Protein AF-A0A938LEU8-F1 (afdb_monomer)

Secondary structure (DSSP, 8-state):
---------------------PPPPPPPPB-BTTBSTT---EESPPPPSS-EEEEEEE------S--SHHHHHH-GGGTS---EEETTEEEEEETTTTEEEEEETTT--EEEEEE-SS---SPPEEETTEEEEE-TTSEEEEEETTT--EEEEEE-SSS--EEEETTEEEESS---EEEEEETTEEEEEE-S-GGG--EEEEEETTT--EEEEE-GGGSEEEEETTTEEEEE----BEE-EE-SSEEEEEETTEEEEEEETTT--EEE--TTTT-TTEEEEEEEE-SSEEEEEETTSSEEEEETTT--EEEEEESSPEEETTEEEEEEEETTEEEEEEEETTTTEEEEEES---SSEEEEETTEEEEEEEEEE-TTSSEEEEEEEEEPPPTTPPPEEEEEEEEES-EEEEEEETTEEEEEETTSEEEEEESS--SS-EEEEPPP-PPP--HHHHHHHHHHHTTS--SSEEEEES-SSHHHHHHHHHH--SSEEEEEES-HHHHHHHHHHHHHTT-BTTEEEEE--GGG--PPTT-EEEEEE-GGG---TTT-HHHHHHHHHTBPTTT-EEEEE--TTTHHHHHHHHHHT--TTEEEEEETTEEEEEE-SSPTT---B-BTTBSTT---B----S--SSEEEEEE--S-STTS--GGG-PPPPEEETTEEEEE-SSEEEEEETTT--EEEEEE-S--S-BTTTB-TT----TT--S--S----THHHH--SEEE-SS-EEEEETTEEEEE-TTT--EEEEEEPPPS-TTSPPPEEEEEEETTEEEEEEEE--HHHHHT--TTHHHHS---TT---HHHHHTSEEEEEEEEETTT--EEEEEEEEEEEEEEEEEEETTEEEEEE---HHHHHHHHHTTPPPPTT-EEEEEETTT--EEEEE-TT--SSEEEEETTTTEEEEE----TTS-TT---EEEEEEETTT--EEEEEEEEE-EEEEEEETTEEEEE--TTEE---EEETTT-PBPEEE-TTT--EEE---EESS--SPPEE-SSEEEEEESEEEEEETTT---EEEETT----SSS--EEETTEEEE----TT--S--S--S-EEEEE-TTS---EE-SSS--SSS-EEPSEEEEEET-SSBEE-TTS-EEEEES--STT-----EEEESS-EEEE--GGG-TTSSSHHHHTEEEET--EEEEE-EEPPTT-------SSPPPPEEEEEEEEEE--GGGTTS-EEEEEEETTEEEEEEEEESTTS-SEEEEEEEEEEESSEEEEEEEEEES--EE-EEEEEEPP-

Foldseek 3Di:
DDDDDDDDDDDDDDDDDDPDPDDDDDWDWQQWQCRALQVQLEAQADFDLDKAFAAKEFDFFFDDLADFPQLCLFQVQQLFWGWTTDPQWTWTFAQLQQKIWIAGNRHRHTPDMDHDQHGQRHYWGHDDQWIWTFGQQQKIWIAGPRRRHTPDMDHQDLARAWFAGSLDTGRLWGFQATWHDDPQWIWTKTHQFLQFWIKIFIARNNRRHTLAIDGVQSFFQAQFAVRFTFTFGARAHAYWHDEPFWIWGFRFLFHTWIAGPNHRHTPDDHRPQQDFFWGHRDWGDYQAWMWHGGLVSKIWIAGRNPRHTDPDIFHDWNDDDQKTWGWHQDPNFIKIWIAGDRRPRTPAIDRDAQNQHWHHRNQKIKGWHAWDQDPVRFTKIKIWIWGHDDVPDHIDTSDIDIGGARFRDWDRTSSWIWTIHSRHMIIIMHDDYDPDYYYDYQAADAQDADPVLLVVLVQQCVLFPQEFEEEEEACQDVRNVSNCLNVRRYSAYEYEYQDPVSQVVVSVNCVSNVSRSSYHYDYDDLVRDQYFFQGHLEYEYHQVRQDDLVPPVVSVQRSVRNAHAAWRKYFYFDDPVCQVVVLVSSVVSVHFQWDWDGGPGHIITTRYDFGPQFWWQFFLQRALQNQLETSRPFDAPPKGFNYWHNDDPPQAFAQLLQEREWTGDRQWIWGHGQFKIWIAGNRYRHTQDMDGHDGLPCEPASFYPQADPPLSDQDDGGFHELHCLQQNHQWGDDNAWIWGFDFQWTFIAGNRHRHTDDIAGDDAPDPVDAWGWRAWHDDDQKIKTFTHFLQLCVVVVPDPVLQVVVPCPSRRYGPSSLRSQWGQKMWMARNNPSHTQDIGGAPRTWGRQQWHDEPQKIKTWGDHFPSSQVVVVVVVDDHDLATWTWIAGRRRRHTQDIGSPPRDFRHWGADRVQQKIKDAWADDPSHHPSTDQFKIWMARNRRRHTQDIDRGQGFHDDWRNAPQKTATWAAAQGKTSAIAGRRHRHADWDAQQWQRDIDGHIAYAHHFQETWGYYNFKIWTWHSATKIAGNQQRFYIHHRYQHHAGNYPQQDRGSSKGWHAQSCSSDRTSRNDRITTIMGHDPLTDIAHADPPNADQAWFRFTAKEKEFELASHWDQDSVNHTYGYPPPSDDPTFDWDKAFDFPWDKFADGLSVVPVDPDSRLQRIWIWQTFKMKTFRIGGHPPDDHDCSDPDKAFWFFKKKKWKHAAHPSCLQFKWWKWKDKPNHTDGDTDIGHNPHHRIDMDIDTGDTDIRMIIMGIGTPGHGGITGMMIIHTDDD

Sequence (1278 aa):
MMRRNPVGARLFWIWSCFVAVGAPGEAADWPMWRFDAARSAASPEPLAEELHPLWQRVLGPRKPAWDDALNQDLMTYDRVFEPVVKDGRVFLGCNDRDRLVAYDLETGTELWSYFADGPVRLAPVAWRDRVFFACDDGRLYCLGAADGRLHWTFRGGPNARRILGNQRLISAWPMRGGPVVRDDIVYCAAGIWPFMGTFIYALDADSGRVIWVNDETGAQYIKQPHSAPSFAGVAPQGALVATADMLLVPGGRSVPAALDRHTGTLRYFELNAGGKGTGGSFLAANDRSWFVHTRLRGVREFVTQTGVKTDFTADEPVLSGEYIYAAQLRNDRALVCAYRGHGKELVWEIAVDGRGDLILAGDTLFAAGSPIPGPDGAPRTTLTAIRLPRDGEQPRATWTMEAEGTVERLVAAGGKLLAVTREGNLLAYGAAPPREPRVLRDTLTPLELEPEAVAAADRLLAAGSAEGYALWLGAAREPLVTALAARSPFVELSIFDEDRERIDRLRRALDAARCYGRVTARHMVRAEFSPPPYVANMLFVAPEMVPNAVGERPLLERLFESVRPYGGVLYLLADADRIAALRGQVAACGLERAEVTAGEMGVVVRRVGPLPGAGSWTHQYGNVANTIKSDDRRVKLPLGVLWFGGVSHDDVLPRHGHGPPEQVIGGRLFIQGINSLTARDVYTGRVLWRRTFQDLGSHDVYFDDTLRDTPLDTAYNQVHIPGANARGTNYVVTSDRVYVVEGAVCHVLDPATGDPLLDIALPQSDPAEPHAWGYVGVSDDVLLGGVGFAKYRARHNLDASLDAELKPSRAGFGTKSLDRAASLAMVAFDRYTGKLLWRAEARHSFWHNGIVAGGGRVYALDRNPKPVEDALRRRGQSHPDTYRILAVDLHTGEPAWDLTGQVFGTWLGYSPDHDLLLQAGAAAGDRLTSEVTQGMAVYRGRTGSLVWKNDDLKYSGPCVLHGDLIITNANSNAESAGAFHLADGSPKLVENAITGELRPWRISRAYGCNSIIAGENLLTFRSGAAGFYDLLTEGGTGNFGGFRSGCTANLVAADGVLNAPDYTRTCSCAYQNQTSLALVHMPELDAWTVSNADVPDSGGARIRRLGINLGAPGDRRDPNGLMWLEYPAVAGDSLNLELEIFGAARPYQDHPTFLNDAAIPWVASSGLDGLTGLRLGLNVPPRDAAPAETGKTPEPPTPFRVRLHFGVPRNSAGDERTFRVAIAGQPAAQDVTLGGAASASTVMTIDRVLLGNELELTLTPIRGRPVLSGIELQRLDD

Radius of gyration: 34.19 Å; Cα contacts (8 Å, |Δi|>4): 3644; chains: 1; bounding box: 119×97×110 Å

Solvent-accessible surface area (backbone atoms only — not comparable to full-atom values): 64150 Å² total; per-residue (Å²): 132,87,89,79,91,82,89,86,90,83,89,85,90,78,94,76,91,74,84,78,77,76,72,82,76,80,68,39,59,17,28,19,52,44,36,43,32,26,26,25,21,50,36,79,47,62,58,59,98,54,71,28,64,41,34,34,36,56,73,50,55,55,80,45,73,53,79,40,75,56,45,45,56,23,53,45,57,32,46,43,67,48,64,21,26,48,94,62,27,37,36,40,42,28,50,60,65,18,23,42,36,33,25,36,62,91,72,64,45,80,75,41,71,41,78,51,66,23,34,16,45,36,38,36,32,46,56,93,68,29,30,34,39,29,17,29,46,11,30,40,41,34,24,33,60,89,70,50,48,80,74,50,72,42,72,52,40,91,69,67,48,31,18,38,48,47,75,34,76,24,28,69,23,27,20,41,16,12,49,28,58,58,94,68,30,34,34,38,22,12,9,59,39,7,44,76,40,19,31,39,38,36,20,38,60,90,77,63,48,76,75,36,66,31,35,47,51,8,53,36,53,40,47,29,59,90,73,13,55,29,42,24,46,54,22,31,22,22,46,34,32,45,51,96,60,38,31,38,37,20,13,21,35,11,48,49,36,35,23,34,57,89,70,44,46,80,71,52,73,58,56,42,78,59,41,69,40,26,15,6,14,52,54,32,42,52,87,62,38,31,34,28,23,20,58,79,69,24,26,39,36,25,34,53,89,76,71,47,75,55,93,41,70,35,35,72,55,22,47,55,94,74,38,40,37,28,19,44,77,56,95,90,38,45,23,35,35,34,23,30,77,84,66,70,39,78,76,51,74,44,90,39,46,21,76,29,26,49,36,33,28,43,64,31,36,43,21,25,12,59,69,40,79,35,100,87,65,48,47,20,14,45,36,35,38,30,40,63,53,55,97,93,54,72,71,41,75,78,51,74,48,80,41,86,34,36,38,54,38,73,47,62,36,65,55,28,44,37,40,26,14,50,61,24,33,43,38,37,25,23,66,66,68,51,99,66,62,44,79,45,68,83,71,78,41,78,77,82,71,48,71,69,24,40,56,50,32,53,54,58,44,69,73,43,56,65,41,55,30,29,39,34,34,49,66,75,46,66,55,36,59,48,24,36,58,76,64,55,64,33,64,30,36,43,34,33,31,75,51,57,66,62,33,56,52,50,42,53,49,32,48,34,39,70,44,38,56,42,33,42,57,29,71,50,52,82,92,60,68,38,73,40,63,34,44,18,22,32,32,40,27,16,52,92,54,50,59,50,57,85,87,30,39,72,57,49,49,52,58,55,43,15,28,10,63,66,51,9,23,38,36,40,34,37,58,80,90,46,26,68,60,50,41,54,46,54,55,71,66,64,58,82,56,54,48,74,43,82,50,98,58,14,27,36,38,31,27,52,52,76,60,87,52,38,17,43,20,35,26,73,33,19,36,44,18,38,23,29,30,15,70,8,60,49,35,39,85,25,62,38,76,44,24,34,41,62,64,68,55,83,62,48,43,58,42,41,9,23,45,57,38,58,32,27,47,86,56,31,34,36,47,55,19,66,38,31,44,33,35,22,32,60,58,64,52,42,75,69,38,76,46,76,55,93,56,52,67,33,70,77,40,29,44,51,93,62,55,50,98,48,59,61,52,72,65,90,41,48,66,39,35,32,16,24,68,32,31,42,37,58,54,41,48,52,81,74,38,29,40,39,43,41,55,44,34,32,42,30,21,35,63,84,66,65,46,83,74,49,76,35,66,60,89,67,94,42,88,92,66,67,48,32,61,32,34,62,45,64,54,96,67,35,33,38,36,17,43,21,51,42,36,53,45,77,74,66,71,57,60,77,68,58,57,66,73,51,54,71,44,102,49,57,58,53,72,70,51,61,26,40,21,20,10,40,27,41,36,33,22,37,60,88,79,52,47,76,56,36,74,49,80,39,90,61,13,32,26,43,57,10,47,26,42,54,89,67,26,33,39,34,32,24,46,78,55,60,70,56,51,53,52,41,39,76,71,73,42,76,84,75,85,71,31,26,39,40,31,22,34,60,74,66,53,50,78,72,46,75,41,50,79,89,69,69,58,55,31,34,30,45,39,67,94,74,43,34,31,39,40,26,25,40,22,45,98,57,35,55,89,74,43,31,50,50,30,41,36,28,22,33,57,88,71,65,47,77,64,42,72,40,72,80,51,59,46,34,25,56,52,28,48,55,92,62,30,40,36,43,21,52,50,56,72,30,66,21,73,21,32,25,33,64,83,68,63,50,66,41,68,40,65,22,46,32,62,64,51,76,40,75,40,64,49,59,36,32,45,44,67,34,59,67,34,33,30,62,33,29,38,29,37,36,20,38,25,23,20,36,31,44,64,80,48,62,34,31,36,28,41,46,20,37,33,66,56,33,46,36,60,34,63,48,35,26,62,44,26,35,38,30,61,48,38,50,67,79,60,38,64,33,50,34,47,88,56,32,37,26,29,31,60,31,81,77,46,63,77,53,17,37,36,76,72,58,60,43,85,64,49,69,50,53,62,38,29,41,30,40,24,25,27,30,54,32,22,40,37,38,97,86,51,47,38,26,39,35,29,68,78,66,26,82,77,51,79,70,64,50,69,50,79,37,65,80,49,41,70,42,46,48,59,28,67,81,36,67,89,39,98,51,22,72,40,35,24,10,14,27,46,34,32,38,27,38,39,37,50,40,41,41,62,29,67,93,57,72,81,61,87,78,61,89,66,88,51,78,64,43,38,22,36,40,33,43,32,29,24,50,61,75,89,48,35,72,49,57,24,31,23,26,36,27,49,73,89,38,84,72,44,80,75,50,67,32,12,42,95,44,52,49,51,53,75,49,79,46,76,63,47,70,34,50,56,44,50,42,40,41,36,48,64,76,35,63,61,34,54,39,2,29,39,39,42,34,54,53,80,133

Mean predicted aligned error: 8.45 Å

Nearest PDB structures (foldseek):
  9cnz-assembly1_B  TM=6.947E-01  e=9.504E-17  Escherichia coli
  5ayw-assembly1_B  TM=6.669E-01  e=1.763E-15  Escherichia coli K-12
  4imm-assembly2_B  TM=6.867E-01  e=3.246E-13  Moraxella catarrhalis RH4
  3dlc-assembly1_A  TM=7.746E-01  e=1.631E-05  Methanococcus maripaludis
  3bus-assembly1_A  TM=7.609E-01  e=3.049E-05  Lentzea aerocolonigenes

Structure (mmCIF, N/CA/C/O backbone):
data_AF-A0A938LEU8-F1
#
_entry.id   AF-A0A938LEU8-F1
#
loop_
_atom_site.group_PDB
_atom_site.id
_atom_site.type_symbol
_atom_site.label_atom_id
_atom_site.label_alt_id
_atom_site.label_comp_id
_atom_site.label_asym_id
_atom_site.label_entity_id
_atom_site.label_seq_id
_atom_site.pdbx_PDB_ins_code
_atom_site.Cartn_x
_atom_site.Cartn_y
_atom_site.Cartn_z
_atom_site.occupancy
_atom_site.B_iso_or_equiv
_atom_site.auth_seq_id
_atom_site.auth_comp_id
_atom_site.auth_asym_id
_atom_site.auth_atom_id
_atom_site.pdbx_PDB_model_num
ATOM 1 N N . MET A 1 1 ? -61.806 4.042 74.340 1.00 30.75 1 MET A N 1
ATOM 2 C CA . MET A 1 1 ? -62.014 2.596 74.096 1.00 30.75 1 MET A CA 1
ATOM 3 C C . MET A 1 1 ? -60.693 1.986 73.618 1.00 30.75 1 MET A C 1
ATOM 5 O O . MET A 1 1 ? -59.957 2.670 72.924 1.00 30.75 1 MET A O 1
ATOM 9 N N . MET A 1 2 ? -60.370 0.789 74.121 1.00 29.89 2 MET A N 1
ATOM 10 C CA . MET A 1 2 ? -59.104 0.009 74.101 1.00 29.89 2 MET A CA 1
ATOM 11 C C . MET A 1 2 ? -58.337 -0.036 72.751 1.00 29.89 2 MET A C 1
ATOM 13 O O . MET A 1 2 ? -58.978 -0.147 71.717 1.00 29.89 2 MET A O 1
ATOM 17 N N . ARG A 1 3 ? -57.012 0.259 72.705 1.00 31.42 3 ARG A N 1
ATOM 18 C CA . ARG A 1 3 ? -55.783 -0.594 72.903 1.00 31.42 3 ARG A CA 1
ATOM 19 C C . ARG A 1 3 ? -55.579 -1.664 71.808 1.00 31.42 3 ARG A C 1
ATOM 21 O O . ARG A 1 3 ? -56.544 -2.325 71.480 1.00 31.42 3 ARG A O 1
ATOM 28 N N . ARG A 1 4 ? -54.382 -2.052 71.331 1.00 32.81 4 ARG A N 1
ATOM 29 C CA . ARG A 1 4 ? -52.968 -1.582 71.243 1.00 32.81 4 ARG A CA 1
ATOM 30 C C . ARG A 1 4 ? -52.191 -2.805 70.671 1.00 32.81 4 ARG A C 1
ATOM 32 O O . ARG A 1 4 ? -52.320 -3.846 71.294 1.00 32.81 4 ARG A O 1
ATOM 39 N N . ASN A 1 5 ? -51.345 -2.624 69.639 1.00 31.66 5 ASN A N 1
ATOM 40 C CA . ASN A 1 5 ? -49.972 -3.186 69.467 1.00 31.66 5 ASN A CA 1
ATOM 41 C C . ASN A 1 5 ? -49.717 -4.744 69.522 1.00 31.66 5 ASN A C 1
ATOM 43 O O . ASN A 1 5 ? -50.617 -5.489 69.873 1.00 31.66 5 ASN A O 1
ATOM 47 N N . PRO A 1 6 ? -48.488 -5.278 69.272 1.00 54.12 6 PRO A N 1
ATOM 48 C CA . PRO A 1 6 ? -47.748 -5.365 67.990 1.00 54.12 6 PRO A CA 1
ATOM 49 C C . PRO A 1 6 ? -46.906 -6.692 67.817 1.00 54.12 6 PRO A C 1
ATOM 51 O O . PRO A 1 6 ? -46.941 -7.571 68.665 1.00 54.12 6 PRO A O 1
ATOM 54 N N . VAL A 1 7 ? -46.133 -6.802 66.717 1.00 30.28 7 VAL A N 1
ATOM 55 C CA . VAL A 1 7 ? -44.778 -7.419 66.505 1.00 30.28 7 VAL A CA 1
ATOM 56 C C . VAL A 1 7 ? -44.305 -8.672 67.305 1.00 30.28 7 VAL A C 1
ATOM 58 O O . VAL A 1 7 ? -44.156 -8.606 68.518 1.00 30.28 7 VAL A O 1
ATOM 61 N N . GLY A 1 8 ? -43.783 -9.697 66.587 1.00 26.16 8 GLY A N 1
ATOM 62 C CA . GLY A 1 8 ? -42.426 -10.246 66.856 1.00 26.16 8 GLY A CA 1
ATOM 63 C C . GLY A 1 8 ? -42.184 -11.758 67.114 1.00 26.16 8 GLY A C 1
ATOM 64 O O . GLY A 1 8 ? -42.373 -12.226 68.225 1.00 26.16 8 GLY A O 1
ATOM 65 N N . ALA A 1 9 ? -41.569 -12.427 66.118 1.00 27.73 9 ALA A N 1
ATOM 66 C CA . ALA A 1 9 ? -40.392 -13.336 66.169 1.00 27.73 9 ALA A CA 1
ATOM 67 C C . ALA A 1 9 ? -40.402 -14.725 66.885 1.00 27.73 9 ALA A C 1
ATOM 69 O O . ALA A 1 9 ? -40.427 -14.795 68.106 1.00 27.73 9 ALA A O 1
ATOM 70 N N . ARG A 1 10 ? -40.130 -15.822 66.137 1.00 27.42 10 ARG A N 1
ATOM 71 C CA . ARG A 1 10 ? -38.834 -16.573 66.064 1.00 27.42 10 ARG A CA 1
ATOM 72 C C . ARG A 1 10 ? -38.964 -18.018 65.512 1.00 27.42 10 ARG A C 1
ATOM 74 O O . ARG A 1 10 ? -39.853 -18.766 65.888 1.00 27.42 10 ARG A O 1
ATOM 81 N N . LEU A 1 11 ? -37.991 -18.332 64.644 1.00 29.66 11 LEU A N 1
ATOM 82 C CA . LEU A 1 11 ? -37.428 -19.595 64.120 1.00 29.66 11 LEU A CA 1
ATOM 83 C C . LEU A 1 11 ? -37.887 -20.957 64.685 1.00 29.66 11 LEU A C 1
ATOM 85 O O . LEU A 1 11 ? -37.807 -21.166 65.888 1.00 29.66 11 LEU A O 1
ATOM 89 N N . PHE A 1 12 ? -38.051 -21.934 63.777 1.00 25.48 12 PHE A N 1
ATOM 90 C CA . PHE A 1 12 ? -37.447 -23.277 63.881 1.00 25.48 12 PHE A CA 1
ATOM 91 C C . PHE A 1 12 ? -37.147 -23.854 62.481 1.00 25.48 12 PHE A C 1
ATOM 93 O O . PHE A 1 12 ? -37.967 -23.760 61.571 1.00 25.48 12 PHE A O 1
ATOM 100 N N . TRP A 1 13 ? -35.942 -24.408 62.319 1.00 25.52 13 TRP A N 1
ATOM 101 C CA . TRP A 1 13 ? -35.438 -25.090 61.122 1.00 25.52 13 TRP A CA 1
ATOM 102 C C . TRP A 1 13 ? -35.945 -26.538 61.064 1.00 25.52 13 TRP A C 1
ATOM 104 O O . TRP A 1 13 ? -35.865 -27.244 62.067 1.00 25.52 13 TRP A O 1
ATOM 114 N N . ILE A 1 14 ? -36.367 -27.007 59.885 1.00 29.25 14 ILE A N 1
ATOM 115 C CA . ILE A 1 14 ? -36.511 -28.437 59.567 1.00 29.25 14 ILE A CA 1
ATOM 116 C C . ILE A 1 14 ? -35.809 -28.688 58.230 1.00 29.25 14 ILE A C 1
ATOM 118 O O . ILE A 1 14 ? -36.174 -28.120 57.203 1.00 29.25 14 ILE A O 1
ATOM 122 N N . TRP A 1 15 ? -34.779 -29.532 58.272 1.00 27.69 15 TRP A N 1
ATOM 123 C CA . TRP A 1 15 ? -34.110 -30.108 57.108 1.00 27.69 15 TRP A CA 1
ATOM 124 C C . TRP A 1 15 ? -35.088 -30.982 56.313 1.00 27.69 15 TRP A C 1
ATOM 126 O O . TRP A 1 15 ? -35.741 -31.853 56.882 1.00 27.69 15 TRP A O 1
ATOM 136 N N . SER A 1 16 ? -35.158 -30.789 54.997 1.00 29.17 16 SER A N 1
ATOM 137 C CA . SER A 1 16 ? -35.790 -31.731 54.069 1.00 29.17 16 SER A CA 1
ATOM 138 C C . SER A 1 16 ? -34.802 -32.063 52.955 1.00 29.17 16 SER A C 1
ATOM 140 O O . SER A 1 16 ? -34.385 -31.186 52.202 1.00 29.17 16 SER A O 1
ATOM 142 N N . CYS A 1 17 ? -34.407 -33.334 52.887 1.00 29.36 17 CYS A N 1
ATOM 143 C CA . CYS A 1 17 ? -33.628 -33.907 51.798 1.00 29.36 17 CYS A CA 1
ATOM 144 C C . CYS A 1 17 ? -34.452 -33.880 50.504 1.00 29.36 17 CYS A C 1
ATOM 146 O O . CYS A 1 17 ? -35.413 -34.636 50.373 1.00 29.36 17 CYS A O 1
ATOM 148 N N . PHE A 1 18 ? -34.053 -33.050 49.541 1.00 30.56 18 PHE A N 1
ATOM 149 C CA . PHE A 1 18 ? -34.465 -33.203 48.149 1.00 30.56 18 PHE A CA 1
ATOM 150 C C . PHE A 1 18 ? -33.395 -33.998 47.403 1.00 30.56 18 PHE A C 1
ATOM 152 O O . PHE A 1 18 ? -32.252 -33.564 47.272 1.00 30.56 18 PHE A O 1
ATOM 159 N N . VAL A 1 19 ? -33.785 -35.174 46.913 1.00 31.45 19 VAL A N 1
ATOM 160 C CA . VAL A 1 19 ? -33.086 -35.862 45.827 1.00 31.45 19 VAL A CA 1
ATOM 161 C C . VAL A 1 19 ? -33.239 -34.975 44.594 1.00 31.45 19 VAL A C 1
ATOM 163 O O . VAL A 1 19 ? -34.331 -34.860 44.039 1.00 31.45 19 VAL A O 1
ATOM 166 N N . ALA A 1 20 ? -32.161 -34.298 44.208 1.00 28.52 20 ALA A N 1
ATOM 167 C CA . ALA A 1 20 ? -32.096 -33.565 42.956 1.00 28.52 20 ALA A CA 1
ATOM 168 C C . ALA A 1 20 ? -32.030 -34.581 41.808 1.00 28.52 20 ALA A C 1
ATOM 170 O O . ALA A 1 20 ? -30.990 -35.183 41.549 1.00 28.52 20 ALA A O 1
ATOM 171 N N . VAL A 1 21 ? -33.157 -34.789 41.129 1.00 32.44 21 VAL A N 1
ATOM 172 C CA . VAL A 1 21 ? -33.141 -35.292 39.756 1.00 32.44 21 VAL A CA 1
ATOM 173 C C . VAL A 1 21 ? -32.506 -34.178 38.929 1.00 32.44 21 VAL A C 1
ATOM 175 O O . VAL A 1 21 ? -33.095 -33.109 38.783 1.00 32.44 21 VAL A O 1
ATOM 178 N N . GLY A 1 22 ? -31.266 -34.391 38.485 1.00 27.39 22 GLY A N 1
ATOM 179 C CA . GLY A 1 22 ? -30.570 -33.454 37.612 1.00 27.39 22 GLY A CA 1
ATOM 180 C C . GLY A 1 22 ? -31.389 -33.241 36.346 1.00 27.39 22 GLY A C 1
ATOM 181 O O . GLY A 1 22 ? -31.691 -34.197 35.632 1.00 27.39 22 GLY A O 1
ATOM 182 N N . ALA A 1 23 ? -31.774 -31.993 36.085 1.00 29.91 23 ALA A N 1
ATOM 183 C CA . ALA A 1 23 ? -32.200 -31.604 34.753 1.00 29.91 23 ALA A CA 1
ATOM 184 C C . ALA A 1 23 ? -31.049 -31.933 33.779 1.00 29.91 23 ALA A C 1
ATOM 186 O O . ALA A 1 23 ? -29.891 -31.693 34.138 1.00 29.91 23 ALA A O 1
ATOM 187 N N . PRO A 1 24 ? -31.320 -32.502 32.590 1.00 34.69 24 PRO A N 1
ATOM 188 C CA . PRO A 1 24 ? -30.298 -32.597 31.557 1.00 34.69 24 PRO A CA 1
ATOM 189 C C . PRO A 1 24 ? -29.777 -31.180 31.306 1.00 34.69 24 PRO A C 1
ATOM 191 O O . PRO A 1 24 ? -30.572 -30.271 31.067 1.00 34.69 24 PRO A O 1
ATOM 194 N N . GLY A 1 25 ? -28.467 -30.987 31.470 1.00 40.12 25 GLY A N 1
ATOM 195 C CA . GLY A 1 25 ? -27.829 -29.696 31.244 1.00 40.12 25 GLY A CA 1
ATOM 196 C C . GLY A 1 25 ? -28.180 -29.198 29.848 1.00 40.12 25 GLY A C 1
ATOM 197 O O . GLY A 1 25 ? -28.104 -29.955 28.881 1.00 40.12 25 GLY A O 1
ATOM 198 N N . GLU A 1 26 ? -28.627 -27.951 29.763 1.00 48.38 26 GLU A N 1
ATOM 199 C CA . GLU A 1 26 ? -28.829 -27.266 28.494 1.00 48.38 26 GLU A CA 1
ATOM 200 C C . GLU A 1 26 ? -27.484 -27.274 27.747 1.00 48.38 26 GLU A C 1
ATOM 202 O O . GLU A 1 26 ? -26.461 -26.878 28.309 1.00 48.38 26 GLU A O 1
ATOM 207 N N . ALA A 1 27 ? -27.468 -27.822 26.530 1.00 65.25 27 ALA A N 1
ATOM 208 C CA . ALA A 1 27 ? -26.285 -27.860 25.673 1.00 65.25 27 ALA A CA 1
ATOM 209 C C . ALA A 1 27 ? -25.737 -26.437 25.486 1.00 65.25 27 ALA A C 1
ATOM 211 O O . ALA A 1 27 ? -26.504 -25.539 25.132 1.00 65.25 27 ALA A O 1
ATOM 212 N N . ALA A 1 28 ? -24.439 -26.221 25.718 1.00 82.50 28 ALA A N 1
ATOM 213 C CA . ALA A 1 28 ? -23.866 -24.887 25.571 1.00 82.50 28 ALA A CA 1
ATOM 214 C C . ALA A 1 28 ? -23.444 -24.611 24.126 1.00 82.50 28 ALA A C 1
ATOM 216 O O . ALA A 1 28 ? -23.071 -25.496 23.354 1.00 82.50 28 ALA A O 1
ATOM 217 N N . ASP A 1 29 ? -23.498 -23.333 23.777 1.00 93.62 29 ASP A N 1
ATOM 218 C CA . ASP A 1 29 ? -23.052 -22.816 22.494 1.00 93.62 29 ASP A CA 1
ATOM 219 C C . ASP A 1 29 ? -21.549 -22.495 22.504 1.00 93.62 29 ASP A C 1
ATOM 221 O O . ASP A 1 29 ? -20.919 -22.374 23.553 1.00 93.62 29 ASP A O 1
ATOM 225 N N . TRP A 1 30 ? -20.992 -22.251 21.319 1.00 97.25 30 TRP A N 1
ATOM 226 C CA . TRP A 1 30 ? -19.678 -21.637 21.118 1.00 97.25 30 TRP A CA 1
ATOM 227 C C . TRP A 1 30 ? -19.849 -20.385 20.252 1.00 97.25 30 TRP A C 1
ATOM 229 O O . TRP A 1 30 ? -19.539 -20.404 19.059 1.00 97.25 30 TRP A O 1
ATOM 239 N N . PRO A 1 31 ? -20.430 -19.307 20.806 1.00 97.06 31 PRO A N 1
ATOM 240 C CA . PRO A 1 31 ? -20.996 -18.218 20.014 1.00 97.06 31 PRO A CA 1
ATOM 241 C C . PRO A 1 31 ? -19.947 -17.366 19.292 1.00 97.06 31 PRO A C 1
ATOM 243 O O . PRO A 1 31 ? -20.268 -16.687 18.319 1.00 97.06 31 PRO A O 1
ATOM 246 N N . MET A 1 32 ? -18.694 -17.369 19.742 1.00 97.50 32 MET A N 1
ATOM 247 C CA . MET A 1 32 ? -17.636 -16.535 19.176 1.00 97.50 32 MET A CA 1
ATOM 248 C C . MET A 1 32 ? -16.360 -17.342 18.955 1.00 97.50 32 MET A C 1
ATOM 250 O O . MET A 1 32 ? -16.159 -18.394 19.557 1.00 97.50 32 MET A O 1
ATOM 254 N N . TRP A 1 33 ? -15.466 -16.842 18.098 1.00 96.19 33 TRP A N 1
ATOM 255 C CA . TRP A 1 33 ? -14.125 -17.415 17.966 1.00 96.19 33 TRP A CA 1
ATOM 256 C C . TRP A 1 33 ? -13.444 -17.519 19.332 1.00 96.19 33 TRP A C 1
ATOM 258 O O . TRP A 1 33 ? -13.477 -16.554 20.098 1.00 96.19 33 TRP A O 1
ATOM 268 N N . ARG A 1 34 ? -12.868 -18.690 19.635 1.00 96.31 34 ARG A N 1
ATOM 269 C CA . ARG A 1 34 ? -12.362 -19.057 20.970 1.00 96.31 34 ARG A CA 1
ATOM 270 C C . ARG A 1 34 ? -13.381 -18.792 22.097 1.00 96.31 34 ARG A C 1
ATOM 272 O O . ARG A 1 34 ? -13.030 -18.258 23.144 1.00 96.31 34 ARG A O 1
ATOM 279 N N . PHE A 1 35 ? -14.621 -19.221 21.872 1.00 97.31 35 PHE A N 1
ATOM 280 C CA . PHE A 1 35 ? -15.767 -19.245 22.785 1.00 97.31 35 PHE A CA 1
ATOM 281 C C . PHE A 1 35 ? -16.472 -17.899 23.017 1.00 97.31 35 PHE A C 1
ATOM 283 O O . PHE A 1 35 ? -17.652 -17.773 22.684 1.00 97.31 35 PHE A O 1
ATOM 290 N N . ASP A 1 36 ? -15.785 -16.889 23.551 1.00 96.75 36 ASP A N 1
ATOM 291 C CA . ASP A 1 36 ? -16.412 -15.657 24.056 1.00 96.75 36 ASP A CA 1
ATOM 292 C C . ASP A 1 36 ? -15.732 -14.364 23.561 1.00 96.75 36 ASP A C 1
ATOM 294 O O . ASP A 1 36 ? -14.816 -14.377 22.738 1.00 96.75 36 ASP A O 1
ATOM 298 N N . ALA A 1 37 ? -16.184 -13.214 24.072 1.00 97.44 37 ALA A N 1
ATOM 299 C CA . ALA A 1 37 ? -15.629 -11.899 23.745 1.00 97.44 37 ALA A CA 1
ATOM 300 C C . ALA A 1 37 ? -14.172 -11.697 24.210 1.00 97.44 37 ALA A C 1
ATOM 302 O O . ALA A 1 37 ? -13.487 -10.806 23.704 1.00 97.44 37 ALA A O 1
ATOM 303 N N . ALA A 1 38 ? -13.716 -12.514 25.164 1.00 95.88 38 ALA A N 1
ATOM 304 C CA . ALA A 1 38 ? -12.363 -12.543 25.715 1.00 95.88 38 ALA A CA 1
ATOM 305 C C . ALA A 1 38 ? -11.423 -13.478 24.929 1.00 95.88 38 ALA A C 1
ATOM 307 O O . ALA A 1 38 ? -10.202 -13.397 25.088 1.00 95.88 38 ALA A O 1
ATOM 308 N N . ARG A 1 39 ? -11.983 -14.329 24.056 1.00 96.88 39 ARG A N 1
ATOM 309 C CA . ARG A 1 39 ? -11.274 -15.391 23.325 1.00 96.88 39 ARG A CA 1
ATOM 310 C C . ARG A 1 39 ? -10.665 -16.416 24.283 1.00 96.88 39 ARG A C 1
ATOM 312 O O . ARG A 1 39 ? -9.559 -16.912 24.060 1.00 96.88 39 ARG A O 1
ATOM 319 N N . SER A 1 40 ? -11.391 -16.704 25.364 1.00 96.56 40 SER A N 1
ATOM 320 C CA . SER A 1 40 ? -10.937 -17.532 26.484 1.00 96.56 40 SER A CA 1
ATOM 321 C C . SER A 1 40 ? -10.629 -18.979 26.107 1.00 96.56 40 SER A C 1
ATOM 323 O O . SER A 1 40 ? -9.823 -19.613 26.784 1.00 96.56 40 SER A O 1
ATOM 325 N N . ALA A 1 41 ? -11.256 -19.496 25.043 1.00 97.44 41 ALA A N 1
ATOM 326 C CA . ALA A 1 41 ? -11.251 -20.911 24.669 1.00 97.44 41 ALA A CA 1
ATOM 327 C C . ALA A 1 41 ? -11.724 -21.847 25.797 1.00 97.44 41 ALA A C 1
ATOM 329 O O . ALA A 1 41 ? -11.314 -23.008 25.861 1.00 97.44 41 ALA A O 1
ATOM 330 N N . ALA A 1 42 ? -12.580 -21.338 26.687 1.00 96.50 42 ALA A N 1
ATOM 331 C CA . ALA A 1 42 ? -13.083 -22.054 27.848 1.00 96.50 42 ALA A CA 1
ATOM 332 C C . ALA A 1 42 ? -14.616 -22.091 27.853 1.00 96.50 42 ALA A C 1
ATOM 334 O O . ALA A 1 42 ? -15.266 -21.126 28.244 1.00 96.50 42 ALA A O 1
ATOM 335 N N . SER A 1 43 ? -15.185 -23.228 27.458 1.00 94.62 43 SER A N 1
ATOM 336 C CA . SER A 1 43 ? -16.619 -23.499 27.558 1.00 94.62 43 SER A CA 1
ATOM 337 C C . SER A 1 43 ? -16.973 -24.072 28.940 1.00 94.62 43 SER A C 1
ATOM 339 O O . SER A 1 43 ? -16.248 -24.929 29.452 1.00 94.62 43 SER A O 1
ATOM 341 N N . PRO A 1 44 ? -18.092 -23.659 29.564 1.00 92.50 44 PRO A N 1
ATOM 342 C CA . PRO A 1 44 ? -18.570 -24.255 30.809 1.00 92.50 44 PRO A CA 1
ATOM 343 C C . PRO A 1 44 ? -19.210 -25.638 30.607 1.00 92.50 44 PRO A C 1
ATOM 345 O O . PRO A 1 44 ? -19.447 -26.340 31.589 1.00 92.50 44 PRO A O 1
ATOM 348 N N . GLU A 1 45 ? -19.513 -26.038 29.369 1.00 88.06 45 GLU A N 1
ATOM 349 C CA . GLU A 1 45 ? -20.145 -27.326 29.073 1.00 88.06 45 GLU A CA 1
ATOM 350 C C . GLU A 1 45 ? -19.153 -28.484 29.214 1.00 88.06 45 GLU A C 1
ATOM 352 O O . GLU A 1 45 ? -18.136 -28.502 28.520 1.00 88.06 45 GLU A O 1
ATOM 357 N N . PRO A 1 46 ? -19.436 -29.489 30.058 1.00 91.44 46 PRO A N 1
ATOM 358 C CA . PRO A 1 46 ? -18.678 -30.728 30.044 1.00 91.44 46 PRO A CA 1
ATOM 359 C C . PRO A 1 46 ? -19.059 -31.570 28.818 1.00 91.44 46 PRO A C 1
ATOM 361 O O . PRO A 1 46 ? -20.238 -31.777 28.531 1.00 91.44 46 PRO A O 1
ATOM 364 N N . LEU A 1 47 ? -18.058 -32.115 28.127 1.00 93.56 47 LEU A N 1
ATOM 365 C CA . LEU A 1 47 ? -18.272 -33.136 27.100 1.00 93.56 47 LEU A CA 1
ATOM 366 C C . LEU A 1 47 ? -18.317 -34.541 27.719 1.00 93.56 47 LEU A C 1
ATOM 368 O O . LEU A 1 47 ? -17.921 -34.751 28.867 1.00 93.56 47 LEU A O 1
ATOM 372 N N . ALA A 1 48 ? -18.807 -35.515 26.948 1.00 90.81 48 ALA A N 1
ATOM 373 C CA . ALA A 1 48 ? -18.838 -36.911 27.372 1.00 90.81 48 ALA A CA 1
ATOM 374 C C . ALA A 1 48 ? -17.429 -37.471 27.638 1.00 90.81 48 ALA A C 1
ATOM 376 O O . ALA A 1 48 ? -16.455 -37.070 26.999 1.00 90.81 48 ALA A O 1
ATOM 377 N N . GLU A 1 49 ? -17.336 -38.425 28.571 1.00 86.69 49 GLU A N 1
ATOM 378 C CA . GLU A 1 49 ? -16.057 -39.044 28.949 1.00 86.69 49 GLU A CA 1
ATOM 379 C C . GLU A 1 49 ? -15.415 -39.824 27.797 1.00 86.69 49 GLU A C 1
ATOM 381 O O . GLU A 1 49 ? -14.193 -39.898 27.739 1.00 86.69 49 GLU A O 1
ATOM 386 N N . GLU A 1 50 ? -16.214 -40.342 26.864 1.00 87.50 50 GLU A N 1
ATOM 387 C CA . GLU A 1 50 ? -15.762 -40.970 25.623 1.00 87.50 50 GLU A CA 1
ATOM 388 C C . GLU A 1 50 ? -16.394 -40.253 24.422 1.00 87.50 50 GLU A C 1
ATOM 390 O O . GLU A 1 50 ? -17.569 -39.878 24.452 1.00 87.50 50 GLU A O 1
ATOM 395 N N . LEU A 1 51 ? -15.604 -40.048 23.364 1.00 92.81 51 LEU A N 1
ATOM 396 C CA . LEU A 1 51 ? -16.034 -39.390 22.132 1.00 92.81 51 LEU A CA 1
ATOM 397 C C . LEU A 1 51 ? -15.762 -40.287 20.922 1.00 92.81 51 LEU A C 1
ATOM 399 O O . LEU A 1 51 ? -14.689 -40.871 20.787 1.00 92.81 51 LEU A O 1
ATOM 403 N N . HIS A 1 52 ? -16.729 -40.349 20.009 1.00 92.88 52 HIS A N 1
ATOM 404 C CA . HIS A 1 52 ? -16.675 -41.157 18.793 1.00 92.88 52 HIS A CA 1
ATOM 405 C C . HIS A 1 52 ? -16.865 -40.288 17.546 1.00 92.88 52 HIS A C 1
ATOM 407 O O . HIS A 1 52 ? -17.679 -39.363 17.594 1.00 92.88 52 HIS A O 1
ATOM 413 N N . PRO A 1 53 ? -16.185 -40.587 16.421 1.00 93.62 53 PRO A N 1
ATOM 414 C CA . PRO A 1 53 ? -16.407 -39.886 15.158 1.00 93.62 53 PRO A CA 1
ATOM 415 C C . PRO A 1 53 ? -17.873 -39.981 14.716 1.00 93.62 53 PRO A C 1
ATOM 417 O O . PRO A 1 53 ? -18.429 -41.076 14.638 1.00 93.62 53 PRO A O 1
ATOM 420 N N . LEU A 1 54 ? -18.489 -38.843 14.399 1.00 94.25 54 LEU A N 1
ATOM 421 C CA . LEU A 1 54 ? -19.879 -38.747 13.946 1.00 94.25 54 LEU A CA 1
ATOM 422 C C . LEU A 1 54 ? -19.958 -38.522 12.436 1.00 94.25 54 LEU A C 1
ATOM 424 O O . LEU A 1 54 ? -20.560 -39.300 11.693 1.00 94.25 54 LEU A O 1
ATOM 428 N N . TRP A 1 55 ? -19.341 -37.438 11.979 1.00 95.88 55 TRP A N 1
ATOM 429 C CA . TRP A 1 55 ? -19.330 -37.035 10.583 1.00 95.88 55 TRP A CA 1
ATOM 430 C C . TRP A 1 55 ? -18.095 -36.187 10.268 1.00 95.88 55 TRP A C 1
ATOM 432 O O . TRP A 1 55 ? -17.464 -35.605 11.149 1.00 95.88 55 TRP A O 1
ATOM 442 N N . GLN A 1 56 ? -17.769 -36.116 8.982 1.00 95.94 56 GLN A N 1
ATOM 443 C CA . GLN A 1 56 ? -16.713 -35.295 8.407 1.00 95.94 56 GLN A CA 1
ATOM 444 C C . GLN A 1 56 ? -17.289 -34.475 7.256 1.00 95.94 56 GLN A C 1
ATOM 446 O O . GLN A 1 56 ? -17.931 -35.024 6.359 1.00 95.94 56 GLN A O 1
ATOM 451 N N . ARG A 1 57 ? -17.011 -33.171 7.231 1.00 96.25 57 ARG A N 1
ATOM 452 C CA . ARG A 1 57 ? -17.280 -32.295 6.084 1.00 96.25 57 ARG A CA 1
ATOM 453 C C . ARG A 1 57 ? -15.965 -31.929 5.403 1.00 96.25 57 ARG A C 1
ATOM 455 O O . ARG A 1 57 ? -15.063 -31.410 6.054 1.00 96.25 57 ARG A O 1
ATOM 462 N N . VAL A 1 58 ? -15.870 -32.180 4.098 1.00 94.94 58 VAL A N 1
ATOM 463 C CA . VAL A 1 58 ? -14.679 -31.890 3.282 1.00 94.94 58 VAL A CA 1
ATOM 464 C C . VAL A 1 58 ? -14.916 -30.621 2.464 1.00 94.94 58 VAL A C 1
ATOM 466 O O . VAL A 1 58 ? -15.757 -30.626 1.563 1.00 94.94 58 VAL A O 1
ATOM 469 N N . LEU A 1 59 ? -14.178 -29.546 2.764 1.00 90.75 59 LEU A N 1
ATOM 470 C CA . LEU A 1 59 ? -14.312 -28.241 2.092 1.00 90.75 59 LEU A CA 1
ATOM 471 C C . LEU A 1 59 ? -13.063 -27.845 1.285 1.00 90.75 59 LEU A C 1
ATOM 473 O O . LEU A 1 59 ? -13.189 -27.119 0.302 1.00 90.75 59 LEU A O 1
ATOM 477 N N . GLY A 1 60 ? -11.888 -28.366 1.653 1.00 89.50 60 GLY A N 1
ATOM 478 C CA . GLY A 1 60 ? -10.604 -28.094 0.998 1.00 89.50 60 GLY A CA 1
ATOM 479 C C . GLY A 1 60 ? -9.793 -26.974 1.669 1.00 89.50 60 GLY A C 1
ATOM 480 O O . GLY A 1 60 ? -10.362 -26.139 2.381 1.00 89.50 60 GLY A O 1
ATOM 481 N N . PRO A 1 61 ? -8.462 -26.953 1.462 1.00 91.75 61 PRO A N 1
ATOM 482 C CA . PRO A 1 61 ? -7.555 -26.058 2.175 1.00 91.75 61 PRO A CA 1
ATOM 483 C C . PRO A 1 61 ? -7.811 -24.593 1.820 1.00 91.75 61 PRO A C 1
ATOM 485 O O . PRO A 1 61 ? -8.166 -24.261 0.685 1.00 91.75 61 PRO A O 1
ATOM 488 N N . ARG A 1 62 ? -7.597 -23.702 2.792 1.00 91.06 62 ARG A N 1
ATOM 489 C CA . ARG A 1 62 ? -7.741 -22.259 2.576 1.00 91.06 62 ARG A CA 1
ATOM 490 C C . ARG A 1 62 ? -6.576 -21.716 1.751 1.00 91.06 62 ARG A C 1
ATOM 492 O O . ARG A 1 62 ? -5.454 -22.209 1.826 1.00 91.06 62 ARG A O 1
ATOM 499 N N . LYS A 1 63 ? -6.844 -20.652 0.993 1.00 88.50 63 LYS A N 1
ATOM 500 C CA . LYS A 1 63 ? -5.809 -19.794 0.403 1.00 88.50 63 LYS A CA 1
ATOM 501 C C . LYS A 1 63 ? -5.727 -18.516 1.244 1.00 88.50 63 LYS A C 1
ATOM 503 O O . LYS A 1 63 ? -6.673 -17.725 1.171 1.00 88.50 63 LYS A O 1
ATOM 508 N N . PRO A 1 64 ? -4.679 -18.329 2.061 1.00 89.62 64 PRO A N 1
ATOM 509 C CA . PRO A 1 64 ? -4.575 -17.163 2.933 1.00 89.62 64 PRO A CA 1
ATOM 510 C C . PRO A 1 64 ? -4.379 -15.874 2.127 1.00 89.62 64 PRO A C 1
ATOM 512 O O . PRO A 1 64 ? -3.926 -15.902 0.982 1.00 89.62 64 PRO A O 1
ATOM 515 N N . ALA A 1 65 ? -4.725 -14.726 2.717 1.00 90.88 65 ALA A N 1
ATOM 516 C CA . ALA A 1 65 ? -4.444 -13.411 2.134 1.00 90.88 65 ALA A CA 1
ATOM 517 C C . ALA A 1 65 ? -2.937 -13.183 1.964 1.00 90.88 65 ALA A C 1
ATOM 519 O O . ALA A 1 65 ? -2.502 -12.594 0.971 1.00 90.88 65 ALA A O 1
ATOM 520 N N . TRP A 1 66 ? -2.172 -13.624 2.961 1.00 88.50 66 TRP A N 1
ATOM 521 C CA . TRP A 1 66 ? -0.733 -13.443 3.051 1.00 88.50 66 TRP A CA 1
ATOM 522 C C . TRP A 1 66 ? -0.035 -14.769 2.767 1.00 88.50 66 TRP A C 1
ATOM 524 O O . TRP A 1 66 ? -0.256 -15.763 3.459 1.00 88.50 66 TRP A O 1
ATOM 534 N N . ASP A 1 67 ? 0.767 -14.789 1.710 1.00 80.06 67 ASP A N 1
ATOM 535 C CA . ASP A 1 67 ? 1.408 -15.988 1.178 1.00 80.06 67 ASP A CA 1
ATOM 536 C C . ASP A 1 67 ? 2.873 -16.138 1.610 1.00 80.06 67 ASP A C 1
ATOM 538 O O . ASP A 1 67 ? 3.401 -17.246 1.538 1.00 80.06 67 ASP A O 1
ATOM 542 N N . ASP A 1 68 ? 3.515 -15.083 2.119 1.00 79.56 68 ASP A N 1
ATOM 543 C CA . ASP A 1 68 ? 4.864 -15.168 2.676 1.00 79.56 68 ASP A CA 1
ATOM 544 C C . ASP A 1 68 ? 4.876 -15.836 4.060 1.00 79.56 68 ASP A C 1
ATOM 546 O O . ASP A 1 68 ? 4.011 -15.607 4.910 1.00 79.56 68 ASP A O 1
ATOM 550 N N . ALA A 1 69 ? 5.907 -16.648 4.302 1.00 76.00 69 ALA A N 1
ATOM 551 C CA . ALA A 1 69 ? 6.023 -17.471 5.507 1.00 76.00 69 ALA A CA 1
ATOM 552 C C . ALA A 1 69 ? 5.926 -16.664 6.812 1.00 76.00 69 ALA A C 1
ATOM 554 O O . ALA A 1 69 ? 5.406 -17.148 7.811 1.00 76.00 69 ALA A O 1
ATOM 555 N N . LEU A 1 70 ? 6.414 -15.423 6.812 1.00 76.25 70 LEU A N 1
ATOM 556 C CA . LEU A 1 70 ? 6.426 -14.591 8.005 1.00 76.25 70 LEU A CA 1
ATOM 557 C C . LEU A 1 70 ? 5.034 -14.055 8.352 1.00 76.25 70 LEU A C 1
ATOM 559 O O . LEU A 1 70 ? 4.642 -14.065 9.519 1.00 76.25 70 LEU A O 1
ATOM 563 N N . ASN A 1 71 ? 4.283 -13.581 7.360 1.00 81.88 71 ASN A N 1
ATOM 564 C CA . ASN A 1 71 ? 2.906 -13.176 7.594 1.00 81.88 71 ASN A CA 1
ATOM 565 C C . ASN A 1 71 ? 2.006 -14.380 7.892 1.00 81.88 71 ASN A C 1
ATOM 567 O O . ASN A 1 71 ? 1.071 -14.217 8.663 1.00 81.88 71 ASN A O 1
ATOM 571 N N . GLN A 1 72 ? 2.291 -15.585 7.391 1.00 79.00 72 GLN A N 1
ATOM 572 C CA . GLN A 1 72 ? 1.498 -16.778 7.728 1.00 79.00 72 GLN A CA 1
ATOM 573 C C . GLN A 1 72 ? 1.494 -17.133 9.225 1.00 79.00 72 GLN A C 1
ATOM 575 O O . GLN A 1 72 ? 0.518 -17.718 9.694 1.00 79.00 72 GLN A O 1
ATOM 580 N N . ASP A 1 73 ? 2.543 -16.772 9.971 1.00 78.19 73 ASP A N 1
ATOM 581 C CA . ASP A 1 73 ? 2.618 -17.003 11.421 1.00 78.19 73 ASP A CA 1
ATOM 582 C C . ASP A 1 73 ? 2.014 -15.859 12.245 1.00 78.19 73 ASP A C 1
ATOM 584 O O . ASP A 1 73 ? 1.498 -16.098 13.333 1.00 78.19 73 ASP A O 1
ATOM 588 N N . LEU A 1 74 ? 2.054 -14.622 11.739 1.00 86.12 74 LEU A N 1
ATOM 589 C CA . LEU A 1 74 ? 1.515 -13.452 12.444 1.00 86.12 74 LEU A CA 1
ATOM 590 C C . LEU A 1 74 ? 0.066 -13.132 12.056 1.00 86.12 74 LEU A C 1
ATOM 592 O O . LEU A 1 74 ? -0.640 -12.496 12.827 1.00 86.12 74 LEU A O 1
ATOM 596 N N . MET A 1 75 ? -0.379 -13.538 10.869 1.00 88.44 75 MET A N 1
ATOM 597 C CA . MET A 1 75 ? -1.661 -13.182 10.252 1.00 88.44 75 MET A CA 1
ATOM 598 C C . MET A 1 75 ? -2.476 -14.444 9.950 1.00 88.44 75 MET A C 1
ATOM 600 O O . MET A 1 75 ? -2.861 -14.701 8.812 1.00 88.44 75 MET A O 1
ATOM 604 N N . THR A 1 76 ? -2.724 -15.257 10.976 1.00 88.38 76 THR A N 1
ATOM 605 C CA . THR A 1 76 ? -3.283 -16.614 10.850 1.00 88.38 76 THR A CA 1
ATOM 606 C C . THR A 1 76 ? -4.793 -16.674 10.594 1.00 88.38 76 THR A C 1
ATOM 608 O O . THR A 1 76 ? -5.323 -17.764 10.383 1.00 88.38 76 THR A O 1
ATOM 611 N N . TYR A 1 77 ? -5.496 -15.536 10.601 1.00 90.88 77 TYR A N 1
ATOM 612 C CA . TYR A 1 77 ? -6.965 -15.473 10.652 1.00 90.88 77 TYR A CA 1
ATOM 613 C C . TYR A 1 77 ? -7.712 -16.129 9.485 1.00 90.88 77 TYR A C 1
ATOM 615 O O . TYR A 1 77 ? -8.891 -16.419 9.642 1.00 90.88 77 TYR A O 1
ATOM 623 N N . ASP A 1 78 ? -7.070 -16.349 8.335 1.00 93.06 78 ASP A N 1
ATOM 624 C CA . ASP A 1 78 ? -7.664 -17.037 7.181 1.00 93.06 78 ASP A CA 1
ATOM 625 C C . ASP A 1 78 ? -6.872 -18.275 6.727 1.00 93.06 78 ASP A C 1
ATOM 627 O O . ASP A 1 78 ? -7.053 -18.765 5.607 1.00 93.06 78 ASP A O 1
ATOM 631 N N . ARG A 1 79 ? -6.011 -18.805 7.610 1.00 91.00 79 ARG A N 1
ATOM 632 C CA . ARG A 1 79 ? -5.212 -20.016 7.364 1.00 91.00 79 ARG A CA 1
ATOM 633 C C . ARG A 1 79 ? -6.047 -21.292 7.438 1.00 91.00 79 ARG A C 1
ATOM 635 O O . ARG A 1 79 ? -5.843 -22.208 6.643 1.00 91.00 79 ARG A O 1
ATOM 642 N N . VAL A 1 80 ? -6.981 -21.354 8.381 1.00 94.44 80 VAL A N 1
ATOM 643 C CA . VAL A 1 80 ? -7.925 -22.463 8.565 1.00 94.44 80 VAL A CA 1
ATOM 644 C C . VAL A 1 80 ? -9.338 -21.918 8.698 1.00 94.44 80 VAL A C 1
ATOM 646 O O . VAL A 1 80 ? -9.557 -20.711 8.760 1.00 94.44 80 VAL A O 1
ATOM 649 N N . PHE A 1 81 ? -10.320 -22.809 8.692 1.00 96.44 81 PHE A N 1
ATOM 650 C CA . PHE A 1 81 ? -11.678 -22.410 9.009 1.00 96.44 81 PHE A CA 1
ATOM 651 C C . PHE A 1 81 ? -11.843 -22.142 10.508 1.00 96.44 81 PHE A C 1
ATOM 653 O O . PHE A 1 81 ? -11.352 -22.900 11.337 1.00 96.44 81 PHE A O 1
ATOM 660 N N . GLU A 1 82 ? -12.605 -21.107 10.843 1.00 96.25 82 GLU A N 1
ATOM 661 C CA . GLU A 1 82 ? -12.834 -20.691 12.227 1.00 96.25 82 GLU A CA 1
ATOM 662 C C . GLU A 1 82 ? -14.334 -20.752 12.563 1.00 96.25 82 GLU A C 1
ATOM 664 O O . GLU A 1 82 ? -15.039 -19.747 12.420 1.00 96.25 82 GLU A O 1
ATOM 669 N N . PRO A 1 83 ? -14.863 -21.941 12.920 1.00 97.12 83 PRO A N 1
ATOM 670 C CA . PRO A 1 83 ? -16.285 -22.132 13.159 1.00 97.12 83 PRO A CA 1
ATOM 671 C C . PRO A 1 83 ? -16.737 -21.548 14.500 1.00 97.12 83 PRO A C 1
ATOM 673 O O . PRO A 1 83 ? -16.018 -21.589 15.499 1.00 97.12 83 PRO A O 1
ATOM 676 N N . VAL A 1 84 ? -17.986 -21.090 14.529 1.00 98.12 84 VAL A N 1
ATOM 677 C CA . VAL A 1 84 ? -18.735 -20.807 15.764 1.00 98.12 84 VAL A CA 1
ATOM 678 C C . VAL A 1 84 ? -20.023 -21.616 15.759 1.00 98.12 84 VAL A C 1
ATOM 680 O O . VAL A 1 84 ? -20.543 -21.947 14.691 1.00 98.12 84 VAL A O 1
ATOM 683 N N . VAL A 1 85 ? -20.529 -21.959 16.939 1.00 98.31 85 VAL A N 1
ATOM 684 C CA . VAL A 1 85 ? -21.697 -22.826 17.100 1.00 98.31 85 VAL A CA 1
ATOM 685 C C . VAL A 1 85 ? -22.761 -22.121 17.930 1.00 98.31 85 VAL A C 1
ATOM 687 O O . VAL A 1 85 ? -22.459 -21.618 19.007 1.00 98.31 85 VAL A O 1
ATOM 690 N N . LYS A 1 86 ? -24.002 -22.083 17.440 1.00 96.94 86 LYS A N 1
ATOM 691 C CA . LYS A 1 86 ? -25.164 -21.568 18.181 1.00 96.94 86 LYS A CA 1
ATOM 692 C C . LYS A 1 86 ? -26.413 -22.359 17.808 1.00 96.94 86 LYS A C 1
ATOM 694 O O . LYS A 1 86 ? -26.660 -22.573 16.621 1.00 96.94 86 LYS A O 1
ATOM 699 N N . ASP A 1 87 ? -27.200 -22.774 18.797 1.00 95.31 87 ASP A N 1
ATOM 700 C CA . ASP A 1 87 ? -28.502 -23.435 18.617 1.00 95.31 87 ASP A CA 1
ATOM 701 C C . ASP A 1 87 ? -28.432 -24.627 17.645 1.00 95.31 87 ASP A C 1
ATOM 703 O O . ASP A 1 87 ? -29.229 -24.741 16.710 1.00 95.31 87 ASP A O 1
ATOM 707 N N . GLY A 1 88 ? -27.420 -25.486 17.816 1.00 95.88 88 GLY A N 1
ATOM 708 C CA . GLY A 1 88 ? -27.210 -26.673 16.978 1.00 95.88 88 GLY A CA 1
ATOM 709 C C . GLY A 1 88 ? -26.738 -26.384 15.547 1.00 95.88 88 GLY A C 1
ATOM 710 O O . GLY A 1 88 ? -26.863 -27.248 14.681 1.00 95.88 88 GLY A O 1
ATOM 711 N N . ARG A 1 89 ? -26.202 -25.188 15.269 1.00 98.00 89 ARG A N 1
ATOM 712 C CA . ARG A 1 89 ? -25.705 -24.787 13.941 1.00 98.00 89 ARG A CA 1
ATOM 713 C C . ARG A 1 89 ? -24.246 -24.377 13.991 1.00 98.00 89 ARG A C 1
ATOM 715 O O . ARG A 1 89 ? -23.861 -23.624 14.876 1.00 98.00 89 ARG A O 1
ATOM 722 N N . VAL A 1 90 ? -23.463 -24.816 13.010 1.00 98.50 90 VAL A N 1
ATOM 723 C CA . VAL A 1 90 ? -22.064 -24.423 12.799 1.00 98.50 90 VAL A CA 1
ATOM 724 C C . VAL A 1 90 ? -22.004 -23.349 11.716 1.00 98.50 90 VAL A C 1
ATOM 726 O O . VAL A 1 90 ? -22.342 -23.628 10.567 1.00 98.50 90 VAL A O 1
ATOM 729 N N . PHE A 1 91 ? -21.544 -22.144 12.050 1.00 98.62 91 PHE A N 1
ATOM 730 C CA . PHE A 1 91 ? -21.370 -21.043 11.097 1.00 98.62 91 PHE A CA 1
ATOM 731 C C . PHE A 1 91 ? -19.918 -20.934 10.643 1.00 98.62 91 PHE A C 1
ATOM 733 O O . PHE A 1 91 ? -18.994 -21.032 11.450 1.00 98.62 91 PHE A O 1
ATOM 740 N N . LEU A 1 92 ? -19.727 -20.708 9.344 1.00 97.25 92 LEU A N 1
ATOM 741 C CA . LEU A 1 92 ? -18.436 -20.845 8.678 1.00 97.25 92 LEU A CA 1
ATOM 742 C C . LEU A 1 92 ? -18.252 -19.787 7.585 1.00 97.25 92 LEU A C 1
ATOM 744 O O . LEU A 1 92 ? -19.008 -19.741 6.613 1.00 97.25 92 LEU A O 1
ATOM 748 N N . GLY A 1 93 ? -17.237 -18.934 7.740 1.00 96.12 93 GLY A N 1
ATOM 749 C CA . GLY A 1 93 ? -16.835 -17.952 6.730 1.00 96.12 93 GLY A CA 1
ATOM 750 C C . GLY A 1 93 ? -15.953 -18.576 5.644 1.00 96.12 93 GLY A C 1
ATOM 751 O O . GLY A 1 93 ? -15.048 -19.352 5.945 1.00 96.12 93 GLY A O 1
ATOM 752 N N . CYS A 1 94 ? -16.211 -18.247 4.376 1.00 93.69 94 CYS A N 1
ATOM 753 C CA . CYS A 1 94 ? -15.447 -18.735 3.227 1.00 93.69 94 CYS A CA 1
ATOM 754 C C . CYS A 1 94 ? -14.803 -17.567 2.453 1.00 93.69 94 CYS A C 1
ATOM 756 O O . CYS A 1 94 ? -15.470 -16.890 1.670 1.00 93.69 94 CYS A O 1
ATOM 758 N N . ASN A 1 95 ? -13.490 -17.357 2.611 1.00 91.25 95 ASN A N 1
ATOM 759 C CA . ASN A 1 95 ? -12.720 -16.325 1.894 1.00 91.25 95 ASN A CA 1
ATOM 760 C C . ASN A 1 95 ? -12.466 -16.589 0.391 1.00 91.25 95 ASN A C 1
ATOM 762 O O . ASN A 1 95 ? -12.156 -15.664 -0.354 1.00 91.25 95 ASN A O 1
ATOM 766 N N . ASP A 1 96 ? -12.606 -17.828 -0.070 1.00 87.62 96 ASP A N 1
ATOM 767 C CA . ASP A 1 96 ? -12.470 -18.243 -1.475 1.00 87.62 96 ASP A CA 1
ATOM 768 C C . ASP A 1 96 ? -13.801 -18.205 -2.243 1.00 87.62 96 ASP A C 1
ATOM 770 O O . ASP A 1 96 ? -13.804 -18.007 -3.455 1.00 87.62 96 ASP A O 1
ATOM 774 N N . ARG A 1 97 ? -14.923 -18.363 -1.532 1.00 89.81 97 ARG A N 1
ATOM 775 C CA . ARG A 1 97 ? -16.284 -18.435 -2.084 1.00 89.81 97 ARG A CA 1
ATOM 776 C C . ARG A 1 97 ? -17.174 -17.233 -1.744 1.00 89.81 97 ARG A C 1
ATOM 778 O O . ARG A 1 97 ? -18.357 -17.252 -2.058 1.00 89.81 97 ARG A O 1
ATOM 785 N N . ASP A 1 98 ? -16.614 -16.211 -1.095 1.00 94.25 98 ASP A N 1
ATOM 786 C CA . ASP A 1 98 ? -17.289 -14.973 -0.670 1.00 94.25 98 ASP A CA 1
ATOM 787 C C . ASP A 1 98 ? -18.633 -15.221 0.055 1.00 94.25 98 ASP A C 1
ATOM 789 O O . ASP A 1 98 ? -19.617 -14.522 -0.187 1.00 94.25 98 ASP A O 1
ATOM 793 N N . ARG A 1 99 ? -18.718 -16.246 0.917 1.00 95.12 99 ARG A N 1
ATOM 794 C CA . ARG A 1 99 ? -19.983 -16.635 1.569 1.00 95.12 99 ARG A CA 1
ATOM 795 C C . ARG A 1 99 ? -19.830 -16.978 3.046 1.00 95.12 99 ARG A C 1
ATOM 797 O O . ARG A 1 99 ? -18.779 -17.456 3.470 1.00 95.12 99 ARG A O 1
ATOM 804 N N . LEU A 1 100 ? -20.906 -16.781 3.801 1.00 98.12 100 LEU A N 1
ATOM 805 C CA . LEU A 1 100 ? -21.130 -17.399 5.107 1.00 98.12 100 LEU A CA 1
ATOM 806 C C . LEU A 1 100 ? -22.067 -18.598 4.916 1.00 98.12 100 LEU A C 1
ATOM 808 O O . LEU A 1 100 ? -23.079 -18.484 4.225 1.00 98.12 100 LEU A O 1
ATOM 812 N N . VAL A 1 101 ? -21.747 -19.736 5.525 1.00 97.44 101 VAL A N 1
ATOM 813 C CA . VAL A 1 101 ? -22.569 -20.953 5.469 1.00 97.44 101 VAL A CA 1
ATOM 814 C C . VAL A 1 101 ? -22.906 -21.444 6.874 1.00 97.44 101 VAL A C 1
ATOM 816 O O . VAL A 1 101 ? -22.078 -21.329 7.779 1.00 97.44 101 VAL A O 1
ATOM 819 N N . ALA A 1 102 ? -24.111 -21.989 7.046 1.00 98.50 102 ALA A N 1
ATOM 820 C CA . ALA A 1 102 ? -24.537 -22.681 8.256 1.00 98.50 102 ALA A CA 1
ATOM 821 C C . ALA A 1 102 ? -24.720 -24.178 7.982 1.00 98.50 102 ALA A C 1
ATOM 823 O O . ALA A 1 102 ? -25.427 -24.564 7.048 1.00 98.50 102 ALA A O 1
ATOM 824 N N . TYR A 1 103 ? -24.116 -25.015 8.821 1.00 98.25 103 TYR A N 1
ATOM 825 C CA . TYR A 1 103 ? -24.307 -26.463 8.823 1.00 98.25 103 TYR A CA 1
ATOM 826 C C . TYR A 1 103 ? -25.053 -26.910 10.075 1.00 98.25 103 TYR A C 1
ATOM 828 O O . TYR A 1 103 ? -24.922 -26.306 11.136 1.00 98.25 103 TYR A O 1
ATOM 836 N N . ASP A 1 104 ? -25.800 -27.995 9.961 1.00 97.50 104 ASP A N 1
ATOM 837 C CA . ASP A 1 104 ? -26.387 -28.691 11.100 1.00 97.50 104 ASP A CA 1
ATOM 838 C C . ASP A 1 104 ? -25.289 -29.387 11.925 1.00 97.50 104 ASP A C 1
ATOM 840 O O . ASP A 1 104 ? -24.469 -30.121 11.369 1.00 97.50 104 ASP A O 1
ATOM 844 N N . LEU A 1 105 ? -25.255 -29.158 13.242 1.00 96.44 105 LEU A N 1
ATOM 845 C CA . LEU A 1 105 ? -24.228 -29.713 14.135 1.00 96.44 105 LEU A CA 1
ATOM 846 C C . LEU A 1 105 ? -24.322 -31.242 14.259 1.00 96.44 105 LEU A C 1
ATOM 848 O O . LEU A 1 105 ? -23.307 -31.915 14.439 1.00 96.44 105 LEU A O 1
ATOM 852 N N . GLU A 1 106 ? -25.521 -31.814 14.157 1.00 94.19 106 GLU A N 1
ATOM 853 C CA . GLU A 1 106 ? -25.723 -33.256 14.330 1.00 94.19 106 GLU A CA 1
ATOM 854 C C . GLU A 1 106 ? -25.350 -34.049 13.078 1.00 94.19 106 GLU A C 1
ATOM 856 O O . GLU A 1 106 ? -24.859 -35.174 13.170 1.00 94.19 106 GLU A O 1
ATOM 861 N N . THR A 1 107 ? -25.570 -33.471 11.899 1.00 93.94 107 THR A N 1
ATOM 862 C CA . THR A 1 107 ? -25.489 -34.195 10.627 1.00 93.94 107 THR A CA 1
ATOM 863 C C . THR A 1 107 ? -24.447 -33.659 9.658 1.00 93.94 107 THR A C 1
ATOM 865 O O . THR A 1 107 ? -24.146 -34.365 8.700 1.00 93.94 107 THR A O 1
ATOM 868 N N . GLY A 1 108 ? -23.924 -32.443 9.849 1.00 94.62 108 GLY A N 1
ATOM 869 C CA . GLY A 1 108 ? -22.982 -31.777 8.942 1.00 94.62 108 GLY A CA 1
ATOM 870 C C . GLY A 1 108 ? -23.589 -31.316 7.606 1.00 94.62 108 GLY A C 1
ATOM 871 O O . GLY A 1 108 ? -22.854 -30.933 6.683 1.00 94.62 108 GLY A O 1
ATOM 872 N N . THR A 1 109 ? -24.916 -31.386 7.442 1.00 95.62 109 THR A N 1
ATOM 873 C CA . THR A 1 109 ? -25.606 -30.953 6.215 1.00 95.62 109 THR A CA 1
ATOM 874 C C . THR A 1 109 ? -25.736 -29.436 6.156 1.00 95.62 109 THR A C 1
ATOM 876 O O . THR A 1 109 ? -25.912 -28.793 7.186 1.00 95.62 109 THR A O 1
ATOM 879 N N . GLU A 1 110 ? -25.655 -28.858 4.955 1.00 96.06 110 GLU A N 1
ATOM 880 C CA . GLU A 1 110 ? -25.842 -27.412 4.766 1.00 96.06 110 GLU A CA 1
ATOM 881 C C . GLU A 1 110 ? -27.307 -27.047 5.032 1.00 96.06 110 GLU A C 1
ATOM 883 O O . GLU A 1 110 ? -28.204 -27.683 4.480 1.00 96.06 110 GLU A O 1
ATOM 888 N N . LEU A 1 111 ? -27.538 -26.051 5.887 1.00 97.62 111 LEU A N 1
ATOM 889 C CA . LEU A 1 111 ? -28.866 -25.527 6.212 1.00 97.62 111 LEU A CA 1
ATOM 890 C C . LEU A 1 111 ? -29.198 -24.313 5.345 1.00 97.62 111 LEU A C 1
ATOM 892 O O . LEU A 1 111 ? -30.280 -24.233 4.768 1.00 97.62 111 LEU A O 1
ATOM 896 N N . TRP A 1 112 ? -28.259 -23.372 5.258 1.00 97.69 112 TRP A N 1
ATOM 897 C CA . TRP A 1 112 ? -28.369 -22.175 4.434 1.00 97.69 112 TRP A CA 1
ATOM 898 C C . TRP A 1 112 ? -26.983 -21.597 4.121 1.00 97.69 112 TRP A C 1
ATOM 900 O O . TRP A 1 112 ? -26.002 -21.858 4.821 1.00 97.69 112 TRP A O 1
ATOM 910 N N . SER A 1 113 ? -26.914 -20.760 3.084 1.00 96.38 113 SER A N 1
ATOM 911 C CA . SER A 1 113 ? -25.721 -19.986 2.721 1.00 96.38 113 SER A CA 1
ATOM 912 C C . SER A 1 113 ? -26.103 -18.561 2.317 1.00 96.38 113 SER A C 1
ATOM 914 O O . SER A 1 113 ? -27.124 -18.373 1.650 1.00 96.38 113 SER A O 1
ATOM 916 N N . TYR A 1 114 ? -25.265 -17.584 2.654 1.00 97.44 114 TYR A N 1
ATOM 917 C CA . TYR A 1 114 ? -25.409 -16.185 2.257 1.00 97.44 114 TYR A CA 1
ATOM 918 C C . TYR A 1 114 ? -24.131 -15.692 1.570 1.00 97.44 114 TYR A C 1
ATOM 920 O O . TYR A 1 114 ? -23.041 -15.804 2.132 1.00 97.44 114 TYR A O 1
ATOM 928 N N . PHE A 1 115 ? -24.262 -15.115 0.375 1.00 95.81 115 PHE A N 1
ATOM 929 C CA . PHE A 1 115 ? -23.138 -14.585 -0.400 1.00 95.81 115 PHE A CA 1
ATOM 930 C C . PHE A 1 115 ? -22.951 -13.078 -0.174 1.00 95.81 115 PHE A C 1
ATOM 932 O O . PHE A 1 115 ? -23.891 -12.292 -0.304 1.00 95.81 115 PHE A O 1
ATOM 939 N N . ALA A 1 116 ? -21.715 -12.677 0.108 1.00 95.25 116 ALA A N 1
ATOM 940 C CA . ALA A 1 116 ? -21.283 -11.289 0.237 1.00 95.25 116 ALA A CA 1
ATOM 941 C C . ALA A 1 116 ? -20.562 -10.797 -1.034 1.00 95.25 116 ALA A C 1
ATOM 943 O O . ALA A 1 116 ? -20.319 -11.552 -1.978 1.00 95.25 116 ALA A O 1
ATOM 944 N N . ASP A 1 117 ? -20.202 -9.510 -1.072 1.00 93.56 117 ASP A N 1
ATOM 945 C CA . ASP A 1 117 ? -19.513 -8.892 -2.213 1.00 93.56 117 ASP A CA 1
ATOM 946 C C . ASP A 1 117 ? -17.975 -8.946 -2.088 1.00 93.56 117 ASP A C 1
ATOM 948 O O . ASP A 1 117 ? -17.280 -8.155 -2.738 1.00 93.56 117 ASP A O 1
ATOM 952 N N . GLY A 1 118 ? -17.434 -9.876 -1.291 1.00 94.69 118 GLY A N 1
ATOM 953 C CA . GLY A 1 118 ? -15.995 -10.080 -1.117 1.00 94.69 118 GLY A CA 1
ATOM 954 C C . GLY A 1 118 ? -15.628 -11.251 -0.190 1.00 94.69 118 GLY A C 1
ATOM 955 O O . GLY A 1 118 ? -16.511 -11.906 0.368 1.00 94.69 118 GLY A O 1
ATOM 956 N N . PRO A 1 119 ? -14.322 -11.529 -0.022 1.00 95.94 119 PRO A N 1
ATOM 957 C CA . PRO A 1 119 ? -13.829 -12.571 0.877 1.00 95.94 119 PRO A CA 1
ATOM 958 C C . PRO A 1 119 ? -14.315 -12.424 2.331 1.00 95.94 119 PRO A C 1
ATOM 960 O O . PRO A 1 119 ? -14.101 -11.387 2.962 1.00 95.94 119 PRO A O 1
ATOM 963 N N . VAL A 1 120 ? -14.882 -13.496 2.898 1.00 97.12 120 VAL A N 1
ATOM 964 C CA . VAL A 1 120 ? -15.186 -13.614 4.338 1.00 97.12 120 VAL A CA 1
ATOM 965 C C . VAL A 1 120 ? -14.026 -14.330 5.029 1.00 97.12 120 VAL A C 1
ATOM 967 O O . VAL A 1 120 ? -13.934 -15.556 4.986 1.00 97.12 120 VAL A O 1
ATOM 970 N N . ARG A 1 121 ? -13.092 -13.555 5.592 1.00 95.00 121 ARG A N 1
ATOM 971 C CA . ARG A 1 121 ? -11.809 -14.060 6.122 1.00 95.00 121 ARG A CA 1
ATOM 972 C C . ARG A 1 121 ? -11.829 -14.419 7.595 1.00 95.00 121 ARG A C 1
ATOM 974 O O . ARG A 1 121 ? -11.123 -15.326 7.996 1.00 95.00 121 ARG A O 1
ATOM 981 N N . LEU A 1 122 ? -12.591 -13.675 8.383 1.00 95.94 122 LEU A N 1
ATOM 982 C CA . LEU A 1 122 ? -12.584 -13.780 9.836 1.00 95.94 122 LEU A CA 1
ATOM 983 C C . LEU A 1 122 ? -13.762 -14.621 10.311 1.00 95.94 122 LEU A C 1
ATOM 985 O O . LEU A 1 122 ? -14.790 -14.711 9.635 1.00 95.94 122 LEU A O 1
ATOM 989 N N . ALA A 1 123 ? -13.609 -15.202 11.497 1.00 96.62 123 ALA A N 1
ATOM 990 C CA . ALA A 1 123 ? -14.677 -15.932 12.155 1.00 96.62 123 ALA A CA 1
ATOM 991 C C . ALA A 1 123 ? -15.939 -15.055 12.311 1.00 96.62 123 ALA A C 1
ATOM 993 O O . ALA A 1 123 ? -15.826 -13.878 12.681 1.00 96.62 123 ALA A O 1
ATOM 994 N N . PRO A 1 124 ? -17.139 -15.605 12.058 1.00 98.00 124 PRO A N 1
ATOM 995 C CA . PRO A 1 124 ? -18.385 -14.933 12.404 1.00 98.00 124 PRO A CA 1
ATOM 996 C C . PRO A 1 124 ? -18.579 -14.876 13.931 1.00 98.00 124 PRO A C 1
ATOM 998 O O . PRO A 1 124 ? -17.863 -15.515 14.700 1.00 98.00 124 PRO A O 1
ATOM 1001 N N . VAL A 1 125 ? -19.581 -14.121 14.375 1.00 98.31 125 VAL A N 1
ATOM 1002 C CA . VAL A 1 125 ? -20.033 -14.064 15.770 1.00 98.31 125 VAL A CA 1
ATOM 1003 C C . VAL A 1 125 ? -21.528 -14.332 15.820 1.00 98.31 125 VAL A C 1
ATOM 1005 O O . VAL A 1 125 ? -22.292 -13.634 15.166 1.00 98.31 125 VAL A O 1
ATOM 1008 N N . ALA A 1 126 ? -21.957 -15.310 16.607 1.00 98.19 126 ALA A N 1
ATOM 1009 C CA . ALA A 1 126 ? -23.355 -15.534 16.935 1.00 98.19 126 ALA A CA 1
ATOM 1010 C C . ALA A 1 126 ? -23.708 -14.829 18.253 1.00 98.19 126 ALA A C 1
ATOM 1012 O O . ALA A 1 126 ? -22.972 -14.904 19.235 1.00 98.19 126 ALA A O 1
ATOM 1013 N N . TRP A 1 127 ? -24.842 -14.138 18.288 1.00 96.88 127 TRP A N 1
ATOM 1014 C CA . TRP A 1 127 ? -25.367 -13.514 19.501 1.00 96.88 127 TRP A CA 1
ATOM 1015 C C . TRP A 1 127 ? -26.888 -13.489 19.431 1.00 96.88 127 TRP A C 1
ATOM 1017 O O . TRP A 1 127 ? -27.453 -12.990 18.457 1.00 96.88 127 TRP A O 1
ATOM 1027 N N . ARG A 1 128 ? -27.548 -14.032 20.463 1.00 95.56 128 ARG A N 1
ATOM 1028 C CA . ARG A 1 128 ? -29.002 -14.273 20.465 1.00 95.56 128 ARG A CA 1
ATOM 1029 C C . ARG A 1 128 ? -29.425 -15.068 19.219 1.00 95.56 128 ARG A C 1
ATOM 1031 O O . ARG A 1 128 ? -28.865 -16.130 18.971 1.00 95.56 128 ARG A O 1
ATOM 1038 N N . ASP A 1 129 ? -30.381 -14.557 18.452 1.00 96.44 129 ASP A N 1
ATOM 1039 C CA . ASP A 1 129 ? -30.939 -15.128 17.225 1.00 96.44 129 ASP A CA 1
ATOM 1040 C C . ASP A 1 129 ? -30.211 -14.667 15.947 1.00 96.44 129 ASP A C 1
ATOM 1042 O O . ASP A 1 129 ? -30.693 -14.904 14.837 1.00 96.44 129 ASP A O 1
ATOM 1046 N N . ARG A 1 130 ? -29.049 -14.012 16.079 1.00 97.88 130 ARG A N 1
ATOM 1047 C CA . ARG A 1 130 ? -28.323 -13.365 14.976 1.00 97.88 130 ARG A CA 1
ATOM 1048 C C . ARG A 1 130 ? -26.912 -13.905 14.803 1.00 97.88 130 ARG A C 1
ATOM 1050 O O . ARG A 1 130 ? -26.276 -14.362 15.752 1.00 97.88 130 ARG A O 1
ATOM 1057 N N . VAL A 1 131 ? -26.398 -13.770 13.584 1.00 98.62 131 VAL A N 1
ATOM 1058 C CA . VAL A 1 131 ? -24.994 -14.002 13.240 1.00 98.62 131 VAL A CA 1
ATOM 1059 C C . VAL A 1 131 ? -24.419 -12.804 12.486 1.00 98.62 131 VAL A C 1
ATOM 1061 O O . VAL A 1 131 ? -25.024 -12.281 11.549 1.00 98.62 131 VAL A O 1
ATOM 1064 N N . PHE A 1 132 ? -23.237 -12.368 12.912 1.00 98.69 132 PHE A N 1
ATOM 1065 C CA . PHE A 1 132 ? -22.504 -11.223 12.394 1.00 98.69 132 PHE A CA 1
ATOM 1066 C C . PHE A 1 132 ? -21.223 -11.681 11.710 1.00 98.69 132 PHE A C 1
ATOM 1068 O O . PHE A 1 132 ? -20.518 -12.541 12.235 1.00 98.69 132 PHE A O 1
ATOM 1075 N N . PHE A 1 133 ? -20.875 -11.089 10.571 1.00 98.69 133 PHE A N 1
ATOM 1076 C CA . PHE A 1 133 ? -19.587 -11.358 9.931 1.00 98.69 133 PHE A CA 1
ATOM 1077 C C . PHE A 1 133 ? -19.063 -10.146 9.162 1.00 98.69 133 PHE A C 1
ATOM 1079 O O . PHE A 1 133 ? -19.827 -9.385 8.566 1.00 98.69 133 PHE A O 1
ATOM 1086 N N . ALA A 1 134 ? -17.742 -9.979 9.200 1.00 97.81 134 ALA A N 1
ATOM 1087 C CA . ALA A 1 134 ? -17.021 -8.947 8.467 1.00 97.81 134 ALA A CA 1
ATOM 1088 C C . ALA A 1 134 ? -16.535 -9.478 7.113 1.00 97.81 134 ALA A C 1
ATOM 1090 O O . ALA A 1 134 ? -16.213 -10.661 6.969 1.00 97.81 134 ALA A O 1
ATOM 1091 N N . CYS A 1 135 ? -16.474 -8.592 6.125 1.00 97.44 135 CYS A N 1
ATOM 1092 C CA . CYS A 1 135 ? -16.122 -8.930 4.755 1.00 97.44 135 CYS A CA 1
ATOM 1093 C C . CYS A 1 135 ? -15.115 -7.926 4.166 1.00 97.44 135 CYS A C 1
ATOM 1095 O O . CYS A 1 135 ? -15.145 -6.722 4.442 1.00 97.44 135 CYS A O 1
ATOM 1097 N N . ASP A 1 136 ? -14.233 -8.413 3.292 1.00 97.25 136 ASP A N 1
ATOM 1098 C CA . ASP A 1 136 ? -13.281 -7.584 2.541 1.00 97.25 136 ASP A CA 1
ATOM 1099 C C . ASP A 1 136 ? -13.983 -6.568 1.601 1.00 97.25 136 ASP A C 1
ATOM 1101 O O . ASP A 1 136 ? -13.352 -5.630 1.116 1.00 97.25 136 ASP A O 1
ATOM 1105 N N . ASP A 1 137 ? -15.298 -6.679 1.380 1.00 96.00 137 ASP A N 1
ATOM 1106 C CA . ASP A 1 137 ? -16.116 -5.651 0.711 1.00 96.00 137 ASP A CA 1
ATOM 1107 C C . ASP A 1 137 ? -16.356 -4.381 1.557 1.00 96.00 137 ASP A C 1
ATOM 1109 O O . ASP A 1 137 ? -17.037 -3.454 1.109 1.00 96.00 137 ASP A O 1
ATOM 1113 N N . GLY A 1 138 ? -15.778 -4.325 2.761 1.00 96.88 138 GLY A N 1
ATOM 1114 C CA . GLY A 1 138 ? -15.847 -3.188 3.674 1.00 96.88 138 GLY A CA 1
ATOM 1115 C C . GLY A 1 138 ? -17.123 -3.139 4.511 1.00 96.88 138 GLY A C 1
ATOM 1116 O O . GLY A 1 138 ? -17.425 -2.081 5.077 1.00 96.88 138 GLY A O 1
ATOM 1117 N N . ARG A 1 139 ? -17.886 -4.240 4.580 1.00 97.56 139 ARG A N 1
ATOM 1118 C CA . ARG A 1 139 ? -19.137 -4.318 5.339 1.00 97.56 139 ARG A CA 1
ATOM 1119 C C . ARG A 1 139 ? -19.111 -5.321 6.489 1.00 97.56 139 ARG A C 1
ATOM 1121 O O . ARG A 1 139 ? -18.489 -6.381 6.413 1.00 97.56 139 ARG A O 1
ATOM 1128 N N . LEU A 1 140 ? -19.889 -4.982 7.516 1.00 98.62 140 LEU A N 1
ATOM 1129 C CA . LEU A 1 140 ? -20.397 -5.900 8.527 1.00 98.62 140 LEU A CA 1
ATOM 1130 C C . LEU A 1 140 ? -21.824 -6.299 8.141 1.00 98.62 140 LEU A C 1
ATOM 1132 O O . LEU A 1 140 ? -22.662 -5.439 7.857 1.00 98.62 140 LEU A O 1
ATOM 1136 N N . TYR A 1 141 ? -22.105 -7.594 8.156 1.00 98.69 141 TYR A N 1
ATOM 1137 C CA . TYR A 1 141 ? -23.422 -8.156 7.875 1.00 98.69 141 TYR A CA 1
ATOM 1138 C C . TYR A 1 141 ? -24.045 -8.700 9.158 1.00 98.69 141 TYR A C 1
ATOM 1140 O O . TYR A 1 141 ? -23.338 -9.314 9.952 1.00 98.69 141 TYR A O 1
ATOM 1148 N N . CYS A 1 142 ? -25.356 -8.518 9.328 1.00 98.69 142 CYS A N 1
ATOM 1149 C CA . CYS A 1 142 ? -26.161 -9.158 10.367 1.00 98.69 142 CYS A CA 1
ATOM 1150 C C . CYS A 1 142 ? -27.250 -10.011 9.712 1.00 98.69 142 CYS A C 1
ATOM 1152 O O . CYS A 1 142 ? -28.123 -9.482 9.015 1.00 98.69 142 CYS A O 1
ATOM 1154 N N . LEU A 1 143 ? -27.197 -11.323 9.935 1.00 98.75 143 LEU A N 1
ATOM 1155 C CA . LEU A 1 143 ? -28.173 -12.287 9.433 1.00 98.75 143 LEU A CA 1
ATOM 1156 C C . LEU A 1 143 ? -28.922 -12.966 10.583 1.00 98.75 143 LEU A C 1
ATOM 1158 O O . LEU A 1 143 ? -28.412 -13.041 11.701 1.00 98.75 143 LEU A O 1
ATOM 1162 N N . GLY A 1 144 ? -30.094 -13.521 10.289 1.00 98.56 144 GLY A N 1
ATOM 1163 C CA . GLY A 1 144 ? -30.785 -14.437 11.188 1.00 98.56 144 GLY A CA 1
ATOM 1164 C C . GLY A 1 144 ? -30.003 -15.744 11.296 1.00 98.56 144 GLY A C 1
ATOM 1165 O O . GLY A 1 144 ? -29.670 -16.361 10.284 1.00 98.56 144 GLY A O 1
ATOM 1166 N N . ALA A 1 145 ? -29.704 -16.193 12.515 1.00 97.75 145 ALA A N 1
ATOM 1167 C CA . ALA A 1 145 ? -28.948 -17.427 12.743 1.00 97.75 145 ALA A CA 1
ATOM 1168 C C . ALA A 1 145 ? -29.705 -18.669 12.229 1.00 97.75 145 ALA A C 1
ATOM 1170 O O . ALA A 1 145 ? -29.101 -19.638 11.761 1.00 97.75 145 ALA A O 1
ATOM 1171 N N . ALA A 1 146 ? -31.040 -18.636 12.278 1.00 97.75 146 ALA A N 1
ATOM 1172 C CA . ALA A 1 146 ? -31.887 -19.761 11.899 1.00 97.75 146 ALA A CA 1
ATOM 1173 C C . ALA A 1 146 ? -32.021 -19.957 10.378 1.00 97.75 146 ALA A C 1
ATOM 1175 O O . ALA A 1 146 ? -32.049 -21.106 9.934 1.00 97.75 146 ALA A O 1
ATOM 1176 N N . ASP A 1 147 ? -32.103 -18.870 9.604 1.00 97.50 147 ASP A N 1
ATOM 1177 C CA . ASP A 1 147 ? -32.521 -18.876 8.193 1.00 97.50 147 ASP A CA 1
ATOM 1178 C C . ASP A 1 147 ? -31.560 -18.148 7.232 1.00 97.50 147 ASP A C 1
ATOM 1180 O O . ASP A 1 147 ? -31.754 -18.198 6.017 1.00 97.50 147 ASP A O 1
ATOM 1184 N N . GLY A 1 148 ? -30.531 -17.468 7.749 1.00 97.69 148 GLY A N 1
ATOM 1185 C CA . GLY A 1 148 ? -29.573 -16.706 6.950 1.00 97.69 148 GLY A CA 1
ATOM 1186 C C . GLY A 1 148 ? -30.149 -15.429 6.332 1.00 97.69 148 GLY A C 1
ATOM 1187 O O . GLY A 1 148 ? -29.507 -14.826 5.468 1.00 97.69 148 GLY A O 1
ATOM 1188 N N . ARG A 1 149 ? -31.351 -14.995 6.738 1.00 97.50 149 ARG A N 1
ATOM 1189 C CA . ARG A 1 149 ? -31.989 -13.798 6.182 1.00 97.50 149 ARG A CA 1
ATOM 1190 C C . ARG A 1 149 ? -31.249 -12.544 6.631 1.00 97.50 149 ARG A C 1
ATOM 1192 O O . ARG A 1 149 ? -30.943 -12.385 7.807 1.00 97.50 149 ARG A O 1
ATOM 1199 N N . LEU A 1 150 ? -31.007 -11.623 5.702 1.00 97.88 150 LEU A N 1
ATOM 1200 C CA . LEU A 1 150 ? -30.374 -10.342 6.005 1.00 97.88 150 LEU A CA 1
ATOM 1201 C C . LEU A 1 150 ? -31.285 -9.456 6.869 1.00 97.88 150 LEU A C 1
ATOM 1203 O O . LEU A 1 150 ? -32.397 -9.135 6.453 1.00 97.88 150 LEU A O 1
ATOM 1207 N N . HIS A 1 151 ? -30.794 -9.025 8.034 1.00 97.88 151 HIS A N 1
ATOM 1208 C CA . HIS A 1 151 ? -31.453 -8.020 8.877 1.00 97.88 151 HIS A CA 1
ATOM 1209 C C . HIS A 1 151 ? -30.951 -6.614 8.552 1.00 97.88 151 HIS A C 1
ATOM 1211 O O . HIS A 1 151 ? -31.747 -5.718 8.282 1.00 97.88 151 HIS A O 1
ATOM 1217 N N . TRP A 1 152 ? -29.632 -6.422 8.567 1.00 98.31 152 TRP A N 1
ATOM 1218 C CA . TRP A 1 152 ? -28.996 -5.151 8.229 1.00 98.31 152 TRP A CA 1
ATOM 1219 C C . TRP A 1 152 ? -27.549 -5.353 7.762 1.00 98.31 152 TRP A C 1
ATOM 1221 O O . TRP A 1 152 ? -26.920 -6.378 8.032 1.00 98.31 152 TRP A O 1
ATOM 1231 N N . THR A 1 153 ? -27.012 -4.354 7.060 1.00 97.25 153 THR A N 1
ATOM 1232 C CA . THR A 1 153 ? -25.583 -4.252 6.718 1.00 97.25 153 THR A CA 1
ATOM 1233 C C . THR A 1 153 ? -25.045 -2.890 7.116 1.00 97.25 153 THR A C 1
ATOM 1235 O O . THR A 1 153 ? -25.749 -1.895 6.953 1.00 97.25 153 THR A O 1
ATOM 1238 N N . PHE A 1 154 ? -23.781 -2.828 7.517 1.00 97.88 154 PHE A N 1
ATOM 1239 C CA . PHE A 1 154 ? -23.091 -1.589 7.855 1.00 97.88 154 PHE A CA 1
ATOM 1240 C C . PHE A 1 154 ? -21.802 -1.450 7.039 1.00 97.88 154 PHE A C 1
ATOM 1242 O O . PHE A 1 154 ? -21.002 -2.381 6.995 1.00 97.88 154 PHE A O 1
ATOM 1249 N N . ARG A 1 155 ? -21.591 -0.303 6.382 1.00 95.94 155 ARG A N 1
ATOM 1250 C CA . ARG A 1 155 ? -20.352 0.015 5.649 1.00 95.94 155 ARG A CA 1
ATOM 1251 C C . ARG A 1 155 ? -19.384 0.715 6.604 1.00 95.94 155 ARG A C 1
ATOM 1253 O O . ARG A 1 155 ? -19.716 1.776 7.115 1.00 95.94 155 ARG A O 1
ATOM 1260 N N . GLY A 1 156 ? -18.197 0.143 6.813 1.00 95.38 156 GLY A N 1
ATOM 1261 C CA . GLY A 1 156 ? -17.214 0.704 7.747 1.00 95.38 156 GLY A CA 1
ATOM 1262 C C . GLY A 1 156 ? -16.403 1.877 7.185 1.00 95.38 156 GLY A C 1
ATOM 1263 O O . GLY A 1 156 ? -16.082 2.806 7.923 1.00 95.38 156 GLY A O 1
ATOM 1264 N N . GLY A 1 157 ? -16.069 1.838 5.892 1.00 93.56 157 GLY A N 1
ATOM 1265 C CA . GLY A 1 157 ? -15.330 2.906 5.208 1.00 93.56 157 GLY A CA 1
ATOM 1266 C C . GLY A 1 157 ? -16.226 4.032 4.669 1.00 93.56 157 GLY A C 1
ATOM 1267 O O . GLY A 1 157 ? -17.446 3.869 4.593 1.00 93.56 157 GLY A O 1
ATOM 1268 N N . PRO A 1 158 ? -15.635 5.159 4.236 1.00 89.69 158 PRO A N 1
ATOM 1269 C CA . PRO A 1 158 ? -16.373 6.361 3.848 1.00 89.69 158 PRO A CA 1
ATOM 1270 C C . PRO A 1 158 ? -17.136 6.238 2.523 1.00 89.69 158 PRO A C 1
ATOM 1272 O O . PRO A 1 158 ? -18.118 6.945 2.322 1.00 89.69 158 PRO A O 1
ATOM 1275 N N . ASN A 1 159 ? -16.714 5.366 1.600 1.00 89.56 159 ASN A N 1
ATOM 1276 C CA . ASN A 1 159 ? -17.369 5.217 0.297 1.00 89.56 159 ASN A CA 1
ATOM 1277 C C . ASN A 1 159 ? -17.213 3.798 -0.300 1.00 89.56 159 ASN A C 1
ATOM 1279 O O . ASN A 1 159 ? -16.813 2.855 0.386 1.00 89.56 159 ASN A O 1
ATOM 1283 N N . ALA A 1 160 ? -17.620 3.620 -1.563 1.00 90.25 160 ALA A N 1
ATOM 1284 C CA . ALA A 1 160 ? -17.648 2.337 -2.273 1.00 90.25 160 ALA A CA 1
ATOM 1285 C C . ALA A 1 160 ? -16.433 2.061 -3.178 1.00 90.25 160 ALA A C 1
ATOM 1287 O O . ALA A 1 160 ? -16.482 1.104 -3.955 1.00 90.25 160 ALA A O 1
ATOM 1288 N N . ARG A 1 161 ? -15.369 2.873 -3.098 1.00 92.12 161 ARG A N 1
ATOM 1289 C CA . ARG A 1 161 ? -14.154 2.718 -3.910 1.00 92.12 161 ARG A CA 1
ATOM 1290 C C . ARG A 1 161 ? -13.571 1.316 -3.742 1.00 92.12 161 ARG A C 1
ATOM 1292 O O . ARG A 1 161 ? -13.409 0.820 -2.624 1.00 92.12 161 ARG A O 1
ATOM 1299 N N . ARG A 1 162 ? -13.240 0.693 -4.873 1.00 93.88 162 ARG A N 1
ATOM 1300 C CA . ARG A 1 162 ? -12.619 -0.633 -4.926 1.00 93.88 162 ARG A CA 1
ATOM 1301 C C . ARG A 1 162 ? -11.156 -0.549 -5.339 1.00 93.88 162 ARG A C 1
ATOM 1303 O O . ARG A 1 162 ? -10.763 0.369 -6.052 1.00 93.88 162 ARG A O 1
ATOM 1310 N N . ILE A 1 163 ? -10.381 -1.532 -4.892 1.00 96.56 163 ILE A N 1
ATOM 1311 C CA . ILE A 1 163 ? -8.955 -1.728 -5.192 1.00 96.56 163 ILE A CA 1
ATOM 1312 C C . ILE A 1 163 ? -8.687 -3.218 -5.422 1.00 96.56 163 ILE A C 1
ATOM 1314 O O . ILE A 1 163 ? -9.534 -4.056 -5.096 1.00 96.56 163 ILE A O 1
ATOM 1318 N N . LEU A 1 164 ? -7.506 -3.567 -5.935 1.00 96.81 164 LEU A N 1
ATOM 1319 C CA . LEU A 1 164 ? -7.043 -4.956 -5.884 1.00 96.81 164 LEU A CA 1
ATOM 1320 C C . LEU A 1 164 ? -6.291 -5.220 -4.575 1.00 96.81 164 LEU A C 1
ATOM 1322 O O . LEU A 1 164 ? -5.206 -4.691 -4.358 1.00 96.81 164 LEU A O 1
ATOM 1326 N N . GLY A 1 165 ? -6.831 -6.067 -3.706 1.00 95.56 165 GLY A N 1
ATOM 1327 C CA . GLY A 1 165 ? -6.159 -6.480 -2.474 1.00 95.56 165 GLY A CA 1
ATOM 1328 C C . GLY A 1 165 ? -6.021 -7.990 -2.410 1.00 95.56 165 GLY A C 1
ATOM 1329 O O . GLY A 1 165 ? -7.017 -8.708 -2.492 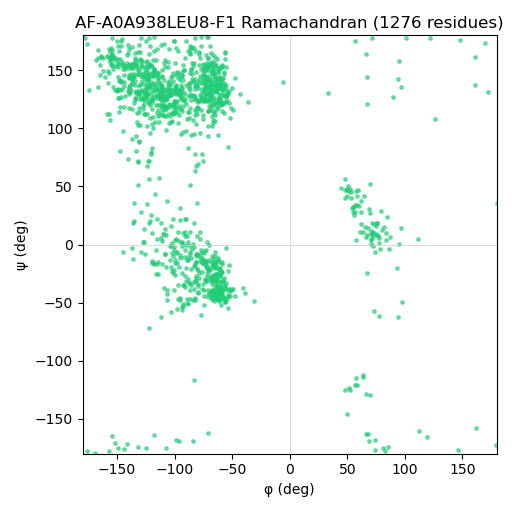1.00 95.56 165 GLY A O 1
ATOM 1330 N N . ASN A 1 166 ? -4.786 -8.479 -2.276 1.00 92.50 166 ASN A N 1
ATOM 1331 C CA . ASN A 1 166 ? -4.469 -9.912 -2.256 1.00 92.50 166 ASN A CA 1
ATOM 1332 C C . ASN A 1 166 ? -5.109 -10.659 -3.452 1.00 92.50 166 ASN A C 1
ATOM 1334 O O . ASN A 1 166 ? -5.803 -11.657 -3.269 1.00 92.50 166 ASN A O 1
ATOM 1338 N N . GLN A 1 167 ? -4.900 -10.130 -4.669 1.00 91.56 167 GLN A N 1
ATOM 1339 C CA . GLN A 1 167 ? -5.420 -10.639 -5.957 1.00 91.56 167 GLN A CA 1
ATOM 1340 C C . GLN A 1 167 ? -6.949 -10.638 -6.129 1.00 91.56 167 GLN A C 1
ATOM 1342 O O . GLN A 1 167 ? -7.455 -11.236 -7.075 1.00 91.56 167 GLN A O 1
ATOM 1347 N N . ARG A 1 168 ? -7.700 -9.991 -5.234 1.00 93.62 168 ARG A N 1
ATOM 1348 C CA . ARG A 1 168 ? -9.165 -9.918 -5.306 1.00 93.62 168 ARG A CA 1
ATOM 1349 C C . ARG A 1 168 ? -9.626 -8.475 -5.420 1.00 93.62 168 ARG A C 1
ATOM 1351 O O . ARG A 1 168 ? -9.038 -7.582 -4.808 1.00 93.62 168 ARG A O 1
ATOM 1358 N N . LEU A 1 169 ? -10.709 -8.246 -6.157 1.00 94.94 169 LEU A N 1
ATOM 1359 C CA . LEU A 1 169 ? -11.362 -6.939 -6.185 1.00 94.94 169 LEU A CA 1
ATOM 1360 C C . LEU A 1 169 ? -12.162 -6.715 -4.888 1.00 94.94 169 LEU A C 1
ATOM 1362 O O . LEU A 1 169 ? -13.219 -7.323 -4.691 1.00 94.94 169 LEU A O 1
ATOM 1366 N N . ILE A 1 170 ? -11.664 -5.834 -4.016 1.00 95.94 170 ILE A N 1
ATOM 1367 C CA . ILE A 1 170 ? -12.174 -5.600 -2.650 1.00 95.94 170 ILE A CA 1
ATOM 1368 C C . ILE A 1 170 ? -12.417 -4.106 -2.376 1.00 95.94 170 ILE A C 1
ATOM 1370 O O . ILE A 1 170 ? -12.175 -3.267 -3.243 1.00 95.94 170 ILE A O 1
ATOM 1374 N N . SER A 1 171 ? -12.918 -3.759 -1.187 1.00 96.06 171 SER A N 1
ATOM 1375 C CA . SER A 1 171 ? -13.019 -2.363 -0.733 1.00 96.06 171 SER A CA 1
ATOM 1376 C C . SER A 1 171 ? -11.636 -1.745 -0.513 1.00 96.06 171 SER A C 1
ATOM 1378 O O . SER A 1 171 ? -10.726 -2.422 -0.039 1.00 96.06 171 SER A O 1
ATOM 1380 N N . ALA A 1 172 ? -11.493 -0.442 -0.777 1.00 95.56 172 ALA A N 1
ATOM 1381 C CA . ALA A 1 172 ? -10.323 0.337 -0.355 1.00 95.56 172 ALA A CA 1
ATOM 1382 C C . ALA A 1 172 ? -10.133 0.346 1.179 1.00 95.56 172 ALA A C 1
ATOM 1384 O O . ALA A 1 172 ? -9.012 0.462 1.671 1.00 95.56 172 ALA A O 1
ATOM 1385 N N . TRP A 1 173 ? -11.220 0.131 1.926 1.00 96.56 173 TRP A N 1
ATOM 1386 C CA . TRP A 1 173 ? -11.236 -0.069 3.375 1.00 96.56 173 TRP A CA 1
ATOM 1387 C C . TRP A 1 173 ? -11.847 -1.437 3.695 1.00 96.56 173 TRP A C 1
ATOM 1389 O O . TRP A 1 173 ? -13.035 -1.513 4.032 1.00 96.56 173 TRP A O 1
ATOM 1399 N N . PRO A 1 174 ? -11.092 -2.538 3.536 1.00 97.25 174 PRO A N 1
ATOM 1400 C CA . PRO A 1 174 ? -11.613 -3.866 3.831 1.00 97.25 174 PRO A CA 1
ATOM 1401 C C . PRO A 1 174 ? -11.886 -4.004 5.331 1.00 97.25 174 PRO A C 1
ATOM 1403 O O . PRO A 1 174 ? -11.178 -3.415 6.157 1.00 97.25 174 PRO A O 1
ATOM 1406 N N . MET A 1 175 ? -12.907 -4.780 5.699 1.00 96.50 175 MET A N 1
ATOM 1407 C CA . MET A 1 175 ? -13.251 -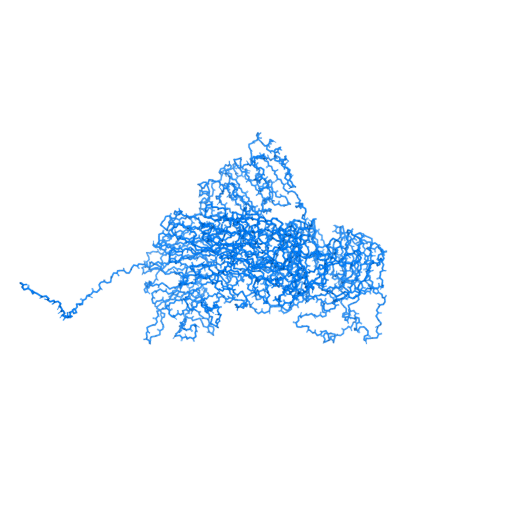4.999 7.101 1.00 96.50 175 MET A CA 1
ATOM 1408 C C . MET A 1 175 ? -12.473 -6.195 7.653 1.00 96.50 175 MET A C 1
ATOM 1410 O O . MET A 1 175 ? -12.963 -7.322 7.676 1.00 96.50 175 MET A O 1
ATOM 1414 N N . ARG A 1 176 ? -11.222 -5.941 8.059 1.00 95.88 176 ARG A N 1
ATOM 1415 C CA . ARG A 1 176 ? -10.314 -6.957 8.620 1.00 95.88 176 ARG A CA 1
ATOM 1416 C C . ARG A 1 176 ? -10.161 -6.899 10.143 1.00 95.88 176 ARG A C 1
ATOM 1418 O O . ARG A 1 176 ? -9.501 -7.765 10.712 1.00 95.88 176 ARG A O 1
ATOM 1425 N N . GLY A 1 177 ? -10.814 -5.951 10.816 1.00 95.00 177 GLY A N 1
ATOM 1426 C CA . GLY A 1 177 ? -11.055 -6.028 12.255 1.00 95.00 177 GLY A CA 1
ATOM 1427 C C . GLY A 1 177 ? -12.288 -6.885 12.531 1.00 95.00 177 GLY A C 1
ATOM 1428 O O . GLY A 1 177 ? -13.412 -6.385 12.464 1.00 95.00 177 GLY A O 1
ATOM 1429 N N . GLY A 1 178 ? -12.069 -8.172 12.806 1.00 92.06 178 GLY A N 1
ATOM 1430 C CA . GLY A 1 178 ? -13.112 -9.184 12.976 1.00 92.06 178 GLY A CA 1
ATOM 1431 C C . GLY A 1 178 ? -14.050 -8.878 14.143 1.00 92.06 178 GLY A C 1
ATOM 1432 O O . GLY A 1 178 ? -13.586 -8.380 15.173 1.00 92.06 178 GLY A O 1
ATOM 1433 N N . PRO A 1 179 ? -15.357 -9.165 14.006 1.00 97.19 179 PRO A N 1
ATOM 1434 C CA . PRO A 1 179 ? -16.343 -8.702 14.963 1.00 97.19 179 PRO A CA 1
ATOM 1435 C C . PRO A 1 179 ? -16.180 -9.357 16.340 1.00 97.19 179 PRO A C 1
ATOM 1437 O O . PRO A 1 179 ? -15.762 -10.511 16.478 1.00 97.19 179 PRO A O 1
ATOM 1440 N N . VAL A 1 180 ? -16.564 -8.620 17.377 1.00 98.56 180 VAL A N 1
ATOM 1441 C CA . VAL A 1 180 ? -16.759 -9.135 18.736 1.00 98.56 180 VAL A CA 1
ATOM 1442 C C . VAL A 1 180 ? -18.032 -8.538 19.308 1.00 98.56 180 VAL A C 1
ATOM 1444 O O . VAL A 1 180 ? -18.314 -7.367 19.067 1.00 98.56 180 VAL A O 1
ATOM 1447 N N . VAL A 1 181 ? -18.816 -9.333 20.036 1.00 98.56 181 VAL A N 1
ATOM 1448 C CA . VAL A 1 181 ? -20.051 -8.852 20.665 1.00 98.56 181 VAL A CA 1
ATOM 1449 C C . VAL A 1 181 ? -19.921 -8.930 22.175 1.00 98.56 181 VAL A C 1
ATOM 1451 O O . VAL A 1 181 ? -19.430 -9.919 22.711 1.00 98.56 181 VAL A O 1
ATOM 1454 N N . ARG A 1 182 ? -20.347 -7.879 22.870 1.00 97.31 182 ARG A N 1
ATOM 1455 C CA . ARG A 1 182 ? -20.453 -7.863 24.329 1.00 97.31 182 ARG A CA 1
ATOM 1456 C C . ARG A 1 182 ? -21.517 -6.857 24.742 1.00 97.31 182 ARG A C 1
ATOM 1458 O O . ARG A 1 182 ? -21.527 -5.748 24.222 1.00 97.31 182 ARG A O 1
ATOM 1465 N N . ASP A 1 183 ? -22.376 -7.234 25.686 1.00 96.94 183 ASP A N 1
ATOM 1466 C CA . ASP A 1 183 ? -23.432 -6.372 26.237 1.00 96.94 183 ASP A CA 1
ATOM 1467 C C . ASP A 1 183 ? -24.336 -5.748 25.152 1.00 96.94 183 ASP A C 1
ATOM 1469 O O . ASP A 1 183 ? -24.598 -4.551 25.173 1.00 96.94 183 ASP A O 1
ATOM 1473 N N . ASP A 1 184 ? -24.775 -6.556 24.176 1.00 97.75 184 ASP A N 1
ATOM 1474 C CA . ASP A 1 184 ? -25.597 -6.131 23.024 1.00 97.75 184 ASP A CA 1
ATOM 1475 C C . ASP A 1 184 ? -24.938 -5.104 22.082 1.00 97.75 184 ASP A C 1
ATOM 1477 O O . ASP A 1 184 ? -25.605 -4.485 21.250 1.00 97.75 184 ASP A O 1
ATOM 1481 N N . ILE A 1 185 ? -23.612 -4.966 22.155 1.00 98.62 185 ILE A N 1
ATOM 1482 C CA . ILE A 1 185 ? -22.821 -4.096 21.283 1.00 98.62 185 ILE A CA 1
ATOM 1483 C C . ILE A 1 185 ? -21.892 -4.945 20.419 1.00 98.62 185 ILE A C 1
ATOM 1485 O O . ILE A 1 185 ? -21.138 -5.771 20.936 1.00 98.62 185 ILE A O 1
ATOM 1489 N N . VAL A 1 186 ? -21.921 -4.719 19.104 1.00 98.56 186 VAL A N 1
ATOM 1490 C CA . VAL A 1 186 ? -20.971 -5.291 18.143 1.00 98.56 186 VAL A CA 1
ATOM 1491 C C . VAL A 1 186 ? -19.839 -4.298 17.919 1.00 98.56 186 VAL A C 1
ATOM 1493 O O . VAL A 1 186 ? -20.080 -3.155 17.532 1.00 98.56 186 VAL A O 1
ATOM 1496 N N . TYR A 1 187 ? -18.602 -4.745 18.104 1.00 98.69 187 TYR A N 1
ATOM 1497 C CA . TYR A 1 187 ? -17.405 -3.986 17.766 1.00 98.69 187 TYR A CA 1
ATOM 1498 C C . TYR A 1 187 ? -16.760 -4.562 16.511 1.00 98.69 187 TYR A C 1
ATOM 1500 O O . TYR A 1 187 ? -16.630 -5.779 16.382 1.00 98.69 187 TYR A O 1
ATOM 1508 N N . CYS A 1 188 ? -16.348 -3.699 15.587 1.00 98.06 188 CYS A N 1
ATOM 1509 C CA . CYS A 1 188 ? -15.706 -4.086 14.327 1.00 98.06 188 CYS A CA 1
ATOM 1510 C C . CYS A 1 188 ? -14.811 -2.957 13.810 1.00 98.06 188 CYS A C 1
ATOM 1512 O O . CYS A 1 188 ? -14.969 -1.810 14.235 1.00 98.06 188 CYS A O 1
ATOM 1514 N N . ALA A 1 189 ? -13.908 -3.254 12.869 1.00 98.06 189 ALA A N 1
ATOM 1515 C CA . ALA A 1 189 ? -13.074 -2.212 12.276 1.00 98.06 189 ALA A CA 1
ATOM 1516 C C . ALA A 1 189 ? -12.765 -2.404 10.783 1.00 98.06 189 ALA A C 1
ATOM 1518 O O . ALA A 1 189 ? -12.597 -3.529 10.302 1.00 98.06 189 ALA A O 1
ATOM 1519 N N . ALA A 1 190 ? -12.671 -1.284 10.061 1.00 97.19 190 ALA A N 1
ATOM 1520 C CA . ALA A 1 190 ? -12.401 -1.217 8.626 1.00 97.19 190 ALA A CA 1
ATOM 1521 C C . ALA A 1 190 ? -11.191 -0.331 8.295 1.00 97.19 190 ALA A C 1
ATOM 1523 O O . ALA A 1 190 ? -10.944 0.672 8.963 1.00 97.19 190 ALA A O 1
ATOM 1524 N N . GLY A 1 191 ? -10.486 -0.683 7.216 1.00 95.44 191 GLY A N 1
ATOM 1525 C CA . GLY A 1 191 ? -9.261 -0.010 6.779 1.00 95.44 191 GLY A CA 1
ATOM 1526 C C . GLY A 1 191 ? -8.018 -0.628 7.414 1.00 95.44 191 GLY A C 1
ATOM 1527 O O . GLY A 1 191 ? -7.944 -0.773 8.625 1.00 95.44 191 GLY A O 1
ATOM 1528 N N . ILE A 1 192 ? -7.038 -1.002 6.590 1.00 95.06 192 ILE A N 1
ATOM 1529 C CA . ILE A 1 192 ? -5.750 -1.568 7.043 1.00 95.06 192 ILE A CA 1
ATOM 1530 C C . ILE A 1 192 ? -4.562 -0.659 6.703 1.00 95.06 192 ILE A C 1
ATOM 1532 O O . ILE A 1 192 ? -3.410 -1.030 6.920 1.00 95.06 192 ILE A O 1
ATOM 1536 N N . TRP A 1 193 ? -4.851 0.519 6.150 1.00 94.62 193 TRP A N 1
ATOM 1537 C CA . TRP A 1 193 ? -3.891 1.513 5.689 1.00 94.62 193 TRP A CA 1
ATOM 1538 C C . TRP A 1 193 ? -4.152 2.812 6.452 1.00 94.62 193 TRP A C 1
ATOM 1540 O O . TRP A 1 193 ? -5.031 3.567 6.044 1.00 94.62 193 TRP A O 1
ATOM 1550 N N . PRO A 1 194 ? -3.424 3.088 7.550 1.00 93.31 194 PRO A N 1
ATOM 1551 C CA . PRO A 1 194 ? -3.679 4.263 8.383 1.00 93.31 194 PRO A CA 1
ATOM 1552 C C . PRO A 1 194 ? -3.731 5.585 7.607 1.00 93.31 194 PRO A C 1
ATOM 1554 O O . PRO A 1 194 ? -4.640 6.378 7.813 1.00 93.31 194 PRO A O 1
ATOM 1557 N N . PHE A 1 195 ? -2.852 5.769 6.614 1.00 92.88 195 PHE A N 1
ATOM 1558 C CA . PHE A 1 195 ? -2.836 6.973 5.768 1.00 92.88 195 PHE A CA 1
ATOM 1559 C C . PHE A 1 195 ? -4.068 7.139 4.856 1.00 92.88 195 PHE A C 1
ATOM 1561 O O . PHE A 1 195 ? -4.241 8.196 4.264 1.00 92.88 195 PHE A O 1
ATOM 1568 N N . MET A 1 196 ? -4.912 6.112 4.715 1.00 93.69 196 MET A N 1
ATOM 1569 C CA . MET A 1 196 ? -6.218 6.204 4.048 1.00 93.69 196 MET A CA 1
ATOM 1570 C C . MET A 1 196 ? -7.378 6.320 5.050 1.00 93.69 196 MET A C 1
ATOM 1572 O O . MET A 1 196 ? -8.531 6.373 4.627 1.00 93.69 196 MET A O 1
ATOM 1576 N N . GLY A 1 197 ? -7.094 6.289 6.353 1.00 93.25 197 GLY A N 1
ATOM 1577 C CA . GLY A 1 197 ? -8.073 6.217 7.431 1.00 93.25 197 GLY A CA 1
ATOM 1578 C C . GLY A 1 197 ? -8.371 4.793 7.903 1.00 93.25 197 GLY A C 1
ATOM 1579 O O . GLY A 1 197 ? -8.473 3.843 7.118 1.00 93.25 197 GLY A O 1
ATOM 1580 N N . THR A 1 198 ? -8.556 4.660 9.215 1.00 94.50 198 THR A N 1
ATOM 1581 C CA . THR A 1 198 ? -9.018 3.441 9.888 1.00 94.50 198 THR A CA 1
ATOM 1582 C C . THR A 1 198 ? -10.204 3.764 10.771 1.00 94.50 198 THR A C 1
ATOM 1584 O O . THR A 1 198 ? -10.191 4.772 11.467 1.00 94.50 198 THR A O 1
ATOM 1587 N N . PHE A 1 199 ? -11.212 2.897 10.756 1.00 96.44 199 PHE A N 1
ATOM 1588 C CA . PHE A 1 199 ? -12.499 3.159 11.387 1.00 96.44 199 PHE A CA 1
ATOM 1589 C C . PHE A 1 199 ? -12.858 2.024 12.335 1.00 96.44 199 PHE A C 1
ATOM 1591 O O . PHE A 1 199 ? -13.118 0.909 11.882 1.00 96.44 199 PHE A O 1
ATOM 1598 N N . ILE A 1 200 ? -12.876 2.301 13.637 1.00 98.12 200 ILE A N 1
ATOM 1599 C CA . ILE A 1 200 ? -13.227 1.341 14.690 1.00 98.12 200 ILE A CA 1
ATOM 1600 C C . ILE A 1 200 ? -14.588 1.743 15.255 1.00 98.12 200 ILE A C 1
ATOM 1602 O O . ILE A 1 200 ? -14.770 2.882 15.673 1.00 98.12 200 ILE A O 1
ATOM 1606 N N . TYR A 1 201 ? -15.548 0.823 15.268 1.00 98.19 201 TYR A N 1
ATOM 1607 C CA . TYR A 1 201 ? -16.938 1.118 15.614 1.00 98.19 201 TYR A CA 1
ATOM 1608 C C . TYR A 1 201 ? -17.421 0.308 16.808 1.00 98.19 201 TYR A C 1
ATOM 1610 O O . TYR A 1 201 ? -17.072 -0.865 16.941 1.00 98.19 201 TYR A O 1
ATOM 1618 N N . ALA A 1 202 ? -18.319 0.915 17.582 1.00 98.56 202 ALA A N 1
ATOM 1619 C CA . ALA A 1 202 ? -19.326 0.217 18.369 1.00 98.56 202 ALA A CA 1
ATOM 1620 C C . ALA A 1 202 ? -20.702 0.429 17.742 1.00 98.56 202 ALA A C 1
ATOM 1622 O O . ALA A 1 202 ? -21.120 1.566 17.504 1.00 98.56 202 ALA A O 1
ATOM 1623 N N . LEU A 1 203 ? -21.413 -0.665 17.501 1.00 98.62 203 LEU A N 1
ATOM 1624 C CA . LEU A 1 203 ? -22.739 -0.683 16.901 1.00 98.62 203 LEU A CA 1
ATOM 1625 C C . LEU A 1 203 ? -23.717 -1.384 17.838 1.00 98.62 203 LEU A C 1
ATOM 1627 O O . LEU A 1 203 ? -23.387 -2.401 18.442 1.00 98.62 203 LEU A O 1
ATOM 1631 N N . ASP A 1 204 ? -24.940 -0.880 17.909 1.00 98.38 204 ASP A N 1
ATOM 1632 C CA . ASP A 1 204 ? -26.051 -1.606 18.516 1.00 98.38 204 ASP A CA 1
ATOM 1633 C C . ASP A 1 204 ? -26.295 -2.916 17.746 1.00 98.38 204 ASP A C 1
ATOM 1635 O O . ASP A 1 204 ? -26.494 -2.893 16.528 1.00 98.38 204 ASP A O 1
ATOM 1639 N N . ALA A 1 205 ? -26.255 -4.063 18.431 1.00 97.62 205 ALA A N 1
ATOM 1640 C CA . ALA A 1 205 ? -26.315 -5.372 17.775 1.00 97.62 205 ALA A CA 1
ATOM 1641 C C . ALA A 1 205 ? -27.647 -5.628 17.058 1.00 97.62 205 ALA A C 1
ATOM 1643 O O . ALA A 1 205 ? -27.691 -6.324 16.039 1.00 97.62 205 ALA A O 1
ATOM 1644 N N . ASP A 1 206 ? -28.736 -5.047 17.557 1.00 97.00 206 ASP A N 1
ATOM 1645 C CA . ASP A 1 206 ? -30.063 -5.276 17.008 1.00 97.00 206 ASP A CA 1
ATOM 1646 C C . ASP A 1 206 ? -30.332 -4.450 15.744 1.00 97.00 206 ASP A C 1
ATOM 1648 O O . ASP A 1 206 ? -30.900 -4.970 14.775 1.00 97.00 206 ASP A O 1
ATOM 1652 N N . SER A 1 207 ? -29.905 -3.188 15.728 1.00 97.19 207 SER A N 1
ATOM 1653 C CA . SER A 1 207 ? -30.221 -2.218 14.672 1.00 97.19 207 SER A CA 1
ATOM 1654 C C . SER A 1 207 ? -29.060 -1.881 13.735 1.00 97.19 207 SER A C 1
ATOM 1656 O O . SER A 1 207 ? -29.298 -1.342 12.655 1.00 97.19 207 SER A O 1
ATOM 1658 N N . GLY A 1 208 ? -27.813 -2.145 14.134 1.00 97.00 208 GLY A N 1
ATOM 1659 C CA . GLY A 1 208 ? -26.620 -1.697 13.410 1.00 97.00 208 GLY A CA 1
ATOM 1660 C C . GLY A 1 208 ? -26.356 -0.192 13.533 1.00 97.00 208 GLY A C 1
ATO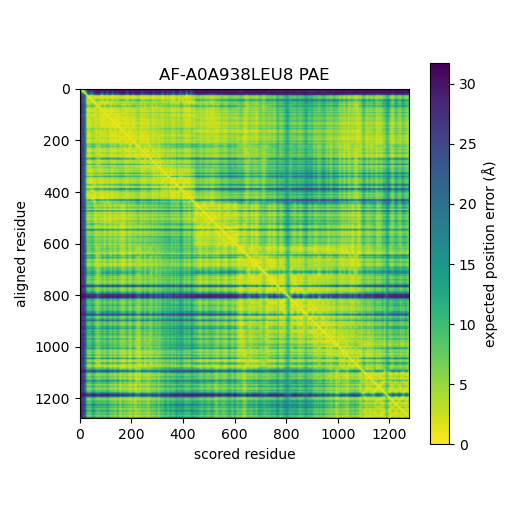M 1661 O O . GLY A 1 208 ? -25.503 0.345 12.826 1.00 97.00 208 GLY A O 1
ATOM 1662 N N . ARG A 1 209 ? -27.082 0.513 14.413 1.00 96.69 209 ARG A N 1
ATOM 1663 C CA . ARG A 1 209 ? -26.884 1.943 14.667 1.00 96.69 209 ARG A CA 1
ATOM 1664 C C . ARG A 1 209 ? -25.533 2.174 15.338 1.00 96.69 209 ARG A C 1
ATOM 1666 O O . ARG A 1 209 ? -25.218 1.526 16.334 1.00 96.69 209 ARG A O 1
ATOM 1673 N N . VAL A 1 210 ? -24.775 3.146 14.834 1.00 96.50 210 VAL A N 1
ATOM 1674 C CA . VAL A 1 210 ? -23.511 3.574 15.446 1.00 96.50 210 VAL A CA 1
ATOM 1675 C C . VAL A 1 210 ? -23.772 4.133 16.846 1.00 96.50 210 VAL A C 1
ATOM 1677 O O . VAL A 1 210 ? -24.598 5.031 17.018 1.00 96.50 210 VAL A O 1
ATOM 1680 N N . ILE A 1 211 ? -23.073 3.580 17.836 1.00 96.62 211 ILE A N 1
ATOM 1681 C CA . ILE A 1 211 ? -23.013 4.090 19.211 1.00 96.62 211 ILE A CA 1
ATOM 1682 C C . ILE A 1 211 ? -21.859 5.085 19.317 1.00 96.62 211 ILE A C 1
ATOM 1684 O O . ILE A 1 211 ? -22.057 6.203 19.782 1.00 96.62 211 ILE A O 1
ATOM 1688 N N . TRP A 1 212 ? -20.678 4.683 18.848 1.00 96.50 212 TRP A N 1
ATOM 1689 C CA . TRP A 1 212 ? -19.509 5.546 18.706 1.00 96.50 212 TRP A CA 1
ATOM 1690 C C . TRP A 1 212 ? -18.609 5.047 17.570 1.00 96.50 212 TRP A C 1
ATOM 1692 O O . TRP A 1 212 ? -18.658 3.873 17.181 1.00 96.50 212 TRP A O 1
ATOM 1702 N N . VAL A 1 213 ? -17.772 5.945 17.053 1.00 95.94 213 VAL A N 1
ATOM 1703 C CA . VAL A 1 213 ? -16.661 5.642 16.141 1.00 95.94 213 VAL A CA 1
ATOM 1704 C C . VAL A 1 213 ? -15.358 6.247 16.666 1.00 95.94 213 VAL A C 1
ATOM 1706 O O . VAL A 1 213 ? -15.370 7.333 17.244 1.00 95.94 213 VAL A O 1
ATOM 1709 N N . ASN A 1 214 ? -14.251 5.534 16.457 1.00 96.25 214 ASN A N 1
ATOM 1710 C CA . ASN A 1 214 ? -12.896 6.066 16.512 1.00 96.25 214 ASN A CA 1
ATOM 1711 C C . ASN A 1 214 ? -12.295 6.039 15.100 1.00 96.25 214 ASN A C 1
ATOM 1713 O O . ASN A 1 214 ? -12.076 4.963 14.534 1.00 96.25 214 ASN A O 1
ATOM 1717 N N . ASP A 1 215 ? -12.052 7.221 14.544 1.00 93.25 215 ASP A N 1
ATOM 1718 C CA . ASP A 1 215 ? -11.331 7.448 13.289 1.00 93.25 215 ASP A CA 1
ATOM 1719 C C . ASP A 1 215 ? -10.171 8.454 13.418 1.00 93.25 215 ASP A C 1
ATOM 1721 O O . ASP A 1 215 ? -9.435 8.681 12.458 1.00 93.25 215 ASP A O 1
ATOM 1725 N N . GLU A 1 216 ? -9.923 8.955 14.631 1.00 89.44 216 GLU A N 1
ATOM 1726 C CA . GLU A 1 216 ? -8.754 9.770 15.000 1.00 89.44 216 GLU A CA 1
ATOM 1727 C C . GLU A 1 216 ? -7.431 8.981 14.926 1.00 89.44 216 GLU A C 1
ATOM 1729 O O . GLU A 1 216 ? -6.359 9.535 14.687 1.00 89.44 216 GLU A O 1
ATOM 1734 N N . THR A 1 217 ? -7.477 7.655 15.098 1.00 88.94 217 THR A N 1
ATOM 1735 C CA . THR A 1 217 ? -6.269 6.816 15.192 1.00 88.94 217 THR A CA 1
ATOM 1736 C C . THR A 1 217 ? -5.629 6.462 13.846 1.00 88.94 217 THR A C 1
ATOM 1738 O O . THR A 1 217 ? -4.683 5.675 13.817 1.00 88.94 217 THR A O 1
ATOM 1741 N N . GLY A 1 218 ? -6.099 7.043 12.735 1.00 85.00 218 GLY A N 1
ATOM 1742 C CA . GLY A 1 218 ? -5.519 6.848 11.400 1.00 85.00 218 GLY A CA 1
ATOM 1743 C C . GLY A 1 218 ? -4.242 7.661 11.132 1.00 85.00 218 GLY A C 1
ATOM 1744 O O . GLY A 1 218 ? -3.420 7.252 10.313 1.00 85.00 218 GLY A O 1
ATOM 1745 N N . ALA A 1 219 ? -4.042 8.783 11.832 1.00 86.94 219 ALA A N 1
ATOM 1746 C CA . ALA A 1 219 ? -2.930 9.705 11.584 1.00 86.94 219 ALA A CA 1
ATOM 1747 C C . ALA A 1 219 ? -2.339 10.257 12.892 1.00 86.94 219 ALA A C 1
ATOM 1749 O O . ALA A 1 219 ? -2.531 11.412 13.238 1.00 86.94 219 ALA A O 1
ATOM 1750 N N . GLN A 1 220 ? -1.598 9.425 13.619 1.00 91.19 220 GLN A N 1
ATOM 1751 C CA . GLN A 1 220 ? -0.899 9.773 14.856 1.00 91.19 220 GLN A CA 1
ATOM 1752 C C . GLN A 1 220 ? 0.605 9.911 14.614 1.00 91.19 220 GLN A C 1
ATOM 1754 O O . GLN A 1 220 ? 1.229 9.020 14.033 1.00 91.19 220 GLN A O 1
ATOM 1759 N N . TYR A 1 221 ? 1.220 10.981 15.113 1.00 91.62 221 TYR A N 1
ATOM 1760 C CA . TYR A 1 221 ? 2.670 11.148 15.058 1.00 91.62 221 TYR A CA 1
ATOM 1761 C C . TYR A 1 221 ? 3.342 10.451 16.249 1.00 91.62 221 TYR A C 1
ATOM 1763 O O . TYR A 1 221 ? 3.440 10.989 17.349 1.00 91.62 221 TYR A O 1
ATOM 1771 N N . ILE A 1 222 ? 3.779 9.206 16.047 1.00 91.44 222 ILE A N 1
ATOM 1772 C CA . ILE A 1 222 ? 4.291 8.341 17.124 1.00 91.44 222 ILE A CA 1
ATOM 1773 C C . ILE A 1 222 ? 5.643 7.719 16.774 1.00 91.44 222 ILE A C 1
ATOM 1775 O O . ILE A 1 222 ? 6.087 7.705 15.623 1.00 91.44 222 ILE A O 1
ATOM 1779 N N . LYS A 1 223 ? 6.317 7.166 17.789 1.00 91.00 223 LYS A N 1
ATOM 1780 C CA . LYS A 1 223 ? 7.569 6.427 17.595 1.00 91.00 223 LYS A CA 1
ATOM 1781 C C . LYS A 1 223 ? 7.297 5.088 16.917 1.00 91.00 223 LYS A C 1
ATOM 1783 O O . LYS A 1 223 ? 6.707 4.178 17.497 1.00 91.00 223 LYS A O 1
ATOM 1788 N N . GLN A 1 224 ? 7.813 4.966 15.707 1.00 88.69 224 GLN A N 1
ATOM 1789 C CA . GLN A 1 224 ? 7.846 3.750 14.908 1.00 88.69 224 GLN A CA 1
ATOM 1790 C C . GLN A 1 224 ? 9.142 2.960 15.181 1.00 88.69 224 GLN A C 1
ATOM 1792 O O . GLN A 1 224 ? 9.998 3.426 15.951 1.00 88.69 224 GLN A O 1
ATOM 1797 N N . PRO A 1 225 ? 9.319 1.750 14.607 1.00 85.81 225 PRO A N 1
ATOM 1798 C CA . PRO A 1 225 ? 10.554 0.989 14.765 1.00 85.81 225 PRO A CA 1
ATOM 1799 C C . PRO A 1 225 ? 11.806 1.843 14.514 1.00 85.81 225 PRO A C 1
ATOM 1801 O O . PRO A 1 225 ? 11.823 2.678 13.613 1.00 85.81 225 PRO A O 1
ATOM 1804 N N . HIS A 1 226 ? 12.869 1.595 15.289 1.00 84.06 226 HIS A N 1
ATOM 1805 C CA . HIS A 1 226 ? 14.072 2.448 15.387 1.00 84.06 226 HIS A CA 1
ATOM 1806 C C . HIS A 1 226 ? 13.870 3.758 16.165 1.00 84.06 226 HIS A C 1
ATOM 1808 O O . HIS A 1 226 ? 14.704 4.655 16.069 1.00 84.06 226 HIS A O 1
ATOM 1814 N N . SER A 1 227 ? 12.800 3.853 16.964 1.00 87.88 227 SER A N 1
ATOM 1815 C CA . SER A 1 227 ? 12.469 5.041 17.764 1.00 87.88 227 SER A CA 1
ATOM 1816 C C . SER A 1 227 ? 12.332 6.315 16.922 1.00 87.88 227 SER A C 1
ATOM 1818 O O . SER A 1 227 ? 12.584 7.413 17.413 1.00 87.88 227 SER A O 1
ATOM 1820 N N . ALA A 1 228 ? 11.951 6.157 15.654 1.00 88.75 228 ALA A N 1
ATOM 1821 C CA . ALA A 1 228 ? 11.835 7.241 14.696 1.00 88.75 228 ALA A CA 1
ATOM 1822 C C . ALA A 1 228 ? 10.402 7.790 14.711 1.00 88.75 228 ALA A C 1
ATOM 1824 O O . ALA A 1 228 ? 9.469 7.003 14.525 1.00 88.75 228 ALA A O 1
ATOM 1825 N N . PRO A 1 229 ? 10.200 9.093 14.949 1.00 91.00 229 PRO A N 1
ATOM 1826 C CA . PRO A 1 229 ? 8.872 9.682 14.893 1.00 91.00 229 PRO A CA 1
ATOM 1827 C C . PRO A 1 229 ? 8.395 9.780 13.435 1.00 91.00 229 PRO A C 1
ATOM 1829 O O . PRO A 1 229 ? 9.179 10.102 12.542 1.00 91.00 229 PRO A O 1
ATOM 1832 N N . SER A 1 230 ? 7.137 9.419 13.184 1.00 92.25 230 SER A N 1
ATOM 1833 C CA . SER A 1 230 ? 6.477 9.538 11.873 1.00 92.25 230 SER A CA 1
ATOM 1834 C C . SER A 1 230 ? 4.968 9.359 12.024 1.00 92.25 230 SER A C 1
ATOM 1836 O O . SER A 1 230 ? 4.518 8.761 13.007 1.00 92.25 230 SER A O 1
ATOM 1838 N N . PHE A 1 231 ? 4.190 9.827 11.044 1.00 93.06 231 PHE A N 1
ATOM 1839 C CA . PHE A 1 231 ? 2.754 9.546 11.016 1.00 93.06 231 PHE A CA 1
ATOM 1840 C C . PHE A 1 231 ? 2.493 8.043 10.853 1.00 93.06 231 PHE A C 1
ATOM 1842 O O . PHE A 1 231 ? 3.083 7.356 10.011 1.00 93.06 231 PHE A O 1
ATOM 1849 N N . ALA A 1 232 ? 1.611 7.529 11.696 1.00 90.56 232 ALA A N 1
ATOM 1850 C CA . ALA A 1 232 ? 1.216 6.137 11.800 1.00 90.56 232 ALA A CA 1
ATOM 1851 C C . ALA A 1 232 ? -0.242 6.052 12.258 1.00 90.56 232 ALA A C 1
ATOM 1853 O O . ALA A 1 232 ? -0.905 7.063 12.442 1.00 90.56 232 ALA A O 1
ATOM 1854 N N . GLY A 1 233 ? -0.731 4.847 12.499 1.00 91.06 233 GLY A N 1
ATOM 1855 C CA . GLY A 1 233 ? -2.033 4.664 13.116 1.00 91.06 233 GLY A CA 1
ATOM 1856 C C . GLY A 1 233 ? -2.310 3.201 13.375 1.00 91.06 233 GLY A C 1
ATOM 1857 O O . GLY A 1 233 ? -1.458 2.349 13.111 1.00 91.06 233 GLY A O 1
ATOM 1858 N N . VAL A 1 234 ? -3.487 2.894 13.898 1.00 93.44 234 VAL A N 1
ATOM 1859 C CA . VAL A 1 234 ? -3.918 1.507 14.102 1.00 93.44 234 VAL A CA 1
ATOM 1860 C C . VAL A 1 234 ? -4.231 0.895 12.736 1.00 93.44 234 VAL A C 1
ATOM 1862 O O . VAL A 1 234 ? -4.841 1.546 11.905 1.00 93.44 234 VAL A O 1
ATOM 1865 N N . ALA A 1 235 ? -3.827 -0.351 12.476 1.00 94.75 235 ALA A N 1
ATOM 1866 C CA . ALA A 1 235 ? -4.161 -1.079 11.245 1.00 94.75 235 ALA A CA 1
ATOM 1867 C C . ALA A 1 235 ? -4.929 -2.366 11.599 1.00 94.75 235 ALA A C 1
ATOM 1869 O O . ALA A 1 235 ? -4.315 -3.433 11.672 1.00 94.75 235 ALA A O 1
ATOM 1870 N N . PRO A 1 236 ? -6.245 -2.274 11.878 1.00 95.50 236 PRO A N 1
ATOM 1871 C CA . PRO A 1 236 ? -7.043 -3.378 12.402 1.00 95.50 236 PRO A CA 1
ATOM 1872 C C . PRO A 1 236 ? -7.015 -4.629 11.519 1.00 95.50 236 PRO A C 1
ATOM 1874 O O . PRO A 1 236 ? -7.552 -4.634 10.410 1.00 95.50 236 PRO A O 1
ATOM 1877 N N . GLN A 1 237 ? -6.414 -5.708 12.021 1.00 94.38 237 GLN A N 1
ATOM 1878 C CA . GLN A 1 237 ? -6.363 -7.001 11.343 1.00 94.38 237 GLN A CA 1
ATOM 1879 C C . GLN A 1 237 ? -6.353 -8.157 12.344 1.00 94.38 237 GLN A C 1
ATOM 1881 O O . GLN A 1 237 ? -5.375 -8.340 13.064 1.00 94.38 237 GLN A O 1
ATOM 1886 N N . GLY A 1 238 ? -7.415 -8.960 12.353 1.00 94.44 238 GLY A N 1
ATOM 1887 C CA . GLY A 1 238 ? -7.615 -10.059 13.303 1.00 94.44 238 GLY A CA 1
ATOM 1888 C C . GLY A 1 238 ? -8.908 -9.909 14.100 1.00 94.44 238 GLY A C 1
ATOM 1889 O O . GLY A 1 238 ? -9.642 -8.936 13.928 1.00 94.44 238 GLY A O 1
ATOM 1890 N N . ALA A 1 239 ? -9.210 -10.879 14.961 1.00 92.75 239 ALA A N 1
ATOM 1891 C CA . ALA A 1 239 ? -10.416 -10.845 15.786 1.00 92.75 239 ALA A CA 1
ATOM 1892 C C . ALA A 1 239 ? -10.251 -9.865 16.958 1.00 92.75 239 ALA A C 1
ATOM 1894 O O . ALA A 1 239 ? -9.306 -9.978 17.738 1.00 92.75 239 ALA A O 1
ATOM 1895 N N . LEU A 1 240 ? -11.179 -8.914 17.101 1.00 97.50 240 LEU A N 1
ATOM 1896 C CA . LEU A 1 240 ? -11.180 -7.983 18.231 1.00 97.50 240 LEU A CA 1
ATOM 1897 C C . LEU A 1 240 ? -11.523 -8.714 19.540 1.00 97.50 240 LEU A C 1
ATOM 1899 O O . LEU A 1 240 ? -12.185 -9.762 19.541 1.00 97.50 240 LEU A O 1
ATOM 1903 N N . VAL A 1 241 ? -11.094 -8.126 20.658 1.00 97.88 241 VAL A N 1
ATOM 1904 C CA . VAL A 1 241 ? -11.347 -8.628 22.017 1.00 97.88 241 VAL A CA 1
ATOM 1905 C C . VAL A 1 241 ? -12.007 -7.542 22.854 1.00 97.88 241 VAL A C 1
ATOM 1907 O O . VAL A 1 241 ? -11.533 -6.409 22.871 1.00 97.88 241 VAL A O 1
ATOM 1910 N N . ALA A 1 242 ? -13.082 -7.890 23.559 1.00 97.56 242 ALA A N 1
ATOM 1911 C CA . ALA A 1 242 ? -13.815 -6.978 24.430 1.00 97.56 242 ALA A CA 1
ATOM 1912 C C . ALA A 1 242 ? -13.848 -7.514 25.872 1.00 97.56 242 ALA A C 1
ATOM 1914 O O . ALA A 1 242 ? -14.543 -8.489 26.184 1.00 97.56 242 ALA A O 1
ATOM 1915 N N . THR A 1 243 ? -13.107 -6.852 26.762 1.00 95.44 243 THR A N 1
ATOM 1916 C CA . THR A 1 243 ? -13.172 -7.091 28.213 1.00 95.44 243 THR A CA 1
ATOM 1917 C C . THR A 1 243 ? -14.322 -6.288 28.832 1.00 95.44 243 THR A C 1
ATOM 1919 O O . THR A 1 243 ? -15.169 -5.758 28.109 1.00 95.44 243 THR A O 1
ATOM 1922 N N . ALA A 1 244 ? -14.395 -6.205 30.165 1.00 93.31 244 ALA A N 1
ATOM 1923 C CA . ALA A 1 244 ? -15.376 -5.344 30.822 1.00 93.31 244 ALA A CA 1
ATOM 1924 C C . ALA A 1 244 ? -15.238 -3.874 30.380 1.00 93.31 244 ALA A C 1
ATOM 1926 O O . ALA A 1 244 ? -16.232 -3.280 29.974 1.00 93.31 244 ALA A O 1
ATOM 1927 N N . ASP A 1 245 ? -14.015 -3.341 30.343 1.00 94.69 245 ASP A N 1
ATOM 1928 C CA . ASP A 1 245 ? -13.771 -1.907 30.116 1.00 94.69 245 ASP A CA 1
ATOM 1929 C C . ASP A 1 245 ? -12.969 -1.606 28.839 1.00 94.69 245 ASP A C 1
ATOM 1931 O O . ASP A 1 245 ? -12.946 -0.467 28.371 1.00 94.69 245 ASP A O 1
ATOM 1935 N N . MET A 1 246 ? -12.301 -2.609 28.256 1.00 96.50 246 MET A N 1
ATOM 1936 C CA . MET A 1 246 ? -11.341 -2.411 27.167 1.00 96.50 246 MET A CA 1
ATOM 1937 C C . MET A 1 246 ? -11.786 -3.096 25.879 1.00 96.50 246 MET A C 1
ATOM 1939 O O . MET A 1 246 ? -12.220 -4.249 25.887 1.00 96.50 246 MET A O 1
ATOM 1943 N N . LEU A 1 247 ? -11.614 -2.395 24.761 1.00 98.00 247 LEU A N 1
ATOM 1944 C CA . LEU A 1 247 ? -11.623 -2.970 23.424 1.00 98.00 247 LEU A CA 1
ATOM 1945 C C . LEU A 1 247 ? -10.181 -3.044 22.927 1.00 98.00 247 LEU A C 1
ATOM 1947 O O . LEU A 1 247 ? -9.516 -2.019 22.783 1.00 98.00 247 LEU A O 1
ATOM 1951 N N . LEU A 1 248 ? -9.697 -4.252 22.658 1.00 97.81 248 LEU A N 1
ATOM 1952 C CA . LEU A 1 248 ? -8.362 -4.469 22.118 1.00 97.81 248 LEU A CA 1
ATOM 1953 C C . LEU A 1 248 ? -8.452 -4.810 20.626 1.00 97.81 248 LEU A C 1
ATOM 1955 O O . LEU A 1 248 ? -9.208 -5.697 20.217 1.00 97.81 248 LEU A O 1
ATOM 1959 N N . VAL A 1 249 ? -7.673 -4.091 19.819 1.00 97.38 249 VAL A N 1
ATOM 1960 C CA . VAL A 1 249 ? -7.724 -4.128 18.354 1.00 97.38 249 VAL A CA 1
ATOM 1961 C C . VAL A 1 249 ? -6.379 -4.614 17.810 1.00 97.38 249 VAL A C 1
ATOM 1963 O O . VAL A 1 249 ? -5.396 -3.874 17.901 1.00 97.38 249 VAL A O 1
ATOM 1966 N N . PRO A 1 250 ? -6.293 -5.835 17.251 1.00 94.62 250 PRO A N 1
ATOM 1967 C CA . PRO A 1 250 ? -5.043 -6.359 16.703 1.00 94.62 250 PRO A CA 1
ATOM 1968 C C . PRO A 1 250 ? -4.585 -5.539 15.487 1.00 94.62 250 PRO A C 1
ATOM 1970 O O . PRO A 1 250 ? -5.394 -5.173 14.638 1.00 94.62 250 PRO A O 1
ATOM 1973 N N . GLY A 1 251 ? -3.287 -5.226 15.415 1.00 89.56 251 GLY A N 1
ATOM 1974 C CA . GLY A 1 251 ? -2.708 -4.276 14.451 1.00 89.56 251 GLY A CA 1
ATOM 1975 C C . GLY A 1 251 ? -2.005 -4.921 13.254 1.00 89.56 251 GLY A C 1
ATOM 1976 O O . GLY A 1 251 ? -1.095 -4.328 12.676 1.00 89.56 251 GLY A O 1
ATOM 1977 N N . GLY A 1 252 ? -2.336 -6.169 12.927 1.00 87.38 252 GLY A N 1
ATOM 1978 C CA . GLY A 1 252 ? -1.517 -6.977 12.031 1.00 87.38 252 GLY A CA 1
ATOM 1979 C C . GLY A 1 252 ? -0.172 -7.285 12.680 1.00 87.38 252 GLY A C 1
ATOM 1980 O O . GLY A 1 252 ? -0.138 -7.697 13.826 1.00 87.38 252 GLY A O 1
ATOM 1981 N N . ARG A 1 253 ? 0.961 -7.041 12.019 1.00 87.62 253 ARG A N 1
ATOM 1982 C CA . ARG A 1 253 ? 2.294 -7.375 12.573 1.00 87.62 253 ARG A CA 1
ATOM 1983 C C . ARG A 1 253 ? 2.762 -6.512 13.755 1.00 87.62 253 ARG A C 1
ATOM 1985 O O . ARG A 1 253 ? 3.885 -6.696 14.228 1.00 87.62 253 ARG A O 1
ATOM 1992 N N . SER A 1 254 ? 1.962 -5.542 14.193 1.00 89.50 254 SER A N 1
ATOM 1993 C CA . SER A 1 254 ? 2.250 -4.728 15.373 1.00 89.50 254 SER A CA 1
ATOM 1994 C C . SER A 1 254 ? 1.508 -5.222 16.611 1.00 89.50 254 SER A C 1
ATOM 1996 O O . SER A 1 254 ? 0.587 -6.032 16.529 1.00 89.50 254 SER A O 1
ATOM 1998 N N . VAL A 1 255 ? 1.877 -4.683 17.773 1.00 91.19 255 VAL A N 1
ATOM 1999 C CA . VAL A 1 255 ? 1.074 -4.822 18.996 1.00 91.19 255 VAL A CA 1
ATOM 2000 C C . VAL A 1 255 ? -0.339 -4.241 18.803 1.00 91.19 255 VAL A C 1
ATOM 2002 O O . VAL A 1 255 ? -0.510 -3.346 17.964 1.00 91.19 255 VAL A O 1
ATOM 2005 N N . PRO A 1 256 ? -1.348 -4.743 19.541 1.00 93.56 256 PRO A N 1
ATOM 2006 C CA . PRO A 1 256 ? -2.712 -4.237 19.467 1.00 93.56 256 PRO A CA 1
ATOM 2007 C C . PRO A 1 256 ? -2.831 -2.819 20.038 1.00 93.56 256 PRO A C 1
ATOM 2009 O O . PRO A 1 256 ? -2.063 -2.412 20.911 1.00 93.56 256 PRO A O 1
ATOM 2012 N N . ALA A 1 257 ? -3.833 -2.083 19.566 1.00 95.44 257 ALA A N 1
ATOM 2013 C CA . ALA A 1 257 ? -4.291 -0.855 20.206 1.00 95.44 257 ALA A CA 1
ATOM 2014 C C . ALA A 1 257 ? -5.329 -1.176 21.281 1.00 95.44 257 ALA A C 1
ATOM 2016 O O . ALA A 1 257 ? -6.108 -2.119 21.132 1.00 95.44 257 ALA A O 1
ATOM 2017 N N . ALA A 1 258 ? -5.359 -0.378 22.343 1.00 96.69 258 ALA A N 1
ATOM 2018 C CA . ALA A 1 258 ? -6.310 -0.534 23.429 1.00 96.69 258 ALA A CA 1
ATOM 2019 C C . ALA A 1 258 ? -7.174 0.721 23.556 1.00 96.69 258 ALA A C 1
ATOM 2021 O O . ALA A 1 258 ? -6.653 1.823 23.727 1.00 96.69 258 ALA A O 1
ATOM 2022 N N . LEU A 1 259 ? -8.489 0.551 23.464 1.00 97.56 259 LEU A N 1
ATOM 2023 C CA . LEU A 1 259 ? -9.479 1.618 23.532 1.00 97.56 259 LEU A CA 1
ATOM 2024 C C . LEU A 1 259 ? -10.388 1.399 24.742 1.00 97.56 259 LEU A C 1
ATOM 2026 O O . LEU A 1 259 ? -10.634 0.264 25.153 1.00 97.56 259 LEU A O 1
ATOM 2030 N N . ASP A 1 260 ? -10.917 2.489 25.289 1.00 97.25 260 ASP A N 1
ATOM 2031 C CA . ASP A 1 260 ? -12.066 2.423 26.182 1.00 97.25 260 ASP A CA 1
ATOM 2032 C C . ASP A 1 260 ? -13.260 1.857 25.410 1.00 97.25 260 ASP A C 1
ATOM 2034 O O . ASP A 1 260 ? -13.656 2.392 24.373 1.00 97.25 260 ASP A O 1
ATOM 2038 N N . ARG A 1 261 ? -13.837 0.765 25.902 1.00 96.50 261 ARG A N 1
ATOM 2039 C CA . ARG A 1 261 ? -14.917 0.064 25.207 1.00 96.50 261 ARG A CA 1
ATOM 2040 C C . ARG A 1 261 ? -16.221 0.872 25.159 1.00 96.50 261 ARG A C 1
ATOM 2042 O O . ARG A 1 261 ? -17.044 0.672 24.262 1.00 96.50 261 ARG A O 1
ATOM 2049 N N . HIS A 1 262 ? -16.435 1.759 26.122 1.00 96.25 262 HIS A N 1
ATOM 2050 C CA . HIS A 1 262 ? -17.668 2.526 26.262 1.00 96.25 262 HIS A CA 1
ATOM 2051 C C . HIS A 1 262 ? -17.645 3.816 25.448 1.00 96.25 262 HIS A C 1
ATOM 2053 O O . HIS A 1 262 ? -18.695 4.226 24.957 1.00 96.25 262 HIS A O 1
ATOM 2059 N N . THR A 1 263 ? -16.475 4.439 25.292 1.00 95.19 263 THR A N 1
ATOM 2060 C CA . THR A 1 263 ? -16.341 5.728 24.594 1.00 95.19 263 THR A CA 1
ATOM 2061 C C . THR A 1 263 ? -15.606 5.647 23.263 1.00 95.19 263 THR A C 1
ATOM 2063 O O . THR A 1 263 ? -15.672 6.600 22.491 1.00 95.19 263 THR A O 1
ATOM 2066 N N . GLY A 1 264 ? -14.871 4.564 22.997 1.00 95.88 264 GLY A N 1
ATOM 2067 C CA . GLY A 1 264 ? -13.997 4.455 21.830 1.00 95.88 264 GLY A CA 1
ATOM 2068 C C . GLY A 1 264 ? -12.738 5.319 21.921 1.00 95.88 264 GLY A C 1
ATOM 2069 O O . GLY A 1 264 ? -12.034 5.474 20.932 1.00 95.88 264 GLY A O 1
ATOM 2070 N N . THR A 1 265 ? -12.427 5.905 23.078 1.00 94.19 265 THR A N 1
ATOM 2071 C CA . THR A 1 265 ? -11.227 6.738 23.245 1.00 94.19 265 THR A CA 1
ATOM 2072 C C . THR A 1 265 ? -9.985 5.860 23.347 1.00 94.19 265 THR A C 1
ATOM 2074 O O . THR A 1 265 ? -9.973 4.893 24.114 1.00 94.19 265 THR A O 1
ATOM 2077 N N . LEU A 1 266 ? -8.920 6.199 22.618 1.00 94.75 266 LEU A N 1
ATOM 2078 C CA . LEU A 1 266 ? -7.653 5.478 22.720 1.00 94.75 266 LEU A CA 1
ATOM 2079 C C . LEU A 1 266 ? -7.077 5.575 24.146 1.00 94.75 266 LEU A C 1
ATOM 2081 O O . LEU A 1 266 ? -6.928 6.662 24.699 1.00 94.75 266 LEU A O 1
ATOM 2085 N N . ARG A 1 267 ? -6.730 4.428 24.740 1.00 94.81 267 ARG A N 1
ATOM 2086 C CA . ARG A 1 267 ? -6.049 4.340 26.042 1.00 94.81 267 ARG A CA 1
ATOM 2087 C C . ARG A 1 267 ? -4.539 4.275 25.867 1.00 94.81 267 ARG A C 1
ATOM 2089 O O . ARG A 1 267 ? -3.824 5.044 26.500 1.00 94.81 267 ARG A O 1
ATOM 2096 N N . TYR A 1 268 ? -4.063 3.365 25.018 1.00 93.25 268 TYR A N 1
ATOM 2097 C CA . TYR A 1 268 ? -2.651 3.259 24.654 1.00 93.25 268 TYR A CA 1
ATOM 2098 C C . TYR A 1 268 ? -2.466 2.536 23.315 1.00 93.25 268 TYR A C 1
ATOM 2100 O O . TYR A 1 268 ? -3.234 1.642 22.951 1.00 93.25 268 TYR A O 1
ATOM 2108 N N . PHE A 1 269 ? -1.410 2.913 22.595 1.00 92.31 269 PHE A N 1
ATOM 2109 C CA . PHE A 1 269 ? -0.917 2.230 21.402 1.00 92.31 269 PHE A CA 1
ATOM 2110 C C . PHE A 1 269 ? 0.551 2.611 21.173 1.00 92.31 269 PHE A C 1
ATOM 2112 O O . PHE A 1 269 ? 0.861 3.760 20.869 1.00 92.31 269 PHE A O 1
ATOM 2119 N N . GLU A 1 270 ? 1.469 1.654 21.336 1.00 86.62 270 GLU A N 1
ATOM 2120 C CA . GLU A 1 270 ? 2.913 1.913 21.259 1.00 86.62 270 GLU A CA 1
ATOM 2121 C C . GLU A 1 270 ? 3.631 0.919 20.333 1.00 86.62 270 GLU A C 1
ATOM 2123 O O . GLU A 1 270 ? 4.166 -0.102 20.770 1.00 86.62 270 GLU A O 1
ATOM 2128 N N . LEU A 1 271 ? 3.705 1.252 19.038 1.00 84.69 271 LEU A N 1
ATOM 2129 C CA . LEU A 1 271 ? 4.333 0.418 17.998 1.00 84.69 271 LEU A CA 1
ATOM 2130 C C . LEU A 1 271 ? 5.758 -0.047 18.347 1.00 84.69 271 LEU A C 1
ATOM 2132 O O . LEU A 1 271 ? 6.142 -1.176 18.045 1.00 84.69 271 LEU A O 1
ATOM 2136 N N . ASN A 1 272 ? 6.560 0.815 18.977 1.00 81.69 272 ASN A N 1
ATOM 2137 C CA . ASN A 1 272 ? 7.964 0.529 19.279 1.00 81.69 272 ASN A CA 1
ATOM 2138 C C . ASN A 1 272 ? 8.171 -0.242 20.605 1.00 81.69 272 ASN A C 1
ATOM 2140 O O . ASN A 1 272 ? 9.207 -0.887 20.774 1.00 81.69 272 ASN A O 1
ATOM 2144 N N . ALA A 1 273 ? 7.215 -0.211 21.544 1.00 74.06 273 ALA A N 1
ATOM 2145 C CA . ALA A 1 273 ? 7.390 -0.769 22.896 1.00 74.06 273 ALA A CA 1
ATOM 2146 C C . ALA A 1 273 ? 7.365 -2.309 22.939 1.00 74.06 273 ALA A C 1
ATOM 2148 O O . ALA A 1 273 ? 8.077 -2.937 23.737 1.00 74.06 273 ALA A O 1
ATOM 2149 N N . GLY A 1 274 ? 6.615 -2.931 22.020 1.00 68.06 274 GLY A N 1
ATOM 2150 C CA . GLY A 1 274 ? 6.523 -4.390 21.872 1.00 68.06 274 GLY A CA 1
ATOM 2151 C C . GLY A 1 274 ? 7.833 -5.075 21.460 1.00 68.06 274 GLY A C 1
ATOM 2152 O O . GLY A 1 274 ? 7.997 -6.280 21.664 1.00 68.06 274 GLY A O 1
ATOM 2153 N N . GLY A 1 275 ? 8.806 -4.311 20.951 1.00 74.25 275 GLY A N 1
ATOM 2154 C CA . GLY A 1 275 ? 10.056 -4.839 20.410 1.00 74.25 275 GLY A CA 1
ATOM 2155 C C . GLY A 1 275 ? 9.886 -5.518 19.045 1.00 74.25 275 GLY A C 1
ATOM 2156 O O . GLY A 1 275 ? 8.817 -5.514 18.441 1.00 74.25 275 GLY A O 1
ATOM 2157 N N . LYS A 1 276 ? 10.978 -6.084 18.524 1.00 77.88 276 LYS A N 1
ATOM 2158 C CA . LYS A 1 276 ? 10.965 -6.810 17.245 1.00 77.88 276 LYS A CA 1
ATOM 2159 C C . LYS A 1 276 ? 10.283 -8.167 17.409 1.00 77.88 276 LYS A C 1
ATOM 2161 O O . LYS A 1 276 ? 10.583 -8.881 18.359 1.00 77.88 276 LYS A O 1
ATOM 2166 N N . GLY A 1 277 ? 9.446 -8.537 16.441 1.00 77.06 277 GLY A N 1
ATOM 2167 C CA . GLY A 1 277 ? 8.832 -9.866 16.380 1.00 77.06 277 GLY A CA 1
ATOM 2168 C C . GLY A 1 277 ? 7.684 -10.121 17.362 1.00 77.06 277 GLY A C 1
ATOM 2169 O O . GLY A 1 277 ? 7.375 -11.287 17.575 1.00 77.06 277 GLY A O 1
ATOM 2170 N N . THR A 1 278 ? 7.063 -9.081 17.931 1.00 87.31 278 THR A N 1
ATOM 2171 C CA . THR A 1 278 ? 5.832 -9.185 18.740 1.00 87.31 278 THR A CA 1
ATOM 2172 C C . THR A 1 278 ? 4.701 -8.431 18.046 1.00 87.31 278 THR A C 1
ATOM 2174 O O . THR A 1 278 ? 4.869 -7.260 17.703 1.00 87.31 278 THR A O 1
ATOM 2177 N N . GLY A 1 279 ? 3.562 -9.086 17.859 1.00 89.88 279 GLY A N 1
ATOM 2178 C CA . GLY A 1 279 ? 2.419 -8.576 17.109 1.00 89.88 279 GLY A CA 1
ATOM 2179 C C . GLY A 1 279 ? 1.679 -9.723 16.432 1.00 89.88 279 GLY A C 1
ATOM 2180 O O . GLY A 1 279 ? 2.113 -10.866 16.500 1.00 89.88 279 GLY A O 1
ATOM 2181 N N . GLY A 1 280 ? 0.565 -9.436 15.784 1.00 89.62 280 GLY A N 1
ATOM 2182 C CA . GLY A 1 280 ? -0.178 -10.410 14.995 1.00 89.62 280 GLY A CA 1
ATOM 2183 C C . GLY A 1 280 ? -1.682 -10.183 15.050 1.00 89.62 280 GLY A C 1
ATOM 2184 O O . GLY A 1 280 ? -2.186 -9.248 15.673 1.00 89.62 280 GLY A O 1
ATOM 2185 N N . SER A 1 281 ? -2.404 -11.084 14.398 1.00 91.94 281 SER A N 1
ATOM 2186 C CA . SER A 1 281 ? -3.859 -11.101 14.347 1.00 91.94 281 SER A CA 1
ATOM 2187 C C . SER A 1 281 ? -4.523 -11.879 15.476 1.00 91.94 281 SER A C 1
ATOM 2189 O O . SER A 1 281 ? -5.741 -11.789 15.634 1.00 91.94 281 SER A O 1
ATOM 2191 N N . PHE A 1 282 ? -3.756 -12.676 16.224 1.00 93.31 282 PHE A N 1
ATOM 2192 C CA . PHE A 1 282 ? -4.249 -13.363 17.412 1.00 93.31 282 PHE A CA 1
ATOM 2193 C C . PHE A 1 282 ? -4.277 -12.420 18.607 1.00 93.31 282 PHE A C 1
ATOM 2195 O O . PHE A 1 282 ? -3.303 -11.712 18.880 1.00 93.31 282 PHE A O 1
ATOM 2202 N N . LEU A 1 283 ? -5.373 -12.485 19.357 1.00 94.44 283 LEU A N 1
ATOM 2203 C CA . LEU A 1 283 ? -5.523 -11.787 20.617 1.00 94.44 283 LEU A CA 1
ATOM 2204 C C . LEU A 1 283 ? -6.450 -12.580 21.541 1.00 94.44 283 LEU A C 1
ATOM 2206 O O . LEU A 1 283 ? -7.525 -13.005 21.126 1.00 94.44 283 LEU A O 1
ATOM 2210 N N . ALA A 1 284 ? -6.042 -12.745 22.794 1.00 96.19 284 ALA A N 1
ATOM 2211 C CA . ALA A 1 284 ? -6.891 -13.233 23.879 1.00 96.19 284 ALA A CA 1
ATOM 2212 C C . ALA A 1 284 ? -6.627 -12.394 25.125 1.00 96.19 284 ALA A C 1
ATOM 2214 O O . ALA A 1 284 ? -5.485 -11.983 25.347 1.00 96.19 284 ALA A O 1
ATOM 2215 N N . ALA A 1 285 ? -7.655 -12.108 25.922 1.00 95.75 285 ALA A N 1
ATOM 2216 C CA . ALA A 1 285 ? -7.495 -11.246 27.087 1.00 95.75 285 ALA A CA 1
ATOM 2217 C C . ALA A 1 285 ? -8.461 -11.558 28.223 1.00 95.75 285 ALA A C 1
ATOM 2219 O O . ALA A 1 285 ? -9.587 -11.988 28.015 1.00 95.75 285 ALA A O 1
ATOM 2220 N N . ASN A 1 286 ? -8.033 -11.231 29.433 1.00 90.94 286 ASN A N 1
ATOM 2221 C CA . ASN A 1 286 ? -8.891 -11.026 30.589 1.00 90.94 286 ASN A CA 1
ATOM 2222 C C . ASN A 1 286 ? -8.617 -9.627 31.173 1.00 90.94 286 ASN A C 1
ATOM 2224 O O . ASN A 1 286 ? -7.829 -8.843 30.632 1.00 90.94 286 ASN A O 1
ATOM 2228 N N . ASP A 1 287 ? -9.243 -9.305 32.302 1.00 87.56 287 ASP A N 1
ATOM 2229 C CA . ASP A 1 287 ? -9.098 -7.980 32.913 1.00 87.56 287 ASP A CA 1
ATOM 2230 C C . ASP A 1 287 ? -7.684 -7.702 33.452 1.00 87.56 287 ASP A C 1
ATOM 2232 O O . ASP A 1 287 ? -7.393 -6.573 33.820 1.00 87.56 287 ASP A O 1
ATOM 2236 N N . ARG A 1 288 ? -6.786 -8.692 33.514 1.00 89.31 288 ARG A N 1
ATOM 2237 C CA . ARG A 1 288 ? -5.408 -8.546 34.021 1.00 89.31 288 ARG A CA 1
ATOM 2238 C C . ARG A 1 288 ? -4.358 -8.625 32.917 1.00 89.31 288 ARG A C 1
ATOM 2240 O O . ARG A 1 288 ? -3.366 -7.898 32.975 1.00 89.31 288 ARG A O 1
ATOM 2247 N N . SER A 1 289 ? -4.574 -9.494 31.937 1.00 93.38 289 SER A N 1
ATOM 2248 C CA . SER A 1 289 ? -3.592 -9.850 30.919 1.00 93.38 289 SER A CA 1
ATOM 2249 C C . SER A 1 289 ? -4.201 -9.948 29.531 1.00 93.38 289 SER A C 1
ATOM 2251 O O . SER A 1 289 ? -5.312 -10.453 29.376 1.00 93.38 289 SER A O 1
ATOM 2253 N N . TRP A 1 290 ? -3.423 -9.585 28.515 1.00 95.06 290 TRP A N 1
ATOM 2254 C CA . TRP A 1 290 ? -3.688 -9.958 27.128 1.00 95.06 290 TRP A CA 1
ATOM 2255 C C . TRP A 1 290 ? -2.462 -10.574 26.462 1.00 95.06 290 TRP A C 1
ATOM 2257 O O . TRP A 1 290 ? -1.324 -10.362 26.883 1.00 95.06 290 TRP A O 1
ATOM 2267 N N . PHE A 1 291 ? -2.717 -11.362 25.421 1.00 94.88 291 PHE A N 1
ATOM 2268 C CA . PHE A 1 291 ? -1.735 -12.192 24.735 1.00 94.88 291 PHE A CA 1
ATOM 2269 C C . PHE A 1 291 ? -1.797 -11.941 23.237 1.00 94.88 291 PHE A C 1
ATOM 2271 O O . PHE A 1 291 ? -2.863 -12.064 22.644 1.00 94.88 291 PHE A O 1
ATOM 2278 N N . VAL A 1 292 ? -0.657 -11.634 22.625 1.00 93.62 292 VAL A N 1
ATOM 2279 C CA . VAL A 1 292 ? -0.517 -11.451 21.171 1.00 93.62 292 VAL A CA 1
ATOM 2280 C C . VAL A 1 292 ? 0.587 -12.360 20.646 1.00 93.62 292 VAL A C 1
ATOM 2282 O O . VAL A 1 292 ? 1.510 -12.687 21.393 1.00 93.62 292 VAL A O 1
ATOM 2285 N N . HIS A 1 293 ? 0.515 -12.764 19.378 1.00 90.62 293 HIS A N 1
ATOM 2286 C CA . HIS A 1 293 ? 1.549 -13.586 18.750 1.00 90.62 293 HIS A CA 1
ATOM 2287 C C . HIS A 1 293 ? 2.954 -12.965 18.808 1.00 90.62 293 HIS A C 1
ATOM 2289 O O . HIS A 1 293 ? 3.188 -11.766 18.993 1.00 90.62 293 HIS A O 1
ATOM 2295 N N . THR A 1 294 ? 3.917 -13.856 18.639 1.00 85.31 294 THR A N 1
ATOM 2296 C CA . THR A 1 294 ? 5.318 -13.577 18.385 1.00 85.31 294 THR A CA 1
ATOM 2297 C C . THR A 1 294 ? 5.713 -14.249 17.076 1.00 85.31 294 THR A C 1
ATOM 2299 O O . THR A 1 294 ? 5.050 -15.168 16.602 1.00 85.31 294 THR A O 1
ATOM 2302 N N . ARG A 1 295 ? 6.849 -13.846 16.508 1.00 77.12 295 ARG A N 1
ATOM 2303 C CA . ARG A 1 295 ? 7.394 -14.412 15.263 1.00 77.12 295 ARG A CA 1
ATOM 2304 C C . ARG A 1 295 ? 7.681 -15.924 15.327 1.00 77.12 295 ARG A C 1
ATOM 2306 O O . ARG A 1 295 ? 7.902 -16.529 14.291 1.00 77.12 295 ARG A O 1
ATOM 2313 N N . LEU A 1 296 ? 7.711 -16.527 16.519 1.00 69.62 296 LEU A N 1
ATOM 2314 C CA . LEU A 1 296 ? 8.031 -17.943 16.741 1.00 69.62 296 LEU A CA 1
ATOM 2315 C C . LEU A 1 296 ? 6.784 -18.773 17.095 1.00 69.62 296 LEU A C 1
ATOM 2317 O O . LEU A 1 296 ? 6.871 -19.655 17.947 1.00 69.62 296 LEU A O 1
ATOM 2321 N N . ARG A 1 297 ? 5.626 -18.484 16.476 1.00 66.19 297 ARG A N 1
ATOM 2322 C CA . ARG A 1 297 ? 4.335 -19.194 16.638 1.00 66.19 297 ARG A CA 1
ATOM 2323 C C . ARG A 1 297 ? 3.656 -19.068 18.020 1.00 66.19 297 ARG A C 1
ATOM 2325 O O . ARG A 1 297 ? 2.437 -19.170 18.090 1.00 66.19 297 ARG A O 1
ATOM 2332 N N . GLY A 1 298 ? 4.395 -18.795 19.097 1.00 86.69 298 GLY A N 1
ATOM 2333 C CA . GLY A 1 298 ? 3.846 -18.568 20.442 1.00 86.69 298 GLY A CA 1
ATOM 2334 C C . GLY A 1 298 ? 3.327 -17.144 20.677 1.00 86.69 298 GLY A C 1
ATOM 2335 O O . GLY A 1 298 ? 3.478 -16.264 19.832 1.00 86.69 298 GLY A O 1
ATOM 2336 N N . VAL A 1 299 ? 2.772 -16.889 21.861 1.00 92.25 299 VAL A N 1
ATOM 2337 C CA . VAL A 1 299 ? 2.269 -15.591 22.326 1.00 92.25 299 VAL A CA 1
ATOM 2338 C C . VAL A 1 299 ? 3.154 -14.957 23.401 1.00 92.25 299 VAL A C 1
ATOM 2340 O O . VAL A 1 299 ? 3.897 -15.633 24.113 1.00 92.25 299 VAL A O 1
ATOM 2343 N N . ARG A 1 300 ? 3.031 -13.638 23.548 1.00 92.69 300 ARG A N 1
ATOM 2344 C CA . ARG A 1 300 ? 3.628 -12.809 24.600 1.00 92.69 300 ARG A CA 1
ATOM 2345 C C . ARG A 1 300 ? 2.524 -12.199 25.456 1.00 92.69 300 ARG A C 1
ATOM 2347 O O . ARG A 1 300 ? 1.583 -11.633 24.906 1.00 92.69 300 ARG A O 1
ATOM 2354 N N . GLU A 1 301 ? 2.674 -12.264 26.777 1.00 94.38 301 GLU A N 1
ATOM 2355 C CA . GLU A 1 301 ? 1.747 -11.628 27.723 1.00 94.38 301 GLU A CA 1
ATOM 2356 C C . GLU A 1 301 ? 2.082 -10.150 27.976 1.00 94.38 301 GLU A C 1
ATOM 2358 O O . GLU A 1 301 ? 3.249 -9.772 28.128 1.00 94.38 301 GLU A O 1
ATOM 2363 N N . PHE A 1 302 ? 1.036 -9.339 28.113 1.00 94.25 302 PHE A N 1
ATOM 2364 C CA . PHE A 1 302 ? 1.062 -7.933 28.502 1.00 94.25 302 PHE A CA 1
ATOM 2365 C C . PHE A 1 302 ? 0.010 -7.651 29.580 1.00 94.25 302 PHE A C 1
ATOM 2367 O O . PHE A 1 302 ? -1.022 -8.315 29.637 1.00 94.25 302 PHE A O 1
ATOM 2374 N N . VAL A 1 303 ? 0.250 -6.635 30.409 1.00 93.06 303 VAL A N 1
ATOM 2375 C CA . VAL A 1 303 ? -0.696 -6.179 31.439 1.00 93.06 303 VAL A CA 1
ATOM 2376 C C . VAL A 1 303 ? -1.799 -5.329 30.805 1.00 93.06 303 VAL A C 1
ATOM 2378 O O . VAL A 1 303 ? -1.512 -4.310 30.174 1.00 93.06 303 VAL A O 1
ATOM 2381 N N . THR A 1 304 ? -3.065 -5.702 31.011 1.00 91.88 304 THR A N 1
ATOM 2382 C CA . THR A 1 304 ? -4.214 -5.087 30.320 1.00 91.88 304 THR A CA 1
ATOM 2383 C C . THR A 1 304 ? -4.373 -3.597 30.594 1.00 91.88 304 THR A C 1
ATOM 2385 O O . THR A 1 304 ? -4.645 -2.834 29.669 1.00 91.88 304 THR A O 1
ATOM 2388 N N . GLN A 1 305 ? -4.164 -3.146 31.828 1.00 90.62 305 GLN A N 1
ATOM 2389 C CA . GLN A 1 305 ? -4.359 -1.741 32.193 1.00 90.62 305 GLN A CA 1
ATOM 2390 C C . GLN A 1 305 ? -3.274 -0.814 31.639 1.00 90.62 305 GLN A C 1
ATOM 2392 O O . GLN A 1 305 ? -3.551 0.355 31.387 1.00 90.62 305 GLN A O 1
ATOM 2397 N N . THR A 1 306 ? -2.042 -1.304 31.489 1.00 91.06 306 THR A N 1
ATOM 2398 C CA . THR A 1 306 ? -0.875 -0.451 31.209 1.00 91.06 306 THR A CA 1
ATOM 2399 C C . THR A 1 306 ? -0.250 -0.692 29.841 1.00 91.06 306 THR A C 1
ATOM 2401 O O . THR A 1 306 ? 0.571 0.112 29.416 1.00 91.06 306 THR A O 1
ATOM 2404 N N . GLY A 1 307 ? -0.575 -1.800 29.167 1.00 91.00 307 GLY A N 1
ATOM 2405 C CA . GLY A 1 307 ? 0.067 -2.185 27.909 1.00 91.00 307 GLY A CA 1
ATOM 2406 C C . GLY A 1 307 ? 1.538 -2.583 28.066 1.00 91.00 307 GLY A C 1
ATOM 2407 O O . GLY A 1 307 ? 2.266 -2.672 27.079 1.00 91.00 307 GLY A O 1
ATOM 2408 N N . VAL A 1 308 ? 2.004 -2.822 29.298 1.00 91.25 308 VAL A N 1
ATOM 2409 C CA . VAL A 1 308 ? 3.396 -3.195 29.577 1.00 91.25 308 VAL A CA 1
ATOM 2410 C C . VAL A 1 308 ? 3.594 -4.691 29.346 1.00 91.25 308 VAL A C 1
ATOM 2412 O O . VAL A 1 308 ? 2.876 -5.516 29.911 1.00 91.25 308 VAL A O 1
ATOM 2415 N N . LYS A 1 309 ? 4.596 -5.041 28.533 1.00 91.38 309 LYS A N 1
ATOM 2416 C CA . LYS A 1 309 ? 4.971 -6.434 28.248 1.00 91.38 309 LYS A CA 1
ATOM 2417 C C . LYS A 1 309 ? 5.553 -7.143 29.471 1.00 91.38 309 LYS A C 1
ATOM 2419 O O . LYS A 1 309 ? 6.255 -6.529 30.274 1.00 91.38 309 LYS A O 1
ATOM 2424 N N . THR A 1 310 ? 5.341 -8.450 29.548 1.00 91.25 310 THR A N 1
ATOM 2425 C CA . THR A 1 310 ? 5.947 -9.337 30.550 1.00 91.25 310 THR A CA 1
ATOM 2426 C C . THR A 1 310 ? 6.951 -10.303 29.905 1.00 91.25 310 THR A C 1
ATOM 2428 O O . THR A 1 310 ? 7.042 -10.416 28.678 1.00 91.25 310 THR A O 1
ATOM 2431 N N . ASP A 1 311 ? 7.698 -11.047 30.720 1.00 89.44 311 ASP A N 1
ATOM 2432 C CA . ASP A 1 311 ? 8.622 -12.071 30.220 1.00 89.44 311 ASP A CA 1
ATOM 2433 C C . ASP A 1 311 ? 7.930 -13.396 29.853 1.00 89.44 311 ASP A C 1
ATOM 2435 O O . ASP A 1 311 ? 8.559 -14.247 29.222 1.00 89.44 311 ASP A O 1
ATOM 2439 N N . PHE A 1 312 ? 6.641 -13.559 30.173 1.00 91.00 312 PHE A N 1
ATOM 2440 C CA . PHE A 1 312 ? 5.911 -14.799 29.934 1.00 91.00 312 PHE A CA 1
ATOM 2441 C C . PHE A 1 312 ? 5.589 -15.019 28.448 1.00 91.00 312 PHE A C 1
ATOM 2443 O O . PHE A 1 312 ? 5.106 -14.125 27.743 1.00 91.00 312 PHE A O 1
ATOM 2450 N N . THR A 1 313 ? 5.845 -16.248 27.994 1.00 91.06 313 THR A N 1
ATOM 2451 C CA . THR A 1 313 ? 5.511 -16.753 26.657 1.00 91.06 313 THR A CA 1
ATOM 2452 C C . THR A 1 313 ? 4.997 -18.178 26.727 1.00 91.06 313 THR A C 1
ATOM 2454 O O . THR A 1 313 ? 5.497 -18.977 27.520 1.00 91.06 313 THR A O 1
ATOM 2457 N N . ALA A 1 314 ? 4.058 -18.515 25.853 1.00 90.88 314 ALA A N 1
ATOM 2458 C CA . ALA A 1 314 ? 3.543 -19.869 25.670 1.00 90.88 314 ALA A CA 1
ATOM 2459 C C . ALA A 1 314 ? 2.928 -20.004 24.267 1.00 90.88 314 ALA A C 1
ATOM 2461 O O . ALA A 1 314 ? 2.953 -19.034 23.517 1.00 90.88 314 ALA A O 1
ATOM 2462 N N . ASP A 1 315 ? 2.357 -21.153 23.911 1.00 92.12 315 ASP A N 1
ATOM 2463 C CA . ASP A 1 315 ? 1.428 -21.221 22.772 1.00 92.12 315 ASP A CA 1
ATOM 2464 C C . ASP A 1 315 ? 0.084 -20.538 23.117 1.00 92.12 315 ASP A C 1
ATOM 2466 O O . ASP A 1 315 ? -0.093 -20.027 24.227 1.00 92.12 315 ASP A O 1
ATOM 2470 N N . GLU A 1 316 ? -0.856 -20.487 22.165 1.00 93.62 316 GLU A N 1
ATOM 2471 C CA . GLU A 1 316 ? -2.167 -19.839 22.341 1.00 93.62 316 GLU A CA 1
ATOM 2472 C C . GLU A 1 316 ? -2.884 -20.325 23.624 1.00 93.62 316 GLU A C 1
ATOM 2474 O O . GLU A 1 316 ? -3.184 -21.515 23.744 1.00 93.62 316 GLU A O 1
ATOM 2479 N N . PRO A 1 317 ? -3.162 -19.436 24.599 1.00 95.50 317 PRO A N 1
ATOM 2480 C CA . PRO A 1 317 ? -3.610 -19.858 25.919 1.00 95.50 317 PRO A CA 1
ATOM 2481 C C . PRO A 1 317 ? -5.122 -20.087 25.993 1.00 95.50 317 PRO A C 1
ATOM 2483 O O . PRO A 1 317 ? -5.916 -19.477 25.270 1.00 95.50 317 PRO A O 1
ATOM 2486 N N . VAL A 1 318 ? -5.517 -20.911 26.959 1.00 97.38 318 VAL A N 1
ATOM 2487 C CA . VAL A 1 318 ? -6.876 -20.994 27.498 1.00 97.38 318 VAL A CA 1
ATOM 2488 C C . VAL A 1 318 ? -6.930 -20.191 28.794 1.00 97.38 318 VAL A C 1
ATOM 2490 O O . VAL A 1 318 ? -6.089 -20.371 29.679 1.00 97.38 318 VAL A O 1
ATOM 2493 N N . LEU A 1 319 ? -7.920 -19.310 28.914 1.00 96.00 319 LEU A N 1
ATOM 2494 C CA . LEU A 1 319 ? -8.101 -18.422 30.061 1.00 96.00 319 LEU A CA 1
ATOM 2495 C C . LEU A 1 319 ? -9.324 -18.874 30.861 1.00 96.00 319 LEU A C 1
ATOM 2497 O O . LEU A 1 319 ? -10.432 -18.876 30.336 1.00 96.00 319 LEU A O 1
ATOM 2501 N N . SER A 1 320 ? -9.150 -19.237 32.134 1.00 93.25 320 SER A N 1
ATOM 2502 C CA . SER A 1 320 ? -10.280 -19.596 33.003 1.00 93.25 320 SER A CA 1
ATOM 2503 C C . SER A 1 320 ? -10.013 -19.200 34.451 1.00 93.25 320 SER A C 1
ATOM 2505 O O . SER A 1 320 ? -9.061 -19.665 35.082 1.00 93.25 320 SER A O 1
ATOM 2507 N N . GLY A 1 321 ? -10.851 -18.308 34.985 1.00 88.62 321 GLY A N 1
ATOM 2508 C CA . GLY A 1 321 ? -10.664 -17.739 36.317 1.00 88.62 321 GLY A CA 1
ATOM 2509 C C . GLY A 1 321 ? -9.301 -17.053 36.455 1.00 88.62 321 GLY A C 1
ATOM 2510 O O . GLY A 1 321 ? -8.986 -16.114 35.728 1.00 88.62 321 GLY A O 1
ATOM 2511 N N . GLU A 1 322 ? -8.489 -17.515 37.403 1.00 88.44 322 GLU A N 1
ATOM 2512 C CA . GLU A 1 322 ? -7.122 -17.020 37.620 1.00 88.44 322 GLU A CA 1
ATOM 2513 C C . GLU A 1 322 ? -6.038 -17.834 36.897 1.00 88.44 322 GLU A C 1
ATOM 2515 O O . GLU A 1 322 ? -4.853 -17.500 37.006 1.00 88.44 322 GLU A O 1
ATOM 2520 N N . TYR A 1 323 ? -6.435 -18.897 36.194 1.00 92.56 323 TYR A N 1
ATOM 2521 C CA . TYR A 1 323 ? -5.525 -19.825 35.544 1.00 92.56 323 TYR A CA 1
ATOM 2522 C C . TYR A 1 323 ? -5.329 -19.499 34.066 1.00 92.56 323 TYR A C 1
ATOM 2524 O O . TYR A 1 323 ? -6.258 -19.124 33.345 1.00 92.56 323 TYR A O 1
ATOM 2532 N N . ILE A 1 324 ? -4.093 -19.705 33.624 1.00 95.31 324 ILE A N 1
ATOM 2533 C CA . ILE A 1 324 ? -3.693 -19.710 32.220 1.00 95.31 324 ILE A CA 1
ATOM 2534 C C . ILE A 1 324 ? -3.242 -21.134 31.906 1.00 95.31 324 ILE A C 1
ATOM 2536 O O . ILE A 1 324 ? -2.247 -21.591 32.473 1.00 95.31 324 ILE A O 1
ATOM 2540 N N . TYR A 1 325 ? -3.947 -21.832 31.019 1.00 96.31 325 TYR A N 1
ATOM 2541 C CA . TYR A 1 325 ? -3.497 -23.125 30.500 1.00 96.31 325 TYR A CA 1
ATOM 2542 C C . TYR A 1 325 ? -2.871 -22.924 29.130 1.00 96.31 325 TYR A C 1
ATOM 2544 O O . TYR A 1 325 ? -3.436 -22.223 28.295 1.00 96.31 325 TYR A O 1
ATOM 2552 N N . ALA A 1 326 ? -1.715 -23.522 28.882 1.00 95.69 326 ALA A N 1
ATOM 2553 C CA . ALA A 1 326 ? -1.068 -23.412 27.582 1.00 95.69 326 ALA A CA 1
ATOM 2554 C C . ALA A 1 326 ? -0.174 -24.615 27.298 1.00 95.69 326 ALA A C 1
ATOM 2556 O O . ALA A 1 326 ? 0.402 -25.211 28.216 1.00 95.69 326 ALA A O 1
ATOM 2557 N N . ALA A 1 327 ? -0.025 -24.931 26.014 1.00 94.56 327 ALA A N 1
ATOM 2558 C CA . ALA A 1 327 ? 1.009 -25.842 25.557 1.00 94.56 327 ALA A CA 1
ATOM 2559 C C . ALA A 1 327 ? 2.380 -25.148 25.567 1.00 94.56 327 ALA A C 1
ATOM 2561 O O . ALA A 1 327 ? 2.493 -23.940 25.331 1.00 94.56 327 ALA A O 1
ATOM 2562 N N . GLN A 1 328 ? 3.429 -25.910 25.879 1.00 90.62 328 GLN A N 1
ATOM 2563 C CA . GLN A 1 328 ? 4.816 -25.456 25.831 1.00 90.62 328 GLN A CA 1
ATOM 2564 C C . GLN A 1 328 ? 5.756 -26.577 25.396 1.00 90.62 328 GLN A C 1
ATOM 2566 O O . GLN A 1 328 ? 5.539 -27.752 25.690 1.00 90.62 328 GLN A O 1
ATOM 2571 N N . LEU A 1 329 ? 6.856 -26.189 24.752 1.00 88.31 329 LEU A N 1
ATOM 2572 C CA . LEU A 1 329 ? 7.999 -27.063 24.522 1.00 88.31 329 LEU A CA 1
ATOM 2573 C C . LEU A 1 329 ? 9.092 -26.735 25.549 1.00 88.31 329 LEU A C 1
ATOM 2575 O O . LEU A 1 329 ? 9.633 -25.630 25.543 1.00 88.31 329 LEU A O 1
ATOM 2579 N N . ARG A 1 330 ? 9.430 -27.684 26.429 1.00 87.31 330 ARG A N 1
ATOM 2580 C CA . ARG A 1 330 ? 10.526 -27.547 27.405 1.00 87.31 330 ARG A CA 1
ATOM 2581 C C . ARG A 1 330 ? 11.482 -28.724 27.281 1.00 87.31 330 ARG A C 1
ATOM 2583 O O . ARG A 1 330 ? 11.068 -29.863 27.474 1.00 87.31 330 ARG A O 1
ATOM 2590 N N . ASN A 1 331 ? 12.757 -28.455 26.990 1.00 87.12 331 ASN A N 1
ATOM 2591 C CA . ASN A 1 331 ? 13.784 -29.488 26.778 1.00 87.12 331 ASN A CA 1
ATOM 2592 C C . ASN A 1 331 ? 13.316 -30.576 25.786 1.00 87.12 331 ASN A C 1
ATOM 2594 O O . ASN A 1 331 ? 13.363 -31.763 26.102 1.00 87.12 331 ASN A O 1
ATOM 2598 N N . ASP A 1 332 ? 12.768 -30.152 24.641 1.00 86.38 332 ASP A N 1
ATOM 2599 C CA . ASP A 1 332 ? 12.183 -31.006 23.591 1.00 86.38 332 ASP A CA 1
ATOM 2600 C C . ASP A 1 332 ? 10.983 -31.874 24.014 1.00 86.38 332 ASP A C 1
ATOM 2602 O O . ASP A 1 332 ? 10.517 -32.721 23.252 1.00 86.38 332 ASP A O 1
ATOM 2606 N N . ARG A 1 333 ? 10.423 -31.648 25.208 1.00 92.69 333 ARG A N 1
ATOM 2607 C CA . ARG A 1 333 ? 9.196 -32.306 25.671 1.00 92.69 333 ARG A CA 1
ATOM 2608 C C . ARG A 1 333 ? 8.012 -31.372 25.474 1.00 92.69 333 ARG A C 1
ATOM 2610 O O . ARG A 1 333 ? 8.021 -30.246 25.973 1.00 92.69 333 ARG A O 1
ATOM 2617 N N . ALA A 1 334 ? 7.005 -31.843 24.743 1.00 93.81 334 ALA A N 1
ATOM 2618 C CA . ALA A 1 334 ? 5.725 -31.158 24.636 1.00 93.81 334 ALA A CA 1
ATOM 2619 C C . ALA A 1 334 ? 4.925 -31.385 25.927 1.00 93.81 334 ALA A C 1
ATOM 2621 O O . ALA A 1 334 ? 4.775 -32.523 26.384 1.00 93.81 334 ALA A O 1
ATOM 2622 N N . LEU A 1 335 ? 4.482 -30.289 26.534 1.00 96.19 335 LEU A N 1
ATOM 2623 C CA . LEU A 1 335 ? 3.784 -30.262 27.811 1.00 96.19 335 LEU A CA 1
ATOM 2624 C C . LEU A 1 335 ? 2.523 -29.412 27.688 1.00 96.19 335 LEU A C 1
ATOM 2626 O O . LEU A 1 335 ? 2.518 -28.403 26.980 1.00 96.19 335 LEU A O 1
ATOM 2630 N N . VAL A 1 336 ? 1.503 -29.763 28.465 1.00 97.06 336 VAL A N 1
ATOM 2631 C CA . VAL A 1 336 ? 0.403 -28.859 28.812 1.00 97.06 336 VAL A CA 1
ATOM 2632 C C . VAL A 1 336 ? 0.614 -28.409 30.251 1.00 97.06 336 VAL A C 1
ATOM 2634 O O . VAL A 1 336 ? 0.804 -29.237 31.145 1.00 97.06 336 VAL A O 1
ATOM 2637 N N . CYS A 1 337 ? 0.591 -27.098 30.473 1.00 95.81 337 CYS A N 1
ATOM 2638 C CA . CYS A 1 337 ? 0.897 -26.486 31.761 1.00 95.81 337 CYS A CA 1
ATOM 2639 C C . CYS A 1 337 ? -0.237 -25.572 32.227 1.00 95.81 337 CYS A C 1
ATOM 2641 O O . CYS A 1 337 ? -0.886 -24.927 31.402 1.00 95.81 337 CYS A O 1
ATOM 2643 N N . ALA A 1 338 ? -0.407 -25.455 33.544 1.00 95.31 338 ALA A N 1
ATOM 2644 C CA . ALA A 1 338 ? -1.254 -24.448 34.178 1.00 95.31 338 ALA A CA 1
ATOM 2645 C C . ALA A 1 338 ? -0.420 -23.432 34.956 1.00 95.31 338 ALA A C 1
ATOM 2647 O O . ALA A 1 338 ? 0.462 -23.805 35.734 1.00 95.31 338 ALA A O 1
ATOM 2648 N N . TYR A 1 339 ? -0.754 -22.154 34.796 1.00 93.88 339 TYR A N 1
ATOM 2649 C CA . TYR A 1 339 ? -0.090 -21.043 35.467 1.00 93.88 339 TYR A CA 1
ATOM 2650 C C . TYR A 1 339 ? -1.061 -20.160 36.242 1.00 93.88 339 TYR A C 1
ATOM 2652 O O . TYR A 1 339 ? -2.233 -20.060 35.885 1.00 93.88 339 TYR A O 1
ATOM 2660 N N . ARG A 1 340 ? -0.533 -19.447 37.241 1.00 89.94 340 ARG A N 1
ATOM 2661 C CA . ARG A 1 340 ? -1.192 -18.347 37.960 1.00 89.94 340 ARG A CA 1
ATOM 2662 C C . ARG A 1 340 ? -0.267 -17.117 38.023 1.00 89.94 340 ARG A C 1
ATOM 2664 O O . ARG A 1 340 ? 0.948 -17.218 37.846 1.00 89.94 340 ARG A O 1
ATOM 2671 N N . GLY A 1 341 ? -0.845 -15.936 38.258 1.00 79.81 341 GLY A N 1
ATOM 2672 C CA . GLY A 1 341 ? -0.100 -14.725 38.633 1.00 79.81 341 GLY A CA 1
ATOM 2673 C C . GLY A 1 341 ? 0.773 -14.135 37.519 1.00 79.81 341 GLY A C 1
ATOM 2674 O O . GLY A 1 341 ? 1.957 -13.898 37.746 1.00 79.81 341 GLY A O 1
ATOM 2675 N N . HIS A 1 342 ? 0.199 -13.894 36.335 1.00 77.44 342 HIS A N 1
ATOM 2676 C CA . HIS A 1 342 ? 0.925 -13.460 35.125 1.00 77.44 342 HIS A CA 1
ATOM 2677 C C . HIS A 1 342 ? 2.009 -14.452 34.690 1.00 77.44 342 HIS A C 1
ATOM 2679 O O . HIS A 1 342 ? 3.178 -14.102 34.525 1.00 77.44 342 HIS A O 1
ATOM 2685 N N . GLY A 1 343 ? 1.650 -15.739 34.661 1.00 73.81 343 GLY A N 1
ATOM 2686 C CA . GLY A 1 343 ? 2.565 -16.787 34.216 1.00 73.81 343 GLY A CA 1
ATOM 2687 C C . GLY A 1 343 ? 3.741 -17.088 35.157 1.00 73.81 343 GLY A C 1
ATOM 2688 O O . GLY A 1 343 ? 4.605 -17.887 34.800 1.00 73.81 343 GLY A O 1
ATOM 2689 N N . LYS A 1 344 ? 3.806 -16.464 36.343 1.00 79.50 344 LYS A N 1
ATOM 2690 C CA . LYS A 1 344 ? 4.948 -16.580 37.270 1.00 79.50 344 LYS A CA 1
ATOM 2691 C C . LYS A 1 344 ? 4.921 -17.835 38.134 1.00 79.50 344 LYS A C 1
ATOM 2693 O O . LYS A 1 344 ? 5.975 -18.294 38.564 1.00 79.50 344 LYS A O 1
ATOM 2698 N N . GLU A 1 345 ? 3.740 -18.370 38.410 1.00 91.06 345 GLU A N 1
ATOM 2699 C CA . GLU A 1 345 ? 3.557 -19.562 39.234 1.00 91.06 345 GLU A CA 1
ATOM 2700 C C . GLU A 1 345 ? 3.123 -20.723 38.339 1.00 91.06 345 GLU A C 1
ATOM 2702 O O . GLU A 1 345 ? 2.010 -20.712 37.821 1.00 91.06 345 GLU A O 1
ATOM 2707 N N . LEU A 1 346 ? 3.996 -21.716 38.143 1.00 93.06 346 LEU A N 1
ATOM 2708 C CA . LEU A 1 346 ? 3.622 -22.992 37.529 1.00 93.06 346 LEU A CA 1
ATOM 2709 C C . LEU A 1 346 ? 2.884 -23.834 38.574 1.00 93.06 346 LEU A C 1
ATOM 2711 O O . LEU A 1 346 ? 3.480 -24.227 39.574 1.00 93.06 346 LEU A O 1
ATOM 2715 N N . VAL A 1 347 ? 1.606 -24.113 38.329 1.00 93.50 347 VAL A N 1
ATOM 2716 C CA . VAL A 1 347 ? 0.737 -24.846 39.261 1.00 93.50 347 VAL A CA 1
ATOM 2717 C C . VAL A 1 347 ? 0.875 -26.353 39.050 1.00 93.50 347 VAL A C 1
ATOM 2719 O O . VAL A 1 347 ? 1.041 -27.103 40.008 1.00 93.50 347 VAL A O 1
ATOM 2722 N N . TRP A 1 348 ? 0.833 -26.798 37.794 1.00 94.38 348 TRP A N 1
ATOM 2723 C CA . TRP A 1 348 ? 1.071 -28.187 37.396 1.00 94.38 348 TRP A CA 1
ATOM 2724 C C . TRP A 1 348 ? 1.463 -28.268 35.914 1.00 94.38 348 TRP A C 1
ATOM 2726 O O . TRP A 1 348 ? 1.219 -27.340 35.138 1.00 94.38 348 TRP A O 1
ATOM 2736 N N . GLU A 1 349 ? 2.051 -29.396 35.515 1.00 95.25 349 GLU A N 1
ATOM 2737 C CA . GLU A 1 349 ? 2.342 -29.743 34.119 1.00 95.25 349 GLU A CA 1
ATOM 2738 C C . GLU A 1 349 ? 2.070 -31.234 33.857 1.00 95.25 349 GLU A C 1
ATOM 2740 O O . GLU A 1 349 ? 2.159 -32.061 34.764 1.00 95.25 349 GLU A O 1
ATOM 2745 N N . ILE A 1 350 ? 1.728 -31.581 32.614 1.00 96.56 350 ILE A N 1
ATOM 2746 C CA . ILE A 1 350 ? 1.527 -32.962 32.156 1.00 96.56 350 ILE A CA 1
ATOM 2747 C C . ILE A 1 350 ? 2.160 -33.160 30.773 1.00 96.56 350 ILE A C 1
ATOM 2749 O O . ILE A 1 350 ? 2.119 -32.269 29.925 1.00 96.56 350 ILE A O 1
ATOM 2753 N N . ALA A 1 351 ? 2.743 -34.339 30.535 1.00 96.19 351 ALA A N 1
ATOM 2754 C CA . ALA A 1 351 ? 3.370 -34.706 29.264 1.00 96.19 351 ALA A CA 1
ATOM 2755 C C . ALA A 1 351 ? 2.330 -35.056 28.188 1.00 96.19 351 ALA A C 1
ATOM 2757 O O . ALA A 1 351 ? 2.077 -36.227 27.909 1.00 96.19 351 ALA A O 1
ATOM 2758 N N . VAL A 1 352 ? 1.727 -34.021 27.605 1.00 96.94 352 VAL A N 1
ATOM 2759 C CA . VAL A 1 352 ? 0.789 -34.091 26.480 1.00 96.94 352 VAL A CA 1
ATOM 2760 C C . VAL A 1 352 ? 1.181 -33.024 25.462 1.00 96.94 352 VAL A C 1
ATOM 2762 O O . VAL A 1 352 ? 1.501 -31.897 25.836 1.00 96.94 352 VAL A O 1
ATOM 2765 N N . ASP A 1 353 ? 1.153 -33.369 24.175 1.00 96.06 353 ASP A N 1
ATOM 2766 C CA . ASP A 1 353 ? 1.324 -32.389 23.103 1.00 96.06 353 ASP A CA 1
ATOM 2767 C C . ASP A 1 353 ? -0.008 -31.680 22.825 1.00 96.06 353 ASP A C 1
ATOM 2769 O O . ASP A 1 353 ? -0.974 -32.314 22.408 1.00 96.06 353 ASP A O 1
ATOM 2773 N N . GLY A 1 354 ? -0.049 -30.371 23.076 1.00 95.31 354 GLY A N 1
ATOM 2774 C CA . GLY A 1 354 ? -1.185 -29.490 22.787 1.00 95.31 354 GLY A CA 1
ATOM 2775 C C . GLY A 1 354 ? -0.830 -28.332 21.854 1.00 95.31 354 GLY A C 1
ATOM 2776 O O . GLY A 1 354 ? -1.502 -27.307 21.880 1.00 95.31 354 GLY A O 1
ATOM 2777 N N . ARG A 1 355 ? 0.266 -28.443 21.087 1.00 93.12 355 ARG A N 1
ATOM 2778 C CA . ARG A 1 355 ? 0.786 -27.343 20.250 1.00 93.12 355 ARG A CA 1
ATOM 2779 C C . ARG A 1 355 ? -0.030 -27.081 18.974 1.00 93.12 355 ARG A C 1
ATOM 2781 O O . ARG A 1 355 ? 0.278 -26.147 18.228 1.00 93.12 355 ARG A O 1
ATOM 2788 N N . GLY A 1 356 ? -1.002 -27.938 18.662 1.00 93.12 356 GLY A N 1
ATOM 2789 C CA . GLY A 1 356 ? -1.971 -27.750 17.579 1.00 93.12 356 GLY A CA 1
ATOM 2790 C C . GLY A 1 356 ? -3.063 -26.757 17.976 1.00 93.12 356 GLY A C 1
ATOM 2791 O O . GLY A 1 356 ? -3.181 -25.713 17.346 1.00 93.12 356 GLY A O 1
ATOM 2792 N N . ASP A 1 357 ? -3.811 -27.071 19.036 1.00 96.38 357 ASP A N 1
ATOM 2793 C CA . ASP A 1 357 ? -4.760 -26.176 19.718 1.00 96.38 357 ASP A CA 1
ATOM 2794 C C . ASP A 1 357 ? -5.078 -26.728 21.119 1.00 96.38 357 ASP A C 1
ATOM 2796 O O . ASP A 1 357 ? -4.897 -27.921 21.394 1.00 96.38 357 ASP A O 1
ATOM 2800 N N . LEU A 1 358 ? -5.583 -25.865 21.997 1.00 97.56 358 LEU A N 1
ATOM 2801 C CA . LEU A 1 358 ? -5.976 -26.207 23.360 1.00 97.56 358 LEU A CA 1
ATOM 2802 C C . LEU A 1 358 ? -7.275 -25.478 23.717 1.00 97.56 358 LEU A C 1
ATOM 2804 O O . LEU A 1 358 ? -7.358 -24.256 23.573 1.00 97.56 358 LEU A O 1
ATOM 2808 N N . ILE A 1 359 ? -8.264 -26.222 24.220 1.00 98.06 359 ILE A N 1
ATOM 2809 C CA . ILE A 1 359 ? -9.533 -25.680 24.731 1.00 98.06 359 ILE A CA 1
ATOM 2810 C C . ILE A 1 359 ? -9.903 -26.318 26.074 1.00 98.06 359 ILE A C 1
ATOM 2812 O O . ILE A 1 359 ? -9.502 -27.446 26.359 1.00 98.06 359 ILE A O 1
ATOM 2816 N N . LEU A 1 360 ? -10.694 -25.621 26.888 1.00 97.81 360 LEU A N 1
ATOM 2817 C CA . LEU A 1 360 ? -11.323 -26.153 28.100 1.00 97.81 360 LEU A CA 1
ATOM 2818 C C . LEU A 1 360 ? -12.824 -26.340 27.854 1.00 97.81 360 LEU A C 1
ATOM 2820 O O . LEU A 1 360 ? -13.474 -25.435 27.337 1.00 97.81 360 LEU A O 1
ATOM 2824 N N . ALA A 1 361 ? -13.372 -27.490 28.242 1.00 96.75 361 ALA A N 1
ATOM 2825 C CA . ALA A 1 361 ? -14.812 -27.731 28.267 1.00 96.75 361 ALA A CA 1
ATOM 2826 C C . ALA A 1 361 ? -15.197 -28.374 29.611 1.00 96.75 361 ALA A C 1
ATOM 2828 O O . ALA A 1 361 ? -14.749 -29.477 29.947 1.00 96.75 361 ALA A O 1
ATOM 2829 N N . GLY A 1 362 ? -15.956 -27.637 30.425 1.00 94.12 362 GLY A N 1
ATOM 2830 C CA . GLY A 1 362 ? -16.242 -27.988 31.812 1.00 94.12 362 GLY A CA 1
ATOM 2831 C C . GLY A 1 362 ? -14.959 -27.996 32.647 1.00 94.12 362 GLY A C 1
ATOM 2832 O O . GLY A 1 362 ? -14.337 -26.962 32.870 1.00 94.12 362 GLY A O 1
ATOM 2833 N N . ASP A 1 363 ? -14.548 -29.176 33.102 1.00 93.06 363 ASP A N 1
ATOM 2834 C CA . ASP A 1 363 ? -13.329 -29.407 33.887 1.00 93.06 363 ASP A CA 1
ATOM 2835 C C . ASP A 1 363 ? -12.302 -30.291 33.148 1.00 93.06 363 ASP A C 1
ATOM 2837 O O . ASP A 1 363 ? -11.449 -30.931 33.771 1.00 93.06 363 ASP A O 1
ATOM 2841 N N . THR A 1 364 ? -12.394 -30.353 31.816 1.00 96.19 364 THR A N 1
ATOM 2842 C CA . THR A 1 364 ? -11.515 -31.164 30.965 1.00 96.19 364 THR A CA 1
ATOM 2843 C C . THR A 1 364 ? -10.889 -30.312 29.863 1.00 96.19 364 THR A C 1
ATOM 2845 O O . THR A 1 364 ? -11.590 -29.663 29.087 1.00 96.19 364 THR A O 1
ATOM 2848 N N . LEU A 1 365 ? -9.558 -30.314 29.783 1.00 97.62 365 LEU A N 1
ATOM 2849 C CA . LEU A 1 365 ? -8.815 -29.729 28.668 1.00 97.62 365 LEU A CA 1
ATOM 2850 C C . LEU A 1 365 ? -8.754 -30.720 27.505 1.00 97.62 365 LEU A C 1
ATOM 2852 O O . LEU A 1 365 ? -8.453 -31.894 27.708 1.00 97.62 365 LEU A O 1
ATOM 2856 N N . PHE A 1 366 ? -8.967 -30.232 26.290 1.00 97.81 366 PHE A N 1
ATOM 2857 C CA . PHE A 1 366 ? -8.795 -30.990 25.055 1.00 97.81 366 PHE A CA 1
ATOM 2858 C C . PHE A 1 366 ? -7.604 -30.417 24.298 1.00 97.81 366 PHE A C 1
ATOM 2860 O O . PHE A 1 366 ? -7.597 -29.237 23.948 1.00 97.81 366 PHE A O 1
ATOM 2867 N N . ALA A 1 367 ? -6.594 -31.254 24.080 1.00 98.06 367 ALA A N 1
ATOM 2868 C CA . ALA A 1 367 ? -5.342 -30.895 23.434 1.00 98.06 367 ALA A CA 1
ATOM 2869 C C . ALA A 1 367 ? -5.240 -31.564 22.061 1.00 98.06 367 ALA A C 1
ATOM 2871 O O . ALA A 1 367 ? -5.375 -32.787 21.958 1.00 98.06 367 ALA A O 1
ATOM 2872 N N . ALA A 1 368 ? -4.973 -30.768 21.026 1.00 97.88 368 ALA A N 1
ATOM 2873 C CA . ALA A 1 368 ? -4.546 -31.243 19.718 1.00 97.88 368 ALA A CA 1
ATOM 2874 C C . ALA A 1 368 ? -3.021 -31.141 19.607 1.00 97.88 368 ALA A C 1
ATOM 2876 O O . ALA A 1 368 ? -2.443 -30.067 19.785 1.00 97.88 368 ALA A O 1
ATOM 2877 N N . GLY A 1 369 ? -2.368 -32.265 19.322 1.00 96.50 369 GLY A N 1
ATOM 2878 C CA . GLY A 1 369 ? -0.920 -32.339 19.165 1.00 96.50 369 GLY A CA 1
ATOM 2879 C C . GLY A 1 369 ? -0.411 -31.804 17.827 1.00 96.50 369 GLY A C 1
ATOM 2880 O O . GLY A 1 369 ? -1.163 -31.414 16.934 1.00 96.50 369 GLY A O 1
ATOM 2881 N N . SER A 1 370 ? 0.908 -31.825 17.671 1.00 93.19 370 SER A N 1
ATOM 2882 C CA . SER A 1 370 ? 1.574 -31.547 16.395 1.00 93.19 370 SER A CA 1
ATOM 2883 C C . SER A 1 370 ? 1.226 -32.627 15.355 1.00 93.19 370 SER A C 1
ATOM 2885 O O . SER A 1 370 ? 0.954 -33.765 15.745 1.00 93.19 370 SER A O 1
ATOM 2887 N N . PRO A 1 371 ? 1.255 -32.324 14.041 1.00 93.94 371 PRO A N 1
ATOM 2888 C CA . PRO A 1 371 ? 0.992 -33.334 13.019 1.00 93.94 371 PRO A CA 1
ATOM 2889 C C . PRO A 1 371 ? 2.020 -3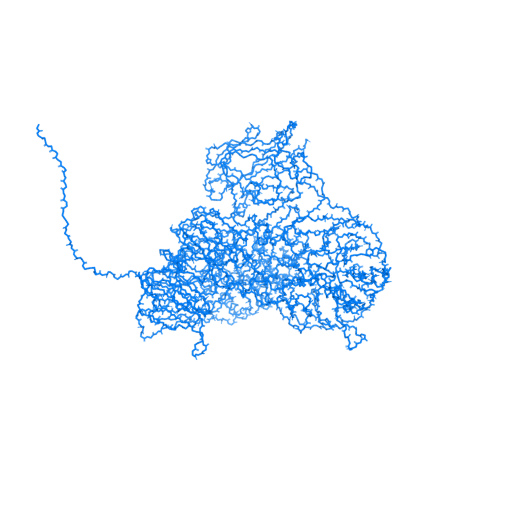4.470 13.082 1.00 93.94 371 PRO A C 1
ATOM 2891 O O . PRO A 1 371 ? 3.227 -34.226 13.161 1.00 93.94 371 PRO A O 1
ATOM 2894 N N . ILE A 1 372 ? 1.530 -35.706 13.007 1.00 93.62 372 ILE A N 1
ATOM 2895 C CA . ILE A 1 372 ? 2.318 -36.939 12.939 1.00 93.62 372 ILE A CA 1
ATOM 2896 C C . ILE A 1 372 ? 2.039 -37.678 11.617 1.00 93.62 372 ILE A C 1
ATOM 2898 O O . ILE A 1 372 ? 0.943 -37.548 11.067 1.00 93.62 372 ILE A O 1
ATOM 2902 N N . PRO A 1 373 ? 2.997 -38.451 11.072 1.00 92.38 373 PRO A N 1
ATOM 2903 C CA . PRO A 1 373 ? 2.750 -39.271 9.888 1.00 92.38 373 PRO A CA 1
ATOM 2904 C C . PRO A 1 373 ? 1.755 -40.396 10.194 1.00 92.38 373 PRO A C 1
ATOM 2906 O O . PRO A 1 373 ? 1.974 -41.182 11.115 1.00 92.38 373 PRO A O 1
ATOM 2909 N N . GLY A 1 374 ? 0.687 -40.494 9.406 1.00 88.56 374 GLY A N 1
ATOM 2910 C CA . GLY A 1 374 ? -0.247 -41.613 9.446 1.00 88.56 374 GLY A CA 1
ATOM 2911 C C . GLY A 1 374 ? 0.291 -42.872 8.750 1.00 88.56 374 GLY A C 1
ATOM 2912 O O . GLY A 1 374 ? 1.307 -42.815 8.050 1.00 88.56 374 GLY A O 1
ATOM 2913 N N . PRO A 1 375 ? -0.406 -44.017 8.882 1.00 86.44 375 PRO A N 1
ATOM 2914 C CA . PRO A 1 375 ? -0.008 -45.286 8.255 1.00 86.44 375 PRO A CA 1
ATOM 2915 C C . PRO A 1 375 ? 0.057 -45.230 6.720 1.00 86.44 375 PRO A C 1
ATOM 2917 O O . PRO A 1 375 ? 0.802 -45.976 6.093 1.00 86.44 375 PRO A O 1
ATOM 2920 N N . ASP A 1 376 ? -0.739 -44.345 6.125 1.00 88.50 376 ASP A N 1
ATOM 2921 C CA . ASP A 1 376 ? -0.857 -44.054 4.694 1.00 88.50 376 ASP A CA 1
ATOM 2922 C C . ASP A 1 376 ? 0.035 -42.882 4.241 1.00 88.50 376 ASP A C 1
ATOM 2924 O O . ASP A 1 376 ? 0.002 -42.487 3.075 1.00 88.50 376 ASP A O 1
ATOM 2928 N N . GLY A 1 377 ? 0.829 -42.314 5.152 1.00 87.50 377 GLY A N 1
ATOM 2929 C CA . GLY A 1 377 ? 1.630 -41.114 4.920 1.00 87.50 377 GLY A CA 1
ATOM 2930 C C . GLY A 1 377 ? 0.838 -39.802 4.975 1.00 87.50 377 GLY A C 1
ATOM 2931 O O . GLY A 1 377 ? 1.453 -38.739 4.893 1.00 87.50 377 GLY A O 1
ATOM 2932 N N . ALA A 1 378 ? -0.489 -39.840 5.143 1.00 90.12 378 ALA A N 1
ATOM 2933 C CA . ALA A 1 378 ? -1.288 -38.638 5.364 1.00 90.12 378 ALA A CA 1
ATOM 2934 C C . ALA A 1 378 ? -1.073 -38.113 6.796 1.00 90.12 378 ALA A C 1
ATOM 2936 O O . ALA A 1 378 ? -0.880 -38.915 7.713 1.00 90.12 378 ALA A O 1
ATOM 2937 N N . PRO A 1 379 ? -1.097 -36.788 7.032 1.00 94.25 379 PRO A N 1
ATOM 2938 C CA . PRO A 1 379 ? -0.956 -36.255 8.381 1.00 94.25 379 PRO A CA 1
ATOM 2939 C C . PRO A 1 379 ? -2.119 -36.712 9.273 1.00 94.25 379 PRO A C 1
ATOM 2941 O O . PRO A 1 379 ? -3.272 -36.768 8.842 1.00 94.25 379 PRO A O 1
ATOM 2944 N N . ARG A 1 380 ? -1.804 -37.033 10.527 1.00 95.62 380 ARG A N 1
ATOM 2945 C CA . ARG A 1 380 ? -2.751 -37.298 11.616 1.00 95.62 380 ARG A CA 1
ATOM 2946 C C . ARG A 1 380 ? -2.440 -36.350 12.774 1.00 95.62 380 ARG A C 1
ATOM 2948 O O . ARG A 1 380 ? -1.304 -35.892 12.910 1.00 95.62 380 ARG A O 1
ATOM 2955 N N . THR A 1 381 ? -3.411 -36.112 13.647 1.00 97.38 381 THR A N 1
ATOM 2956 C CA . THR A 1 381 ? -3.198 -35.376 14.899 1.00 97.38 381 THR A CA 1
ATOM 2957 C C . THR A 1 381 ? -3.708 -36.182 16.082 1.00 97.38 381 THR A C 1
ATOM 2959 O O . THR A 1 381 ? -4.849 -36.639 16.096 1.00 97.38 381 THR A O 1
ATOM 2962 N N . THR A 1 382 ? -2.874 -36.318 17.109 1.00 97.25 382 THR A N 1
ATOM 2963 C CA . THR A 1 382 ? -3.274 -36.898 18.391 1.00 97.25 382 THR A CA 1
ATOM 2964 C C . THR A 1 382 ? -4.163 -35.920 19.156 1.00 97.25 382 THR A C 1
ATOM 2966 O O . THR A 1 382 ? -3.749 -34.795 19.431 1.00 97.25 382 THR A O 1
ATOM 2969 N N . LEU A 1 383 ? -5.364 -36.355 19.532 1.00 97.56 383 LEU A N 1
ATOM 2970 C CA . LEU A 1 383 ? -6.281 -35.637 20.415 1.00 97.56 383 LEU A CA 1
ATOM 2971 C C . LEU A 1 383 ? -6.253 -36.276 21.803 1.00 97.56 383 LEU A C 1
ATOM 2973 O O . LEU A 1 383 ? -6.379 -37.494 21.920 1.00 97.56 383 LEU A O 1
ATOM 2977 N N . THR A 1 384 ? -6.092 -35.471 22.852 1.00 97.69 384 THR A N 1
ATOM 2978 C CA . THR A 1 384 ? -6.019 -35.952 24.242 1.00 97.69 384 THR A CA 1
ATOM 2979 C C . THR A 1 384 ? -6.945 -35.151 25.147 1.00 97.69 384 THR A C 1
ATOM 2981 O O . THR A 1 384 ? -6.900 -33.921 25.133 1.00 97.69 384 THR A O 1
ATOM 2984 N N . ALA A 1 385 ? -7.738 -35.841 25.967 1.00 97.19 385 ALA A N 1
ATOM 2985 C CA . ALA A 1 385 ? -8.514 -35.227 27.041 1.00 97.19 385 ALA A CA 1
ATOM 2986 C C . ALA A 1 385 ? -7.750 -35.299 28.370 1.00 97.19 385 ALA A C 1
ATOM 2988 O O . ALA A 1 385 ? -7.240 -36.354 28.751 1.00 97.19 385 ALA A O 1
ATOM 2989 N N . ILE A 1 386 ? -7.669 -34.176 29.081 1.00 96.88 386 ILE A N 1
ATOM 2990 C CA . ILE A 1 386 ? -6.942 -34.015 30.342 1.00 96.88 386 ILE A CA 1
ATOM 2991 C C . ILE A 1 386 ? -7.925 -33.505 31.395 1.00 96.88 386 ILE A C 1
ATOM 2993 O O . ILE A 1 386 ? -8.373 -32.360 31.327 1.00 96.88 386 ILE A O 1
ATOM 2997 N N . ARG A 1 387 ? -8.240 -34.326 32.400 1.00 94.88 387 ARG A N 1
ATOM 2998 C CA . ARG A 1 387 ? -9.063 -33.883 33.533 1.00 94.88 387 ARG A CA 1
ATOM 2999 C C . ARG A 1 387 ? -8.250 -32.918 34.400 1.00 94.88 387 ARG A C 1
ATOM 3001 O O . ARG A 1 387 ? -7.121 -33.240 34.787 1.00 94.88 387 ARG A O 1
ATOM 3008 N N . LEU A 1 388 ? -8.832 -31.759 34.713 1.00 93.12 388 LEU A N 1
ATOM 3009 C CA . LEU A 1 388 ? -8.234 -30.793 35.630 1.00 93.12 388 LEU A CA 1
ATOM 3010 C C . LEU A 1 388 ? -8.130 -31.388 37.050 1.00 93.12 388 LEU A C 1
ATOM 3012 O O . LEU A 1 388 ? -9.081 -32.022 37.514 1.00 93.12 388 LEU A O 1
ATOM 3016 N N . PRO A 1 389 ? -7.001 -31.191 37.755 1.00 89.75 389 PRO A N 1
ATOM 3017 C CA . PRO A 1 389 ? -6.827 -31.702 39.109 1.00 89.75 389 PRO A CA 1
ATOM 3018 C C . PRO A 1 389 ? -7.713 -30.957 40.112 1.00 89.75 389 PRO A C 1
ATOM 3020 O O . PRO A 1 389 ? -7.866 -29.736 40.035 1.00 89.75 389 PRO A O 1
ATOM 3023 N N . ARG A 1 390 ? -8.257 -31.687 41.091 1.00 85.69 390 ARG A N 1
ATOM 3024 C CA . ARG A 1 390 ? -8.831 -31.107 42.317 1.00 85.69 390 ARG A CA 1
ATOM 3025 C C . ARG A 1 390 ? -7.725 -30.882 43.355 1.00 85.69 390 ARG A C 1
ATOM 3027 O O . ARG A 1 390 ? -6.604 -31.349 43.166 1.00 85.69 390 ARG A O 1
ATOM 3034 N N . ASP A 1 391 ? -8.019 -30.171 44.444 1.00 76.06 391 ASP A N 1
ATOM 3035 C CA . ASP A 1 391 ? -7.027 -29.852 45.484 1.00 76.06 391 ASP A CA 1
ATOM 3036 C C . ASP A 1 391 ? -6.233 -31.094 45.940 1.00 76.06 391 ASP A C 1
ATOM 3038 O O . ASP A 1 391 ? -6.786 -32.034 46.509 1.00 76.06 391 ASP A O 1
ATOM 3042 N N . GLY A 1 392 ? -4.917 -31.083 45.690 1.00 70.25 392 GLY A N 1
ATOM 3043 C CA . GLY A 1 392 ? -3.987 -32.167 46.037 1.00 70.25 392 GLY A CA 1
ATOM 3044 C C . GLY A 1 392 ? -3.849 -33.297 45.004 1.00 70.25 392 GLY A C 1
ATOM 3045 O O . GLY A 1 392 ? -3.013 -34.180 45.199 1.00 70.25 392 GLY A O 1
ATOM 3046 N N . GLU A 1 393 ? -4.614 -33.280 43.910 1.00 86.50 393 GLU A N 1
ATOM 3047 C CA . GLU A 1 393 ? -4.524 -34.255 42.817 1.00 86.50 393 GLU A CA 1
ATOM 3048 C C . GLU A 1 393 ? -3.546 -33.809 41.715 1.00 86.50 393 GLU A C 1
ATOM 3050 O O . GLU A 1 393 ? -3.200 -32.636 41.584 1.00 86.50 393 GLU A O 1
ATOM 3055 N N . GLN A 1 394 ? -3.089 -34.766 40.902 1.00 87.00 394 GLN A N 1
ATOM 3056 C CA . GLN A 1 394 ? -2.286 -34.508 39.702 1.00 87.00 394 GLN A CA 1
ATOM 3057 C C . GLN A 1 394 ? -3.182 -34.520 38.454 1.00 87.00 394 GLN A C 1
ATOM 3059 O O . GLN A 1 394 ? -4.155 -35.281 38.423 1.00 87.00 394 GLN A O 1
ATOM 3064 N N . PRO A 1 395 ? -2.868 -33.729 37.410 1.00 90.62 395 PRO A N 1
ATOM 3065 C CA . PRO A 1 395 ? -3.593 -33.793 36.144 1.00 90.62 395 PRO A CA 1
ATOM 3066 C C . PRO A 1 395 ? -3.477 -35.197 35.532 1.00 90.62 395 PRO A C 1
ATOM 3068 O O . PRO A 1 395 ? -2.429 -35.844 35.618 1.00 90.62 395 PRO A O 1
ATOM 3071 N N . ARG A 1 396 ? -4.542 -35.672 34.876 1.00 93.44 396 ARG A N 1
ATOM 3072 C CA . ARG A 1 396 ? -4.571 -37.004 34.249 1.00 93.44 396 ARG A CA 1
ATOM 3073 C C . ARG A 1 396 ? -5.146 -36.947 32.838 1.00 93.44 396 ARG A C 1
ATOM 3075 O O . ARG A 1 396 ? -6.252 -36.450 32.644 1.00 93.44 396 ARG A O 1
ATOM 3082 N N . ALA A 1 397 ? -4.436 -37.555 31.885 1.00 94.44 397 ALA A N 1
ATOM 3083 C CA . ALA A 1 397 ? -4.989 -37.877 30.573 1.00 94.44 397 ALA A CA 1
ATOM 3084 C C . ALA A 1 397 ? -6.030 -39.005 30.713 1.00 94.44 397 ALA A C 1
ATOM 3086 O O . ALA A 1 397 ? -5.713 -40.089 31.216 1.00 94.44 397 ALA A O 1
ATOM 3087 N N . THR A 1 398 ? -7.282 -38.737 30.342 1.00 93.69 398 THR A N 1
ATOM 3088 C CA . THR A 1 398 ? -8.394 -39.697 30.457 1.00 93.69 398 THR A CA 1
ATOM 3089 C C . THR A 1 398 ? -8.483 -40.600 29.236 1.00 93.69 398 THR A C 1
ATOM 3091 O O . THR A 1 398 ? -8.688 -41.802 29.395 1.00 93.69 398 THR A O 1
ATOM 3094 N N . TRP A 1 399 ? -8.250 -40.050 28.044 1.00 94.94 399 TRP A N 1
ATOM 3095 C CA . TRP A 1 399 ? -8.153 -40.793 26.793 1.00 94.94 399 TRP A CA 1
ATOM 3096 C C . TRP A 1 399 ? -7.297 -40.058 25.764 1.00 94.94 399 TRP A C 1
ATOM 3098 O O . TRP A 1 399 ? -7.065 -38.849 25.855 1.00 94.94 399 TRP A O 1
ATOM 3108 N N . THR A 1 400 ? -6.878 -40.815 24.751 1.00 95.12 400 THR A N 1
ATOM 3109 C CA . THR A 1 400 ? -6.173 -40.325 23.569 1.00 95.12 400 THR A CA 1
ATOM 3110 C C . THR A 1 400 ? -6.743 -41.011 22.329 1.00 95.12 400 THR A C 1
ATOM 3112 O O . THR A 1 400 ? -6.994 -42.215 22.360 1.00 95.12 400 THR A O 1
ATOM 3115 N N . MET A 1 401 ? -6.935 -40.263 21.243 1.00 94.50 401 MET A N 1
ATOM 3116 C CA . MET A 1 401 ? -7.352 -40.793 19.941 1.00 94.50 401 MET A CA 1
ATOM 3117 C C . MET A 1 401 ? -6.627 -40.085 18.793 1.00 94.50 401 MET A C 1
ATOM 3119 O O . MET A 1 401 ? -6.055 -39.014 18.985 1.00 94.50 401 MET A O 1
ATOM 3123 N N . GLU A 1 402 ? -6.662 -40.664 17.596 1.00 94.44 402 GLU A N 1
ATOM 3124 C CA . GLU A 1 402 ? -6.099 -40.052 16.388 1.00 94.44 402 GLU A CA 1
ATOM 3125 C C . GLU A 1 402 ? -7.204 -39.439 15.521 1.00 94.44 402 GLU A C 1
ATOM 3127 O O . GLU A 1 402 ? -8.204 -40.088 15.213 1.00 94.44 402 GLU A O 1
ATOM 3132 N N . ALA A 1 403 ? -7.002 -38.191 15.104 1.00 94.38 403 ALA A N 1
ATOM 3133 C CA . ALA A 1 403 ? -7.822 -37.492 14.125 1.00 94.38 403 ALA A CA 1
ATOM 3134 C C . ALA A 1 403 ? -7.140 -37.481 12.750 1.00 94.38 403 ALA A C 1
ATOM 3136 O O . ALA A 1 403 ? -5.912 -37.434 12.646 1.00 94.38 403 ALA A O 1
ATOM 3137 N N . GLU A 1 404 ? -7.943 -37.505 11.685 1.00 93.19 404 GLU A N 1
ATOM 3138 C CA . GLU A 1 404 ? -7.438 -37.359 10.317 1.00 93.19 404 GLU A CA 1
ATOM 3139 C C . GLU A 1 404 ? -7.012 -35.913 10.031 1.00 93.19 404 GLU A C 1
ATOM 3141 O O . GLU A 1 404 ? -7.760 -34.985 10.328 1.00 93.19 404 GLU A O 1
ATOM 3146 N N . GLY A 1 405 ? -5.861 -35.708 9.390 1.00 95.19 405 GLY A N 1
ATOM 3147 C CA . GLY A 1 405 ? -5.365 -34.378 9.035 1.00 95.19 405 GLY A CA 1
ATOM 3148 C C . GLY A 1 405 ? -4.637 -33.657 10.169 1.00 95.19 405 GLY A C 1
ATOM 3149 O O . GLY A 1 405 ? -4.438 -34.189 11.260 1.00 95.19 405 GLY A O 1
ATOM 3150 N N . THR A 1 406 ? -4.228 -32.423 9.881 1.00 97.00 406 THR A N 1
ATOM 3151 C CA . THR A 1 406 ? -3.502 -31.540 10.799 1.00 97.00 406 THR A CA 1
ATOM 3152 C C . THR A 1 406 ? -4.500 -30.663 11.551 1.00 97.00 406 THR A C 1
ATOM 3154 O O . THR A 1 406 ? -4.930 -29.643 11.014 1.00 97.00 406 THR A O 1
ATOM 3157 N N . VAL A 1 407 ? -4.900 -31.041 12.767 1.00 97.50 407 VAL A N 1
ATOM 3158 C CA . VAL A 1 407 ? -5.877 -30.269 13.559 1.00 97.50 407 VAL A CA 1
ATOM 3159 C C . VAL A 1 407 ? -5.244 -28.990 14.117 1.00 97.50 407 VAL A C 1
ATOM 3161 O O . VAL A 1 407 ? -4.237 -29.048 14.819 1.00 97.50 407 VAL A O 1
ATOM 3164 N N . GLU A 1 408 ? -5.864 -27.843 13.831 1.00 95.00 408 GLU A N 1
ATOM 3165 C CA . GLU A 1 408 ? -5.427 -26.513 14.303 1.00 95.00 408 GLU A CA 1
ATOM 3166 C C . GLU A 1 408 ? -6.506 -25.724 15.042 1.00 95.00 408 GLU A C 1
ATOM 3168 O O . GLU A 1 408 ? -6.224 -24.658 15.585 1.00 95.00 408 GLU A O 1
ATOM 3173 N N . ARG A 1 409 ? -7.748 -26.216 15.046 1.00 96.69 409 ARG A N 1
ATOM 3174 C CA . ARG A 1 409 ? -8.819 -25.618 15.838 1.00 96.69 409 ARG A CA 1
ATOM 3175 C C . ARG A 1 409 ? -9.698 -26.691 16.447 1.00 96.69 409 ARG A C 1
ATOM 3177 O O . ARG A 1 409 ? -10.165 -27.584 15.739 1.00 96.69 409 ARG A O 1
ATOM 3184 N N . LEU A 1 410 ? -9.963 -26.560 17.738 1.00 97.94 410 LEU A N 1
ATOM 3185 C CA . LEU A 1 410 ? -10.959 -27.327 18.468 1.00 97.94 410 LEU A CA 1
ATOM 3186 C C . LEU A 1 410 ? -12.122 -26.417 18.882 1.00 97.94 410 LEU A C 1
ATOM 3188 O O . LEU A 1 410 ? -11.933 -25.245 19.204 1.00 97.94 410 LEU A O 1
ATOM 3192 N N . VAL A 1 411 ? -13.335 -26.966 18.883 1.00 97.62 411 VAL A N 1
ATOM 3193 C CA . VAL A 1 411 ? -14.553 -26.295 19.363 1.00 97.62 411 VAL A CA 1
ATOM 3194 C C . VAL A 1 411 ? -15.396 -27.295 20.146 1.00 97.62 411 VAL A C 1
ATOM 3196 O O . VAL A 1 411 ? -15.648 -28.392 19.657 1.00 97.62 411 VAL A O 1
ATOM 3199 N N . ALA A 1 412 ? -15.846 -26.921 21.344 1.00 96.44 412 ALA A N 1
ATOM 3200 C CA . ALA A 1 412 ? -16.725 -27.741 22.177 1.00 96.44 412 ALA A CA 1
ATOM 3201 C C . ALA A 1 412 ? -18.103 -27.077 22.299 1.00 96.44 412 ALA A C 1
ATOM 3203 O O . ALA A 1 412 ? -18.212 -26.012 22.903 1.00 96.44 412 ALA A O 1
ATOM 3204 N N . ALA A 1 413 ? -19.129 -27.685 21.701 1.00 95.69 413 ALA A N 1
ATOM 3205 C CA . ALA A 1 413 ? -20.497 -27.167 21.726 1.00 95.69 413 ALA A CA 1
ATOM 3206 C C . ALA A 1 413 ? -21.523 -28.274 21.481 1.00 95.69 413 ALA A C 1
ATOM 3208 O O . ALA A 1 413 ? -21.275 -29.190 20.692 1.00 95.69 413 ALA A O 1
ATOM 3209 N N . GLY A 1 414 ? -22.704 -28.172 22.091 1.00 93.31 414 GLY A N 1
ATOM 3210 C CA . GLY A 1 414 ? -23.816 -29.095 21.838 1.00 93.31 414 GLY A CA 1
ATOM 3211 C C . GLY A 1 414 ? -23.497 -30.556 22.169 1.00 93.31 414 GLY A C 1
ATOM 3212 O O . GLY A 1 414 ? -23.920 -31.475 21.458 1.00 93.31 414 GLY A O 1
ATOM 3213 N N . GLY A 1 415 ? -22.673 -30.778 23.195 1.00 93.75 415 GLY A N 1
ATOM 3214 C CA . GLY A 1 415 ? -22.134 -32.086 23.557 1.00 93.75 415 GLY A CA 1
ATOM 3215 C C . GLY A 1 415 ? -21.198 -32.700 22.507 1.00 93.75 415 GLY A C 1
ATOM 3216 O O . GLY A 1 415 ? -20.946 -33.907 22.562 1.00 93.75 415 GLY A O 1
ATOM 3217 N N . LYS A 1 416 ? -20.710 -31.914 21.535 1.00 95.56 416 LYS A N 1
ATOM 3218 C CA . LYS A 1 416 ? -19.787 -32.348 20.477 1.00 95.56 416 LYS A CA 1
ATOM 3219 C C . LYS A 1 416 ? -18.429 -31.668 20.602 1.00 95.56 416 LYS A C 1
ATOM 3221 O O . LYS A 1 416 ? -18.339 -30.497 20.964 1.00 95.56 416 LYS A O 1
ATOM 3226 N N . LEU A 1 417 ? -17.383 -32.394 20.213 1.00 97.06 417 LEU A N 1
ATOM 3227 C CA . LEU A 1 417 ? -16.070 -31.829 19.913 1.00 97.06 417 LEU A CA 1
ATOM 3228 C C . LEU A 1 417 ? -15.929 -31.729 18.395 1.00 97.06 417 LEU A C 1
ATOM 3230 O O . LEU A 1 417 ? -16.004 -32.742 17.701 1.00 97.06 417 LEU A O 1
ATOM 3234 N N . LEU A 1 418 ? -15.717 -30.527 17.877 1.00 97.88 418 LEU A N 1
ATOM 3235 C CA . LEU A 1 418 ? -15.354 -30.300 16.486 1.00 97.88 418 LEU A CA 1
ATOM 3236 C C . LEU A 1 418 ? -13.842 -30.095 16.382 1.00 97.88 418 LEU A C 1
ATOM 3238 O O . LEU A 1 418 ? -13.266 -29.349 17.171 1.00 97.88 418 LEU A O 1
ATOM 3242 N N . ALA A 1 419 ? -13.216 -30.718 15.388 1.00 98.06 419 ALA A N 1
ATOM 3243 C CA . ALA A 1 419 ? -11.817 -30.513 15.033 1.00 98.06 419 ALA A CA 1
ATOM 3244 C C . ALA A 1 419 ? -11.714 -30.004 13.591 1.00 98.06 419 ALA A C 1
ATOM 3246 O O . ALA A 1 419 ? -12.218 -30.636 12.659 1.00 98.06 419 ALA A O 1
ATOM 3247 N N . VAL A 1 420 ? -11.062 -28.858 13.408 1.00 98.00 420 VAL A N 1
ATOM 3248 C CA . VAL A 1 420 ? -10.796 -28.259 12.098 1.00 98.00 420 VAL A CA 1
ATOM 3249 C C . VAL A 1 420 ? -9.356 -28.515 11.708 1.00 98.00 420 VAL A C 1
ATOM 3251 O O . VAL A 1 420 ? -8.430 -28.305 12.493 1.00 98.00 420 VAL A O 1
ATOM 3254 N N . THR A 1 421 ? -9.180 -28.932 10.464 1.00 97.19 421 THR A N 1
ATOM 3255 C CA . THR A 1 421 ? -7.879 -29.308 9.921 1.00 97.19 421 THR A CA 1
ATOM 3256 C C . THR A 1 421 ? -7.326 -28.252 8.965 1.00 97.19 421 THR A C 1
ATOM 3258 O O . THR A 1 421 ? -8.091 -27.552 8.292 1.00 97.19 421 THR A O 1
ATOM 3261 N N . ARG A 1 422 ? -5.995 -28.166 8.846 1.00 94.94 422 ARG A N 1
ATOM 3262 C CA . ARG A 1 422 ? -5.299 -27.326 7.853 1.00 94.94 422 ARG A CA 1
ATOM 3263 C C . ARG A 1 422 ? -5.701 -27.678 6.419 1.00 94.94 422 ARG A C 1
ATOM 3265 O O . ARG A 1 422 ? -5.767 -26.814 5.549 1.00 94.94 422 ARG A O 1
ATOM 3272 N N . GLU A 1 423 ? -6.033 -28.941 6.183 1.00 95.06 423 GLU A N 1
ATOM 3273 C CA . GLU A 1 423 ? -6.529 -29.459 4.909 1.00 95.06 423 GLU A CA 1
ATOM 3274 C C . GLU A 1 423 ? -7.977 -29.016 4.603 1.00 95.06 423 GLU A C 1
ATOM 3276 O O . GLU A 1 423 ? -8.491 -29.279 3.515 1.00 95.06 423 GLU A O 1
ATOM 3281 N N . GLY A 1 424 ? -8.636 -28.315 5.536 1.00 94.25 424 GLY A N 1
ATOM 3282 C CA . GLY A 1 424 ? -9.961 -27.722 5.360 1.00 94.25 424 GLY A CA 1
ATOM 3283 C C . GLY A 1 424 ? -11.127 -28.672 5.625 1.00 94.25 424 GLY A C 1
ATOM 3284 O O . GLY A 1 424 ? -12.220 -28.475 5.094 1.00 94.25 424 GLY A O 1
ATOM 3285 N N . ASN A 1 425 ? -10.905 -29.718 6.419 1.00 95.31 425 ASN A N 1
ATOM 3286 C CA . ASN A 1 425 ? -11.959 -30.614 6.894 1.00 95.31 425 ASN A CA 1
ATOM 3287 C C . ASN A 1 425 ? -12.462 -30.200 8.279 1.00 95.31 425 ASN A C 1
ATOM 3289 O O . ASN A 1 425 ? -11.663 -29.794 9.125 1.00 95.31 425 ASN A O 1
ATOM 3293 N N . LEU A 1 426 ? -13.763 -30.389 8.505 1.00 97.19 426 LEU A N 1
ATOM 3294 C CA . LEU A 1 426 ? -14.417 -30.306 9.810 1.00 97.19 426 LEU A CA 1
ATOM 3295 C C . LEU A 1 426 ? -14.800 -31.721 10.258 1.00 97.19 426 LEU A C 1
ATOM 3297 O O . LEU A 1 426 ? -15.574 -32.389 9.571 1.00 97.19 426 LEU A O 1
ATOM 3301 N N . LEU A 1 427 ? -14.249 -32.171 11.381 1.00 97.31 427 LEU A N 1
ATOM 3302 C CA . LEU A 1 427 ? -14.501 -33.480 11.984 1.00 97.31 427 LEU A CA 1
ATOM 3303 C C . LEU A 1 427 ? -15.348 -33.294 13.240 1.00 97.31 427 LEU A C 1
ATOM 3305 O O . LEU A 1 427 ? -14.981 -32.481 14.083 1.00 97.31 427 LEU A O 1
ATOM 3309 N N . ALA A 1 428 ? -16.437 -34.041 13.390 1.00 97.06 428 ALA A N 1
ATOM 3310 C CA . ALA A 1 428 ? -17.278 -33.988 14.581 1.00 97.06 428 ALA A CA 1
ATOM 3311 C C . ALA A 1 428 ? -17.199 -35.280 15.386 1.00 97.06 428 ALA A C 1
ATOM 3313 O O . ALA A 1 428 ? -17.288 -36.371 14.821 1.00 97.06 428 ALA A O 1
ATOM 3314 N N . TYR A 1 429 ? -17.102 -35.146 16.707 1.00 95.88 429 TYR A N 1
ATOM 3315 C CA . TYR A 1 429 ? -17.088 -36.249 17.658 1.00 95.88 429 TYR A CA 1
ATOM 3316 C C . TYR A 1 429 ? -18.160 -36.053 18.734 1.00 95.88 429 TYR A C 1
ATOM 3318 O O . TYR A 1 429 ? -18.417 -34.925 19.151 1.00 95.88 429 TYR A O 1
ATOM 3326 N N . GLY A 1 430 ? -18.776 -37.136 19.210 1.00 94.25 430 GLY A N 1
ATOM 3327 C CA . GLY A 1 430 ? -19.816 -37.082 20.243 1.00 94.25 430 GLY A CA 1
ATOM 3328 C C . GLY A 1 430 ? -19.944 -38.368 21.057 1.00 94.25 430 GLY A C 1
ATOM 3329 O O . GLY A 1 430 ? -19.259 -39.350 20.791 1.00 94.25 430 GLY A O 1
ATOM 3330 N N . ALA A 1 431 ? -20.839 -38.352 22.048 1.00 91.06 431 ALA A N 1
ATOM 3331 C CA . ALA A 1 431 ? -20.947 -39.385 23.085 1.00 91.06 431 ALA A CA 1
ATOM 3332 C C . ALA A 1 431 ? -21.364 -40.783 22.594 1.00 91.06 431 ALA A C 1
ATOM 3334 O O . ALA A 1 431 ? -21.036 -41.779 23.227 1.00 91.06 431 ALA A O 1
ATOM 3335 N N . ALA A 1 432 ? -22.129 -40.871 21.502 1.00 85.56 432 ALA A N 1
ATOM 3336 C CA . ALA A 1 432 ? -22.644 -42.136 20.987 1.00 85.56 432 ALA A CA 1
ATOM 3337 C C . ALA A 1 432 ? -22.106 -42.383 19.572 1.00 85.56 432 ALA A C 1
ATOM 3339 O O . ALA A 1 432 ? -22.281 -41.516 18.709 1.00 85.56 432 ALA A O 1
ATOM 3340 N N . PRO A 1 433 ? -21.486 -43.545 19.297 1.00 77.75 433 PRO A N 1
ATOM 3341 C CA . PRO A 1 433 ? -21.014 -43.853 17.958 1.00 77.75 433 PRO A CA 1
ATOM 3342 C C . PRO A 1 433 ? -22.213 -43.989 17.004 1.00 77.75 433 PRO A C 1
ATOM 3344 O O . PRO A 1 433 ? -23.197 -44.660 17.339 1.00 77.75 433 PRO A O 1
ATOM 3347 N N . PRO A 1 434 ? -22.166 -43.381 15.806 1.00 77.12 434 PRO A N 1
ATOM 3348 C CA . PRO A 1 434 ? -23.174 -43.623 14.788 1.00 77.12 434 PRO A CA 1
ATOM 3349 C C . PRO A 1 434 ? -23.042 -45.059 14.266 1.00 77.12 434 PRO A C 1
ATOM 3351 O O . PRO A 1 434 ? -22.013 -45.712 14.432 1.00 77.12 434 PRO A O 1
ATOM 3354 N N . ARG A 1 435 ? -24.071 -45.543 13.560 1.00 71.56 435 ARG A N 1
ATOM 3355 C CA . ARG A 1 435 ? -24.004 -46.849 12.884 1.00 71.56 435 ARG A CA 1
ATOM 3356 C C . ARG A 1 435 ? -22.837 -46.912 11.886 1.00 71.56 435 ARG A C 1
ATOM 3358 O O . ARG A 1 435 ? -22.177 -47.939 11.820 1.00 71.56 435 ARG A O 1
ATOM 3365 N N . GLU A 1 436 ? -22.592 -45.812 11.167 1.00 77.62 436 GLU A N 1
ATOM 3366 C CA . GLU A 1 436 ? -21.405 -45.550 10.339 1.00 77.62 436 GLU A CA 1
ATOM 3367 C C . GLU A 1 436 ? -21.131 -44.029 10.304 1.00 77.62 436 GLU A C 1
ATOM 3369 O O . GLU A 1 436 ? -22.077 -43.262 10.074 1.00 77.62 436 GLU A O 1
ATOM 3374 N N . PRO A 1 437 ? -19.882 -43.565 10.514 1.00 82.31 437 PRO A N 1
ATOM 3375 C CA . PRO A 1 437 ? -19.526 -42.156 10.351 1.00 82.31 437 PRO A CA 1
ATOM 3376 C C . PRO A 1 437 ? -19.717 -41.675 8.905 1.00 82.31 437 PRO A C 1
ATOM 3378 O O . PRO A 1 437 ? -19.316 -42.350 7.956 1.00 82.31 437 PRO A O 1
ATOM 3381 N N . ARG A 1 438 ? -20.322 -40.496 8.712 1.00 91.31 438 ARG A N 1
ATOM 3382 C CA . ARG A 1 438 ? -20.624 -39.956 7.368 1.00 91.31 438 ARG A CA 1
ATOM 3383 C C . ARG A 1 438 ? -19.533 -39.015 6.867 1.00 91.31 438 ARG A C 1
ATOM 3385 O O . ARG A 1 438 ? -19.126 -38.121 7.595 1.00 91.31 438 ARG A O 1
ATOM 3392 N N . VAL A 1 439 ? -19.152 -39.125 5.594 1.00 93.81 439 VAL A N 1
ATOM 3393 C CA . VAL A 1 439 ? -18.264 -38.152 4.929 1.00 93.81 439 VAL A CA 1
ATOM 3394 C C . VAL A 1 439 ? -19.045 -37.359 3.883 1.00 93.81 439 VAL A C 1
ATOM 3396 O O . VAL A 1 439 ? -19.524 -37.913 2.895 1.00 93.81 439 VAL A O 1
ATOM 3399 N N . LEU A 1 440 ? -19.160 -36.051 4.092 1.00 95.06 440 LEU A N 1
ATOM 3400 C CA . LEU A 1 440 ? -19.968 -35.127 3.302 1.00 95.06 440 LEU A CA 1
ATOM 3401 C C . LEU A 1 440 ? -19.083 -34.284 2.385 1.00 95.06 440 LEU A C 1
ATOM 3403 O O . LEU A 1 440 ? -18.072 -33.721 2.816 1.00 95.06 440 LEU A O 1
ATOM 3407 N N . ARG A 1 441 ? -19.490 -34.178 1.118 1.00 92.12 441 ARG A N 1
ATOM 3408 C CA . ARG A 1 441 ? -18.801 -33.418 0.068 1.00 92.12 441 ARG A CA 1
ATOM 3409 C C . ARG A 1 441 ? -19.812 -32.605 -0.733 1.00 92.12 441 ARG A C 1
ATOM 3411 O O . ARG A 1 441 ? -20.910 -33.089 -1.001 1.00 92.12 441 ARG A O 1
ATOM 3418 N N . ASP A 1 442 ? -19.416 -31.408 -1.152 1.00 86.38 442 ASP A N 1
ATOM 3419 C CA . ASP A 1 442 ? -20.214 -30.592 -2.072 1.00 86.38 442 ASP A CA 1
ATOM 3420 C C . ASP A 1 442 ? -20.289 -31.283 -3.444 1.00 86.38 442 ASP A C 1
ATOM 3422 O O . ASP A 1 442 ? -19.259 -31.679 -4.008 1.00 86.38 442 ASP A O 1
ATOM 3426 N N . THR A 1 443 ? -21.504 -31.411 -3.988 1.00 85.56 443 THR A N 1
ATOM 3427 C CA . THR A 1 443 ? -21.737 -31.980 -5.325 1.00 85.56 443 THR A CA 1
ATOM 3428 C C . THR A 1 443 ? -21.390 -30.944 -6.391 1.00 85.56 443 THR A C 1
ATOM 3430 O O . THR A 1 443 ? -21.909 -29.832 -6.364 1.00 85.56 443 THR A O 1
ATOM 3433 N N . LEU A 1 444 ? -20.513 -31.306 -7.332 1.00 89.25 444 LEU A N 1
ATOM 3434 C CA . LEU A 1 444 ? -20.169 -30.456 -8.473 1.00 89.25 444 LEU A CA 1
ATOM 3435 C C . LEU A 1 444 ? -21.312 -30.481 -9.497 1.00 89.25 444 LEU A C 1
ATOM 3437 O O . LEU A 1 444 ? -21.651 -31.547 -10.006 1.00 89.25 444 LEU A O 1
ATOM 3441 N N . THR A 1 445 ? -21.851 -29.311 -9.830 1.00 93.38 445 THR A N 1
ATOM 3442 C CA . THR A 1 445 ? -22.838 -29.123 -10.903 1.00 93.38 445 THR A CA 1
ATOM 3443 C C . THR A 1 445 ? -22.225 -28.220 -11.974 1.00 93.38 445 THR A C 1
ATOM 3445 O O . THR A 1 445 ? -22.075 -27.026 -11.724 1.00 93.38 445 THR A O 1
ATOM 3448 N N . PRO A 1 446 ? -21.812 -28.754 -13.138 1.00 90.56 446 PRO A N 1
ATOM 3449 C CA . PRO A 1 446 ? -21.251 -27.945 -14.217 1.00 90.56 446 PRO A CA 1
ATOM 3450 C C . PRO A 1 446 ? -22.232 -26.879 -14.722 1.00 90.56 446 PRO A C 1
ATOM 3452 O O . PRO A 1 446 ? -23.444 -27.070 -14.668 1.00 90.56 446 PRO A O 1
ATOM 3455 N N . LEU A 1 447 ? -21.702 -25.778 -15.259 1.00 91.25 447 LEU A N 1
ATOM 3456 C CA . LEU A 1 447 ? -22.515 -24.772 -15.945 1.00 91.25 447 LEU A CA 1
ATOM 3457 C C . LEU A 1 447 ? -23.030 -25.329 -17.279 1.00 91.25 447 LEU A C 1
ATOM 3459 O O . LEU A 1 447 ? -22.263 -25.923 -18.039 1.00 91.25 447 LEU A O 1
ATOM 3463 N N . GLU A 1 448 ? -24.305 -25.097 -17.583 1.00 90.31 448 GLU A N 1
ATOM 3464 C CA . GLU A 1 448 ? -24.887 -25.420 -18.888 1.00 90.31 448 GLU A CA 1
ATOM 3465 C C . GLU A 1 448 ? -24.484 -24.362 -19.922 1.00 90.31 448 GLU A C 1
ATOM 3467 O O . GLU A 1 448 ? -24.614 -23.162 -19.679 1.00 90.31 448 GLU A O 1
ATOM 3472 N N . LEU A 1 449 ? -23.954 -24.807 -21.068 1.00 94.12 449 LEU A N 1
ATOM 3473 C CA . LEU A 1 449 ? -23.370 -23.934 -22.087 1.00 94.12 449 LEU A CA 1
ATOM 3474 C C . LEU A 1 449 ? -24.063 -24.104 -23.440 1.00 94.12 449 LEU A C 1
ATOM 3476 O O . LEU A 1 449 ? -24.045 -25.188 -24.024 1.00 94.12 449 LEU A O 1
ATOM 3480 N N . GLU A 1 450 ? -24.597 -23.009 -23.979 1.00 95.00 450 GLU A N 1
ATOM 3481 C CA . GLU A 1 450 ? -25.133 -22.964 -25.341 1.00 95.00 450 GLU A CA 1
ATOM 3482 C C . GLU A 1 450 ? -24.004 -22.751 -26.371 1.00 95.00 450 GLU A C 1
ATOM 3484 O O . GLU A 1 450 ? -23.183 -21.843 -26.192 1.00 95.00 450 GLU A O 1
ATOM 3489 N N . PRO A 1 451 ? -23.950 -23.513 -27.484 1.00 95.56 451 PRO A N 1
ATOM 3490 C CA . PRO A 1 451 ? -22.885 -23.378 -28.484 1.00 95.56 451 PRO A CA 1
ATOM 3491 C C . PRO A 1 451 ? -22.741 -21.966 -29.070 1.00 95.56 451 PRO A C 1
ATOM 3493 O O . PRO A 1 451 ? -21.625 -21.494 -29.289 1.00 95.56 451 PRO A O 1
ATOM 3496 N N . GLU A 1 452 ? -23.856 -21.265 -29.292 1.00 93.75 452 GLU A N 1
ATOM 3497 C CA . GLU A 1 452 ? -23.846 -19.891 -29.807 1.00 93.75 452 GLU A CA 1
ATOM 3498 C C . GLU A 1 452 ? -23.253 -18.900 -28.798 1.00 93.75 452 GLU A C 1
ATOM 3500 O O . GLU A 1 452 ? -22.471 -18.023 -29.175 1.00 93.75 452 GLU A O 1
ATOM 3505 N N . ALA A 1 453 ? -23.573 -19.072 -27.511 1.00 94.31 453 ALA A N 1
ATOM 3506 C CA . ALA A 1 453 ? -23.028 -18.270 -26.423 1.00 94.31 453 ALA A CA 1
ATOM 3507 C C . ALA A 1 453 ? -21.524 -18.512 -26.236 1.00 94.31 453 ALA A C 1
ATOM 3509 O O . ALA A 1 453 ? -20.771 -17.562 -26.028 1.00 94.31 453 ALA A O 1
ATOM 3510 N N . VAL A 1 454 ? -21.069 -19.761 -26.385 1.00 95.94 454 VAL A N 1
ATOM 3511 C CA . VAL A 1 454 ? -19.640 -20.109 -26.382 1.00 95.94 454 VAL A CA 1
ATOM 3512 C C . VAL A 1 454 ? -18.906 -19.420 -27.531 1.00 95.94 454 VAL A C 1
ATOM 3514 O O . VAL A 1 454 ? -17.895 -18.761 -27.297 1.00 95.94 454 VAL A O 1
ATOM 3517 N N . ALA A 1 455 ? -19.438 -19.498 -28.753 1.00 95.69 455 ALA A N 1
ATOM 3518 C CA . ALA A 1 455 ? -18.838 -18.831 -29.906 1.00 95.69 455 ALA A CA 1
ATOM 3519 C C . ALA A 1 455 ? -18.803 -17.300 -29.738 1.00 95.69 455 ALA A C 1
ATOM 3521 O O . ALA A 1 455 ? -17.843 -16.648 -30.145 1.00 95.69 455 ALA A O 1
ATOM 3522 N N . ALA A 1 456 ? -19.834 -16.714 -29.124 1.00 94.25 456 ALA A N 1
ATOM 3523 C CA . ALA A 1 456 ? -19.866 -15.292 -28.797 1.00 94.25 456 ALA A CA 1
ATOM 3524 C C . ALA A 1 456 ? -18.840 -14.908 -27.718 1.00 94.25 456 ALA A C 1
ATOM 3526 O O . ALA A 1 456 ? -18.153 -13.901 -27.877 1.00 94.25 456 ALA A O 1
ATOM 3527 N N . ALA A 1 457 ? -18.686 -15.715 -26.665 1.00 95.19 457 ALA A N 1
ATOM 3528 C CA . ALA A 1 457 ? -17.663 -15.503 -25.644 1.00 95.19 457 ALA A CA 1
ATOM 3529 C C . ALA A 1 457 ? -16.250 -15.549 -26.250 1.00 95.19 457 ALA A C 1
ATOM 3531 O O . ALA A 1 457 ? -15.446 -14.660 -25.980 1.00 95.19 457 ALA A O 1
ATOM 3532 N N . ASP A 1 458 ? -15.969 -16.512 -27.133 1.00 95.38 458 ASP A N 1
ATOM 3533 C CA . ASP A 1 458 ? -14.675 -16.615 -27.820 1.00 95.38 458 ASP A CA 1
ATOM 3534 C C . ASP A 1 458 ? -14.382 -15.385 -28.695 1.00 95.38 458 ASP A C 1
ATOM 3536 O O . ASP A 1 458 ? -13.264 -14.869 -28.682 1.00 95.38 458 ASP A O 1
ATOM 3540 N N . ARG A 1 459 ? -15.395 -14.851 -29.396 1.00 93.75 459 ARG A N 1
ATOM 3541 C CA . ARG A 1 459 ? -15.267 -13.589 -30.148 1.00 93.75 459 ARG A CA 1
ATOM 3542 C C . ARG A 1 459 ? -14.958 -12.394 -29.248 1.00 93.75 459 ARG A C 1
ATOM 3544 O O . ARG A 1 459 ? -14.142 -11.554 -29.619 1.00 93.75 459 ARG A O 1
ATOM 3551 N N . LEU A 1 460 ? -15.593 -12.305 -28.076 1.00 93.94 460 LEU A N 1
ATOM 3552 C CA . LEU A 1 460 ? -15.314 -11.235 -27.115 1.00 93.94 460 LEU A CA 1
ATOM 3553 C C . LEU A 1 460 ? -13.891 -11.329 -26.567 1.00 93.94 460 LEU A C 1
ATOM 3555 O O . LEU A 1 460 ? -13.196 -10.317 -26.539 1.00 93.94 460 LEU A O 1
ATOM 3559 N N . LEU A 1 461 ? -13.439 -12.528 -26.189 1.00 95.25 461 LEU A N 1
ATOM 3560 C CA . LEU A 1 461 ? -12.075 -12.754 -25.704 1.00 95.25 461 LEU A CA 1
ATOM 3561 C C . LEU A 1 461 ? -11.025 -12.417 -26.775 1.00 95.25 461 LEU A C 1
ATOM 3563 O O . LEU A 1 461 ? -9.993 -11.840 -26.452 1.00 95.25 461 LEU A O 1
ATOM 3567 N N . ALA A 1 462 ? -11.308 -12.692 -28.052 1.00 94.44 462 ALA A N 1
ATOM 3568 C CA . ALA A 1 462 ? -10.410 -12.377 -29.165 1.00 94.44 462 ALA A CA 1
ATOM 3569 C C . ALA A 1 462 ? -10.272 -10.869 -29.471 1.00 94.44 462 ALA A C 1
ATOM 3571 O O . ALA A 1 462 ? -9.370 -10.473 -30.210 1.00 94.44 462 ALA A O 1
ATOM 3572 N N . ALA A 1 463 ? -11.139 -10.006 -28.925 1.00 92.19 463 ALA A N 1
ATOM 3573 C CA . ALA A 1 463 ? -11.108 -8.564 -29.194 1.00 92.19 463 ALA A CA 1
ATOM 3574 C C . ALA A 1 463 ? -9.978 -7.808 -28.456 1.00 92.19 463 ALA A C 1
ATOM 3576 O O . ALA A 1 463 ? -9.679 -6.653 -28.790 1.00 92.19 463 ALA A O 1
ATOM 3577 N N . GLY A 1 464 ? -9.354 -8.434 -27.453 1.00 91.50 464 GLY A N 1
ATOM 3578 C CA . GLY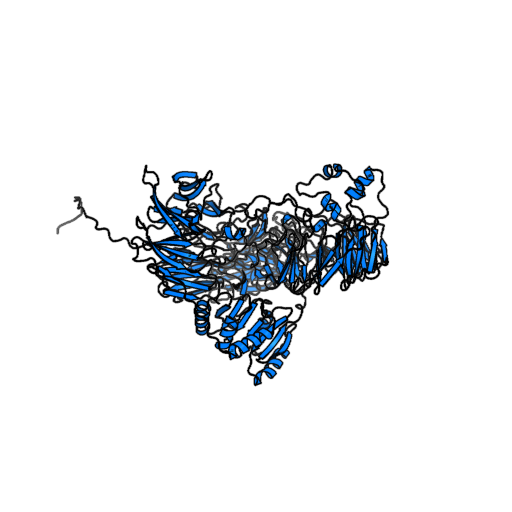 A 1 464 ? -8.328 -7.840 -26.594 1.00 91.50 464 GLY A CA 1
ATOM 3579 C C . GLY A 1 464 ? -7.382 -8.885 -25.999 1.00 91.50 464 GLY A C 1
ATOM 3580 O O . GLY A 1 464 ? -7.330 -10.018 -26.469 1.00 91.50 464 GLY A O 1
ATOM 3581 N N . SER A 1 465 ? -6.617 -8.503 -24.970 1.00 89.75 465 SER A N 1
ATOM 3582 C CA . SER A 1 465 ? -5.770 -9.460 -24.244 1.00 89.75 465 SER A CA 1
ATOM 3583 C C . SER A 1 465 ? -6.586 -10.179 -23.171 1.00 89.75 465 SER A C 1
ATOM 3585 O O . SER A 1 465 ? -6.947 -9.588 -22.151 1.00 89.75 465 SER A O 1
ATOM 3587 N N . ALA A 1 466 ? -6.883 -11.453 -23.415 1.00 93.94 466 ALA A N 1
ATOM 3588 C CA . ALA A 1 466 ? -7.674 -12.311 -22.543 1.00 93.94 466 ALA A CA 1
ATOM 3589 C C . ALA A 1 466 ? -6.825 -12.906 -21.399 1.00 93.94 466 ALA A C 1
ATOM 3591 O O . ALA A 1 466 ? -6.617 -14.112 -21.306 1.00 93.94 466 ALA A O 1
ATOM 3592 N N . GLU A 1 467 ? -6.302 -12.035 -20.541 1.00 94.00 467 GLU A N 1
ATOM 3593 C CA . GLU A 1 467 ? -5.478 -12.360 -19.373 1.00 94.00 467 GLU A CA 1
ATOM 3594 C C . GLU A 1 467 ? -5.679 -11.303 -18.276 1.00 94.00 467 GLU A C 1
ATOM 3596 O O . GLU A 1 467 ? -6.311 -10.272 -18.506 1.00 94.00 467 GLU A O 1
ATOM 3601 N N . GLY A 1 468 ? -5.081 -11.492 -17.097 1.00 95.31 468 GLY A N 1
ATOM 3602 C CA . GLY A 1 468 ? -5.124 -10.469 -16.048 1.00 95.31 468 GLY A CA 1
ATOM 3603 C C . GLY A 1 468 ? -6.529 -10.328 -15.467 1.00 95.31 468 GLY A C 1
ATOM 3604 O O . GLY A 1 468 ? -7.113 -11.333 -15.080 1.00 95.31 468 GLY A O 1
ATOM 3605 N N . TYR A 1 469 ? -7.065 -9.113 -15.379 1.00 97.06 469 TYR A N 1
ATOM 3606 C CA . TYR A 1 469 ? -8.365 -8.859 -14.746 1.00 97.06 469 TYR A CA 1
ATOM 3607 C C . TYR A 1 469 ? -9.390 -8.377 -15.766 1.00 97.06 469 TYR A C 1
ATOM 3609 O O . TYR A 1 469 ? -9.072 -7.569 -16.642 1.00 97.06 469 TYR A O 1
ATOM 3617 N N . ALA A 1 470 ? -10.633 -8.834 -15.620 1.00 97.75 470 ALA A N 1
ATOM 3618 C CA . ALA A 1 470 ? -11.742 -8.371 -16.439 1.00 97.75 470 ALA A CA 1
ATOM 3619 C C . ALA A 1 470 ? -12.965 -8.003 -15.608 1.00 97.75 470 ALA A C 1
ATOM 3621 O O . ALA A 1 470 ? -13.254 -8.626 -14.586 1.00 97.75 470 ALA A O 1
ATOM 3622 N N . LEU A 1 471 ? -13.704 -7.003 -16.083 1.00 97.25 471 LEU A N 1
ATOM 3623 C CA . LEU A 1 471 ? -14.959 -6.562 -15.483 1.00 97.25 471 LEU A CA 1
ATOM 3624 C C . LEU A 1 471 ? -16.103 -6.759 -16.482 1.00 97.25 471 LEU A C 1
ATOM 3626 O O . LEU A 1 471 ? -15.930 -6.560 -17.684 1.00 97.25 471 LEU A O 1
ATOM 3630 N N . TRP A 1 472 ? -17.284 -7.113 -15.990 1.00 96.38 472 TRP A N 1
ATOM 3631 C CA . TRP A 1 472 ? -18.500 -7.229 -16.790 1.00 96.38 472 TRP A CA 1
ATOM 3632 C C . TRP A 1 472 ? -19.651 -6.505 -16.089 1.00 96.38 472 TRP A C 1
ATOM 3634 O O . TRP A 1 472 ? -19.886 -6.753 -14.911 1.00 96.38 472 TRP A O 1
ATOM 3644 N N . LEU A 1 473 ? -20.371 -5.627 -16.788 1.00 95.12 473 LEU A N 1
ATOM 3645 C CA . LEU A 1 473 ? -21.499 -4.859 -16.248 1.00 95.12 473 LEU A CA 1
ATOM 3646 C C . LEU A 1 473 ? -22.803 -5.188 -16.992 1.00 95.12 473 LEU A C 1
ATOM 3648 O O . LEU A 1 473 ? -22.870 -5.009 -18.207 1.00 95.12 473 LEU A O 1
ATOM 3652 N N . GLY A 1 474 ? -23.849 -5.583 -16.262 1.00 90.00 474 GLY A N 1
ATOM 3653 C CA . GLY A 1 474 ? -25.169 -5.981 -16.785 1.00 90.00 474 GLY A CA 1
ATOM 3654 C C . GLY A 1 474 ? -25.228 -7.452 -17.204 1.00 90.00 474 GLY A C 1
ATOM 3655 O O . GLY A 1 474 ? -24.265 -8.180 -17.007 1.00 90.00 474 GLY A O 1
ATOM 3656 N N . ALA A 1 475 ? -26.312 -7.935 -17.809 1.00 75.81 475 ALA A N 1
ATOM 3657 C CA . ALA A 1 475 ? -26.519 -9.373 -18.046 1.00 75.81 475 ALA A CA 1
ATOM 3658 C C . ALA A 1 475 ? -26.956 -9.673 -19.487 1.00 75.81 475 ALA A C 1
ATOM 3660 O O . ALA A 1 475 ? -27.929 -10.388 -19.714 1.00 75.81 475 ALA A O 1
ATOM 3661 N N . ALA A 1 476 ? -26.204 -9.140 -20.458 1.00 62.53 476 ALA A N 1
ATOM 3662 C CA . ALA A 1 476 ? -26.614 -8.957 -21.856 1.00 62.53 476 ALA A CA 1
ATOM 3663 C C . ALA A 1 476 ? -27.415 -10.100 -22.517 1.00 62.53 476 ALA A C 1
ATOM 3665 O O . ALA A 1 476 ? -28.306 -9.799 -23.299 1.00 62.53 476 ALA A O 1
ATOM 3666 N N . ARG A 1 477 ? -27.129 -11.380 -22.237 1.00 69.38 477 ARG A N 1
ATOM 3667 C CA . ARG A 1 477 ? -27.997 -12.563 -22.453 1.00 69.38 477 ARG A CA 1
ATOM 3668 C C . ARG A 1 477 ? -27.465 -13.605 -21.478 1.00 69.38 477 ARG A C 1
ATOM 3670 O O . ARG A 1 477 ? -26.321 -13.997 -21.673 1.00 69.38 477 ARG A O 1
ATOM 3677 N N . GLU A 1 478 ? -28.189 -14.008 -20.431 1.00 80.25 478 GLU A N 1
ATOM 3678 C CA . GLU A 1 478 ? -27.665 -14.906 -19.372 1.00 80.25 478 GLU A CA 1
ATOM 3679 C C . GLU A 1 478 ? -26.743 -16.047 -19.890 1.00 80.25 478 GLU A C 1
ATOM 3681 O O . GLU A 1 478 ? -25.648 -16.187 -19.339 1.00 80.25 478 GLU A O 1
ATOM 3686 N N . PRO A 1 479 ? -27.041 -16.742 -21.015 1.00 90.88 479 PRO A N 1
ATOM 3687 C CA . PRO A 1 479 ? -26.135 -17.743 -21.595 1.00 90.88 479 PRO A CA 1
ATOM 3688 C C . PRO A 1 479 ? -24.719 -17.243 -21.937 1.00 90.88 479 PRO A C 1
ATOM 3690 O O . PRO A 1 479 ? -23.743 -17.970 -21.755 1.00 90.88 479 PRO A O 1
ATOM 3693 N N . LEU A 1 480 ? -24.570 -16.002 -22.417 1.00 92.88 480 LEU A N 1
ATOM 3694 C CA . LEU A 1 480 ? -23.278 -15.408 -22.787 1.00 92.88 480 LEU A CA 1
ATOM 3695 C C . LEU A 1 480 ? -22.387 -15.180 -21.566 1.00 92.88 480 LEU A C 1
ATOM 3697 O O . LEU A 1 480 ? -21.202 -15.513 -21.594 1.00 92.88 480 LEU A O 1
ATOM 3701 N N . VAL A 1 481 ? -22.956 -14.636 -20.490 1.00 92.56 481 VAL A N 1
ATOM 3702 C CA . VAL A 1 481 ? -22.221 -14.402 -19.239 1.00 92.56 481 VAL A CA 1
ATOM 3703 C C . VAL A 1 481 ? -21.797 -15.734 -18.628 1.00 92.56 481 VAL A C 1
ATOM 3705 O O . VAL A 1 481 ? -20.653 -15.877 -18.199 1.00 92.56 481 VAL A O 1
ATOM 3708 N N . THR A 1 482 ? -22.678 -16.736 -18.655 1.00 93.12 482 THR A N 1
ATOM 3709 C CA . THR A 1 482 ? -22.370 -18.095 -18.199 1.00 93.12 482 THR A CA 1
ATOM 3710 C C . THR A 1 482 ? -21.252 -18.739 -19.026 1.00 93.12 482 THR A C 1
ATOM 3712 O O . THR A 1 482 ? -20.319 -19.304 -18.450 1.00 93.12 482 THR A O 1
ATOM 3715 N N . ALA A 1 483 ? -21.279 -18.600 -20.356 1.00 94.75 483 ALA A N 1
ATOM 3716 C CA . ALA A 1 483 ? -20.224 -19.105 -21.235 1.00 94.75 483 ALA A CA 1
ATOM 3717 C C . ALA A 1 483 ? -18.872 -18.421 -20.995 1.00 94.75 483 ALA A C 1
ATOM 3719 O O . ALA A 1 483 ? -17.847 -19.104 -20.901 1.00 94.75 483 ALA A O 1
ATOM 3720 N N . LEU A 1 484 ? -18.867 -17.095 -20.831 1.00 93.75 484 LEU A N 1
ATOM 3721 C CA . LEU A 1 484 ? -17.660 -16.342 -20.503 1.00 93.75 484 LEU A CA 1
ATOM 3722 C C . LEU A 1 484 ? -17.110 -16.736 -19.125 1.00 93.75 484 LEU A C 1
ATOM 3724 O O . LEU A 1 484 ? -15.907 -16.932 -18.982 1.00 93.75 484 LEU A O 1
ATOM 3728 N N . ALA A 1 485 ? -17.974 -16.914 -18.123 1.00 93.81 485 ALA A N 1
ATOM 3729 C CA . ALA A 1 485 ? -17.577 -17.348 -16.787 1.00 93.81 485 ALA A CA 1
ATOM 3730 C C . ALA A 1 485 ? -16.929 -18.743 -16.791 1.00 93.81 485 ALA A C 1
ATOM 3732 O O . ALA A 1 485 ? -15.853 -18.933 -16.215 1.00 93.81 485 ALA A O 1
ATOM 3733 N N . ALA A 1 486 ? -17.541 -19.710 -17.481 1.00 92.75 486 ALA A N 1
ATOM 3734 C CA . ALA A 1 486 ? -17.007 -21.066 -17.597 1.00 92.75 486 ALA A CA 1
ATOM 3735 C C . ALA A 1 486 ? -15.619 -21.085 -18.260 1.00 92.75 486 ALA A C 1
ATOM 3737 O O . ALA A 1 486 ? -14.722 -21.811 -17.829 1.00 92.75 486 ALA A O 1
ATOM 3738 N N . ARG A 1 487 ? -15.424 -20.247 -19.285 1.00 91.00 487 ARG A N 1
ATOM 3739 C CA . ARG A 1 487 ? -14.210 -20.206 -20.116 1.00 91.00 487 ARG A CA 1
ATOM 3740 C C . ARG A 1 487 ? -13.220 -19.107 -19.732 1.00 91.00 487 ARG A C 1
ATOM 3742 O O . ARG A 1 487 ? -12.222 -18.942 -20.422 1.00 91.00 487 ARG A O 1
ATOM 3749 N N . SER A 1 488 ? -13.480 -18.365 -18.655 1.00 94.25 488 SER A N 1
ATOM 3750 C CA . SER A 1 488 ? -12.702 -17.183 -18.271 1.00 94.25 488 SER A CA 1
ATOM 3751 C C . SER A 1 488 ? -11.199 -17.499 -18.187 1.00 94.25 488 SER A C 1
ATOM 3753 O O . SER A 1 488 ? -10.823 -18.376 -17.409 1.00 94.25 488 SER A O 1
ATOM 3755 N N . PRO A 1 489 ? -10.325 -16.820 -18.948 1.00 95.31 489 PRO A N 1
ATOM 3756 C CA . PRO A 1 489 ? -8.870 -16.959 -18.828 1.00 95.31 489 PRO A CA 1
ATOM 3757 C C . PRO A 1 489 ? -8.256 -15.963 -17.827 1.00 95.31 489 PRO A C 1
ATOM 3759 O O . PRO A 1 489 ? -7.046 -15.949 -17.611 1.00 95.31 489 PRO A O 1
ATOM 3762 N N . PHE A 1 490 ? -9.087 -15.116 -17.221 1.00 96.50 490 PHE A N 1
ATOM 3763 C CA . PHE A 1 490 ? -8.668 -14.059 -16.311 1.00 96.50 490 PHE A CA 1
ATOM 3764 C C . PHE A 1 490 ? -8.280 -14.614 -14.931 1.00 96.50 490 PHE A C 1
ATOM 3766 O O . PHE A 1 490 ? -8.817 -15.627 -14.474 1.00 96.50 490 PHE A O 1
ATOM 3773 N N . VAL A 1 491 ? -7.374 -13.908 -14.250 1.00 94.25 491 VAL A N 1
ATOM 3774 C CA . VAL A 1 491 ? -7.092 -14.068 -12.815 1.00 94.25 491 VAL A CA 1
ATOM 3775 C C . VAL A 1 491 ? -8.382 -13.883 -12.018 1.00 94.25 491 VAL A C 1
ATOM 3777 O O . VAL A 1 491 ? -8.737 -14.751 -11.223 1.00 94.25 491 VAL A O 1
ATOM 3780 N N . GLU A 1 492 ? -9.113 -12.798 -12.291 1.00 95.12 492 GLU A N 1
ATOM 3781 C CA . GLU A 1 492 ? -10.493 -12.615 -11.843 1.00 95.12 492 GLU A CA 1
ATOM 3782 C C . GLU A 1 492 ? -11.342 -12.002 -12.971 1.00 95.12 492 GLU A C 1
ATOM 3784 O O . GLU A 1 492 ? -10.943 -11.016 -13.596 1.00 95.12 492 GLU A O 1
ATOM 3789 N N . LEU A 1 493 ? -12.524 -12.580 -13.210 1.00 97.00 493 LEU A N 1
ATOM 3790 C CA . LEU A 1 493 ? -13.626 -11.944 -13.937 1.00 97.00 493 LEU A CA 1
ATOM 3791 C C . LEU A 1 493 ? -14.685 -11.493 -12.923 1.00 97.00 493 LEU A C 1
ATOM 3793 O O . LEU A 1 493 ? -15.362 -12.337 -12.332 1.00 97.00 493 LEU A O 1
ATOM 3797 N N . SER A 1 494 ? -14.841 -10.183 -12.734 1.00 96.19 494 SER A N 1
ATOM 3798 C CA . SER A 1 494 ? -15.825 -9.615 -11.805 1.00 96.19 494 SER A CA 1
ATOM 3799 C C . SER A 1 494 ? -17.073 -9.137 -12.551 1.00 96.19 494 SER A C 1
ATOM 3801 O O . SER A 1 494 ? -17.024 -8.188 -13.334 1.00 96.19 494 SER A O 1
ATOM 3803 N N . ILE A 1 495 ? -18.201 -9.790 -12.289 1.00 96.06 495 ILE A N 1
ATOM 3804 C CA . ILE A 1 495 ? -19.504 -9.518 -12.900 1.00 96.06 495 ILE A CA 1
ATOM 3805 C C . ILE A 1 495 ? -20.328 -8.644 -11.953 1.00 96.06 495 ILE A C 1
ATOM 3807 O O . ILE A 1 495 ? -20.465 -8.956 -10.769 1.00 96.06 495 ILE A O 1
ATOM 3811 N N . PHE A 1 496 ? -20.899 -7.567 -12.478 1.00 95.06 496 PHE A N 1
ATOM 3812 C CA . PHE A 1 496 ? -21.698 -6.593 -11.749 1.00 95.06 496 PHE A CA 1
ATOM 3813 C C . PHE A 1 496 ? -23.079 -6.429 -12.377 1.00 95.06 496 PHE A C 1
ATOM 3815 O O . PHE A 1 496 ? -23.192 -6.284 -13.592 1.00 95.06 496 PHE A O 1
ATOM 3822 N N . ASP A 1 497 ? -24.117 -6.391 -11.546 1.00 93.75 497 ASP A N 1
ATOM 3823 C CA . ASP A 1 497 ? -25.496 -6.127 -11.970 1.00 93.75 497 ASP A CA 1
ATOM 3824 C C . ASP A 1 497 ? -26.250 -5.343 -10.879 1.00 93.75 497 ASP A C 1
ATOM 3826 O O . ASP A 1 497 ? -25.888 -5.399 -9.698 1.00 93.75 497 ASP A O 1
ATOM 3830 N N . GLU A 1 498 ? -27.280 -4.593 -11.273 1.00 92.31 498 GLU A N 1
ATOM 3831 C CA . GLU A 1 498 ? -28.170 -3.866 -10.353 1.00 92.31 498 GLU A CA 1
ATOM 3832 C C . GLU A 1 498 ? -29.282 -4.775 -9.790 1.00 92.31 498 GLU A C 1
ATOM 3834 O O . GLU A 1 498 ? -29.876 -4.478 -8.757 1.00 92.31 498 GLU A O 1
ATOM 3839 N N . ASP A 1 499 ? -29.547 -5.916 -10.432 1.00 92.38 499 ASP A N 1
ATOM 3840 C CA . ASP A 1 499 ? -30.521 -6.912 -9.995 1.00 92.38 499 ASP A CA 1
ATOM 3841 C C . ASP A 1 499 ? -29.874 -7.941 -9.057 1.00 92.38 499 ASP A C 1
ATOM 3843 O O . ASP A 1 499 ? -29.113 -8.832 -9.456 1.00 92.38 499 ASP A O 1
ATOM 3847 N N . ARG A 1 500 ? -30.230 -7.836 -7.776 1.00 91.19 500 ARG A N 1
ATOM 3848 C CA . ARG A 1 500 ? -29.763 -8.743 -6.726 1.00 91.19 500 ARG A CA 1
ATOM 3849 C C . ARG A 1 500 ? -30.180 -10.197 -6.956 1.00 91.19 500 ARG A C 1
ATOM 3851 O O . ARG A 1 500 ? -29.389 -11.089 -6.658 1.00 91.19 500 ARG A O 1
ATOM 3858 N N . GLU A 1 501 ? -31.370 -10.463 -7.490 1.00 91.81 501 GLU A N 1
ATOM 3859 C CA . GLU A 1 501 ? -31.830 -11.837 -7.709 1.00 91.81 501 GLU A CA 1
ATOM 3860 C C . GLU A 1 501 ? -31.032 -12.526 -8.818 1.00 91.81 501 GLU A C 1
ATOM 3862 O O . GLU A 1 501 ? -30.652 -13.691 -8.664 1.00 91.81 501 GLU A O 1
ATOM 3867 N N . ARG A 1 502 ? -30.732 -11.810 -9.914 1.00 91.06 502 ARG A N 1
ATOM 3868 C CA . ARG A 1 502 ? -29.839 -12.314 -10.975 1.00 91.06 502 ARG A CA 1
ATOM 3869 C C . ARG A 1 502 ? -28.455 -12.641 -10.422 1.00 91.06 502 ARG A C 1
ATOM 3871 O O . ARG A 1 502 ? -27.941 -13.732 -10.675 1.00 91.06 502 ARG A O 1
ATOM 3878 N N . ILE A 1 503 ? -27.888 -11.748 -9.608 1.00 93.44 503 ILE A N 1
ATOM 3879 C CA . ILE A 1 503 ? -26.597 -11.978 -8.947 1.00 93.44 503 ILE A CA 1
ATOM 3880 C C . ILE A 1 503 ? -26.645 -13.209 -8.039 1.00 93.44 503 ILE A C 1
ATOM 3882 O O . ILE A 1 503 ? -25.773 -14.070 -8.138 1.00 93.44 503 ILE A O 1
ATOM 3886 N N . ASP A 1 504 ? -27.664 -13.351 -7.197 1.00 92.31 504 ASP A N 1
ATOM 3887 C CA . ASP A 1 504 ? -27.753 -14.473 -6.261 1.00 92.31 504 ASP A CA 1
ATOM 3888 C C . ASP A 1 504 ? -27.989 -15.822 -6.964 1.00 92.31 504 ASP A C 1
ATOM 3890 O O . ASP A 1 504 ? -27.506 -16.858 -6.494 1.00 92.31 504 ASP A O 1
ATOM 3894 N N . ARG A 1 505 ? -28.696 -15.843 -8.105 1.00 91.88 505 ARG A N 1
ATOM 3895 C CA . ARG A 1 505 ? -28.789 -17.040 -8.962 1.00 91.88 505 ARG A CA 1
ATOM 3896 C C . ARG A 1 505 ? -27.435 -17.392 -9.575 1.00 91.88 505 ARG A C 1
ATOM 3898 O O . ARG A 1 505 ? -27.000 -18.539 -9.459 1.00 91.88 505 ARG A O 1
ATOM 3905 N N . LEU A 1 506 ? -26.747 -16.411 -10.161 1.00 92.31 506 LEU A N 1
ATOM 3906 C CA . LEU A 1 506 ? -25.436 -16.610 -10.778 1.00 92.31 506 LEU A CA 1
ATOM 3907 C C . LEU A 1 506 ? -24.400 -17.100 -9.757 1.00 92.31 506 LEU A C 1
ATOM 3909 O O . LEU A 1 506 ? -23.649 -18.026 -10.044 1.00 92.31 506 LEU A O 1
ATOM 3913 N N . ARG A 1 507 ? -24.401 -16.549 -8.540 1.00 93.75 507 ARG A N 1
ATOM 3914 C CA . ARG A 1 507 ? -23.519 -16.977 -7.443 1.00 93.75 507 ARG A CA 1
ATOM 3915 C C . ARG A 1 507 ? -23.655 -18.450 -7.109 1.00 93.75 507 ARG A C 1
ATOM 3917 O O . ARG A 1 507 ? -22.654 -19.158 -7.070 1.00 93.75 507 ARG A O 1
ATOM 3924 N N . ARG A 1 508 ? -24.894 -18.912 -6.927 1.00 92.56 508 ARG A N 1
ATOM 3925 C CA . ARG A 1 508 ? -25.189 -20.321 -6.646 1.00 92.56 508 ARG A CA 1
ATOM 3926 C C . ARG A 1 508 ? -24.739 -21.233 -7.784 1.00 92.56 508 ARG A C 1
ATOM 3928 O O . ARG A 1 508 ? -24.128 -22.261 -7.514 1.00 92.56 508 ARG A O 1
ATOM 3935 N N . ALA A 1 509 ? -24.980 -20.842 -9.036 1.00 92.44 509 ALA A N 1
ATOM 3936 C CA . ALA A 1 509 ? -24.535 -21.611 -10.199 1.00 92.44 509 ALA A CA 1
ATOM 3937 C C . ALA A 1 509 ? -22.999 -21.695 -10.284 1.00 92.44 509 ALA A C 1
ATOM 3939 O O . ALA A 1 509 ? -22.438 -22.775 -10.459 1.00 92.44 509 ALA A O 1
ATOM 3940 N N . LEU A 1 510 ? -22.306 -20.568 -10.107 1.00 93.31 510 LEU A N 1
ATOM 3941 C CA . LEU A 1 510 ? -20.844 -20.489 -10.137 1.00 93.31 510 LEU A CA 1
ATOM 3942 C C . LEU A 1 510 ? -20.179 -21.264 -8.986 1.00 93.31 510 LEU A C 1
ATOM 3944 O O . LEU A 1 510 ? -19.143 -21.896 -9.200 1.00 93.31 510 LEU A O 1
ATOM 3948 N N . ASP A 1 511 ? -20.751 -21.221 -7.781 1.00 92.25 511 ASP A N 1
ATOM 3949 C CA . ASP A 1 511 ? -20.276 -21.978 -6.616 1.00 92.25 511 ASP A CA 1
ATOM 3950 C C . ASP A 1 511 ? -20.483 -23.487 -6.806 1.00 92.25 511 ASP A C 1
ATOM 3952 O O . ASP A 1 511 ? -19.536 -24.265 -6.672 1.00 92.25 511 ASP A O 1
ATOM 3956 N N . ALA A 1 512 ? -21.677 -23.901 -7.247 1.00 92.06 512 ALA A N 1
ATOM 3957 C CA . ALA A 1 512 ? -21.966 -25.300 -7.564 1.00 92.06 512 ALA A CA 1
ATOM 3958 C C . ALA A 1 512 ? -21.045 -25.852 -8.670 1.00 92.06 512 ALA A C 1
ATOM 3960 O O . ALA A 1 512 ? -20.664 -27.021 -8.620 1.00 92.06 512 ALA A O 1
ATOM 3961 N N . ALA A 1 513 ? -20.627 -25.007 -9.618 1.00 92.00 513 ALA A N 1
ATOM 3962 C CA . ALA A 1 513 ? -19.671 -25.339 -10.675 1.00 92.00 513 ALA A CA 1
ATOM 3963 C C . ALA A 1 513 ? -18.192 -25.207 -10.266 1.00 92.00 513 ALA A C 1
ATOM 3965 O O . ALA A 1 513 ? -17.311 -25.433 -11.096 1.00 92.00 513 ALA A O 1
ATOM 3966 N N . ARG A 1 514 ? -17.895 -24.818 -9.015 1.00 88.56 514 ARG A N 1
ATOM 3967 C CA . ARG A 1 514 ? -16.537 -24.547 -8.497 1.00 88.56 514 ARG A CA 1
ATOM 3968 C C . ARG A 1 514 ? -15.738 -23.530 -9.326 1.00 88.56 514 ARG A C 1
ATOM 3970 O O . ARG A 1 514 ? -14.514 -23.602 -9.410 1.00 88.56 514 ARG A O 1
ATOM 3977 N N . CYS A 1 515 ? -16.438 -22.572 -9.929 1.00 88.06 515 CYS A N 1
ATOM 3978 C CA . CYS A 1 515 ? -15.853 -21.454 -10.673 1.00 88.06 515 CYS A CA 1
ATOM 3979 C C . CYS A 1 515 ? -15.758 -20.170 -9.832 1.00 88.06 515 CYS A C 1
ATOM 3981 O O . CYS A 1 515 ? -15.043 -19.238 -10.216 1.00 88.06 515 CYS A O 1
ATOM 3983 N N . TYR A 1 516 ? -16.480 -20.113 -8.705 1.00 89.31 516 TYR A N 1
ATOM 3984 C CA . TYR A 1 516 ? -16.525 -18.941 -7.832 1.00 89.31 516 TYR A CA 1
ATOM 3985 C C . TYR A 1 516 ? -15.142 -18.592 -7.260 1.00 89.31 516 TYR A C 1
ATOM 3987 O O . TYR A 1 516 ? -14.330 -19.471 -6.979 1.00 89.31 516 TYR A O 1
ATOM 3995 N N . GLY A 1 517 ? -14.860 -17.297 -7.121 1.00 84.25 517 GLY A N 1
ATOM 3996 C CA . GLY A 1 517 ? -13.567 -16.771 -6.671 1.00 84.25 517 GLY A CA 1
ATOM 3997 C C . GLY A 1 517 ? -12.681 -16.340 -7.839 1.00 84.25 517 GLY A C 1
ATOM 3998 O O . GLY A 1 517 ? -12.226 -15.201 -7.851 1.00 84.25 517 GLY A O 1
ATOM 3999 N N . ARG A 1 518 ? -12.523 -17.198 -8.861 1.00 90.38 518 ARG A N 1
ATOM 4000 C CA . ARG A 1 518 ? -11.955 -16.813 -10.174 1.00 90.38 518 ARG A CA 1
ATOM 4001 C C . ARG A 1 518 ? -12.969 -16.027 -11.009 1.00 90.38 518 ARG A C 1
ATOM 4003 O O . ARG A 1 518 ? -12.612 -15.131 -11.765 1.00 90.38 518 ARG A O 1
ATOM 4010 N N . VAL A 1 519 ? -14.245 -16.372 -10.875 1.00 95.31 519 VAL A N 1
ATOM 4011 C CA . VAL A 1 519 ? -15.359 -15.558 -11.357 1.00 95.31 519 VAL A CA 1
ATOM 4012 C C . VAL A 1 519 ? -16.147 -15.100 -10.143 1.00 95.31 519 VAL A C 1
ATOM 4014 O O . VAL A 1 519 ? -16.514 -15.916 -9.298 1.00 95.31 519 VAL A O 1
ATOM 4017 N N . THR A 1 520 ? -16.392 -13.801 -10.035 1.00 95.19 520 THR A N 1
ATOM 4018 C CA . THR A 1 520 ? -17.196 -13.228 -8.955 1.00 95.19 520 THR A CA 1
ATOM 4019 C C . THR A 1 520 ? -18.425 -12.553 -9.538 1.00 95.19 520 THR A C 1
ATOM 4021 O O . THR A 1 520 ? -18.400 -12.048 -10.656 1.00 95.19 520 THR A O 1
ATOM 4024 N N . ALA A 1 521 ? -19.523 -12.566 -8.789 1.00 94.50 521 ALA A N 1
ATOM 4025 C CA . ALA A 1 521 ? -20.746 -11.857 -9.141 1.00 94.50 521 ALA A CA 1
ATOM 4026 C C . ALA A 1 521 ? -21.121 -10.948 -7.969 1.00 94.50 521 ALA A C 1
ATOM 4028 O O . ALA A 1 521 ? -21.085 -11.384 -6.814 1.00 94.50 521 ALA A O 1
ATOM 4029 N N . ARG A 1 522 ? -21.406 -9.673 -8.236 1.00 93.25 522 ARG A N 1
ATOM 4030 C CA . ARG A 1 522 ? -21.583 -8.635 -7.216 1.00 93.25 522 ARG A CA 1
ATOM 4031 C C . ARG A 1 522 ? -22.753 -7.731 -7.555 1.00 93.25 522 ARG A C 1
ATOM 4033 O O . ARG A 1 522 ? -22.912 -7.301 -8.694 1.00 93.25 522 ARG A O 1
ATOM 4040 N N . HIS A 1 523 ? -23.540 -7.410 -6.538 1.00 92.00 523 HIS A N 1
ATOM 4041 C CA . HIS A 1 523 ? -24.560 -6.385 -6.682 1.00 92.00 523 HIS A CA 1
ATOM 4042 C C . HIS A 1 523 ? -23.885 -5.007 -6.707 1.00 92.00 523 HIS A C 1
ATOM 4044 O O . HIS A 1 523 ? -22.944 -4.748 -5.949 1.00 92.00 523 HIS A O 1
ATOM 4050 N N . MET A 1 524 ? -24.365 -4.106 -7.557 1.00 90.00 524 MET A N 1
ATOM 4051 C CA . MET A 1 524 ? -23.879 -2.730 -7.621 1.00 90.00 524 MET A CA 1
ATOM 4052 C C . MET A 1 524 ? -25.015 -1.716 -7.688 1.00 90.00 524 MET A C 1
ATOM 4054 O O . MET A 1 524 ? -26.122 -2.024 -8.104 1.00 90.00 524 MET A O 1
ATOM 4058 N N . VAL A 1 525 ? -24.700 -0.480 -7.308 1.00 88.56 525 VAL A N 1
ATOM 4059 C CA . VAL A 1 525 ? -25.546 0.693 -7.545 1.00 88.56 525 VAL A CA 1
ATOM 4060 C C . VAL A 1 525 ? -24.819 1.565 -8.560 1.00 88.56 525 VAL A C 1
ATOM 4062 O O . VAL A 1 525 ? -23.685 1.977 -8.302 1.00 88.56 525 VAL A O 1
ATOM 4065 N N . ARG A 1 526 ? -25.436 1.845 -9.714 1.00 87.62 526 ARG A N 1
ATOM 4066 C CA . ARG A 1 526 ? -24.789 2.557 -10.836 1.00 87.62 526 ARG A CA 1
ATOM 4067 C C . ARG A 1 526 ? -24.185 3.905 -10.462 1.00 87.62 526 ARG A C 1
ATOM 4069 O O . ARG A 1 526 ? -23.078 4.212 -10.899 1.00 87.62 526 ARG A O 1
ATOM 4076 N N . ALA A 1 527 ? -24.861 4.673 -9.611 1.00 84.75 527 ALA A N 1
ATOM 4077 C CA . ALA A 1 527 ? -24.369 5.968 -9.144 1.00 84.75 527 ALA A CA 1
ATOM 4078 C C . ALA A 1 527 ? -23.124 5.864 -8.237 1.00 84.75 527 ALA A C 1
ATOM 4080 O O . ALA A 1 527 ? -22.309 6.783 -8.220 1.00 84.75 527 ALA A O 1
ATOM 4081 N N . GLU A 1 528 ? -22.953 4.748 -7.521 1.00 85.12 528 GLU A N 1
ATOM 4082 C CA . GLU A 1 528 ? -21.846 4.522 -6.577 1.00 85.12 528 GLU A CA 1
ATOM 4083 C C . GLU A 1 528 ? -20.687 3.710 -7.179 1.00 85.12 528 GLU A C 1
ATOM 4085 O O . GLU A 1 528 ? -19.664 3.509 -6.520 1.00 85.12 528 GLU A O 1
ATOM 4090 N N . PHE A 1 529 ? -20.837 3.188 -8.401 1.00 87.62 529 PHE A N 1
ATOM 4091 C CA . PHE A 1 529 ? -19.847 2.289 -8.986 1.00 87.62 529 PHE A CA 1
ATOM 4092 C C . PHE A 1 529 ? -18.521 3.011 -9.257 1.00 87.62 529 PHE A C 1
ATOM 4094 O O . PHE A 1 529 ? -18.432 3.911 -10.095 1.00 87.62 529 PHE A O 1
ATOM 4101 N N . SER A 1 530 ? -17.489 2.578 -8.534 1.00 87.50 530 SER A N 1
ATOM 4102 C CA . SER A 1 530 ? -16.137 3.133 -8.567 1.00 87.50 530 SER A CA 1
ATOM 4103 C C . SER A 1 530 ? -15.119 1.988 -8.674 1.00 87.50 530 SER A C 1
ATOM 4105 O O . SER A 1 530 ? -14.608 1.507 -7.652 1.00 87.50 530 SER A O 1
ATOM 4107 N N . PRO A 1 531 ? -14.898 1.454 -9.894 1.00 91.94 531 PRO A N 1
ATOM 4108 C CA . PRO A 1 531 ? -13.871 0.449 -10.134 1.00 91.94 531 PRO A CA 1
ATOM 4109 C C . PRO A 1 531 ? -12.476 1.081 -10.005 1.00 91.94 531 PRO A C 1
ATOM 4111 O O . PRO A 1 531 ? -12.324 2.284 -10.232 1.00 91.94 531 PRO A O 1
ATOM 4114 N N . PRO A 1 532 ? -11.442 0.298 -9.663 1.00 94.81 532 PRO A N 1
ATOM 4115 C CA . PRO A 1 532 ? -10.083 0.813 -9.626 1.00 94.81 532 PRO A CA 1
ATOM 4116 C C . PRO A 1 532 ? -9.613 1.222 -11.034 1.00 94.81 532 PRO A C 1
ATOM 4118 O O . PRO A 1 532 ? -9.963 0.554 -12.015 1.00 94.81 532 PRO A O 1
ATOM 4121 N N . PRO A 1 533 ? -8.815 2.296 -11.157 1.00 95.31 533 PRO A N 1
ATOM 4122 C CA . PRO A 1 533 ? -8.293 2.745 -12.442 1.0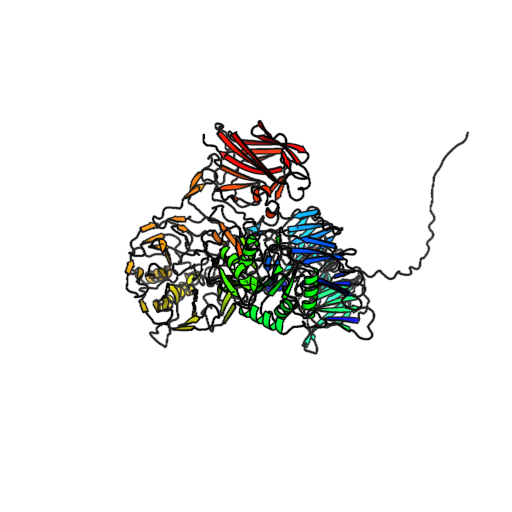0 95.31 533 PRO A CA 1
ATOM 4123 C C . PRO A 1 533 ? -7.222 1.777 -12.977 1.00 95.31 533 PRO A C 1
ATOM 4125 O O . PRO A 1 533 ? -6.486 1.177 -12.204 1.00 95.31 533 PRO A O 1
ATOM 4128 N N . TYR A 1 534 ? -7.087 1.659 -14.298 1.00 96.12 534 TYR A N 1
ATOM 4129 C CA . TYR A 1 534 ? -5.989 0.958 -14.991 1.00 96.12 534 TYR A CA 1
ATOM 4130 C C . TYR A 1 534 ? -5.905 -0.569 -14.828 1.00 96.12 534 TYR A C 1
ATOM 4132 O O . TYR A 1 534 ? -4.930 -1.173 -15.271 1.00 96.12 534 TYR A O 1
ATOM 4140 N N . VAL A 1 535 ? -6.896 -1.214 -14.219 1.00 95.88 535 VAL A N 1
ATOM 4141 C CA . VAL A 1 535 ? -6.798 -2.625 -13.814 1.00 95.88 535 VAL A CA 1
ATOM 4142 C C . VAL A 1 535 ? -7.340 -3.594 -14.867 1.00 95.88 535 VAL A C 1
ATOM 4144 O O . VAL A 1 535 ? -6.829 -4.701 -15.019 1.00 95.88 535 VAL A O 1
ATOM 4147 N N . ALA A 1 536 ? -8.385 -3.200 -15.594 1.00 97.38 536 ALA A N 1
ATOM 4148 C CA . ALA A 1 536 ? -9.111 -4.089 -16.488 1.00 97.38 536 ALA A CA 1
ATOM 4149 C C . ALA A 1 536 ? -8.379 -4.248 -17.827 1.00 97.38 536 ALA A C 1
ATOM 4151 O O . ALA A 1 536 ? -8.334 -3.323 -18.642 1.00 97.38 536 ALA A O 1
ATOM 4152 N N . ASN A 1 537 ? -7.856 -5.444 -18.095 1.00 97.38 537 ASN A N 1
ATOM 4153 C CA . ASN A 1 537 ? -7.414 -5.836 -19.432 1.00 97.38 537 ASN A CA 1
ATOM 4154 C C . ASN A 1 537 ? -8.592 -5.795 -20.413 1.00 97.38 537 ASN A C 1
ATOM 4156 O O . ASN A 1 537 ? -8.442 -5.341 -21.550 1.00 97.38 537 ASN A O 1
ATOM 4160 N N . MET A 1 538 ? -9.767 -6.230 -19.950 1.00 98.00 538 MET A N 1
ATOM 4161 C CA . MET A 1 538 ? -11.018 -6.173 -20.699 1.00 98.00 538 MET A CA 1
ATOM 4162 C C . MET A 1 538 ? -12.177 -5.752 -19.786 1.00 98.00 538 MET A C 1
ATOM 4164 O O . MET A 1 538 ? -12.361 -6.311 -18.707 1.00 98.00 538 MET A O 1
ATOM 4168 N N . LEU A 1 539 ? -12.975 -4.778 -20.218 1.00 97.81 539 LEU A N 1
ATOM 4169 C CA . LEU A 1 539 ? -14.225 -4.381 -19.577 1.00 97.81 539 LEU A CA 1
ATOM 4170 C C . LEU A 1 539 ? -15.365 -4.555 -20.570 1.00 97.81 539 LEU A C 1
ATOM 4172 O O . LEU A 1 539 ? -15.324 -3.982 -21.654 1.00 97.81 539 LEU A O 1
ATOM 4176 N N . PHE A 1 540 ? -16.401 -5.291 -20.192 1.00 96.75 540 PHE A N 1
ATOM 4177 C CA . PHE A 1 540 ? -17.585 -5.509 -21.016 1.00 96.75 540 PHE A CA 1
ATOM 4178 C C . PHE A 1 540 ? -18.789 -4.794 -20.407 1.00 96.75 540 PHE A C 1
ATOM 4180 O O . PHE A 1 540 ? -19.031 -4.897 -19.204 1.00 96.75 540 PHE A O 1
ATOM 4187 N N . VAL A 1 541 ? -19.560 -4.089 -21.231 1.00 95.88 541 VAL A N 1
ATOM 4188 C CA . VAL A 1 541 ? -20.801 -3.427 -20.812 1.00 95.88 541 VAL A CA 1
ATOM 4189 C C . VAL A 1 541 ? -21.952 -3.964 -21.647 1.00 95.88 541 VAL A C 1
ATOM 4191 O O . VAL A 1 541 ? -21.937 -3.842 -22.872 1.00 95.88 541 VAL A O 1
ATOM 4194 N N . ALA A 1 542 ? -22.935 -4.564 -20.983 1.00 94.31 542 ALA A N 1
ATOM 4195 C CA . ALA A 1 542 ? -24.165 -5.054 -21.589 1.00 94.31 542 ALA A CA 1
ATOM 4196 C C . ALA A 1 542 ? -24.981 -3.911 -22.220 1.00 94.31 542 ALA A C 1
ATOM 4198 O O . ALA A 1 542 ? -24.899 -2.785 -21.721 1.00 94.31 542 ALA A O 1
ATOM 4199 N N . PRO A 1 543 ? -25.785 -4.167 -23.273 1.00 92.06 543 PRO A N 1
ATOM 4200 C CA . PRO A 1 543 ? -26.513 -3.121 -23.997 1.00 92.06 543 PRO A CA 1
ATOM 4201 C C . PRO A 1 543 ? -27.369 -2.212 -23.107 1.00 92.06 543 PRO A C 1
ATOM 4203 O O . PRO A 1 543 ? -27.406 -1.002 -23.314 1.00 92.06 543 PRO A O 1
ATOM 4206 N N . GLU A 1 544 ? -28.019 -2.775 -22.089 1.00 89.69 544 GLU A N 1
ATOM 4207 C CA . GLU A 1 544 ? -28.836 -2.051 -21.112 1.00 89.69 544 GLU A CA 1
ATOM 4208 C C . GLU A 1 544 ? -28.011 -1.187 -20.142 1.00 89.69 544 GLU A C 1
ATOM 4210 O O . GLU A 1 544 ? -28.523 -0.223 -19.573 1.00 89.69 544 GLU A O 1
ATOM 4215 N N . MET A 1 545 ? -26.721 -1.497 -19.983 1.00 90.75 545 MET A N 1
ATOM 4216 C CA . MET A 1 545 ? -25.795 -0.770 -19.116 1.00 90.75 545 MET A CA 1
ATOM 4217 C C . MET A 1 545 ? -24.915 0.237 -19.861 1.00 90.75 545 MET A C 1
ATOM 4219 O O . MET A 1 545 ? -24.219 1.011 -19.204 1.00 90.75 545 MET A O 1
ATOM 4223 N N . VAL A 1 546 ? -24.946 0.277 -21.200 1.00 91.81 546 VAL A N 1
ATOM 4224 C CA . VAL A 1 546 ? -24.143 1.227 -21.986 1.00 91.81 546 VAL A CA 1
ATOM 4225 C C . VAL A 1 546 ? -24.518 2.665 -21.599 1.00 91.81 546 VAL A C 1
ATOM 4227 O O . VAL A 1 546 ? -25.680 3.047 -21.755 1.00 91.81 546 VAL A O 1
ATOM 4230 N N . PRO A 1 547 ? -23.571 3.484 -21.095 1.00 85.75 547 PRO A N 1
ATOM 4231 C CA . PRO A 1 547 ? -23.865 4.861 -20.720 1.00 85.75 547 PRO A CA 1
ATOM 4232 C C . PRO A 1 547 ? -24.277 5.691 -21.933 1.00 85.75 547 PRO A C 1
ATOM 4234 O O . PRO A 1 547 ? -23.647 5.619 -22.992 1.00 85.75 547 PRO A O 1
ATOM 4237 N N . ASN A 1 548 ? -25.286 6.545 -21.773 1.00 81.50 548 ASN A N 1
ATOM 4238 C CA . ASN A 1 548 ? -25.568 7.559 -22.782 1.00 81.50 548 ASN A CA 1
ATOM 4239 C C . ASN A 1 548 ? -24.412 8.572 -22.811 1.00 81.50 548 ASN A C 1
ATOM 4241 O O . ASN A 1 548 ? -24.262 9.366 -21.886 1.00 81.50 548 ASN A O 1
ATOM 4245 N N . ALA A 1 549 ? -23.620 8.585 -23.885 1.00 69.69 549 ALA A N 1
ATOM 4246 C CA . ALA A 1 549 ? -22.421 9.418 -24.029 1.00 69.69 549 ALA A CA 1
ATOM 4247 C C . ALA A 1 549 ? -22.639 10.929 -23.783 1.00 69.69 549 ALA A C 1
ATOM 4249 O O . ALA A 1 549 ? -21.684 11.634 -23.463 1.00 69.69 549 ALA A O 1
ATOM 4250 N N . VAL A 1 550 ? -23.875 11.434 -23.915 1.00 66.88 550 VAL A N 1
ATOM 4251 C CA . VAL A 1 550 ? -24.216 12.843 -23.645 1.00 66.88 550 VAL A CA 1
ATOM 4252 C C . VAL A 1 550 ? -24.617 13.065 -22.181 1.00 66.88 550 VAL A C 1
ATOM 4254 O O . VAL A 1 550 ? -24.131 14.000 -21.553 1.00 66.88 550 VAL A O 1
ATOM 4257 N N . GLY A 1 551 ? -25.493 12.220 -21.627 1.00 73.12 551 GLY A N 1
ATOM 4258 C CA . GLY A 1 551 ? -26.053 12.394 -20.274 1.00 73.12 551 GLY A CA 1
ATOM 4259 C C . GLY A 1 551 ? -25.258 11.721 -19.149 1.00 73.12 551 GLY A C 1
ATOM 4260 O O . GLY A 1 551 ? -25.378 12.106 -17.993 1.00 73.12 551 GLY A O 1
ATOM 4261 N N . GLU A 1 552 ? -24.429 10.733 -19.482 1.00 82.94 552 GLU A N 1
ATOM 4262 C CA . GLU A 1 552 ? -23.682 9.884 -18.545 1.00 82.94 552 GLU A CA 1
ATOM 4263 C C . GLU A 1 552 ? -22.187 9.820 -18.894 1.00 82.94 552 GLU A C 1
ATOM 4265 O O . GLU A 1 552 ? -21.494 8.848 -18.583 1.00 82.94 552 GLU A O 1
ATOM 4270 N N . ARG A 1 553 ? -21.662 10.878 -19.522 1.00 88.62 553 ARG A N 1
ATOM 4271 C CA . ARG A 1 553 ? -20.234 11.009 -19.837 1.00 88.62 553 ARG A CA 1
ATOM 4272 C C . ARG A 1 553 ? -19.309 10.687 -18.646 1.00 88.62 553 ARG A C 1
ATOM 4274 O O . ARG A 1 553 ? -18.378 9.914 -18.859 1.00 88.62 553 ARG A O 1
ATOM 4281 N N . PRO A 1 554 ? -19.566 11.155 -17.404 1.00 88.62 554 PRO A N 1
ATOM 4282 C CA . PRO A 1 554 ? -18.706 10.824 -16.266 1.00 88.62 554 PRO A CA 1
ATOM 4283 C C . PRO A 1 554 ? -18.643 9.323 -15.953 1.00 88.62 554 PRO A C 1
ATOM 4285 O O . PRO A 1 554 ? -17.618 8.830 -15.493 1.00 88.62 554 PRO A O 1
ATOM 4288 N N . LEU A 1 555 ? -19.725 8.573 -16.199 1.00 88.81 555 LEU A N 1
ATOM 4289 C CA . LEU A 1 555 ? -19.716 7.120 -16.025 1.00 88.81 555 LEU A CA 1
ATOM 4290 C C . LEU A 1 555 ? -18.868 6.455 -17.114 1.00 88.81 555 LEU A C 1
ATOM 4292 O O . LEU A 1 555 ? -18.044 5.605 -16.792 1.00 88.81 555 LEU A O 1
ATOM 4296 N N . LEU A 1 556 ? -19.021 6.865 -18.378 1.00 92.56 556 LEU A N 1
ATOM 4297 C CA . LEU A 1 556 ? -18.189 6.367 -19.479 1.00 92.56 556 LEU A CA 1
ATOM 4298 C C . LEU A 1 556 ? -16.696 6.646 -19.236 1.00 92.56 556 LEU A C 1
ATOM 4300 O O . LEU A 1 556 ? -15.869 5.763 -19.453 1.00 92.56 556 LEU A O 1
ATOM 4304 N N . GLU A 1 557 ? -16.359 7.840 -18.742 1.00 92.81 557 GLU A N 1
ATOM 4305 C CA . GLU A 1 557 ? -14.990 8.215 -18.373 1.00 92.81 557 GLU A CA 1
ATOM 4306 C C . GLU A 1 557 ? -14.445 7.326 -17.250 1.00 92.81 557 GLU A C 1
ATOM 4308 O O . GLU A 1 557 ? -13.363 6.773 -17.419 1.00 92.81 557 GLU A O 1
ATOM 4313 N N . ARG A 1 558 ? -15.205 7.083 -16.169 1.00 91.62 558 ARG A N 1
ATOM 4314 C CA . ARG A 1 558 ? -14.796 6.161 -15.088 1.00 91.62 558 ARG A CA 1
ATOM 4315 C C . ARG A 1 558 ? -14.617 4.718 -15.565 1.00 91.62 558 ARG A C 1
ATOM 4317 O O . ARG A 1 558 ? -13.661 4.050 -15.173 1.00 91.62 558 ARG A O 1
ATOM 4324 N N . LEU A 1 559 ? -15.513 4.221 -16.423 1.00 95.12 559 LEU A N 1
ATOM 4325 C CA . LEU A 1 559 ? -15.377 2.882 -17.007 1.00 95.12 559 LEU A CA 1
ATOM 4326 C C . LEU A 1 559 ? -14.102 2.788 -17.846 1.00 95.12 559 LEU A C 1
ATOM 4328 O O . LEU A 1 559 ? -13.335 1.841 -17.693 1.00 95.12 559 LEU A O 1
ATOM 4332 N N . PHE A 1 560 ? -13.834 3.784 -18.688 1.00 96.44 560 PHE A N 1
ATOM 4333 C CA . PHE A 1 560 ? -12.625 3.813 -19.502 1.00 96.44 560 PHE A CA 1
ATOM 4334 C C . PHE A 1 560 ? -11.347 4.088 -18.687 1.00 96.44 560 PHE A C 1
ATOM 4336 O O . PHE A 1 560 ? -10.264 3.636 -19.058 1.00 96.44 560 PHE A O 1
ATOM 4343 N N . GLU A 1 561 ? -11.435 4.793 -17.560 1.00 95.44 561 GLU A N 1
ATOM 4344 C CA . GLU A 1 561 ? -10.330 4.967 -16.612 1.00 95.44 561 GLU A CA 1
ATOM 4345 C C . GLU A 1 561 ? -9.905 3.630 -15.994 1.00 95.44 561 GLU A C 1
ATOM 4347 O O . GLU A 1 561 ? -8.711 3.383 -15.841 1.00 95.44 561 GLU A O 1
ATOM 4352 N N . SER A 1 562 ? -10.853 2.724 -15.728 1.00 96.25 562 SER A N 1
ATOM 4353 C CA . SER A 1 562 ? -10.549 1.369 -15.246 1.00 96.25 562 SER A CA 1
ATOM 4354 C C . SER A 1 562 ? -9.823 0.488 -16.266 1.00 96.25 562 SER A C 1
ATOM 4356 O O . SER A 1 562 ? -9.204 -0.501 -15.880 1.00 96.25 562 SER A O 1
ATOM 4358 N N . VAL A 1 563 ? -9.848 0.847 -17.553 1.00 97.31 563 VAL A N 1
ATOM 4359 C CA . VAL A 1 563 ? -9.183 0.091 -18.618 1.00 97.31 563 VAL A CA 1
ATOM 4360 C C . VAL A 1 563 ? -7.672 0.274 -18.539 1.00 97.31 563 VAL A C 1
ATOM 4362 O O . VAL A 1 563 ? -7.158 1.396 -18.520 1.00 97.31 563 VAL A O 1
ATOM 4365 N N . ARG A 1 564 ? -6.955 -0.850 -18.554 1.00 96.00 564 ARG A N 1
ATOM 4366 C CA . ARG A 1 564 ? -5.498 -0.908 -18.475 1.00 96.00 564 ARG A CA 1
ATOM 4367 C C . ARG A 1 564 ? -4.829 -0.124 -19.616 1.00 96.00 564 ARG A C 1
ATOM 4369 O O . ARG A 1 564 ? -5.197 -0.302 -20.782 1.00 96.00 564 ARG A O 1
ATOM 4376 N N . PRO A 1 565 ? -3.812 0.706 -19.325 1.00 95.81 565 PRO A N 1
ATOM 4377 C CA . PRO A 1 565 ? -2.913 1.263 -20.333 1.00 95.81 565 PRO A CA 1
ATOM 4378 C C . PRO A 1 565 ? -2.224 0.175 -21.164 1.00 95.81 565 PRO A C 1
ATOM 4380 O O . PRO A 1 565 ? -2.218 -1.002 -20.799 1.00 95.81 565 PRO A O 1
ATOM 4383 N N . TYR A 1 566 ? -1.617 0.564 -22.286 1.00 94.06 566 TYR A N 1
ATOM 4384 C CA . TYR A 1 566 ? -0.906 -0.371 -23.166 1.00 94.06 566 TYR A CA 1
ATOM 4385 C C . TYR A 1 566 ? -1.777 -1.530 -23.697 1.00 94.06 566 TYR A C 1
ATOM 4387 O O . TYR A 1 566 ? -1.349 -2.683 -23.690 1.00 94.06 566 TYR A O 1
ATOM 4395 N N . GLY A 1 567 ? -2.988 -1.228 -24.179 1.00 94.31 567 GLY A N 1
ATOM 4396 C CA . GLY A 1 567 ? -3.795 -2.152 -24.985 1.00 94.31 567 GLY A CA 1
ATOM 4397 C C . GLY A 1 567 ? -5.066 -2.699 -24.334 1.00 94.31 567 GLY A C 1
ATOM 4398 O O . GLY A 1 567 ? -5.730 -3.524 -24.962 1.00 94.31 567 GLY A O 1
ATOM 4399 N N . GLY A 1 568 ? -5.433 -2.255 -23.126 1.00 97.25 568 GLY A N 1
ATOM 4400 C CA . GLY A 1 568 ? -6.700 -2.642 -22.502 1.00 97.25 568 GLY A CA 1
ATOM 4401 C C . GLY A 1 568 ? -7.915 -2.221 -23.337 1.00 97.25 568 GLY A C 1
ATOM 4402 O O . GLY A 1 568 ? -7.867 -1.235 -24.083 1.00 97.25 568 GLY A O 1
ATOM 4403 N N . VAL A 1 569 ? -9.010 -2.974 -23.214 1.00 97.94 569 VAL A N 1
ATOM 4404 C CA . VAL A 1 569 ? -10.214 -2.818 -24.042 1.00 97.94 569 VAL A CA 1
ATOM 4405 C C . VAL A 1 569 ? -11.464 -2.587 -23.193 1.00 97.94 569 VAL A C 1
ATOM 4407 O O . VAL A 1 569 ? -11.770 -3.378 -22.311 1.00 97.94 569 VAL A O 1
ATOM 4410 N N . LEU A 1 570 ? -12.236 -1.552 -23.527 1.00 98.06 570 LEU A N 1
ATOM 4411 C CA . LEU A 1 570 ? -13.642 -1.395 -23.152 1.00 98.06 570 LEU A CA 1
ATOM 4412 C C . LEU A 1 570 ? -14.522 -1.806 -24.338 1.00 98.06 570 LEU A C 1
ATOM 4414 O O . LEU A 1 570 ? -14.432 -1.225 -25.418 1.00 98.06 570 LEU A O 1
ATOM 4418 N N . TYR A 1 571 ? -15.379 -2.799 -24.136 1.00 97.31 571 TYR A N 1
ATOM 4419 C CA . TYR A 1 571 ? -16.312 -3.323 -25.125 1.00 97.31 571 TYR A CA 1
ATOM 4420 C C . TYR A 1 571 ? -17.745 -2.947 -24.731 1.00 97.31 571 TYR A C 1
ATOM 4422 O O . TYR A 1 571 ? -18.288 -3.455 -23.749 1.00 97.31 571 TYR A O 1
ATOM 4430 N N . LEU A 1 572 ? -18.368 -2.064 -25.508 1.00 96.88 572 LEU A N 1
ATOM 4431 C CA . LEU A 1 572 ? -19.753 -1.630 -25.318 1.00 96.88 572 LEU A CA 1
ATOM 4432 C C . LEU A 1 572 ? -20.658 -2.441 -26.246 1.00 96.88 572 LEU A C 1
ATOM 4434 O O . LEU A 1 572 ? -20.660 -2.208 -27.456 1.00 96.88 572 LEU A O 1
ATOM 4438 N N . LEU A 1 573 ? -21.393 -3.410 -25.702 1.00 95.25 573 LEU A N 1
ATOM 4439 C CA . LEU A 1 573 ? -22.275 -4.273 -26.487 1.00 95.25 573 LEU A CA 1
ATOM 4440 C C . LEU A 1 573 ? -23.467 -3.478 -27.028 1.00 95.25 573 LEU A C 1
ATOM 4442 O O . LEU A 1 573 ? -24.059 -2.669 -26.318 1.00 95.25 573 LEU A O 1
ATOM 4446 N N . ALA A 1 574 ? -23.832 -3.715 -28.285 1.00 93.81 574 ALA A N 1
ATOM 4447 C CA . ALA A 1 574 ? -24.963 -3.048 -28.921 1.00 93.81 574 ALA A CA 1
ATOM 4448 C C . ALA A 1 574 ? -25.533 -3.886 -30.069 1.00 93.81 574 ALA A C 1
ATOM 4450 O O . ALA A 1 574 ? -24.813 -4.657 -30.705 1.00 93.81 574 ALA A O 1
ATOM 4451 N N . ASP A 1 575 ? -26.817 -3.686 -30.367 1.00 91.31 575 ASP A N 1
ATOM 4452 C CA . ASP A 1 575 ? -27.442 -4.243 -31.566 1.00 91.31 575 ASP A CA 1
ATOM 4453 C C . ASP A 1 575 ? -26.816 -3.648 -32.837 1.00 91.31 575 ASP A C 1
ATOM 4455 O O . ASP A 1 575 ? -26.363 -2.498 -32.851 1.00 91.31 575 ASP A O 1
ATOM 4459 N N . ALA A 1 576 ? -26.782 -4.439 -33.914 1.00 91.62 576 ALA A N 1
ATOM 4460 C CA . ALA A 1 576 ? -26.030 -4.128 -35.132 1.00 91.62 576 ALA A CA 1
ATOM 4461 C C . ALA A 1 576 ? -26.391 -2.767 -35.761 1.00 91.62 576 ALA A C 1
ATOM 4463 O O . ALA A 1 576 ? -25.518 -2.065 -36.272 1.00 91.62 576 ALA A O 1
ATOM 4464 N N . ASP A 1 577 ? -27.660 -2.365 -35.686 1.00 93.38 577 ASP A N 1
ATOM 4465 C CA . ASP A 1 577 ? -28.176 -1.089 -36.187 1.00 93.38 577 ASP A CA 1
ATOM 4466 C C . ASP A 1 577 ? -27.728 0.122 -35.347 1.00 93.38 577 ASP A C 1
ATOM 4468 O O . ASP A 1 577 ? -27.702 1.251 -35.842 1.00 93.38 577 ASP A O 1
ATOM 4472 N N . ARG A 1 578 ? -27.310 -0.098 -34.094 1.00 92.19 578 ARG A N 1
ATOM 4473 C CA . ARG A 1 578 ? -26.873 0.949 -33.156 1.00 92.19 578 ARG A CA 1
ATOM 4474 C C . ARG A 1 578 ? -25.360 1.154 -33.109 1.00 92.19 578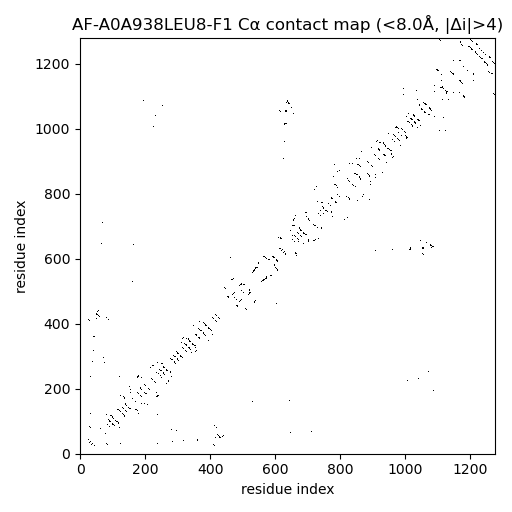 ARG A C 1
ATOM 4476 O O . ARG A 1 578 ? -24.919 2.229 -32.697 1.00 92.19 578 ARG A O 1
ATOM 4483 N N . ILE A 1 579 ? -24.561 0.181 -33.557 1.00 95.12 579 ILE A N 1
ATOM 4484 C CA . ILE A 1 579 ? -23.087 0.206 -33.451 1.00 95.12 579 ILE A CA 1
ATOM 4485 C C . ILE A 1 579 ? -22.488 1.475 -34.072 1.00 95.12 579 ILE A C 1
ATOM 4487 O O . ILE A 1 579 ? -21.657 2.140 -33.452 1.00 95.12 579 ILE A O 1
ATOM 4491 N N . ALA A 1 580 ? -22.916 1.848 -35.282 1.00 95.00 580 ALA A N 1
ATOM 4492 C CA . ALA A 1 580 ? -22.356 3.001 -35.986 1.00 95.00 580 ALA A CA 1
ATOM 4493 C C . ALA A 1 580 ? -22.631 4.330 -35.256 1.00 95.00 580 ALA A C 1
ATOM 4495 O O . ALA A 1 580 ? -21.731 5.168 -35.143 1.00 95.00 580 ALA A O 1
ATOM 4496 N N . ALA A 1 581 ? -23.852 4.502 -34.735 1.00 93.19 581 ALA A N 1
ATOM 4497 C CA . ALA A 1 581 ? -24.252 5.687 -33.980 1.00 93.19 581 ALA A CA 1
ATOM 4498 C C . ALA A 1 581 ? -23.514 5.770 -32.636 1.00 93.19 581 ALA A C 1
ATOM 4500 O O . ALA A 1 581 ? -22.930 6.809 -32.321 1.00 93.19 581 ALA A O 1
ATOM 4501 N N . LEU A 1 582 ? -23.462 4.661 -31.890 1.00 94.50 582 LEU A N 1
ATOM 4502 C CA . LEU A 1 582 ? -22.748 4.577 -30.615 1.00 94.50 582 LEU A CA 1
ATOM 4503 C C . LEU A 1 582 ? -21.251 4.863 -30.791 1.00 94.50 582 LEU A C 1
ATOM 4505 O O . LEU A 1 582 ? -20.674 5.627 -30.022 1.00 94.50 582 LEU A O 1
ATOM 4509 N N . ARG A 1 583 ? -20.624 4.327 -31.847 1.00 95.88 583 ARG A N 1
ATOM 4510 C CA . ARG A 1 583 ? -19.215 4.601 -32.169 1.00 95.88 583 ARG A CA 1
ATOM 4511 C C . ARG A 1 583 ? -18.964 6.098 -32.342 1.00 95.88 583 ARG A C 1
ATOM 4513 O O . ARG A 1 583 ? -17.992 6.617 -31.802 1.00 95.88 583 ARG A O 1
ATOM 4520 N N . GLY A 1 584 ? -19.833 6.784 -33.089 1.00 94.25 584 GLY A N 1
ATOM 4521 C CA . GLY A 1 584 ? -19.735 8.230 -33.302 1.00 94.25 584 GLY A CA 1
ATOM 4522 C C . GLY A 1 584 ? -19.870 9.024 -32.001 1.00 94.25 584 GLY A C 1
ATOM 4523 O O . GLY A 1 584 ? -19.088 9.938 -31.757 1.00 94.25 584 GLY A O 1
ATOM 4524 N N . GLN A 1 585 ? -20.811 8.629 -31.141 1.00 93.25 585 GLN A N 1
ATOM 4525 C CA . GLN A 1 585 ? -21.026 9.246 -29.832 1.00 93.25 585 GLN A CA 1
ATOM 4526 C C . GLN A 1 585 ? -19.818 9.083 -28.900 1.00 93.25 585 GLN A C 1
ATOM 4528 O O . GLN A 1 585 ? -19.360 10.060 -28.316 1.00 93.25 585 GLN A O 1
ATOM 4533 N N . VAL A 1 586 ? -19.266 7.872 -28.799 1.00 94.94 586 VAL A N 1
ATOM 4534 C CA . VAL A 1 586 ? -18.107 7.580 -27.939 1.00 94.94 586 VAL A CA 1
ATOM 4535 C C . VAL A 1 586 ? -16.845 8.277 -28.448 1.00 94.94 586 VAL A C 1
ATOM 4537 O O . VAL A 1 586 ? -16.096 8.845 -27.657 1.00 94.94 586 VAL A O 1
ATOM 4540 N N . ALA A 1 587 ? -16.622 8.296 -29.766 1.00 94.62 587 ALA A N 1
ATOM 4541 C CA . ALA A 1 587 ? -15.501 9.026 -30.359 1.00 94.62 587 ALA A CA 1
ATOM 4542 C C . ALA A 1 587 ? -15.578 10.535 -30.064 1.00 94.62 587 ALA A C 1
ATOM 4544 O O . ALA A 1 587 ? -14.558 11.160 -29.777 1.00 94.62 587 ALA A O 1
ATOM 4545 N N . ALA A 1 588 ? -16.786 11.110 -30.060 1.00 93.38 588 ALA A N 1
ATOM 4546 C CA . ALA A 1 588 ? -17.002 12.519 -29.740 1.00 93.38 588 ALA A CA 1
ATOM 4547 C C . ALA A 1 588 ? -16.702 12.877 -28.270 1.00 93.38 588 ALA A C 1
ATOM 4549 O O . ALA A 1 588 ? -16.475 14.049 -27.973 1.00 93.38 588 ALA A O 1
ATOM 4550 N N . CYS A 1 589 ? -16.650 11.901 -27.353 1.00 92.25 589 CYS A N 1
ATOM 4551 C CA . CYS A 1 589 ? -16.267 12.148 -25.959 1.00 92.25 589 CYS A CA 1
ATOM 4552 C C . CYS A 1 589 ? -14.782 12.508 -25.794 1.00 92.25 589 CYS A C 1
ATOM 4554 O O . CYS A 1 589 ? -14.428 13.116 -24.785 1.00 92.25 589 CYS A O 1
ATOM 4556 N N . GLY A 1 590 ? -13.918 12.153 -26.755 1.00 92.75 590 GLY A N 1
ATOM 4557 C CA . GLY A 1 590 ? -12.489 12.478 -26.701 1.00 92.75 590 GLY A CA 1
ATOM 4558 C C . GLY A 1 590 ? -11.749 11.796 -25.546 1.00 92.75 590 GLY A C 1
ATOM 4559 O O . GLY A 1 590 ? -10.947 12.434 -24.867 1.00 92.75 590 GLY A O 1
ATOM 4560 N N . LEU A 1 591 ? -12.046 10.516 -25.298 1.00 94.62 591 LEU A N 1
ATOM 4561 C CA . LEU A 1 591 ? -11.428 9.739 -24.221 1.00 94.62 591 LEU A CA 1
ATOM 4562 C C . LEU A 1 591 ? -9.895 9.658 -24.384 1.00 94.62 591 LEU A C 1
ATOM 4564 O O . LEU A 1 591 ? -9.363 9.490 -25.483 1.00 94.62 591 LEU A O 1
ATOM 4568 N N . GLU A 1 592 ? -9.180 9.776 -23.265 1.00 93.81 592 GLU A N 1
ATOM 4569 C CA . GLU A 1 592 ? -7.718 9.886 -23.206 1.00 93.81 592 GLU A CA 1
ATOM 4570 C C . GLU A 1 592 ? -7.006 8.680 -23.851 1.00 93.81 592 GLU A C 1
ATOM 4572 O O . GLU A 1 592 ? -7.076 7.567 -23.339 1.00 93.81 592 GLU A O 1
ATOM 4577 N N . ARG A 1 593 ? -6.264 8.888 -24.950 1.00 95.50 593 ARG A N 1
ATOM 4578 C CA . ARG A 1 593 ? -5.561 7.801 -25.673 1.00 95.50 593 ARG A CA 1
ATOM 4579 C C . ARG A 1 593 ? -6.496 6.664 -26.129 1.00 95.50 593 ARG A C 1
ATOM 4581 O O . ARG A 1 593 ? -6.090 5.502 -26.148 1.00 95.50 593 ARG A O 1
ATOM 4588 N N . ALA A 1 594 ? -7.738 6.983 -26.489 1.00 97.06 594 ALA A N 1
ATOM 4589 C CA . ALA A 1 594 ? -8.701 5.997 -26.962 1.00 97.06 594 ALA A CA 1
ATOM 4590 C C . ALA A 1 594 ? -8.672 5.820 -28.489 1.00 97.06 594 ALA A C 1
ATOM 4592 O O . ALA A 1 594 ? -8.817 6.781 -29.243 1.00 97.06 594 ALA A O 1
ATOM 4593 N N . GLU A 1 595 ? -8.585 4.572 -28.942 1.00 97.62 595 GLU A N 1
ATOM 4594 C CA . GLU A 1 595 ? -8.927 4.161 -30.303 1.00 97.62 595 GLU A CA 1
ATOM 4595 C C . GLU A 1 595 ? -10.327 3.543 -30.306 1.00 97.62 595 GLU A C 1
ATOM 4597 O O . GLU A 1 595 ? -10.569 2.531 -29.646 1.00 97.62 595 GLU A O 1
ATOM 4602 N N . VAL A 1 596 ? -11.259 4.151 -31.045 1.00 97.56 596 VAL A N 1
ATOM 4603 C CA . VAL A 1 596 ? -12.668 3.734 -31.082 1.00 97.56 596 VAL A CA 1
ATOM 4604 C C . VAL A 1 596 ? -12.978 3.067 -32.419 1.00 97.56 596 VAL A C 1
ATOM 4606 O O . VAL A 1 596 ? -12.936 3.702 -33.474 1.00 97.56 596 VAL A O 1
ATOM 4609 N N . THR A 1 597 ? -13.329 1.785 -32.385 1.00 97.25 597 THR A N 1
ATOM 4610 C CA . THR A 1 597 ? -13.613 0.968 -33.574 1.00 97.25 597 THR A CA 1
ATOM 4611 C C . THR A 1 597 ? -14.954 0.243 -33.444 1.00 97.25 597 THR A C 1
ATOM 4613 O O . THR A 1 597 ? -15.499 0.097 -32.350 1.00 97.25 597 THR A O 1
ATOM 4616 N N . ALA A 1 598 ? -15.534 -0.165 -34.575 1.00 95.44 598 ALA A N 1
ATOM 4617 C CA . ALA A 1 598 ? -16.709 -1.034 -34.575 1.00 95.44 598 ALA A CA 1
ATOM 4618 C C . ALA A 1 598 ? -16.244 -2.491 -34.452 1.00 95.44 598 ALA A C 1
ATOM 4620 O O . ALA A 1 598 ? -15.383 -2.920 -35.219 1.00 95.44 598 ALA A O 1
ATOM 4621 N N . GLY A 1 599 ? -16.805 -3.225 -33.496 1.00 90.94 599 GLY A N 1
ATOM 4622 C CA . GLY A 1 599 ? -16.674 -4.674 -33.378 1.00 90.94 599 GLY A CA 1
ATOM 4623 C C . GLY A 1 599 ? -17.909 -5.390 -33.926 1.00 90.94 599 GLY A C 1
ATOM 4624 O O . GLY A 1 599 ? -18.902 -4.762 -34.286 1.00 90.94 599 GLY A O 1
ATOM 4625 N N . GLU A 1 600 ? -17.864 -6.721 -33.964 1.00 89.44 600 GLU A N 1
ATOM 4626 C CA . GLU A 1 600 ? -18.977 -7.541 -34.469 1.00 89.44 600 GLU A CA 1
ATOM 4627 C C . GLU A 1 600 ? -20.230 -7.484 -33.582 1.00 89.44 600 GLU A C 1
ATOM 4629 O O . GLU A 1 600 ? -21.343 -7.646 -34.073 1.00 89.44 600 GLU A O 1
ATOM 4634 N N . MET A 1 601 ? -20.056 -7.258 -32.276 1.00 92.12 601 MET A N 1
ATOM 4635 C CA . MET A 1 601 ? -21.134 -7.288 -31.279 1.00 92.12 601 MET A CA 1
ATOM 4636 C C . MET A 1 601 ? -21.311 -5.947 -30.546 1.00 92.12 601 MET A C 1
ATOM 4638 O O . MET A 1 601 ? -21.992 -5.883 -29.523 1.00 92.12 601 MET A O 1
ATOM 4642 N N . GLY A 1 602 ? -20.651 -4.879 -31.005 1.00 95.44 602 GLY A N 1
ATOM 4643 C CA . GLY A 1 602 ? -20.638 -3.606 -30.289 1.00 95.44 602 GLY A CA 1
ATOM 4644 C C . GLY A 1 602 ? -19.522 -2.656 -30.711 1.00 95.44 602 GLY A C 1
ATOM 4645 O O . GLY A 1 602 ? -18.978 -2.747 -31.809 1.00 95.44 602 GLY A O 1
ATOM 4646 N N . VAL A 1 603 ? -19.172 -1.726 -29.827 1.00 97.38 603 VAL A N 1
ATOM 4647 C CA . VAL A 1 603 ? -18.086 -0.753 -30.012 1.00 97.38 603 VAL A CA 1
ATOM 4648 C C . VAL A 1 603 ? -16.891 -1.148 -29.151 1.00 97.38 603 VAL A C 1
ATOM 4650 O O . VAL A 1 603 ? -17.039 -1.408 -27.959 1.00 97.38 603 VAL A O 1
ATOM 4653 N N . VAL A 1 604 ? -15.702 -1.159 -29.752 1.00 97.81 604 VAL A N 1
ATOM 4654 C CA . VAL A 1 604 ? -14.430 -1.470 -29.091 1.00 97.81 604 VAL A CA 1
ATOM 4655 C C . VAL A 1 604 ? -13.659 -0.173 -28.875 1.00 97.81 604 VAL A C 1
ATOM 4657 O O . VAL A 1 604 ? -13.321 0.521 -29.835 1.00 97.81 604 VAL A O 1
ATOM 4660 N N . VAL A 1 605 ? -13.371 0.142 -27.617 1.00 98.00 605 VAL A N 1
ATOM 4661 C CA . VAL A 1 605 ? -12.598 1.310 -27.186 1.00 98.00 605 VAL A CA 1
ATOM 4662 C C . VAL A 1 605 ? -11.291 0.814 -26.572 1.00 98.00 605 VAL A C 1
ATOM 4664 O O . VAL A 1 605 ? -11.283 0.279 -25.464 1.00 98.00 605 VAL A O 1
ATOM 4667 N N . ARG A 1 606 ? -10.175 0.957 -27.287 1.00 98.00 606 ARG A N 1
ATOM 4668 C CA . ARG A 1 606 ? -8.853 0.500 -26.834 1.00 98.00 606 ARG A CA 1
ATOM 4669 C C . ARG A 1 606 ? -8.040 1.661 -26.275 1.00 98.00 606 ARG A C 1
ATOM 4671 O O . ARG A 1 606 ? -7.937 2.696 -26.926 1.00 98.00 606 ARG A O 1
ATOM 4678 N N . ARG A 1 607 ? -7.422 1.488 -25.103 1.00 96.75 607 ARG A N 1
ATOM 4679 C CA . ARG A 1 607 ? -6.466 2.461 -24.546 1.00 96.75 607 ARG A CA 1
ATOM 4680 C C . ARG A 1 607 ? -5.060 2.163 -25.066 1.00 96.75 607 ARG A C 1
ATOM 4682 O O . ARG A 1 607 ? -4.491 1.124 -24.730 1.00 96.75 607 ARG A O 1
ATOM 4689 N N . VAL A 1 608 ? -4.485 3.058 -25.867 1.00 95.12 608 VAL A N 1
ATOM 4690 C CA . VAL A 1 608 ? -3.184 2.831 -26.521 1.00 95.12 608 VAL A CA 1
ATOM 4691 C C . VAL A 1 608 ? -2.034 3.602 -25.881 1.00 95.12 608 VAL A C 1
ATOM 4693 O O . VAL A 1 608 ? -2.134 4.790 -25.584 1.00 95.12 608 VAL A O 1
ATOM 4696 N N . GLY A 1 609 ? -0.899 2.918 -25.723 1.00 94.25 609 GLY A N 1
ATOM 4697 C CA . GLY A 1 609 ? 0.341 3.521 -25.240 1.00 94.25 609 GLY A CA 1
ATOM 4698 C C . GLY A 1 609 ? 0.309 3.967 -23.769 1.00 94.25 609 GLY A C 1
ATOM 4699 O O . GLY A 1 609 ? -0.545 3.511 -22.999 1.00 94.25 609 GLY A O 1
ATOM 4700 N N . PRO A 1 610 ? 1.270 4.826 -23.378 1.00 94.25 610 PRO A N 1
ATOM 4701 C CA . PRO A 1 610 ? 1.393 5.340 -22.021 1.00 94.25 610 PRO A CA 1
ATOM 4702 C C . PRO A 1 610 ? 0.299 6.355 -21.688 1.00 94.25 610 PRO A C 1
ATOM 4704 O O . PRO A 1 610 ? -0.222 7.072 -22.553 1.00 94.25 610 PRO A O 1
ATOM 4707 N N . LEU A 1 611 ? 0.021 6.476 -20.393 1.00 94.88 611 LEU A N 1
ATOM 4708 C CA . LEU A 1 611 ? -0.806 7.547 -19.853 1.00 94.88 611 LEU A CA 1
ATOM 4709 C C . LEU A 1 611 ? -0.138 8.914 -20.115 1.00 94.88 611 LEU A C 1
ATOM 4711 O O . LEU A 1 611 ? 1.065 9.058 -19.889 1.00 94.88 611 LEU A O 1
ATOM 4715 N N . PRO A 1 612 ? -0.869 9.940 -20.585 1.00 94.94 612 PRO A N 1
ATOM 4716 C CA . PRO A 1 612 ? -0.327 11.289 -20.724 1.00 94.94 612 PRO A CA 1
ATOM 4717 C C . PRO A 1 612 ? 0.279 11.807 -19.417 1.00 94.94 612 PRO A C 1
ATOM 4719 O O . PRO A 1 612 ? -0.351 11.750 -18.362 1.00 94.94 612 PRO A O 1
ATOM 4722 N N . GLY A 1 613 ? 1.509 12.316 -19.499 1.00 95.38 613 GLY A N 1
ATOM 4723 C CA . GLY A 1 613 ? 2.267 12.793 -18.342 1.00 95.38 613 GLY A CA 1
ATOM 4724 C C . GLY A 1 613 ? 2.902 11.693 -17.487 1.00 95.38 613 GLY A C 1
ATOM 4725 O O . GLY A 1 613 ? 3.528 12.033 -16.492 1.00 95.38 613 GLY A O 1
ATOM 4726 N N . ALA A 1 614 ? 2.758 10.409 -17.834 1.00 96.44 614 ALA A N 1
ATOM 4727 C CA . ALA A 1 614 ? 3.509 9.347 -17.172 1.00 96.44 614 ALA A CA 1
ATOM 4728 C C . ALA A 1 614 ? 4.983 9.358 -17.605 1.00 96.44 614 ALA A C 1
ATOM 4730 O O . ALA A 1 614 ? 5.288 9.573 -18.781 1.00 96.44 614 ALA A O 1
ATOM 4731 N N . GLY A 1 615 ? 5.874 9.111 -16.647 1.00 95.88 615 GLY A N 1
ATOM 4732 C CA . GLY A 1 615 ? 7.320 9.014 -16.847 1.00 95.88 615 GLY A CA 1
ATOM 4733 C C . GLY A 1 615 ? 7.816 7.577 -16.704 1.00 95.88 615 GLY A C 1
ATOM 4734 O O . GLY A 1 615 ? 7.069 6.686 -16.313 1.00 95.88 615 GLY A O 1
ATOM 4735 N N . SER A 1 616 ? 9.090 7.340 -17.007 1.00 96.00 616 SER A N 1
ATOM 4736 C CA . SER A 1 616 ? 9.739 6.033 -16.829 1.00 96.00 616 SER A CA 1
ATOM 4737 C C . SER A 1 616 ? 10.893 6.107 -15.830 1.00 96.00 616 SER A C 1
ATOM 4739 O O . SER A 1 616 ? 11.382 7.193 -15.517 1.00 96.00 616 SER A O 1
ATOM 4741 N N . TRP A 1 617 ? 11.360 4.943 -15.387 1.00 96.88 617 TRP A N 1
ATOM 4742 C CA . TRP A 1 617 ? 12.570 4.749 -14.594 1.00 96.88 617 TRP A CA 1
ATOM 4743 C C . TRP A 1 617 ? 13.367 3.589 -15.204 1.00 96.88 617 TRP A C 1
ATOM 4745 O O . TRP A 1 617 ? 13.089 2.425 -14.945 1.00 96.88 617 TRP A O 1
ATOM 4755 N N . THR A 1 618 ? 14.312 3.890 -16.091 1.00 96.25 618 THR A N 1
ATOM 4756 C CA . THR A 1 618 ? 14.962 2.905 -16.984 1.00 96.25 618 THR A CA 1
ATOM 4757 C C . THR A 1 618 ? 16.329 2.438 -16.504 1.00 96.25 618 THR A C 1
ATOM 4759 O O . THR A 1 618 ? 16.886 1.486 -17.038 1.00 96.25 618 THR A O 1
ATOM 4762 N N . HIS A 1 619 ? 16.906 3.134 -15.530 1.00 95.94 619 HIS A N 1
ATOM 4763 C CA . HIS A 1 619 ? 18.240 2.875 -14.999 1.00 95.94 619 HIS A CA 1
ATOM 4764 C C . HIS A 1 619 ? 18.206 2.974 -13.477 1.00 95.94 619 HIS A C 1
ATOM 4766 O O . HIS A 1 619 ? 17.241 3.463 -12.897 1.00 95.94 619 HIS A O 1
ATOM 4772 N N . GLN A 1 620 ? 19.291 2.571 -12.817 1.00 92.06 620 GLN A N 1
ATOM 4773 C CA . GLN A 1 620 ? 19.398 2.607 -11.357 1.00 92.06 620 GLN A CA 1
ATOM 4774 C C . GLN A 1 620 ? 19.001 3.956 -10.729 1.00 92.06 620 GLN A C 1
ATOM 4776 O O . GLN A 1 620 ? 18.376 3.987 -9.674 1.00 92.06 620 GLN A O 1
ATOM 4781 N N . TYR A 1 621 ? 19.346 5.067 -11.375 1.00 93.38 621 TYR A N 1
ATOM 4782 C CA . TYR A 1 621 ? 19.095 6.419 -10.877 1.00 93.38 621 TYR A CA 1
ATOM 4783 C C . TYR A 1 621 ? 18.157 7.203 -11.807 1.00 93.38 621 TYR A C 1
ATOM 4785 O O . TYR A 1 621 ? 18.405 8.366 -12.116 1.00 93.38 621 TYR A O 1
ATOM 4793 N N . GLY A 1 622 ? 17.094 6.553 -12.286 1.00 94.44 622 GLY A N 1
ATOM 4794 C CA . GLY A 1 622 ? 16.060 7.152 -13.135 1.00 94.44 622 GLY A CA 1
ATOM 4795 C C . GLY A 1 622 ? 16.340 6.954 -14.614 1.00 94.44 622 GLY A C 1
ATOM 4796 O O . GLY A 1 622 ? 15.600 6.263 -15.312 1.00 94.44 622 GLY A O 1
ATOM 4797 N N . ASN A 1 623 ? 17.448 7.509 -15.090 1.00 95.62 623 ASN A N 1
ATOM 4798 C CA . ASN A 1 623 ? 17.872 7.437 -16.485 1.00 95.62 623 ASN A CA 1
ATOM 4799 C C . ASN A 1 623 ? 19.405 7.396 -16.585 1.00 95.62 623 ASN A C 1
ATOM 4801 O O . ASN A 1 623 ? 20.110 7.523 -15.583 1.00 95.62 623 ASN A O 1
ATOM 4805 N N . VAL A 1 624 ? 19.925 7.228 -17.803 1.00 96.75 624 VAL A N 1
ATOM 4806 C CA . VAL A 1 624 ? 21.373 7.171 -18.079 1.00 96.75 624 VAL A CA 1
ATOM 4807 C C . VAL A 1 624 ? 22.115 8.466 -17.710 1.00 96.75 624 VAL A C 1
ATOM 4809 O O . VAL A 1 624 ? 23.338 8.479 -17.626 1.00 96.75 624 VAL A O 1
ATOM 4812 N N . ALA A 1 625 ? 21.393 9.558 -17.454 1.00 97.19 625 ALA A N 1
ATOM 4813 C CA . ALA A 1 625 ? 21.953 10.837 -17.039 1.00 97.19 625 ALA A CA 1
ATOM 4814 C C . ALA A 1 625 ? 22.127 10.973 -15.508 1.00 97.19 625 ALA A C 1
ATOM 4816 O O . ALA A 1 625 ? 22.561 12.027 -15.045 1.00 97.19 625 ALA A O 1
ATOM 4817 N N . ASN A 1 626 ? 21.808 9.929 -14.724 1.00 95.75 626 ASN A N 1
ATOM 4818 C CA . ASN A 1 626 ? 21.880 9.905 -13.252 1.00 95.75 626 ASN A CA 1
ATOM 4819 C C . ASN A 1 626 ? 21.116 11.055 -12.571 1.00 95.75 626 ASN A C 1
ATOM 4821 O O . ASN A 1 626 ? 21.573 11.631 -11.583 1.00 95.75 626 ASN A O 1
ATOM 4825 N N . THR A 1 627 ? 19.935 11.389 -13.086 1.00 95.75 627 THR A N 1
ATOM 4826 C CA . THR A 1 627 ? 19.110 12.484 -12.544 1.00 95.75 627 THR A CA 1
ATOM 4827 C C . THR A 1 627 ? 18.491 12.171 -11.177 1.00 95.75 627 THR A C 1
ATOM 4829 O O . THR A 1 627 ? 18.156 13.094 -10.440 1.00 95.75 627 THR A O 1
ATOM 4832 N N . ILE A 1 628 ? 18.343 10.886 -10.822 1.00 95.00 628 ILE A N 1
ATOM 4833 C CA . ILE A 1 628 ? 17.607 10.399 -9.637 1.00 95.00 628 ILE A CA 1
ATOM 4834 C C . ILE A 1 628 ? 16.155 10.911 -9.637 1.00 95.00 628 ILE A C 1
ATOM 4836 O O . ILE A 1 628 ? 15.532 11.163 -8.602 1.00 95.00 628 ILE A O 1
ATOM 4840 N N . LYS A 1 629 ? 15.609 11.061 -10.845 1.00 94.88 629 LYS A N 1
ATOM 4841 C CA . LYS A 1 629 ? 14.290 11.617 -11.096 1.00 94.88 629 LYS A CA 1
ATOM 4842 C C . LYS A 1 629 ? 13.544 10.798 -12.143 1.00 94.88 629 LYS A C 1
ATOM 4844 O O . LYS A 1 629 ? 14.140 10.322 -13.108 1.00 94.88 629 LYS A O 1
ATOM 4849 N N . SER A 1 630 ? 12.232 10.679 -11.958 1.00 95.50 630 SER A N 1
ATOM 4850 C CA . SER A 1 630 ? 11.305 10.409 -13.055 1.00 95.50 630 SER A CA 1
ATOM 4851 C C . SER A 1 630 ? 10.583 11.685 -13.470 1.00 95.50 630 SER A C 1
ATOM 4853 O O . SER A 1 630 ? 10.207 12.498 -12.625 1.00 95.50 630 SER A O 1
ATOM 4855 N N . ASP A 1 631 ? 10.314 11.819 -14.765 1.00 95.19 631 ASP A N 1
ATOM 4856 C CA . ASP A 1 631 ? 9.508 12.907 -15.330 1.00 95.19 631 ASP A CA 1
ATOM 4857 C C . ASP A 1 631 ? 7.997 12.629 -15.246 1.00 95.19 631 ASP A C 1
ATOM 4859 O O . ASP A 1 631 ? 7.199 13.232 -15.964 1.00 95.19 631 ASP A O 1
ATOM 4863 N N . ASP A 1 632 ? 7.586 11.700 -14.378 1.00 97.31 632 ASP A N 1
ATOM 4864 C CA . ASP A 1 632 ? 6.178 11.423 -14.121 1.00 97.31 632 ASP A CA 1
ATOM 4865 C C . ASP A 1 632 ? 5.497 12.615 -13.435 1.00 97.31 632 ASP A C 1
ATOM 4867 O O . ASP A 1 632 ? 5.859 13.023 -12.327 1.00 97.31 632 ASP A O 1
ATOM 4871 N N . ARG A 1 633 ? 4.480 13.157 -14.110 1.00 96.62 633 ARG A N 1
ATOM 4872 C CA . ARG A 1 633 ? 3.662 14.293 -13.671 1.00 96.62 633 ARG A CA 1
ATOM 4873 C C . ARG A 1 633 ? 2.300 13.882 -13.122 1.00 96.62 633 ARG A C 1
ATOM 4875 O O . ARG A 1 633 ? 1.564 14.747 -12.644 1.00 96.62 633 ARG A O 1
ATOM 4882 N N . ARG A 1 634 ? 1.920 12.603 -13.217 1.00 95.19 634 ARG A N 1
ATOM 4883 C CA . ARG A 1 634 ? 0.608 12.122 -12.751 1.00 95.19 634 ARG A CA 1
ATOM 4884 C C . ARG A 1 634 ? 0.643 11.783 -11.270 1.00 95.19 634 ARG A C 1
ATOM 4886 O O . ARG A 1 634 ? -0.348 12.010 -10.577 1.00 95.19 634 ARG A O 1
ATOM 4893 N N . VAL A 1 635 ? 1.772 11.272 -10.781 1.00 96.94 635 VAL A N 1
ATOM 4894 C CA . VAL A 1 635 ? 1.953 11.007 -9.353 1.00 96.94 635 VAL A CA 1
ATOM 4895 C C . VAL A 1 635 ? 2.068 12.335 -8.606 1.00 96.94 635 VAL A C 1
ATOM 4897 O O . VAL A 1 635 ? 3.006 13.104 -8.809 1.00 96.94 635 VAL A O 1
ATOM 4900 N N . LYS A 1 636 ? 1.085 12.608 -7.746 1.00 95.62 636 LYS A N 1
ATOM 4901 C CA . LYS A 1 636 ? 1.027 13.770 -6.852 1.00 95.62 636 LYS A CA 1
ATOM 4902 C C . LYS A 1 636 ? 0.131 13.470 -5.655 1.00 95.62 636 LYS A C 1
ATOM 4904 O O . LYS A 1 636 ? -0.735 12.596 -5.726 1.00 95.62 636 LYS A O 1
ATOM 4909 N N . LEU A 1 637 ? 0.344 14.195 -4.564 1.00 93.62 637 LEU A N 1
ATOM 4910 C CA . LEU A 1 637 ? -0.438 14.045 -3.341 1.00 93.62 637 LEU A CA 1
ATOM 4911 C C . LEU A 1 637 ? -1.834 14.675 -3.478 1.00 93.62 637 LEU A C 1
ATOM 4913 O O . LEU A 1 637 ? -2.016 15.590 -4.286 1.00 93.62 637 LEU A O 1
ATOM 4917 N N . PRO A 1 638 ? -2.821 14.210 -2.693 1.00 92.44 638 PRO A N 1
ATOM 4918 C CA . PRO A 1 638 ? -2.794 13.013 -1.839 1.00 92.44 638 PRO A CA 1
ATOM 4919 C C . PRO A 1 638 ? -2.760 11.701 -2.651 1.00 92.44 638 PRO A C 1
ATOM 4921 O O . PRO A 1 638 ? -3.187 11.665 -3.808 1.00 92.44 638 PRO A O 1
ATOM 4924 N N . LEU A 1 639 ? -2.218 10.630 -2.061 1.00 95.12 639 LEU A N 1
ATOM 4925 C CA . LEU A 1 639 ? -2.038 9.315 -2.697 1.00 95.12 639 LEU A CA 1
ATOM 4926 C C . LEU A 1 639 ? -2.790 8.225 -1.919 1.00 95.12 639 LEU A C 1
ATOM 4928 O O . LEU A 1 639 ? -2.740 8.195 -0.693 1.00 95.12 639 LEU A O 1
ATOM 4932 N N . GLY A 1 640 ? -3.428 7.296 -2.633 1.00 95.25 640 GLY A N 1
ATOM 4933 C CA . GLY A 1 640 ? -4.115 6.134 -2.062 1.00 95.25 640 GLY A CA 1
ATOM 4934 C C . GLY A 1 640 ? -3.793 4.838 -2.799 1.00 95.25 640 GLY A C 1
ATOM 4935 O O . GLY A 1 640 ? -3.247 4.861 -3.902 1.00 95.25 640 GLY A O 1
ATOM 4936 N N . VAL A 1 641 ? -4.102 3.695 -2.182 1.00 96.94 641 VAL A N 1
ATOM 4937 C CA . VAL A 1 641 ? -3.729 2.369 -2.704 1.00 96.94 641 VAL A CA 1
ATOM 4938 C C . VAL A 1 641 ? -4.486 2.034 -3.987 1.00 96.94 641 VAL A C 1
ATOM 4940 O O . VAL A 1 641 ? -5.709 2.093 -4.022 1.00 96.94 641 VAL A O 1
ATOM 4943 N N . LEU A 1 642 ? -3.756 1.640 -5.031 1.00 97.25 642 LEU A N 1
ATOM 4944 C CA . LEU A 1 642 ? -4.305 1.045 -6.251 1.00 97.25 642 LEU A CA 1
ATOM 4945 C C . LEU A 1 642 ? -4.426 -0.475 -6.109 1.00 97.25 642 LEU A C 1
ATOM 4947 O O . LEU A 1 642 ? -5.485 -1.059 -6.355 1.00 97.25 642 LEU A O 1
ATOM 4951 N N . TRP A 1 643 ? -3.326 -1.107 -5.701 1.00 97.00 643 TRP A N 1
ATOM 4952 C CA . TRP A 1 643 ? -3.269 -2.532 -5.414 1.00 97.00 643 TRP A CA 1
ATOM 4953 C C . TRP A 1 643 ? -2.255 -2.849 -4.315 1.00 97.00 643 TRP A C 1
ATOM 4955 O O . TRP A 1 643 ? -1.314 -2.082 -4.104 1.00 97.00 643 TRP A O 1
ATOM 4965 N N . PHE A 1 644 ? -2.437 -3.982 -3.631 1.00 95.56 644 PHE A N 1
ATOM 4966 C CA . PHE A 1 644 ? -1.461 -4.534 -2.688 1.00 95.56 644 PHE A CA 1
ATOM 4967 C C . PHE A 1 644 ? -1.509 -6.070 -2.619 1.00 95.56 644 PHE A C 1
ATOM 4969 O O . PHE A 1 644 ? -2.562 -6.687 -2.815 1.00 95.56 644 PHE A O 1
ATOM 4976 N N . GLY A 1 645 ? -0.380 -6.691 -2.272 1.00 90.88 645 GLY A N 1
ATOM 4977 C CA . GLY A 1 645 ? -0.273 -8.146 -2.114 1.00 90.88 645 GLY A CA 1
ATOM 4978 C C . GLY A 1 645 ? -0.267 -8.935 -3.421 1.00 90.88 645 GLY A C 1
ATOM 4979 O O . GLY A 1 645 ? -0.129 -8.386 -4.509 1.00 90.88 645 GLY A O 1
ATOM 4980 N N . GLY A 1 646 ? -0.412 -10.257 -3.297 1.00 74.75 646 GLY A N 1
ATOM 4981 C CA . GLY A 1 646 ? -0.617 -11.162 -4.428 1.00 74.75 646 GLY A CA 1
ATOM 4982 C C . GLY A 1 646 ? 0.633 -11.697 -5.122 1.00 74.75 646 GLY A C 1
ATOM 4983 O O . GLY A 1 646 ? 0.494 -12.357 -6.149 1.00 74.75 646 GLY A O 1
ATOM 4984 N N . VAL A 1 647 ? 1.827 -11.432 -4.594 1.00 75.62 647 VAL A N 1
ATOM 4985 C CA . VAL A 1 647 ? 3.072 -12.074 -5.026 1.00 75.62 647 VAL A CA 1
ATOM 4986 C C . VAL A 1 647 ? 3.998 -12.187 -3.821 1.00 75.62 647 VAL A C 1
ATOM 4988 O O . VAL A 1 647 ? 4.310 -11.161 -3.217 1.00 75.62 647 VAL A O 1
ATOM 4991 N N . SER A 1 648 ? 4.482 -13.394 -3.525 1.00 73.88 648 SER A N 1
ATOM 4992 C CA . SER A 1 648 ? 5.555 -13.608 -2.550 1.00 73.88 648 SER A CA 1
ATOM 4993 C C . SER A 1 648 ? 6.825 -12.852 -2.949 1.00 73.88 648 SER A C 1
ATOM 4995 O O . SER A 1 648 ? 7.208 -12.856 -4.120 1.00 73.88 648 SER A O 1
ATOM 4997 N N . HIS A 1 649 ? 7.550 -12.289 -1.989 1.00 77.75 649 HIS A N 1
ATOM 4998 C CA . HIS A 1 649 ? 8.825 -11.587 -2.225 1.00 77.75 649 HIS A CA 1
ATOM 4999 C C . HIS A 1 649 ? 10.031 -12.497 -2.009 1.00 77.75 649 HIS A C 1
ATOM 5001 O O . HIS A 1 649 ? 11.096 -12.067 -1.575 1.00 77.75 649 HIS A O 1
ATOM 5007 N N . ASP A 1 650 ? 9.855 -13.780 -2.297 1.00 79.12 650 ASP A N 1
ATOM 5008 C CA . ASP A 1 650 ? 10.884 -14.803 -2.131 1.00 79.12 650 ASP A CA 1
ATOM 5009 C C . ASP A 1 650 ? 11.927 -14.782 -3.254 1.00 79.12 650 ASP A C 1
ATOM 5011 O O . ASP A 1 650 ? 13.003 -15.363 -3.139 1.00 79.12 650 ASP A O 1
ATOM 5015 N N . ASP A 1 651 ? 11.615 -14.078 -4.336 1.00 85.00 651 ASP A N 1
ATOM 5016 C CA . ASP A 1 651 ? 12.411 -13.913 -5.543 1.00 85.00 651 ASP A CA 1
ATOM 5017 C C . ASP A 1 651 ? 13.110 -12.543 -5.629 1.00 85.00 651 ASP A C 1
ATOM 5019 O O . ASP A 1 651 ? 13.588 -12.176 -6.703 1.00 85.00 651 ASP A O 1
ATOM 5023 N N . VAL A 1 652 ? 13.204 -11.801 -4.519 1.00 87.75 652 VAL A N 1
ATOM 5024 C CA . VAL A 1 652 ? 13.910 -10.508 -4.438 1.00 87.75 652 VAL A CA 1
ATOM 5025 C C . VAL A 1 652 ? 15.237 -10.633 -3.687 1.00 87.75 652 VAL A C 1
ATOM 5027 O O . VAL A 1 652 ? 15.446 -11.545 -2.886 1.00 87.75 652 VAL A O 1
ATOM 5030 N N . LEU A 1 653 ? 16.162 -9.703 -3.936 1.00 87.56 653 LEU A N 1
ATOM 5031 C CA . LEU A 1 653 ? 17.442 -9.662 -3.226 1.00 87.56 653 LEU A CA 1
ATOM 5032 C C . LEU A 1 653 ? 17.286 -9.318 -1.728 1.00 87.56 653 LEU A C 1
ATOM 5034 O O . LEU A 1 653 ? 16.392 -8.554 -1.349 1.00 87.56 653 LEU A O 1
ATOM 5038 N N . PRO A 1 654 ? 18.192 -9.810 -0.860 1.00 83.19 654 PRO A N 1
ATOM 5039 C CA . PRO A 1 654 ? 18.221 -9.441 0.550 1.00 83.19 654 PRO A CA 1
ATOM 5040 C C . PRO A 1 654 ? 18.362 -7.931 0.778 1.00 83.19 654 PRO A C 1
ATOM 5042 O O . PRO A 1 654 ? 19.180 -7.244 0.166 1.00 83.19 654 PRO A O 1
ATOM 5045 N N . ARG A 1 655 ? 17.618 -7.412 1.756 1.00 80.69 655 ARG A N 1
ATOM 5046 C CA . ARG A 1 655 ? 17.465 -5.964 1.969 1.00 80.69 655 ARG A CA 1
ATOM 5047 C C . ARG A 1 655 ? 18.745 -5.198 2.318 1.00 80.69 655 ARG A C 1
ATOM 5049 O O . ARG A 1 655 ? 18.853 -4.024 1.992 1.00 80.69 655 ARG A O 1
ATOM 5056 N N . HIS A 1 656 ? 19.683 -5.824 3.030 1.00 80.25 656 HIS A N 1
ATOM 5057 C CA . HIS A 1 656 ? 20.929 -5.181 3.489 1.00 80.25 656 HIS A CA 1
ATOM 5058 C C . HIS A 1 656 ? 22.039 -5.196 2.437 1.00 80.25 656 HIS A C 1
ATOM 5060 O O . HIS A 1 656 ? 23.104 -4.621 2.644 1.00 80.25 656 HIS A O 1
ATOM 5066 N N . GLY A 1 657 ? 21.766 -5.849 1.313 1.00 78.38 657 GLY A N 1
ATOM 5067 C CA . GLY A 1 657 ? 22.641 -5.920 0.165 1.00 78.38 657 GLY A CA 1
ATOM 5068 C C . GLY A 1 657 ? 22.720 -4.670 -0.682 1.00 78.38 657 GLY A C 1
ATOM 5069 O O . GLY A 1 657 ? 23.604 -4.583 -1.521 1.00 78.38 657 GLY A O 1
ATOM 5070 N N . HIS A 1 658 ? 21.755 -3.759 -0.525 1.00 85.19 658 HIS A N 1
ATOM 5071 C CA . HIS A 1 658 ? 21.534 -2.641 -1.440 1.00 85.19 658 HIS A CA 1
ATOM 5072 C C . HIS A 1 658 ? 21.532 -3.101 -2.911 1.00 85.19 658 HIS A C 1
ATOM 5074 O O . HIS A 1 658 ? 22.336 -2.644 -3.721 1.00 85.19 658 HIS A O 1
ATOM 5080 N N . GLY A 1 659 ? 20.652 -4.057 -3.241 1.00 88.75 659 GLY A N 1
ATOM 5081 C CA . GLY A 1 659 ? 20.454 -4.532 -4.615 1.00 88.75 659 GLY A CA 1
ATOM 5082 C C . GLY A 1 659 ? 20.089 -3.402 -5.591 1.00 88.75 659 GLY A C 1
ATOM 5083 O O . GLY A 1 659 ? 19.733 -2.302 -5.158 1.00 88.75 659 GLY A O 1
ATOM 5084 N N . PRO A 1 660 ? 20.179 -3.633 -6.910 1.00 90.12 660 PRO A N 1
ATOM 5085 C CA . PRO A 1 660 ? 19.755 -2.631 -7.873 1.00 90.12 660 PRO A CA 1
ATOM 5086 C C . PRO A 1 660 ? 18.270 -2.304 -7.660 1.00 90.12 660 PRO A C 1
ATOM 5088 O O . PRO A 1 660 ? 17.476 -3.215 -7.399 1.00 90.12 660 PRO A O 1
ATOM 5091 N N . PRO A 1 661 ? 17.897 -1.018 -7.733 1.00 89.56 661 PRO A N 1
ATOM 5092 C CA . PRO A 1 661 ? 16.509 -0.612 -7.597 1.00 89.56 661 PRO A CA 1
ATOM 5093 C C . PRO A 1 661 ? 15.690 -1.119 -8.781 1.00 89.56 661 PRO A C 1
ATOM 5095 O O . PRO A 1 661 ? 16.245 -1.509 -9.817 1.00 89.56 661 PRO A O 1
ATOM 5098 N N . GLU A 1 662 ? 14.373 -1.128 -8.614 1.00 92.81 662 GLU A N 1
ATOM 5099 C CA . GLU A 1 662 ? 13.458 -1.493 -9.683 1.00 92.81 662 GLU A CA 1
ATOM 5100 C C . GLU A 1 662 ? 13.586 -0.555 -10.886 1.00 92.81 662 GLU A C 1
ATOM 5102 O O . GLU A 1 662 ? 13.953 0.618 -10.768 1.00 92.81 662 GLU A O 1
ATOM 5107 N N . GLN A 1 663 ? 13.252 -1.081 -12.059 1.00 96.38 663 GLN A N 1
ATOM 5108 C CA . GLN A 1 663 ? 13.099 -0.289 -13.275 1.00 96.38 663 GLN A CA 1
ATOM 5109 C C . GLN A 1 663 ? 11.663 -0.412 -13.764 1.00 96.38 663 GLN A C 1
ATOM 5111 O O . GLN A 1 663 ? 11.090 -1.500 -13.736 1.00 96.38 663 GLN A O 1
ATOM 5116 N N . VAL A 1 664 ? 11.064 0.707 -14.159 1.00 97.56 664 VAL A N 1
ATOM 5117 C CA . VAL A 1 664 ? 9.638 0.821 -14.465 1.00 97.56 664 VAL A CA 1
ATOM 5118 C C . VAL A 1 664 ? 9.451 1.509 -15.810 1.00 97.56 664 VAL A C 1
ATOM 5120 O O . VAL A 1 664 ? 9.800 2.680 -15.974 1.00 97.56 664 VAL A O 1
ATOM 5123 N N . ILE A 1 665 ? 8.924 0.775 -16.787 1.00 97.31 665 ILE A N 1
ATOM 5124 C CA . ILE A 1 665 ? 8.627 1.296 -18.122 1.00 97.31 665 ILE A CA 1
ATOM 5125 C C . ILE A 1 665 ? 7.618 0.402 -18.851 1.00 97.31 665 ILE A C 1
ATOM 5127 O O . ILE A 1 665 ? 7.657 -0.827 -18.758 1.00 97.31 665 ILE A O 1
ATOM 5131 N N . GLY A 1 666 ? 6.729 1.009 -19.641 1.00 95.50 666 GLY A N 1
ATOM 5132 C CA . GLY A 1 666 ? 5.820 0.269 -20.517 1.00 95.50 666 GLY A CA 1
ATOM 5133 C C . GLY A 1 666 ? 4.738 -0.509 -19.760 1.00 95.50 666 GLY A C 1
ATOM 5134 O O . GLY A 1 666 ? 4.288 -1.552 -20.240 1.00 95.50 666 GLY A O 1
ATOM 5135 N N . GLY A 1 667 ? 4.363 -0.053 -18.564 1.00 96.06 667 GLY A N 1
ATOM 5136 C CA . GLY A 1 667 ? 3.410 -0.707 -17.667 1.00 96.06 667 GLY A CA 1
ATOM 5137 C C . GLY A 1 667 ? 3.998 -1.913 -16.936 1.00 96.06 667 GLY A C 1
ATOM 5138 O O . GLY A 1 667 ? 3.243 -2.778 -16.482 1.00 96.06 667 GLY A O 1
ATOM 5139 N N . ARG A 1 668 ? 5.333 -2.012 -16.868 1.00 97.12 668 ARG A N 1
ATOM 5140 C CA . ARG A 1 668 ? 6.061 -3.144 -16.284 1.00 97.12 668 ARG A CA 1
ATOM 5141 C C . ARG A 1 668 ? 7.107 -2.669 -15.287 1.00 97.12 668 ARG A C 1
ATOM 5143 O O . ARG A 1 668 ? 7.825 -1.712 -15.549 1.00 97.12 668 ARG A O 1
ATOM 5150 N N . LEU A 1 669 ? 7.196 -3.388 -14.178 1.00 96.38 669 LEU A N 1
ATOM 5151 C CA . LEU A 1 669 ? 8.157 -3.208 -13.103 1.00 96.38 669 LEU A CA 1
ATOM 5152 C C . LEU A 1 669 ? 9.102 -4.412 -13.084 1.00 96.38 669 LEU A C 1
ATOM 5154 O O . LEU A 1 669 ? 8.649 -5.555 -13.008 1.00 96.38 669 LEU A O 1
ATOM 5158 N N . PHE A 1 670 ? 10.404 -4.158 -13.149 1.00 96.69 670 PHE A N 1
ATOM 5159 C CA . PHE A 1 670 ? 11.443 -5.179 -13.223 1.00 96.69 670 PHE A CA 1
ATOM 5160 C C . PHE A 1 670 ? 12.210 -5.261 -11.905 1.00 96.69 670 PHE A C 1
ATOM 5162 O O . PHE A 1 670 ? 12.682 -4.242 -11.404 1.00 96.69 670 PHE A O 1
ATOM 5169 N N . ILE A 1 671 ? 12.331 -6.469 -11.344 1.00 94.00 671 ILE A N 1
ATOM 5170 C CA . ILE A 1 671 ? 13.063 -6.728 -10.092 1.00 94.00 671 ILE A CA 1
ATOM 5171 C C . ILE A 1 671 ? 14.021 -7.894 -10.283 1.00 94.00 671 ILE A C 1
ATOM 5173 O O . ILE A 1 671 ? 13.620 -8.976 -10.728 1.00 94.00 671 ILE A O 1
ATOM 5177 N N . GLN A 1 672 ? 15.269 -7.685 -9.869 1.00 93.88 672 GLN A N 1
ATOM 5178 C CA . GLN A 1 672 ? 16.278 -8.727 -9.760 1.00 93.88 672 GLN A CA 1
ATOM 5179 C C . GLN A 1 672 ? 16.221 -9.441 -8.394 1.00 93.88 672 GLN A C 1
ATOM 5181 O O . GLN A 1 672 ? 16.208 -8.811 -7.333 1.00 93.88 672 GLN A O 1
ATOM 5186 N N . GLY A 1 673 ? 16.248 -10.772 -8.443 1.00 92.38 673 GLY A N 1
ATOM 5187 C CA . GLY A 1 673 ? 16.563 -11.679 -7.336 1.00 92.38 673 GLY A CA 1
ATOM 5188 C C . GLY A 1 673 ? 18.016 -12.163 -7.390 1.00 92.38 673 GLY A C 1
ATOM 5189 O O . GLY A 1 673 ? 18.816 -11.660 -8.170 1.00 92.38 673 GLY A O 1
ATOM 5190 N N . ILE A 1 674 ? 18.379 -13.180 -6.598 1.00 91.31 674 ILE A N 1
ATOM 5191 C CA . ILE A 1 674 ? 19.769 -13.687 -6.537 1.00 91.31 674 ILE A CA 1
ATOM 5192 C C . ILE A 1 674 ? 20.315 -14.049 -7.930 1.00 91.31 674 ILE A C 1
ATOM 5194 O O . ILE A 1 674 ? 21.331 -13.493 -8.334 1.00 91.31 674 ILE A O 1
ATOM 5198 N N . ASN A 1 675 ? 19.610 -14.909 -8.669 1.00 94.38 675 ASN A N 1
ATOM 5199 C CA . ASN A 1 675 ? 19.946 -15.328 -10.037 1.00 94.38 675 ASN A CA 1
ATOM 5200 C C . ASN A 1 675 ? 18.699 -15.317 -10.931 1.00 94.38 675 ASN A C 1
ATOM 5202 O O . ASN A 1 675 ? 18.502 -16.193 -11.767 1.00 94.38 675 ASN A O 1
ATOM 5206 N N . SER A 1 676 ? 17.793 -14.364 -10.718 1.00 95.38 676 SER A N 1
ATOM 5207 C CA . SER A 1 676 ? 16.593 -14.235 -11.545 1.00 95.38 676 SER A CA 1
ATOM 5208 C C . SER A 1 676 ? 16.229 -12.785 -11.802 1.00 95.38 676 SER A C 1
ATOM 5210 O O . SER A 1 676 ? 16.503 -11.927 -10.970 1.00 95.38 676 SER A O 1
ATOM 5212 N N . LEU A 1 677 ? 15.555 -12.535 -12.919 1.00 96.94 677 LEU A N 1
ATOM 5213 C CA . LEU A 1 677 ? 14.894 -11.269 -13.220 1.00 96.94 677 LEU A CA 1
ATOM 5214 C C . LEU A 1 677 ? 13.402 -11.533 -13.419 1.00 96.94 677 LEU A C 1
ATOM 5216 O O . LEU A 1 677 ? 13.013 -12.534 -14.027 1.00 96.94 677 LEU A O 1
ATOM 5220 N N . THR A 1 678 ? 12.567 -10.655 -12.879 1.00 96.12 678 THR A N 1
ATOM 5221 C CA . THR A 1 678 ? 11.106 -10.765 -12.952 1.00 96.12 678 THR A CA 1
ATOM 5222 C C . THR A 1 678 ? 10.530 -9.502 -13.560 1.00 96.12 678 THR A C 1
ATOM 5224 O O . THR A 1 678 ? 11.018 -8.414 -13.263 1.00 96.12 678 THR A O 1
ATOM 5227 N N . ALA A 1 679 ? 9.487 -9.647 -14.375 1.00 97.19 679 ALA A N 1
ATOM 5228 C CA . ALA A 1 679 ? 8.651 -8.538 -14.813 1.00 97.19 679 ALA A CA 1
ATOM 5229 C C . ALA A 1 679 ? 7.272 -8.661 -14.171 1.00 97.19 679 ALA A C 1
ATOM 5231 O O . ALA A 1 679 ? 6.642 -9.722 -14.202 1.00 97.19 679 ALA A O 1
ATOM 5232 N N . ARG A 1 680 ? 6.800 -7.563 -13.591 1.00 95.50 680 ARG A N 1
ATOM 5233 C CA . ARG A 1 680 ? 5.512 -7.461 -12.910 1.00 95.50 680 ARG A CA 1
ATOM 5234 C C . ARG A 1 680 ? 4.688 -6.359 -13.546 1.00 95.50 680 ARG A C 1
ATOM 5236 O O . ARG A 1 680 ? 5.224 -5.353 -13.995 1.00 95.50 680 ARG A O 1
ATOM 5243 N N . ASP A 1 681 ? 3.384 -6.546 -13.595 1.00 96.06 681 ASP A N 1
ATOM 5244 C CA . ASP A 1 681 ? 2.465 -5.531 -14.078 1.00 96.06 681 ASP A CA 1
ATOM 5245 C C . ASP A 1 681 ? 2.336 -4.392 -13.054 1.00 96.06 681 ASP A C 1
ATOM 5247 O O . ASP A 1 681 ? 2.001 -4.626 -11.892 1.00 96.06 681 ASP A O 1
ATOM 5251 N N . VAL A 1 682 ? 2.588 -3.157 -13.487 1.00 95.94 682 VAL A N 1
ATOM 5252 C CA . VAL A 1 682 ? 2.588 -1.960 -12.623 1.00 95.94 682 VAL A CA 1
ATOM 5253 C C . VAL A 1 682 ? 1.209 -1.663 -12.024 1.00 95.94 682 VAL A C 1
ATOM 5255 O O . VAL A 1 682 ? 1.111 -1.115 -10.927 1.00 95.94 682 VAL A O 1
ATOM 5258 N N . TYR A 1 683 ? 0.132 -2.041 -12.710 1.00 96.56 683 TYR A N 1
ATOM 5259 C CA . TYR A 1 683 ? -1.241 -1.681 -12.349 1.00 96.56 683 TYR A CA 1
ATOM 5260 C C . TYR A 1 683 ? -1.952 -2.750 -11.515 1.00 96.56 683 TYR A C 1
ATOM 5262 O O . TYR A 1 683 ? -3.017 -2.486 -10.961 1.00 96.56 683 TYR A O 1
ATOM 5270 N N . THR A 1 684 ? -1.375 -3.949 -11.413 1.00 95.56 684 THR A N 1
ATOM 5271 C CA . THR A 1 684 ? -2.001 -5.097 -10.736 1.00 95.56 684 THR A CA 1
ATOM 5272 C C . THR A 1 684 ? -1.060 -5.887 -9.827 1.00 95.56 684 THR A C 1
ATOM 5274 O O . THR A 1 684 ? -1.521 -6.756 -9.088 1.00 95.56 684 THR A O 1
ATOM 5277 N N . GLY A 1 685 ? 0.253 -5.655 -9.909 1.00 93.38 685 GLY A N 1
ATOM 5278 C CA . GLY A 1 685 ? 1.281 -6.396 -9.174 1.00 93.38 685 GLY A CA 1
ATOM 5279 C C . GLY A 1 685 ? 1.554 -7.809 -9.697 1.00 93.38 685 GLY A C 1
ATOM 5280 O O . GLY A 1 685 ? 2.492 -8.455 -9.232 1.00 93.38 685 GLY A O 1
ATOM 5281 N N . ARG A 1 686 ? 0.775 -8.299 -10.671 1.00 93.12 686 ARG A N 1
ATOM 5282 C CA . ARG A 1 686 ? 0.870 -9.661 -11.215 1.00 93.12 686 ARG A CA 1
ATOM 5283 C C . ARG A 1 686 ? 2.243 -9.921 -11.835 1.00 93.12 686 ARG A C 1
ATOM 5285 O O . ARG A 1 686 ? 2.713 -9.126 -12.644 1.00 93.12 686 ARG A O 1
ATOM 5292 N N . VAL A 1 687 ? 2.845 -11.072 -11.533 1.00 94.00 687 VAL A N 1
ATOM 5293 C CA . VAL A 1 687 ? 4.037 -11.552 -12.253 1.00 94.00 687 VAL A CA 1
ATOM 5294 C C . VAL A 1 687 ? 3.650 -11.887 -13.694 1.00 94.00 687 VAL A C 1
ATOM 5296 O O . VAL A 1 687 ? 2.777 -12.722 -13.923 1.00 94.00 687 VAL A O 1
ATOM 5299 N N . LEU A 1 688 ? 4.288 -11.223 -14.656 1.00 94.81 688 LEU A N 1
ATOM 5300 C CA . LEU A 1 688 ? 4.120 -11.483 -16.087 1.00 94.81 688 LEU A CA 1
ATOM 5301 C C . LEU A 1 688 ? 5.027 -12.629 -16.526 1.00 94.81 688 LEU A C 1
ATOM 5303 O O . LEU A 1 688 ? 4.576 -13.571 -17.168 1.00 94.81 688 LEU A O 1
ATOM 5307 N N . TRP A 1 689 ? 6.294 -12.568 -16.120 1.00 96.38 689 TRP A N 1
ATOM 5308 C CA . TRP A 1 689 ? 7.270 -13.625 -16.338 1.00 96.38 689 TRP A CA 1
ATOM 5309 C C . TRP A 1 689 ? 8.398 -13.552 -15.307 1.00 96.38 689 TRP A C 1
ATOM 5311 O O . TRP A 1 689 ? 8.661 -12.512 -14.693 1.00 96.38 689 TRP A O 1
ATOM 5321 N N . ARG A 1 690 ? 9.085 -14.682 -15.137 1.00 96.06 690 ARG A N 1
ATOM 5322 C CA . ARG A 1 690 ? 10.310 -14.821 -14.347 1.00 96.06 690 ARG A CA 1
ATOM 5323 C C . ARG A 1 690 ? 11.321 -15.612 -15.161 1.00 96.06 690 ARG A C 1
ATOM 5325 O O . ARG A 1 690 ? 11.002 -16.696 -15.641 1.00 96.06 690 ARG A O 1
ATOM 5332 N N . ARG A 1 691 ? 12.546 -15.101 -15.253 1.00 96.25 691 ARG A N 1
ATOM 5333 C CA . ARG A 1 691 ? 13.671 -15.785 -15.892 1.00 96.25 691 ARG A CA 1
ATOM 5334 C C . ARG A 1 691 ? 14.770 -16.041 -14.871 1.00 96.25 691 ARG A C 1
ATOM 5336 O O . ARG A 1 691 ? 15.139 -15.133 -14.131 1.00 96.25 691 ARG A O 1
ATOM 5343 N N . THR A 1 692 ? 15.282 -17.266 -14.843 1.00 96.38 692 THR A N 1
ATOM 5344 C CA . THR A 1 692 ? 16.428 -17.666 -14.017 1.00 96.38 692 THR A CA 1
ATOM 5345 C C . THR A 1 692 ? 17.681 -17.727 -14.887 1.00 96.38 692 THR A C 1
ATOM 5347 O O . THR A 1 692 ? 17.616 -18.179 -16.029 1.00 96.38 692 THR A O 1
ATOM 5350 N N . PHE A 1 693 ? 18.798 -17.275 -14.334 1.00 95.94 693 PHE A N 1
ATOM 5351 C CA . PHE A 1 693 ? 20.128 -17.250 -14.940 1.00 95.94 693 PHE A CA 1
ATOM 5352 C C . PHE A 1 693 ? 21.063 -18.180 -14.164 1.00 95.94 693 PHE A C 1
ATOM 5354 O O . PHE A 1 693 ? 20.707 -18.658 -13.081 1.00 95.94 693 PHE A O 1
ATOM 5361 N N . GLN A 1 694 ? 22.243 -18.460 -14.710 1.00 94.88 694 GLN A N 1
ATOM 5362 C CA . GLN A 1 694 ? 23.197 -19.350 -14.060 1.00 94.88 694 GLN A CA 1
ATOM 5363 C C . GLN A 1 694 ? 23.874 -18.646 -12.874 1.00 94.88 694 GLN A C 1
ATOM 5365 O O . GLN A 1 694 ? 23.849 -19.171 -11.759 1.00 94.88 694 GLN A O 1
ATOM 5370 N N . ASP A 1 695 ? 24.435 -17.459 -13.103 1.00 94.06 695 ASP A N 1
ATOM 5371 C CA . ASP A 1 695 ? 25.069 -16.607 -12.097 1.00 94.06 695 ASP A CA 1
ATOM 5372 C C . ASP A 1 695 ? 25.080 -15.131 -12.532 1.00 94.06 695 ASP A C 1
ATOM 5374 O O . ASP A 1 695 ? 25.877 -14.703 -13.367 1.00 94.06 695 ASP A O 1
ATOM 5378 N N . LEU A 1 696 ? 24.241 -14.307 -11.898 1.00 94.00 696 LEU A N 1
ATOM 5379 C CA . LEU A 1 696 ? 24.207 -12.861 -12.155 1.00 94.00 696 LEU A CA 1
ATOM 5380 C C . LEU A 1 696 ? 25.356 -12.086 -11.481 1.00 94.00 696 LEU A C 1
ATOM 5382 O O . LEU A 1 696 ? 25.375 -10.852 -11.524 1.00 94.00 696 LEU A O 1
ATOM 5386 N N . GLY A 1 697 ? 26.302 -12.777 -10.837 1.00 88.94 697 GLY A N 1
ATOM 5387 C CA . GLY A 1 697 ? 27.407 -12.166 -10.100 1.00 88.94 697 GLY A CA 1
ATOM 5388 C C . GLY A 1 697 ? 26.941 -11.452 -8.831 1.00 88.94 697 GLY A C 1
ATOM 5389 O O . GLY A 1 697 ? 27.516 -10.435 -8.441 1.00 88.94 697 GLY A O 1
ATOM 5390 N N . SER A 1 698 ? 25.866 -11.950 -8.213 1.00 90.44 698 SER A N 1
ATOM 5391 C CA . SER A 1 698 ? 25.215 -11.308 -7.066 1.00 90.44 698 SER A CA 1
ATOM 5392 C C . SER A 1 698 ? 25.953 -11.540 -5.739 1.00 90.44 698 SER A C 1
ATOM 5394 O O . SER A 1 698 ? 25.873 -10.696 -4.841 1.00 90.44 698 SER A O 1
ATOM 5396 N N . HIS A 1 699 ? 26.670 -12.662 -5.600 1.00 89.19 699 HIS A N 1
ATOM 5397 C CA . HIS A 1 699 ? 27.460 -12.979 -4.402 1.00 89.19 699 HIS A CA 1
ATOM 5398 C C . HIS A 1 699 ? 28.691 -12.066 -4.280 1.00 89.19 699 HIS A C 1
ATOM 5400 O O . HIS A 1 699 ? 29.273 -11.618 -5.269 1.00 89.19 699 HIS A O 1
ATOM 5406 N N . ASP A 1 700 ? 29.048 -11.727 -3.043 1.00 84.50 700 ASP A N 1
ATOM 5407 C CA . ASP A 1 700 ? 30.000 -10.691 -2.638 1.00 84.50 700 ASP A CA 1
ATOM 5408 C C . ASP A 1 700 ? 29.655 -9.268 -3.147 1.00 84.50 700 ASP A C 1
ATOM 5410 O O . ASP A 1 700 ? 30.444 -8.342 -2.944 1.00 84.50 700 ASP A O 1
ATOM 5414 N N . VAL A 1 701 ? 28.522 -9.062 -3.833 1.00 86.56 701 VAL A N 1
ATOM 5415 C CA . VAL A 1 701 ? 28.064 -7.748 -4.322 1.00 86.56 701 VAL A CA 1
ATOM 5416 C C . VAL A 1 701 ? 26.811 -7.319 -3.568 1.00 86.56 701 VAL A C 1
ATOM 5418 O O . VAL A 1 701 ? 26.848 -6.318 -2.860 1.00 86.56 701 VAL A O 1
ATOM 5421 N N . TYR A 1 702 ? 25.724 -8.082 -3.698 1.00 88.00 702 TYR A N 1
ATOM 5422 C CA . TYR A 1 702 ? 24.424 -7.807 -3.074 1.00 88.00 702 TYR A CA 1
ATOM 5423 C C . TYR A 1 702 ? 24.155 -8.711 -1.863 1.00 88.00 702 TYR A C 1
ATOM 5425 O O . TYR A 1 702 ? 23.264 -8.452 -1.064 1.00 88.00 702 TYR A O 1
ATOM 5433 N N . PHE A 1 703 ? 24.925 -9.773 -1.677 1.00 87.50 703 PHE A N 1
ATOM 5434 C CA . PHE A 1 703 ? 24.947 -10.551 -0.441 1.00 87.50 703 PHE A CA 1
ATOM 5435 C C . PHE A 1 703 ? 26.282 -11.275 -0.316 1.00 87.50 703 PHE A C 1
ATOM 5437 O O . PHE A 1 703 ? 27.019 -11.364 -1.291 1.00 87.50 703 PHE A O 1
ATOM 5444 N N . ASP A 1 704 ? 26.595 -11.782 0.869 1.00 86.00 704 ASP A N 1
ATOM 5445 C CA . ASP A 1 704 ? 27.837 -12.495 1.162 1.00 86.00 704 ASP A CA 1
ATOM 5446 C C . ASP A 1 704 ? 27.572 -13.673 2.113 1.00 86.00 704 ASP A C 1
ATOM 5448 O O . ASP A 1 704 ? 26.424 -13.998 2.432 1.00 86.00 704 ASP A O 1
ATOM 5452 N N . ASP A 1 705 ? 28.644 -14.293 2.599 1.00 86.69 705 ASP A N 1
ATOM 5453 C CA . ASP A 1 705 ? 28.592 -15.452 3.496 1.00 86.69 705 ASP A CA 1
ATOM 5454 C C . ASP A 1 705 ? 27.972 -15.141 4.876 1.00 86.69 705 ASP A C 1
ATOM 5456 O O . ASP A 1 705 ? 27.757 -16.047 5.683 1.00 86.69 705 ASP A O 1
ATOM 5460 N N . THR A 1 706 ? 27.667 -13.870 5.181 1.00 85.06 706 THR A N 1
ATOM 5461 C CA . THR A 1 706 ? 26.954 -13.490 6.410 1.00 85.06 706 THR A CA 1
ATOM 5462 C C . THR A 1 706 ? 25.441 -13.662 6.300 1.00 85.06 706 THR A C 1
ATOM 5464 O O . THR A 1 706 ? 24.768 -13.657 7.335 1.00 85.06 706 THR A O 1
ATOM 5467 N N . LEU A 1 707 ? 24.901 -13.819 5.083 1.00 85.94 707 LEU A N 1
ATOM 5468 C CA . LEU A 1 707 ? 23.476 -14.029 4.859 1.00 85.94 707 LEU A CA 1
ATOM 5469 C C . LEU A 1 707 ? 23.020 -15.371 5.447 1.00 85.94 707 LEU A C 1
ATOM 5471 O O . LEU A 1 707 ? 23.466 -16.441 5.043 1.00 85.94 707 LEU A O 1
ATOM 5475 N N . ARG A 1 708 ? 22.048 -15.310 6.354 1.00 84.50 708 ARG A N 1
ATOM 5476 C CA . ARG A 1 708 ? 21.287 -16.460 6.844 1.00 84.50 708 ARG A CA 1
ATOM 5477 C C . ARG A 1 708 ? 19.857 -16.352 6.341 1.00 84.50 708 ARG A C 1
ATOM 5479 O O . ARG A 1 708 ? 19.153 -15.388 6.661 1.00 84.50 708 ARG A O 1
ATOM 5486 N N . ASP A 1 709 ? 19.418 -17.333 5.558 1.00 79.00 709 ASP A N 1
ATOM 5487 C CA . ASP A 1 709 ? 18.046 -17.374 5.048 1.00 79.00 709 ASP A CA 1
ATOM 5488 C C . ASP A 1 709 ? 17.083 -17.947 6.093 1.00 79.00 709 ASP A C 1
ATOM 5490 O O . ASP A 1 709 ? 16.569 -19.056 5.993 1.00 79.00 709 ASP A O 1
ATOM 5494 N N . THR A 1 710 ? 16.893 -17.183 7.164 1.00 77.75 710 THR A N 1
ATOM 5495 C CA . THR A 1 710 ? 16.026 -17.536 8.289 1.00 77.75 710 THR A CA 1
ATOM 5496 C C . THR A 1 710 ? 14.966 -16.448 8.456 1.00 77.75 710 THR A C 1
ATOM 5498 O O . THR A 1 710 ? 15.042 -15.658 9.400 1.00 77.75 710 THR A O 1
ATOM 5501 N N . PRO A 1 711 ? 13.978 -16.350 7.543 1.00 68.81 711 PRO A N 1
ATOM 5502 C CA . PRO A 1 711 ? 12.998 -15.266 7.543 1.00 68.81 711 PRO A CA 1
ATOM 5503 C C . PRO A 1 711 ? 12.093 -15.274 8.778 1.00 68.81 711 PRO A C 1
ATOM 5505 O O . PRO A 1 711 ? 11.468 -14.261 9.049 1.00 68.81 711 PRO A O 1
ATOM 5508 N N . LEU A 1 712 ? 12.043 -16.346 9.569 1.00 72.25 712 LEU A N 1
ATOM 5509 C CA . LEU A 1 712 ? 11.311 -16.387 10.842 1.00 72.25 712 LEU A CA 1
ATOM 5510 C C . LEU A 1 712 ? 12.177 -16.001 12.053 1.00 72.25 712 LEU A C 1
ATOM 5512 O O . LEU A 1 712 ? 11.646 -15.714 13.120 1.00 72.25 712 LEU A O 1
ATOM 5516 N N . ASP A 1 713 ? 13.496 -15.884 11.898 1.00 75.38 713 ASP A N 1
ATOM 5517 C CA . ASP A 1 713 ? 14.370 -15.428 12.979 1.00 75.38 713 ASP A CA 1
ATOM 5518 C C . ASP A 1 713 ? 14.319 -13.893 13.103 1.00 75.38 713 ASP A C 1
ATOM 5520 O O . ASP A 1 713 ? 14.256 -13.155 12.115 1.00 75.38 713 ASP A O 1
ATOM 5524 N N . THR A 1 714 ? 14.320 -13.393 14.338 1.00 73.69 714 THR A N 1
ATOM 5525 C CA . THR A 1 714 ? 14.438 -11.954 14.622 1.00 73.69 714 THR A CA 1
ATOM 5526 C C . THR A 1 714 ? 15.885 -11.468 14.591 1.00 73.69 714 THR A C 1
ATOM 5528 O O . THR A 1 714 ? 16.112 -10.251 14.499 1.00 73.69 714 THR A O 1
ATOM 5531 N N . ALA A 1 715 ? 16.844 -12.399 14.661 1.00 74.62 715 ALA A N 1
ATOM 5532 C CA . ALA A 1 715 ? 18.263 -12.138 14.581 1.00 74.62 715 ALA A CA 1
ATOM 5533 C C . ALA A 1 715 ? 18.615 -11.413 13.285 1.00 74.62 715 ALA A C 1
ATOM 5535 O O . ALA A 1 715 ? 17.990 -11.539 12.231 1.00 74.62 715 ALA A O 1
ATOM 5536 N N . TYR A 1 716 ? 19.648 -10.596 13.394 1.00 71.44 716 TYR A N 1
ATOM 5537 C CA . TYR A 1 716 ? 20.149 -9.847 12.268 1.00 71.44 716 TYR A CA 1
ATOM 5538 C C . TYR A 1 716 ? 20.805 -10.808 11.269 1.00 71.44 716 TYR A C 1
ATOM 5540 O O . TYR A 1 716 ? 21.787 -11.467 11.599 1.00 71.44 716 TYR A O 1
ATOM 5548 N N . ASN A 1 717 ? 20.237 -10.903 10.067 1.00 76.94 717 ASN A N 1
ATOM 5549 C CA . ASN A 1 717 ? 20.501 -12.031 9.181 1.00 76.94 717 ASN A CA 1
ATOM 5550 C C . ASN A 1 717 ? 21.514 -11.760 8.056 1.00 76.94 717 ASN A C 1
ATOM 5552 O O . ASN A 1 717 ? 21.801 -12.689 7.320 1.00 76.94 717 ASN A O 1
ATOM 5556 N N . GLN A 1 718 ? 22.019 -10.528 7.891 1.00 81.88 718 GLN A N 1
ATOM 5557 C CA . GLN A 1 718 ? 23.092 -10.189 6.936 1.00 81.88 718 GLN A CA 1
ATOM 5558 C C . GLN A 1 718 ? 23.669 -8.800 7.221 1.00 81.88 718 GLN A C 1
ATOM 5560 O O . GLN A 1 718 ? 22.892 -7.861 7.396 1.00 81.88 718 GLN A O 1
ATOM 5565 N N . VAL A 1 719 ? 24.995 -8.629 7.199 1.00 78.12 719 VAL A N 1
ATOM 5566 C CA . VAL A 1 719 ? 25.684 -7.322 7.322 1.00 78.12 719 VAL A CA 1
ATOM 5567 C C . VAL A 1 719 ? 25.324 -6.376 6.164 1.00 78.12 719 VAL A C 1
ATOM 5569 O O . VAL A 1 719 ? 25.014 -6.816 5.061 1.00 78.12 719 VAL A O 1
ATOM 5572 N N . HIS A 1 720 ? 25.293 -5.064 6.431 1.00 79.31 720 HIS A N 1
ATOM 5573 C CA . HIS A 1 720 ? 25.118 -4.070 5.366 1.00 79.31 720 HIS A CA 1
ATOM 5574 C C . HIS A 1 720 ? 26.335 -4.087 4.437 1.00 79.31 720 HIS A C 1
ATOM 5576 O O . HIS A 1 720 ? 27.463 -4.164 4.909 1.00 79.31 720 HIS A O 1
ATOM 5582 N N . ILE A 1 721 ? 26.110 -3.989 3.131 1.00 81.75 721 ILE A N 1
ATOM 5583 C CA . ILE A 1 721 ? 27.164 -3.806 2.124 1.00 81.75 721 ILE A CA 1
ATOM 5584 C C . ILE A 1 721 ? 26.683 -2.801 1.066 1.00 81.75 721 ILE A C 1
ATOM 5586 O O . ILE A 1 721 ? 25.477 -2.664 0.885 1.00 81.75 721 ILE A O 1
ATOM 5590 N N . PRO A 1 722 ? 27.570 -2.082 0.349 1.00 84.06 722 PRO A N 1
ATOM 5591 C CA . PRO A 1 722 ? 27.149 -1.007 -0.554 1.00 84.06 722 PRO A CA 1
ATOM 5592 C C . PRO A 1 722 ? 26.352 -1.483 -1.772 1.00 84.06 722 PRO A C 1
ATOM 5594 O O . PRO A 1 722 ? 25.618 -0.695 -2.360 1.00 84.06 722 PRO A O 1
ATOM 5597 N N . GLY A 1 723 ? 26.553 -2.729 -2.214 1.00 89.25 723 GLY A N 1
ATOM 5598 C CA . GLY A 1 723 ? 25.879 -3.293 -3.381 1.00 89.25 723 GLY A CA 1
ATOM 5599 C C . GLY A 1 723 ? 25.893 -2.402 -4.613 1.00 89.25 723 GLY A C 1
ATOM 5600 O O . GLY A 1 723 ? 26.948 -1.955 -5.078 1.00 89.25 723 GLY A O 1
ATOM 5601 N N . ALA A 1 724 ? 24.698 -2.136 -5.135 1.00 90.06 724 ALA A N 1
ATOM 5602 C CA . ALA A 1 724 ? 24.478 -1.323 -6.319 1.00 90.06 724 ALA A CA 1
ATOM 5603 C C . ALA A 1 724 ? 24.938 0.124 -6.117 1.00 90.06 724 ALA A C 1
ATOM 5605 O O . ALA A 1 724 ? 25.331 0.764 -7.089 1.00 90.06 724 ALA A O 1
ATOM 5606 N N . ASN A 1 725 ? 24.983 0.642 -4.885 1.00 89.00 725 ASN A N 1
ATOM 5607 C CA . ASN A 1 725 ? 25.529 1.976 -4.638 1.00 89.00 725 ASN A CA 1
ATOM 5608 C C . ASN A 1 725 ? 27.021 2.076 -4.996 1.00 89.00 725 ASN A C 1
ATOM 5610 O O . ASN A 1 725 ? 27.483 3.169 -5.316 1.00 89.00 725 ASN A O 1
ATOM 5614 N N . ALA A 1 726 ? 27.766 0.964 -4.953 1.00 87.69 726 ALA A N 1
ATOM 5615 C CA . ALA A 1 726 ? 29.164 0.901 -5.380 1.00 87.69 726 ALA A CA 1
ATOM 5616 C C . ALA A 1 726 ? 29.319 0.357 -6.808 1.00 87.69 726 ALA A C 1
ATOM 5618 O O . ALA A 1 726 ? 29.928 1.011 -7.646 1.00 87.69 726 ALA A O 1
ATOM 5619 N N . ARG A 1 727 ? 28.779 -0.839 -7.090 1.00 90.12 727 ARG A N 1
ATOM 5620 C CA . ARG A 1 727 ? 28.977 -1.549 -8.370 1.00 90.12 727 ARG A CA 1
ATOM 5621 C C . ARG A 1 727 ? 28.077 -1.036 -9.497 1.00 90.12 727 ARG A C 1
ATOM 5623 O O . ARG A 1 727 ? 28.378 -1.273 -10.664 1.00 90.12 727 ARG A O 1
ATOM 5630 N N . GLY A 1 728 ? 26.971 -0.376 -9.185 1.00 90.62 728 GLY A N 1
ATOM 5631 C CA . GLY A 1 728 ? 25.909 -0.095 -10.147 1.00 90.62 728 GLY A CA 1
ATOM 5632 C C . GLY A 1 728 ? 24.963 -1.289 -10.374 1.00 90.62 728 GLY A C 1
ATOM 5633 O O . GLY A 1 728 ? 25.085 -2.341 -9.737 1.00 90.62 728 GLY A O 1
ATOM 5634 N N . THR A 1 729 ? 24.036 -1.139 -11.319 1.00 92.81 729 THR A N 1
ATOM 5635 C CA . THR A 1 729 ? 23.120 -2.192 -11.781 1.00 92.81 729 THR A CA 1
ATOM 5636 C C . THR A 1 729 ? 23.767 -3.050 -12.865 1.00 92.81 729 THR A C 1
ATOM 5638 O O . THR A 1 729 ? 24.566 -2.560 -13.667 1.00 92.81 729 THR A O 1
ATOM 5641 N N . ASN A 1 730 ? 23.437 -4.338 -12.905 1.00 94.62 730 ASN A N 1
ATOM 5642 C CA . ASN A 1 730 ? 23.823 -5.258 -13.978 1.00 94.62 730 ASN A CA 1
ATOM 5643 C C . ASN A 1 730 ? 22.723 -5.409 -15.048 1.00 94.62 730 ASN A C 1
ATOM 5645 O O . ASN A 1 730 ? 22.896 -6.193 -15.976 1.00 94.62 730 ASN A O 1
ATOM 5649 N N . TYR A 1 731 ? 21.613 -4.677 -14.939 1.00 97.56 731 TYR A N 1
ATOM 5650 C CA . TYR A 1 731 ? 20.555 -4.687 -15.943 1.00 97.56 731 TYR A CA 1
ATOM 5651 C C . TYR A 1 731 ? 20.007 -3.285 -16.228 1.00 97.56 731 TYR A C 1
ATOM 5653 O O . TYR A 1 731 ? 20.027 -2.412 -15.355 1.00 97.56 731 TYR A O 1
ATOM 5661 N N . VAL A 1 732 ? 19.515 -3.082 -17.450 1.00 98.00 732 VAL A N 1
ATOM 5662 C CA . VAL A 1 732 ? 18.856 -1.856 -17.932 1.00 98.00 732 VAL A CA 1
ATOM 5663 C C . VAL A 1 732 ? 17.634 -2.240 -18.755 1.00 98.00 732 VAL A C 1
ATOM 5665 O O . VAL A 1 732 ? 17.676 -3.206 -19.518 1.00 98.00 732 VAL A O 1
ATOM 5668 N N . VAL A 1 733 ? 16.553 -1.477 -18.635 1.00 97.94 733 VAL A N 1
ATOM 5669 C CA . VAL A 1 733 ? 15.301 -1.738 -19.336 1.00 97.94 733 VAL A CA 1
ATOM 5670 C C . VAL A 1 733 ? 14.868 -0.528 -20.146 1.00 97.94 733 VAL A C 1
ATOM 5672 O O . VAL A 1 733 ? 14.846 0.607 -19.679 1.00 97.94 733 VAL A O 1
ATOM 5675 N N . THR A 1 734 ? 14.469 -0.802 -21.379 1.00 97.06 734 THR A N 1
ATOM 5676 C CA . THR A 1 734 ? 13.837 0.139 -22.303 1.00 97.06 734 THR A CA 1
ATOM 5677 C C . THR A 1 734 ? 12.467 -0.398 -22.708 1.00 97.06 734 THR A C 1
ATOM 5679 O O . THR A 1 734 ? 12.134 -1.543 -22.404 1.00 97.06 734 THR A O 1
ATOM 5682 N N . SER A 1 735 ? 11.652 0.403 -23.396 1.00 93.88 735 SER A N 1
ATOM 5683 C CA . SER A 1 735 ? 10.293 -0.012 -23.780 1.00 93.88 735 SER A CA 1
ATOM 5684 C C . SER A 1 735 ? 10.249 -1.261 -24.670 1.00 93.88 735 SER A C 1
ATOM 5686 O O . SER A 1 735 ? 9.230 -1.943 -24.709 1.00 93.88 735 SER A O 1
ATOM 5688 N N . ASP A 1 736 ? 11.332 -1.546 -25.388 1.00 96.06 736 ASP A N 1
ATOM 5689 C CA . ASP A 1 736 ? 11.442 -2.588 -26.409 1.00 96.06 736 ASP A CA 1
ATOM 5690 C C . ASP A 1 736 ? 12.477 -3.677 -26.081 1.00 96.06 736 ASP A C 1
ATOM 5692 O O . ASP A 1 736 ? 12.431 -4.738 -26.698 1.00 96.06 736 ASP A O 1
ATOM 5696 N N . ARG A 1 737 ? 13.403 -3.452 -25.132 1.00 98.12 737 ARG A N 1
ATOM 5697 C CA . ARG A 1 737 ? 14.466 -4.413 -24.763 1.00 98.12 737 ARG A CA 1
ATOM 5698 C C . ARG A 1 737 ? 14.841 -4.353 -23.284 1.00 98.12 737 ARG A C 1
ATOM 5700 O O . ARG A 1 737 ? 14.960 -3.267 -22.713 1.00 98.12 737 ARG A O 1
ATOM 5707 N N . VAL A 1 738 ? 15.104 -5.519 -22.702 1.00 98.62 738 VAL A N 1
ATOM 5708 C CA . VAL A 1 738 ? 15.754 -5.702 -21.396 1.00 98.62 738 VAL A CA 1
ATOM 5709 C C . VAL A 1 738 ? 17.186 -6.174 -21.641 1.00 98.62 738 VAL A C 1
ATOM 5711 O O . VAL A 1 738 ? 17.385 -7.148 -22.357 1.00 98.62 738 VAL A O 1
ATOM 5714 N N . TYR A 1 739 ? 18.173 -5.519 -21.041 1.00 98.56 739 TYR A N 1
ATOM 5715 C CA . TYR A 1 739 ? 19.589 -5.881 -21.118 1.00 98.56 739 TYR A CA 1
ATOM 5716 C C . TYR A 1 739 ? 20.029 -6.408 -19.757 1.00 98.56 739 TYR A C 1
ATOM 5718 O O . TYR A 1 739 ? 19.902 -5.682 -18.774 1.00 98.56 739 TYR A O 1
ATOM 5726 N N . VAL A 1 740 ? 20.535 -7.639 -19.682 1.00 98.12 740 VAL A N 1
ATOM 5727 C CA . VAL A 1 740 ? 20.985 -8.273 -18.430 1.00 98.12 740 VAL A CA 1
ATOM 5728 C C . VAL A 1 740 ? 22.389 -8.820 -18.605 1.00 98.12 740 VAL A C 1
ATOM 5730 O O . VAL A 1 740 ? 22.648 -9.616 -19.501 1.00 98.12 740 VAL A O 1
ATOM 5733 N N . VAL A 1 741 ? 23.296 -8.415 -17.730 1.00 96.38 741 VAL A N 1
ATOM 5734 C CA . VAL A 1 741 ? 24.691 -8.847 -17.751 1.00 96.38 741 VAL A CA 1
ATOM 5735 C C . VAL A 1 741 ? 24.887 -10.139 -16.955 1.00 96.38 741 VAL A C 1
ATOM 5737 O O . VAL A 1 741 ? 24.573 -10.192 -15.765 1.00 96.38 741 VAL A O 1
ATOM 5740 N N . GLU A 1 742 ? 25.513 -11.128 -17.594 1.00 94.75 742 GLU A N 1
ATOM 5741 C CA . GLU A 1 742 ? 25.992 -12.383 -17.006 1.00 94.75 742 GLU A CA 1
ATOM 5742 C C . GLU A 1 742 ? 27.439 -12.642 -17.470 1.00 94.75 742 GLU A C 1
ATOM 5744 O O . GLU A 1 742 ? 27.724 -12.968 -18.625 1.00 94.75 742 GLU A O 1
ATOM 5749 N N . GLY A 1 743 ? 28.403 -12.427 -16.567 1.00 92.62 743 GLY A N 1
ATOM 5750 C CA . GLY A 1 743 ? 29.828 -12.559 -16.881 1.00 92.62 743 GLY A CA 1
ATOM 5751 C C . GLY A 1 743 ? 30.272 -11.650 -18.035 1.00 92.62 743 GLY A C 1
ATOM 5752 O O . GLY A 1 743 ? 30.279 -10.426 -17.902 1.00 92.62 743 GLY A O 1
ATOM 5753 N N . ALA A 1 744 ? 30.687 -12.251 -19.154 1.00 92.75 744 ALA A N 1
ATOM 5754 C CA . ALA A 1 744 ? 31.167 -11.566 -20.362 1.00 92.75 744 ALA A CA 1
ATOM 5755 C C . ALA A 1 744 ? 30.071 -11.323 -21.422 1.00 92.75 744 ALA A C 1
ATOM 5757 O O . ALA A 1 744 ? 30.357 -10.761 -22.486 1.00 92.75 744 ALA A O 1
ATOM 5758 N N . VAL A 1 745 ? 28.827 -11.722 -21.142 1.00 95.25 745 VAL A N 1
ATOM 5759 C CA . VAL A 1 745 ? 27.691 -11.639 -22.066 1.00 95.25 745 VAL A CA 1
ATOM 5760 C C . VAL A 1 745 ? 26.618 -10.712 -21.498 1.00 95.25 745 VAL A C 1
ATOM 5762 O O . VAL A 1 745 ? 26.328 -10.719 -20.305 1.00 95.25 745 VAL A O 1
ATOM 5765 N N . CYS A 1 746 ? 26.038 -9.890 -22.365 1.00 97.62 746 CYS A N 1
ATOM 5766 C CA . CYS A 1 746 ? 24.820 -9.144 -22.104 1.00 97.62 746 CYS A CA 1
ATOM 5767 C C . CYS A 1 746 ? 23.677 -9.806 -22.882 1.00 97.62 746 CYS A C 1
ATOM 5769 O O . CYS A 1 746 ? 23.668 -9.784 -24.115 1.00 97.62 746 CYS A O 1
ATOM 5771 N N . HIS A 1 747 ? 22.739 -10.406 -22.156 1.00 98.12 747 HIS A N 1
ATOM 5772 C CA . HIS A 1 747 ? 21.523 -10.998 -22.695 1.00 98.12 747 HIS A CA 1
ATOM 5773 C C . HIS A 1 747 ? 20.502 -9.904 -22.985 1.00 98.12 747 HIS A C 1
ATOM 5775 O O . HIS A 1 747 ? 20.118 -9.148 -22.089 1.00 98.12 747 HIS A O 1
ATOM 5781 N N . VAL A 1 748 ? 20.036 -9.840 -24.227 1.00 98.62 748 VAL A N 1
ATOM 5782 C CA . VAL A 1 748 ? 18.970 -8.938 -24.657 1.00 98.62 748 VAL A CA 1
ATOM 5783 C C . VAL A 1 748 ? 17.674 -9.726 -24.734 1.00 98.62 748 VAL A C 1
ATOM 5785 O O . VAL A 1 748 ? 17.585 -10.695 -25.485 1.00 98.62 748 VAL A O 1
ATOM 5788 N N . LEU A 1 749 ? 16.671 -9.318 -23.964 1.00 98.62 749 LEU A N 1
ATOM 5789 C CA . LEU A 1 749 ? 15.394 -10.012 -23.830 1.00 98.62 749 LEU A CA 1
ATOM 5790 C C . LEU A 1 749 ? 14.232 -9.124 -24.272 1.00 98.62 749 LEU A C 1
ATOM 5792 O O . LEU A 1 749 ? 14.289 -7.894 -24.166 1.00 98.62 749 LEU A O 1
ATOM 5796 N N . ASP A 1 750 ? 13.156 -9.765 -24.708 1.00 98.19 750 ASP A N 1
ATOM 5797 C CA . ASP A 1 750 ? 11.872 -9.120 -24.940 1.00 98.19 750 ASP A CA 1
ATOM 5798 C C . ASP A 1 750 ? 11.237 -8.706 -23.592 1.00 98.19 750 ASP A C 1
ATOM 5800 O O . ASP A 1 750 ? 11.071 -9.549 -22.704 1.00 98.19 750 ASP A O 1
ATOM 5804 N N . PRO A 1 751 ? 10.861 -7.428 -23.392 1.00 97.50 751 PRO A N 1
ATOM 5805 C CA . PRO A 1 751 ? 10.308 -6.969 -22.116 1.00 97.50 751 PRO A CA 1
ATOM 5806 C C . PRO A 1 751 ? 8.955 -7.591 -21.755 1.00 97.50 751 PRO A C 1
ATOM 5808 O O . PRO A 1 751 ? 8.592 -7.638 -20.578 1.00 97.50 751 PRO A O 1
ATOM 5811 N N . ALA A 1 752 ? 8.171 -8.029 -22.743 1.00 94.94 752 ALA A N 1
ATOM 5812 C CA . ALA A 1 752 ? 6.828 -8.554 -22.533 1.00 94.94 752 ALA A CA 1
ATOM 5813 C C . ALA A 1 752 ? 6.824 -10.031 -22.130 1.00 94.94 752 ALA A C 1
ATOM 5815 O O . ALA A 1 752 ? 5.959 -10.421 -21.351 1.00 94.94 752 ALA A O 1
ATOM 5816 N N . THR A 1 753 ? 7.784 -10.811 -22.622 1.00 96.62 753 THR A N 1
ATOM 5817 C CA . THR A 1 753 ? 7.833 -12.277 -22.480 1.00 96.62 753 THR A CA 1
ATOM 5818 C C . THR A 1 753 ? 9.036 -12.777 -21.678 1.00 96.62 753 THR A C 1
ATOM 5820 O O . THR A 1 753 ? 8.965 -13.845 -21.075 1.00 96.62 753 THR A O 1
ATOM 5823 N N . GLY A 1 754 ? 10.134 -12.015 -21.637 1.00 97.44 754 GLY A N 1
ATOM 5824 C CA . GLY A 1 754 ? 11.412 -12.462 -21.078 1.00 97.44 754 GLY A CA 1
ATOM 5825 C C . GLY A 1 754 ? 12.179 -13.418 -22.000 1.00 97.44 754 GLY A C 1
ATOM 5826 O O . GLY A 1 754 ? 13.196 -13.988 -21.584 1.00 97.44 754 GLY A O 1
ATOM 5827 N N . ASP A 1 755 ? 11.710 -13.599 -23.238 1.00 98.06 755 ASP A N 1
ATOM 5828 C CA . ASP A 1 755 ? 12.351 -14.446 -24.238 1.00 98.06 755 ASP A CA 1
ATOM 5829 C C . ASP A 1 755 ? 13.635 -13.797 -24.774 1.00 98.06 755 ASP A C 1
ATOM 5831 O O . ASP A 1 755 ? 13.712 -12.571 -24.897 1.00 98.06 755 ASP A O 1
ATOM 5835 N N . PRO A 1 756 ? 14.674 -14.595 -25.079 1.00 97.50 756 PRO A N 1
ATOM 5836 C CA . PRO A 1 756 ? 15.933 -14.067 -25.577 1.00 97.50 756 PRO A CA 1
ATOM 5837 C C . PRO A 1 756 ? 15.782 -13.569 -27.018 1.00 97.50 756 PRO A C 1
ATOM 5839 O O . PRO A 1 756 ? 15.220 -14.253 -27.871 1.00 97.50 756 PRO A O 1
ATOM 5842 N N . LEU A 1 757 ? 16.334 -12.389 -27.291 1.00 98.00 757 LEU A N 1
ATOM 5843 C CA . LEU A 1 757 ? 16.369 -11.762 -28.612 1.00 98.00 757 LEU A CA 1
ATOM 5844 C C . LEU A 1 757 ? 17.768 -11.811 -29.236 1.00 98.00 757 LEU A C 1
ATOM 5846 O O . LEU A 1 757 ? 17.898 -12.051 -30.434 1.00 98.00 757 LEU A O 1
ATOM 5850 N N . LEU A 1 758 ? 18.809 -11.537 -28.444 1.00 97.44 758 LEU A N 1
ATOM 5851 C CA . LEU A 1 758 ? 20.204 -11.446 -28.886 1.00 97.44 758 LEU A CA 1
ATOM 5852 C C . LEU A 1 758 ? 21.142 -11.558 -27.679 1.00 97.44 758 LEU A C 1
ATOM 5854 O O . LEU A 1 758 ? 20.809 -11.063 -26.608 1.00 97.44 758 LEU A O 1
ATOM 5858 N N . ASP A 1 759 ? 22.341 -12.100 -27.882 1.00 97.62 759 ASP A N 1
ATOM 5859 C CA . ASP A 1 759 ? 23.442 -12.007 -26.922 1.00 97.62 759 ASP A CA 1
ATOM 5860 C C . ASP A 1 759 ? 24.548 -11.103 -27.474 1.00 97.62 759 ASP A C 1
ATOM 5862 O O . ASP A 1 759 ? 24.971 -11.243 -28.624 1.00 97.62 759 ASP A O 1
ATOM 5866 N N . ILE A 1 760 ? 25.033 -10.177 -26.645 1.00 97.56 760 ILE A N 1
ATOM 5867 C CA . ILE A 1 760 ? 26.129 -9.263 -26.981 1.00 97.56 760 ILE A CA 1
ATOM 5868 C C . ILE A 1 760 ? 27.309 -9.574 -26.061 1.00 97.56 760 ILE A C 1
ATOM 5870 O O . ILE A 1 760 ? 27.244 -9.366 -24.850 1.00 97.56 760 ILE A O 1
ATOM 5874 N N . ALA A 1 761 ? 28.403 -10.077 -26.627 1.00 94.38 761 ALA A N 1
ATOM 5875 C CA . ALA A 1 761 ? 29.610 -10.406 -25.874 1.00 94.38 761 ALA A CA 1
ATOM 5876 C C . ALA A 1 761 ? 30.614 -9.245 -25.877 1.00 94.38 761 ALA A C 1
ATOM 5878 O O . ALA A 1 761 ? 30.778 -8.551 -26.884 1.00 94.38 761 ALA A O 1
ATOM 5879 N N . LEU A 1 762 ? 31.340 -9.063 -24.768 1.00 92.00 762 LEU A N 1
ATOM 5880 C CA . LEU A 1 762 ? 32.483 -8.147 -24.757 1.00 92.00 762 LEU A CA 1
ATOM 5881 C C . LEU A 1 762 ? 33.582 -8.630 -25.718 1.00 92.00 762 LEU A C 1
ATOM 5883 O O . LEU A 1 762 ? 33.853 -9.836 -25.769 1.00 92.00 762 LEU A O 1
ATOM 5887 N N . PRO A 1 763 ? 34.288 -7.712 -26.407 1.00 83.69 763 PRO A N 1
ATOM 5888 C CA . PRO A 1 763 ? 35.495 -8.051 -27.149 1.00 83.69 763 PRO A CA 1
ATOM 5889 C C . PRO A 1 763 ? 36.554 -8.609 -26.191 1.00 83.69 763 PRO A C 1
ATOM 5891 O O . PRO A 1 763 ? 36.937 -7.935 -25.232 1.00 83.69 763 PRO A O 1
ATOM 5894 N N . GLN A 1 764 ? 37.028 -9.828 -26.452 1.00 77.44 764 GLN A N 1
ATOM 5895 C CA . GLN A 1 764 ? 38.038 -10.488 -25.625 1.00 77.44 764 GLN A CA 1
ATOM 5896 C C . GLN A 1 764 ? 39.436 -10.236 -26.192 1.00 77.44 764 GLN A C 1
ATOM 5898 O O . GLN A 1 764 ? 39.694 -10.516 -27.362 1.00 77.44 764 GLN A O 1
ATOM 5903 N N . SER A 1 765 ? 40.337 -9.714 -25.361 1.00 68.69 765 SER A N 1
ATOM 5904 C CA . SER A 1 765 ? 41.764 -9.585 -25.680 1.00 68.69 765 SER A CA 1
ATOM 5905 C C . SER A 1 765 ? 42.534 -10.887 -25.444 1.00 68.69 765 SER A C 1
ATOM 5907 O O . SER A 1 765 ? 43.480 -11.163 -26.176 1.00 68.69 765 SER A O 1
ATOM 5909 N N . ASP A 1 766 ? 42.107 -11.693 -24.465 1.00 70.38 766 ASP A N 1
ATOM 5910 C CA . ASP A 1 766 ? 42.639 -13.026 -24.168 1.00 70.38 766 ASP A CA 1
ATOM 5911 C C . ASP A 1 766 ? 41.478 -13.985 -23.824 1.00 70.38 766 ASP A C 1
ATOM 5913 O O . ASP A 1 766 ? 40.775 -13.759 -22.836 1.00 70.38 766 ASP A O 1
ATOM 5917 N N . PRO A 1 767 ? 41.246 -15.052 -24.609 1.00 67.62 767 PRO A N 1
ATOM 5918 C CA . PRO A 1 767 ? 40.224 -16.056 -24.315 1.00 67.62 767 PRO A CA 1
ATOM 5919 C C . PRO A 1 767 ? 40.425 -16.809 -22.989 1.00 67.62 767 PRO A C 1
ATOM 5921 O O . PRO A 1 767 ? 39.464 -17.388 -22.485 1.00 67.62 767 PRO A O 1
ATOM 5924 N N . ALA A 1 768 ? 41.644 -16.839 -22.435 1.00 64.88 768 ALA A N 1
ATOM 5925 C CA . ALA A 1 768 ? 41.952 -17.528 -21.181 1.00 64.88 768 ALA A CA 1
ATOM 5926 C C . ALA A 1 768 ? 41.550 -16.727 -19.927 1.00 64.88 768 ALA A C 1
ATOM 5928 O O . ALA A 1 768 ? 41.324 -17.321 -18.872 1.00 64.88 768 ALA A O 1
ATOM 5929 N N . GLU A 1 769 ? 41.409 -15.402 -20.040 1.00 65.38 769 GLU A N 1
ATOM 5930 C CA . GLU A 1 769 ? 40.985 -14.512 -18.952 1.00 65.38 769 GLU A CA 1
ATOM 5931 C C . GLU A 1 769 ? 39.870 -13.561 -19.419 1.00 65.38 769 GLU A C 1
ATOM 5933 O O . GLU A 1 769 ? 40.094 -12.354 -19.574 1.00 65.38 769 GLU A O 1
ATOM 5938 N N . PRO A 1 770 ? 38.644 -14.070 -19.648 1.00 73.38 770 PRO A N 1
ATOM 5939 C CA . PRO A 1 770 ? 37.588 -13.249 -20.204 1.00 73.38 770 PRO A CA 1
ATOM 5940 C C . PRO A 1 770 ? 37.199 -12.108 -19.260 1.00 73.38 770 PRO A C 1
ATOM 5942 O O . PRO A 1 770 ? 36.964 -12.297 -18.060 1.00 73.38 770 PRO A O 1
ATOM 5945 N N . HIS A 1 771 ? 37.104 -10.898 -19.807 1.00 82.62 771 HIS A N 1
ATOM 5946 C CA . HIS A 1 771 ? 36.636 -9.746 -19.046 1.00 82.62 771 HIS A CA 1
ATOM 5947 C C . HIS A 1 771 ? 35.122 -9.819 -18.840 1.00 82.62 771 HIS A C 1
ATOM 5949 O O . HIS A 1 771 ? 34.362 -10.007 -19.789 1.00 82.62 771 HIS A O 1
ATOM 5955 N N . ALA A 1 772 ? 34.691 -9.614 -17.594 1.00 89.38 772 ALA A N 1
ATOM 5956 C CA . ALA A 1 772 ? 33.284 -9.433 -17.258 1.00 89.38 772 ALA A CA 1
ATOM 5957 C C . ALA A 1 772 ? 32.810 -8.005 -17.581 1.00 89.38 772 ALA A C 1
ATOM 5959 O O . ALA A 1 772 ? 33.603 -7.062 -17.547 1.00 89.38 772 ALA A O 1
ATOM 5960 N N . TRP A 1 773 ? 31.514 -7.837 -17.834 1.00 93.69 773 TRP A N 1
ATOM 5961 C CA . TRP A 1 773 ? 30.869 -6.527 -17.946 1.00 93.69 773 TRP A CA 1
ATOM 5962 C C . TRP A 1 773 ? 30.811 -5.836 -16.576 1.00 93.69 773 TRP A C 1
ATOM 5964 O O . TRP A 1 773 ? 30.155 -6.307 -15.642 1.00 93.69 773 TRP A O 1
ATOM 5974 N N . GLY A 1 774 ? 31.490 -4.696 -16.459 1.00 92.56 774 GLY A N 1
ATOM 5975 C CA . GLY A 1 774 ? 31.512 -3.881 -15.244 1.00 92.56 774 GLY A CA 1
ATOM 5976 C C . GLY A 1 774 ? 30.311 -2.941 -15.122 1.00 92.56 774 GLY A C 1
ATOM 5977 O O . GLY A 1 774 ? 29.745 -2.798 -14.041 1.00 92.56 774 GLY A O 1
ATOM 5978 N N . TYR A 1 775 ? 29.882 -2.359 -16.243 1.00 96.00 775 TYR A N 1
ATOM 5979 C CA . TYR A 1 775 ? 28.813 -1.359 -16.341 1.00 96.00 775 TYR A CA 1
ATOM 5980 C C . TYR A 1 775 ? 27.885 -1.675 -17.516 1.00 96.00 775 TYR A C 1
ATOM 5982 O O . TYR A 1 775 ? 28.333 -2.258 -18.505 1.00 96.00 775 TYR A O 1
ATOM 5990 N N . VAL A 1 776 ? 26.621 -1.263 -17.415 1.00 97.38 776 VAL A N 1
ATOM 5991 C CA . VAL A 1 776 ? 25.645 -1.289 -18.508 1.00 97.38 776 VAL A CA 1
ATOM 5992 C C . VAL A 1 776 ? 24.809 -0.006 -18.481 1.00 97.38 776 VAL A C 1
ATOM 5994 O O . VAL A 1 776 ? 24.356 0.419 -17.419 1.00 97.38 776 VAL A O 1
ATOM 5997 N N . GLY A 1 777 ? 24.616 0.612 -19.643 1.00 97.69 777 GLY A N 1
ATOM 5998 C CA . GLY A 1 777 ? 23.803 1.816 -19.818 1.00 97.69 777 GLY A CA 1
ATOM 5999 C C . GLY A 1 777 ? 23.251 1.895 -21.236 1.00 97.69 777 GLY A C 1
ATOM 6000 O O . GLY A 1 777 ? 23.839 1.333 -22.155 1.00 97.69 777 GLY A O 1
ATOM 6001 N N . VAL A 1 778 ? 22.125 2.574 -21.432 1.00 98.12 778 VAL A N 1
ATOM 6002 C CA . VAL A 1 778 ? 21.519 2.754 -22.758 1.00 98.12 778 VAL A CA 1
ATOM 6003 C C . VAL A 1 778 ? 21.182 4.222 -22.975 1.00 98.12 778 VAL A C 1
ATOM 6005 O O . VAL A 1 778 ? 20.511 4.839 -22.150 1.00 98.12 778 VAL A O 1
ATOM 6008 N N . SER A 1 779 ? 21.618 4.757 -24.112 1.00 97.31 779 SER A N 1
ATOM 6009 C CA . SER A 1 779 ? 21.226 6.075 -24.611 1.00 97.31 779 SER A CA 1
ATOM 6010 C C . SER A 1 779 ? 20.870 5.930 -26.080 1.00 97.31 779 SER A C 1
ATOM 6012 O O . SER A 1 779 ? 21.668 5.401 -26.849 1.00 97.31 779 SER A O 1
ATOM 6014 N N . ASP A 1 780 ? 19.679 6.381 -26.463 1.00 95.69 780 ASP A N 1
ATOM 6015 C CA . ASP A 1 780 ? 19.173 6.271 -27.832 1.00 95.69 780 ASP A CA 1
ATOM 6016 C C . ASP A 1 780 ? 19.265 4.821 -28.375 1.00 95.69 780 ASP A C 1
ATOM 6018 O O . ASP A 1 780 ? 18.724 3.876 -27.783 1.00 95.69 780 ASP A O 1
ATOM 6022 N N . ASP A 1 781 ? 19.946 4.635 -29.503 1.00 96.94 781 ASP A N 1
ATOM 6023 C CA . ASP A 1 781 ? 20.221 3.369 -30.187 1.00 96.94 781 ASP A CA 1
ATOM 6024 C C . ASP A 1 781 ? 21.542 2.696 -29.751 1.00 96.94 781 ASP A C 1
ATOM 6026 O O . ASP A 1 781 ? 21.927 1.661 -30.302 1.00 96.94 781 ASP A O 1
ATOM 6030 N N . VAL A 1 782 ? 22.214 3.226 -28.725 1.00 98.44 782 VAL A N 1
ATOM 6031 C CA . VAL A 1 782 ? 23.543 2.783 -28.282 1.00 98.44 782 VAL A CA 1
ATOM 6032 C C . VAL A 1 782 ? 23.480 2.097 -26.912 1.00 98.44 782 VAL A C 1
ATOM 6034 O O . VAL A 1 782 ? 22.954 2.636 -25.935 1.00 98.44 782 VAL A O 1
ATOM 6037 N N . LEU A 1 783 ? 24.064 0.897 -26.833 1.00 98.62 783 LEU A N 1
ATOM 6038 C CA . LEU A 1 783 ? 24.318 0.158 -25.595 1.00 98.62 783 LEU A CA 1
ATOM 6039 C C . LEU A 1 783 ? 25.759 0.412 -25.138 1.00 98.62 783 LEU A C 1
ATOM 6041 O O . LEU A 1 783 ? 26.708 0.061 -25.837 1.00 98.62 783 LEU A O 1
ATOM 6045 N N . LEU A 1 784 ? 25.918 0.976 -23.947 1.00 98.31 784 LEU A N 1
ATOM 6046 C CA . LEU A 1 784 ? 27.199 1.240 -23.300 1.00 98.31 784 LEU A CA 1
ATOM 6047 C C . LEU A 1 784 ? 27.572 0.088 -22.365 1.00 98.31 784 LEU A C 1
ATOM 6049 O O . LEU A 1 784 ? 26.749 -0.375 -21.574 1.00 98.31 784 LEU A O 1
ATOM 6053 N N . GLY A 1 785 ? 28.830 -0.342 -22.430 1.00 97.00 785 GLY A N 1
ATOM 6054 C CA . GLY A 1 785 ? 29.386 -1.418 -21.618 1.00 97.00 785 GLY A CA 1
ATOM 6055 C C . GLY A 1 785 ? 30.700 -1.031 -20.953 1.00 97.00 785 GLY A C 1
ATOM 6056 O O . GLY A 1 785 ? 31.585 -0.461 -21.588 1.00 97.00 785 GLY A O 1
ATOM 6057 N N . GLY A 1 786 ? 30.855 -1.368 -19.677 1.00 95.94 786 GLY A N 1
ATOM 6058 C CA . GLY A 1 786 ? 32.143 -1.301 -18.984 1.00 95.94 786 GLY A CA 1
ATOM 6059 C C . GLY A 1 786 ? 32.934 -2.593 -19.175 1.00 95.94 786 GLY A C 1
ATOM 6060 O O . GLY A 1 786 ? 32.401 -3.674 -18.932 1.00 95.94 786 GLY A O 1
ATOM 6061 N N . VAL A 1 787 ? 34.195 -2.507 -19.595 1.00 94.56 787 VAL A N 1
ATOM 6062 C CA . VAL A 1 787 ? 35.062 -3.677 -19.804 1.00 94.56 787 VAL A CA 1
ATOM 6063 C C . VAL A 1 787 ? 35.880 -3.955 -18.551 1.00 94.56 787 VAL A C 1
ATOM 6065 O O . VAL A 1 787 ? 36.766 -3.171 -18.198 1.00 94.56 787 VAL A O 1
ATOM 6068 N N . GLY A 1 788 ? 35.625 -5.104 -17.924 1.00 91.69 788 GLY A N 1
ATOM 6069 C CA . GLY A 1 788 ? 36.323 -5.557 -16.726 1.00 91.69 788 GLY A CA 1
ATOM 6070 C C . GLY A 1 788 ? 36.056 -4.672 -15.508 1.00 91.69 788 GLY A C 1
ATOM 6071 O O . GLY A 1 788 ? 35.609 -3.538 -15.615 1.00 91.69 788 GLY A O 1
ATOM 6072 N N . PHE A 1 789 ? 36.370 -5.186 -14.323 1.00 91.62 789 PHE A N 1
ATOM 6073 C CA . PHE A 1 789 ? 36.394 -4.381 -13.100 1.00 91.62 789 PHE A CA 1
ATOM 6074 C C . PHE A 1 789 ? 37.801 -3.824 -12.861 1.00 91.62 789 PHE A C 1
ATOM 6076 O O . PHE A 1 789 ? 38.788 -4.476 -13.208 1.00 91.62 789 PHE A O 1
ATOM 6083 N N . ALA A 1 790 ? 37.900 -2.655 -12.227 1.00 89.12 790 ALA A N 1
ATOM 6084 C CA . ALA A 1 790 ? 39.166 -1.964 -11.992 1.00 89.12 790 ALA A CA 1
ATOM 6085 C C . ALA A 1 790 ? 40.188 -2.793 -11.195 1.00 89.12 790 ALA A C 1
ATOM 6087 O O . ALA A 1 790 ? 41.390 -2.653 -11.433 1.00 89.12 790 ALA A O 1
ATOM 6088 N N . LYS A 1 791 ? 39.722 -3.665 -10.279 1.00 86.00 791 LYS A N 1
ATOM 6089 C CA . LYS A 1 791 ? 40.551 -4.620 -9.509 1.00 86.00 791 LYS A CA 1
ATOM 6090 C C . LYS A 1 791 ? 41.842 -3.976 -8.967 1.00 86.00 791 LYS A C 1
ATOM 6092 O O . LYS A 1 791 ? 42.938 -4.520 -9.136 1.00 86.00 791 LYS A O 1
ATOM 6097 N N . TYR A 1 792 ? 41.723 -2.811 -8.325 1.00 83.06 792 TYR A N 1
ATOM 6098 C CA . TYR A 1 792 ? 42.847 -1.973 -7.894 1.00 83.06 792 TYR A CA 1
ATOM 6099 C C . TYR A 1 792 ? 43.905 -2.747 -7.102 1.00 83.06 792 TYR A C 1
ATOM 6101 O O . TYR A 1 792 ? 45.099 -2.528 -7.303 1.00 83.06 792 TYR A O 1
ATOM 6109 N N . ARG A 1 793 ? 43.490 -3.681 -6.236 1.00 74.56 793 ARG A N 1
ATOM 6110 C CA . ARG A 1 793 ? 44.424 -4.500 -5.445 1.00 74.56 793 ARG A CA 1
ATOM 6111 C C . ARG A 1 793 ? 45.362 -5.331 -6.314 1.00 74.56 793 ARG A C 1
ATOM 6113 O O . ARG A 1 793 ? 46.577 -5.244 -6.147 1.00 74.56 793 ARG A O 1
ATOM 6120 N N . ALA A 1 794 ? 44.793 -6.087 -7.253 1.00 79.38 794 ALA A N 1
ATOM 6121 C CA . ALA A 1 794 ? 45.550 -6.928 -8.173 1.00 79.38 794 ALA A CA 1
ATOM 6122 C C . ALA A 1 794 ? 46.406 -6.078 -9.122 1.00 79.38 794 ALA A C 1
ATOM 6124 O O . ALA A 1 794 ? 47.579 -6.369 -9.321 1.00 79.38 794 ALA A O 1
ATOM 6125 N N . ARG A 1 795 ? 45.851 -4.978 -9.649 1.00 84.25 795 ARG A N 1
ATOM 6126 C CA . ARG A 1 795 ? 46.552 -4.098 -10.596 1.00 84.25 795 ARG A CA 1
ATOM 6127 C C . ARG A 1 795 ? 47.738 -3.350 -9.976 1.00 84.25 795 ARG A C 1
ATOM 6129 O O . ARG A 1 795 ? 48.726 -3.107 -10.661 1.00 84.25 795 ARG A O 1
ATOM 6136 N N . HIS A 1 796 ? 47.648 -2.971 -8.701 1.00 80.50 796 HIS A N 1
ATOM 6137 C CA . HIS A 1 796 ? 48.680 -2.186 -8.013 1.00 80.50 796 HIS A CA 1
ATOM 6138 C C . HIS A 1 796 ? 49.497 -2.989 -6.987 1.00 80.50 796 HIS A C 1
ATOM 6140 O O . HIS A 1 796 ? 50.291 -2.399 -6.247 1.00 80.50 796 HIS A O 1
ATOM 6146 N N . ASN A 1 797 ? 49.331 -4.317 -6.929 1.00 74.19 797 ASN A N 1
ATOM 6147 C CA . ASN A 1 797 ? 49.968 -5.197 -5.941 1.00 74.19 797 ASN A CA 1
ATOM 6148 C C . ASN A 1 797 ? 49.821 -4.654 -4.505 1.00 74.19 797 ASN A C 1
ATOM 6150 O O . ASN A 1 797 ? 50.806 -4.499 -3.772 1.00 74.19 797 ASN A O 1
ATOM 6154 N N . LEU A 1 798 ? 48.609 -4.243 -4.130 1.00 70.31 798 LEU A N 1
ATOM 6155 C CA . LEU A 1 798 ? 48.305 -3.767 -2.777 1.00 70.31 798 LEU A CA 1
ATOM 6156 C C . LEU A 1 798 ? 48.066 -4.990 -1.876 1.00 70.31 798 LEU A C 1
ATOM 6158 O O . LEU A 1 798 ? 47.261 -5.849 -2.227 1.00 70.31 798 LEU A O 1
ATOM 6162 N N . ASP A 1 799 ? 48.801 -5.099 -0.762 1.00 56.16 799 ASP A N 1
ATOM 6163 C CA . ASP A 1 799 ? 48.750 -6.261 0.144 1.00 56.16 799 ASP A CA 1
ATOM 6164 C C . ASP A 1 799 ? 47.514 -6.225 1.076 1.00 56.16 799 ASP A C 1
ATOM 6166 O O . ASP A 1 799 ? 46.871 -5.183 1.225 1.00 56.16 799 ASP A O 1
ATOM 6170 N N . ALA A 1 800 ? 47.189 -7.361 1.703 1.00 53.28 800 ALA A N 1
ATOM 6171 C CA . ALA A 1 800 ? 46.148 -7.526 2.726 1.00 53.28 800 ALA A CA 1
ATOM 6172 C C . ALA A 1 800 ? 46.234 -6.542 3.921 1.00 53.28 800 ALA A C 1
ATOM 6174 O O . ALA A 1 800 ? 45.241 -6.333 4.610 1.00 53.28 800 ALA A O 1
ATOM 6175 N N . SER A 1 801 ? 47.367 -5.879 4.169 1.00 50.88 801 SER A N 1
ATOM 6176 C CA . SER A 1 801 ? 47.518 -4.815 5.173 1.00 50.88 801 SER A CA 1
ATOM 6177 C C . SER A 1 801 ? 46.640 -3.583 4.908 1.00 50.88 801 SER A C 1
ATOM 6179 O O . SER A 1 801 ? 46.297 -2.871 5.855 1.00 50.88 801 SER A O 1
ATOM 6181 N N . LEU A 1 802 ? 46.186 -3.365 3.662 1.00 51.62 802 LEU A N 1
ATOM 6182 C CA . LEU A 1 802 ? 45.183 -2.339 3.348 1.00 51.62 802 LEU A CA 1
ATOM 6183 C C . LEU A 1 802 ? 43.832 -2.625 4.033 1.00 51.62 802 LEU A C 1
ATOM 6185 O O . LEU A 1 802 ? 43.123 -1.684 4.387 1.00 51.62 802 LEU A O 1
ATOM 6189 N N . ASP A 1 803 ? 43.502 -3.903 4.266 1.00 51.09 803 ASP A N 1
ATOM 6190 C CA . ASP A 1 803 ? 42.279 -4.328 4.963 1.00 51.09 803 ASP A CA 1
ATOM 6191 C C . ASP A 1 803 ? 42.347 -4.055 6.480 1.00 51.09 803 ASP A C 1
ATOM 6193 O O . ASP A 1 803 ? 41.316 -3.972 7.143 1.00 51.09 803 ASP A O 1
ATOM 6197 N N . ALA A 1 804 ? 43.548 -3.874 7.047 1.00 48.12 804 ALA A N 1
ATOM 6198 C CA . ALA A 1 804 ? 43.725 -3.515 8.457 1.00 48.12 804 ALA A CA 1
ATOM 6199 C C . ALA A 1 804 ? 43.566 -2.000 8.710 1.00 48.12 804 ALA A C 1
ATOM 6201 O O . ALA A 1 804 ? 43.109 -1.594 9.781 1.00 48.12 804 ALA A O 1
ATOM 6202 N N . GLU A 1 805 ? 43.926 -1.158 7.733 1.00 45.53 805 GLU A N 1
ATOM 6203 C CA . GLU A 1 805 ? 43.794 0.308 7.808 1.00 45.53 805 GLU A CA 1
ATOM 6204 C C . GLU A 1 805 ? 42.422 0.814 7.355 1.00 45.53 805 GLU A C 1
ATOM 6206 O O . GLU A 1 805 ? 41.886 1.768 7.928 1.00 45.53 805 GLU A O 1
ATOM 6211 N N . LEU A 1 806 ? 41.807 0.142 6.380 1.00 46.19 806 LEU A N 1
ATOM 6212 C CA . LEU A 1 806 ? 40.375 0.232 6.126 1.00 46.19 806 LEU A CA 1
ATOM 6213 C C . LEU A 1 806 ? 39.683 -0.584 7.210 1.00 46.19 806 LEU A C 1
ATOM 6215 O O . LEU A 1 806 ? 39.223 -1.688 6.936 1.00 46.19 806 LEU A O 1
ATOM 6219 N N . LYS A 1 807 ? 39.677 -0.062 8.452 1.00 39.59 807 LYS A N 1
ATOM 6220 C CA . LYS A 1 807 ? 39.001 -0.690 9.598 1.00 39.59 807 LYS A CA 1
ATOM 6221 C C . LYS A 1 807 ? 37.721 -1.337 9.073 1.00 39.59 807 LYS A C 1
ATOM 6223 O O . LYS A 1 807 ? 36.930 -0.580 8.499 1.00 39.59 807 LYS A O 1
ATOM 6228 N N . PRO A 1 808 ? 37.496 -2.655 9.249 1.00 42.34 808 PRO A N 1
ATOM 6229 C CA . PRO A 1 808 ? 36.190 -3.222 8.974 1.00 42.34 808 PRO A CA 1
ATOM 6230 C C . PRO A 1 808 ? 35.220 -2.352 9.753 1.00 42.34 808 PRO A C 1
ATOM 6232 O O . PRO A 1 808 ? 35.260 -2.286 10.988 1.00 42.34 808 PRO A O 1
ATOM 6235 N N . SER A 1 809 ? 34.443 -1.549 9.032 1.00 43.09 809 SER A N 1
ATOM 6236 C CA . SER A 1 809 ? 33.436 -0.755 9.695 1.00 43.09 809 SER A CA 1
ATOM 6237 C C . SER A 1 809 ? 32.535 -1.771 10.395 1.00 43.09 809 SER A C 1
ATOM 6239 O O . SER A 1 809 ? 32.373 -2.906 9.932 1.00 43.09 809 SER A O 1
ATOM 6241 N N . ARG A 1 810 ? 31.875 -1.382 11.486 1.00 40.38 810 ARG A N 1
ATOM 6242 C CA . ARG A 1 810 ? 30.785 -2.203 12.044 1.00 40.38 810 ARG A CA 1
ATOM 6243 C C . ARG A 1 810 ? 29.674 -2.515 11.007 1.00 40.38 810 ARG A C 1
ATOM 6245 O O . ARG A 1 810 ? 28.736 -3.224 11.345 1.00 40.38 810 ARG A O 1
ATOM 6252 N N . ALA A 1 811 ? 29.775 -1.990 9.780 1.00 46.56 811 ALA A N 1
ATOM 6253 C CA . ALA A 1 811 ? 28.827 -2.050 8.681 1.00 46.56 811 ALA A CA 1
ATOM 6254 C C . ALA A 1 811 ? 29.387 -2.712 7.396 1.00 46.56 811 ALA A C 1
ATOM 6256 O O . ALA A 1 811 ? 28.915 -2.370 6.327 1.00 46.56 811 ALA A O 1
ATOM 6257 N N . GLY A 1 812 ? 30.391 -3.603 7.452 1.00 45.47 812 GLY A N 1
ATOM 6258 C CA . GLY A 1 812 ? 30.719 -4.516 6.329 1.00 45.47 812 GLY A CA 1
ATOM 6259 C C . GLY A 1 812 ? 31.364 -3.907 5.072 1.00 45.47 812 GLY A C 1
ATOM 6260 O O . GLY A 1 812 ? 31.523 -4.586 4.060 1.00 45.47 812 GLY A O 1
ATOM 6261 N N . PHE A 1 813 ? 31.768 -2.637 5.109 1.00 54.62 813 PHE A N 1
ATOM 6262 C CA . PHE A 1 813 ? 32.346 -1.927 3.962 1.00 54.62 813 PHE A CA 1
ATOM 6263 C C . PHE A 1 813 ? 33.820 -2.310 3.726 1.00 54.62 813 PHE A C 1
ATOM 6265 O O . PHE A 1 813 ? 34.708 -1.760 4.373 1.00 54.62 813 PHE A O 1
ATOM 6272 N N . GLY A 1 814 ? 34.081 -3.259 2.819 1.00 56.78 814 GLY A N 1
ATOM 6273 C CA . GLY A 1 814 ? 35.431 -3.758 2.508 1.00 56.78 814 GLY A CA 1
ATOM 6274 C C . GLY A 1 814 ? 36.033 -3.268 1.179 1.00 56.78 814 GLY A C 1
ATOM 6275 O O . GLY A 1 814 ? 35.339 -2.751 0.302 1.00 56.78 814 GLY A O 1
ATOM 6276 N N . THR A 1 815 ? 37.338 -3.511 0.994 1.00 59.38 815 THR A N 1
ATOM 6277 C CA . THR A 1 815 ? 38.111 -3.228 -0.240 1.00 59.38 815 THR A CA 1
ATOM 6278 C C . THR A 1 815 ? 37.550 -3.897 -1.496 1.00 59.38 815 THR A C 1
ATOM 6280 O O . THR A 1 815 ? 37.684 -3.359 -2.594 1.00 59.38 815 THR A O 1
ATOM 6283 N N . LYS A 1 816 ? 36.880 -5.048 -1.353 1.00 68.62 816 LYS A N 1
ATOM 6284 C CA . LYS A 1 816 ? 36.237 -5.772 -2.463 1.00 68.62 816 LYS A CA 1
ATOM 6285 C C . LYS A 1 816 ? 35.184 -4.926 -3.195 1.00 68.62 816 LYS A C 1
ATOM 6287 O O . LYS A 1 816 ? 35.108 -4.992 -4.419 1.00 68.62 816 LYS A O 1
ATOM 6292 N N . SER A 1 817 ? 34.403 -4.119 -2.473 1.00 78.56 817 SER A N 1
ATOM 6293 C CA . SER A 1 817 ? 33.379 -3.249 -3.073 1.00 78.56 817 SER A CA 1
ATOM 6294 C C . SER A 1 817 ? 33.999 -2.136 -3.917 1.00 78.56 817 SER A C 1
ATOM 6296 O O . SER A 1 817 ? 33.422 -1.730 -4.920 1.00 78.56 817 SER A O 1
ATOM 6298 N N . LEU A 1 818 ? 35.198 -1.682 -3.540 1.00 81.12 818 LEU A N 1
ATOM 6299 C CA . LEU A 1 818 ? 35.950 -0.667 -4.272 1.00 81.12 818 LEU A CA 1
ATOM 6300 C C . LEU A 1 818 ? 36.458 -1.201 -5.617 1.00 81.12 818 LEU A C 1
ATOM 6302 O O . LEU A 1 818 ? 36.312 -0.535 -6.635 1.00 81.12 818 LEU A O 1
ATOM 6306 N N . ASP A 1 819 ? 36.988 -2.428 -5.641 1.00 85.75 819 ASP A N 1
ATOM 6307 C CA . ASP A 1 819 ? 37.508 -3.071 -6.859 1.00 85.75 819 ASP A CA 1
ATOM 6308 C C . ASP A 1 819 ? 36.463 -3.222 -7.975 1.00 85.75 819 ASP A C 1
ATOM 6310 O O . ASP A 1 819 ? 36.843 -3.338 -9.141 1.00 85.75 819 ASP A O 1
ATOM 6314 N N . ARG A 1 820 ? 35.170 -3.242 -7.620 1.00 88.81 820 ARG A N 1
ATOM 6315 C CA . ARG A 1 820 ? 34.034 -3.446 -8.534 1.00 88.81 820 ARG A CA 1
ATOM 6316 C C . ARG A 1 820 ? 33.283 -2.160 -8.901 1.00 88.81 820 ARG A C 1
ATOM 6318 O O . ARG A 1 820 ? 32.296 -2.235 -9.628 1.00 88.81 820 ARG A O 1
ATOM 6325 N N . ALA A 1 821 ? 33.719 -1.002 -8.408 1.00 91.12 821 ALA A N 1
ATOM 6326 C CA . ALA A 1 821 ? 33.006 0.268 -8.579 1.00 91.12 821 ALA A CA 1
ATOM 6327 C C . ALA A 1 821 ? 33.337 1.021 -9.885 1.00 91.12 821 ALA A C 1
ATOM 6329 O O . ALA A 1 821 ? 32.734 2.053 -10.192 1.00 91.12 821 ALA A O 1
ATOM 6330 N N . ALA A 1 822 ? 34.310 0.521 -10.646 1.00 94.44 822 ALA A N 1
ATOM 6331 C CA . ALA A 1 822 ? 34.792 1.145 -11.867 1.00 94.44 822 ALA A CA 1
ATOM 6332 C C . ALA A 1 822 ? 35.252 0.099 -12.893 1.00 94.44 822 ALA A C 1
ATOM 6334 O O . ALA A 1 822 ? 35.590 -1.033 -12.531 1.00 94.44 822 ALA A O 1
ATOM 6335 N N . SER A 1 823 ? 35.301 0.508 -14.161 1.00 95.44 823 SER A N 1
ATOM 6336 C CA . SER A 1 823 ? 35.719 -0.310 -15.303 1.00 95.44 823 SER A CA 1
ATOM 6337 C C . SER A 1 823 ? 37.080 0.115 -15.864 1.00 95.44 823 SER A C 1
ATOM 6339 O O . SER A 1 823 ? 37.503 1.261 -15.694 1.00 95.44 823 SER A O 1
ATOM 6341 N N . LEU A 1 824 ? 37.778 -0.808 -16.537 1.00 94.06 824 LEU A N 1
ATOM 6342 C CA . LEU A 1 824 ? 39.101 -0.558 -17.139 1.00 94.06 824 LEU A CA 1
ATOM 6343 C C . LEU A 1 824 ? 39.011 0.139 -18.502 1.00 94.06 824 LEU A C 1
ATOM 6345 O O . LEU A 1 824 ? 39.908 0.883 -18.884 1.00 94.06 824 LEU A O 1
ATOM 6349 N N . ALA A 1 825 ? 37.920 -0.092 -19.222 1.00 94.44 825 ALA A N 1
ATOM 6350 C CA . ALA A 1 825 ? 37.603 0.580 -20.472 1.00 94.44 825 ALA A CA 1
ATOM 6351 C C . ALA A 1 825 ? 36.084 0.687 -20.626 1.00 94.44 825 ALA A C 1
ATOM 6353 O O . ALA A 1 825 ? 35.325 0.081 -19.865 1.00 94.44 825 ALA A O 1
ATOM 6354 N N . MET A 1 826 ? 35.648 1.440 -21.626 1.00 95.69 826 MET A N 1
ATOM 6355 C CA . MET A 1 826 ? 34.253 1.557 -22.026 1.00 95.69 826 MET A CA 1
ATOM 6356 C C . MET A 1 826 ? 34.110 1.159 -23.495 1.00 95.69 826 MET A C 1
ATOM 6358 O O . MET A 1 826 ? 34.985 1.440 -24.313 1.00 95.69 826 MET A O 1
ATOM 6362 N N . VAL A 1 827 ? 33.010 0.500 -23.828 1.00 96.94 827 VAL A N 1
ATOM 6363 C CA . VAL A 1 827 ? 32.639 0.102 -25.188 1.00 96.94 827 VAL A CA 1
ATOM 6364 C C . VAL A 1 827 ? 31.218 0.550 -25.486 1.00 96.94 827 VAL A C 1
ATOM 6366 O O . VAL A 1 827 ? 30.395 0.653 -24.576 1.00 96.94 827 VAL A O 1
ATOM 6369 N N . ALA A 1 828 ? 30.931 0.772 -26.762 1.00 98.25 828 ALA A N 1
ATOM 6370 C CA . ALA A 1 828 ? 29.585 1.021 -27.248 1.00 98.25 828 ALA A CA 1
ATOM 6371 C C . ALA A 1 828 ? 29.221 0.046 -28.356 1.00 98.25 828 ALA A C 1
ATOM 6373 O O . ALA A 1 828 ? 30.042 -0.266 -29.222 1.00 98.25 828 ALA A O 1
ATOM 6374 N N . PHE A 1 829 ? 27.970 -0.391 -28.346 1.00 98.62 829 PHE A N 1
ATOM 6375 C CA . PHE A 1 829 ? 27.389 -1.257 -29.355 1.00 98.62 829 PHE A CA 1
ATOM 6376 C C . PHE A 1 829 ? 26.141 -0.610 -29.941 1.00 98.62 829 PHE A C 1
ATOM 6378 O O . PHE A 1 829 ? 25.393 0.059 -29.230 1.00 98.62 829 PHE A O 1
ATOM 6385 N N . ASP A 1 830 ? 25.873 -0.884 -31.212 1.00 98.12 830 ASP A N 1
ATOM 6386 C CA . ASP A 1 830 ? 24.524 -0.766 -31.747 1.00 98.12 830 ASP A CA 1
ATOM 6387 C C . ASP A 1 830 ? 23.652 -1.772 -30.992 1.00 98.12 830 ASP A C 1
ATOM 6389 O O . ASP A 1 830 ? 23.899 -2.984 -31.015 1.00 98.12 830 ASP A O 1
ATOM 6393 N N . ARG A 1 831 ? 22.653 -1.268 -30.272 1.00 96.88 831 ARG A N 1
ATOM 6394 C CA . ARG A 1 831 ? 21.908 -2.085 -29.309 1.00 96.88 831 ARG A CA 1
ATOM 6395 C C . ARG A 1 831 ? 20.968 -3.107 -29.962 1.00 96.88 831 ARG A C 1
ATOM 6397 O O . ARG A 1 831 ? 20.489 -4.024 -29.294 1.00 96.88 831 ARG A O 1
ATOM 6404 N N . TYR A 1 832 ? 20.667 -2.940 -31.250 1.00 97.25 832 TYR A N 1
ATOM 6405 C CA . TYR A 1 832 ? 19.742 -3.796 -31.991 1.00 97.25 832 TYR A CA 1
ATOM 6406 C C . TYR A 1 832 ? 20.461 -4.963 -32.666 1.00 97.25 832 TYR A C 1
ATOM 6408 O O . TYR A 1 832 ? 19.915 -6.064 -32.725 1.00 97.25 832 TYR A O 1
ATOM 6416 N N . THR A 1 833 ? 21.675 -4.717 -33.158 1.00 97.00 833 THR A N 1
ATOM 6417 C CA . THR A 1 833 ? 22.491 -5.672 -33.918 1.00 97.00 833 THR A CA 1
ATOM 6418 C C . THR A 1 833 ? 23.620 -6.291 -33.097 1.00 97.00 833 THR A C 1
ATOM 6420 O O . THR A 1 833 ? 24.155 -7.324 -33.493 1.00 97.00 833 THR A O 1
ATOM 6423 N N . GLY A 1 834 ? 24.015 -5.669 -31.981 1.00 96.50 834 GLY A N 1
ATOM 6424 C CA . GLY A 1 834 ? 25.170 -6.082 -31.182 1.00 96.50 834 GLY A CA 1
ATOM 6425 C C . GLY A 1 834 ? 26.518 -5.727 -31.811 1.00 96.50 834 GLY A C 1
ATOM 6426 O O . GLY A 1 834 ? 27.560 -6.174 -31.333 1.00 96.50 834 GLY A O 1
ATOM 6427 N N . LYS A 1 835 ? 26.529 -4.934 -32.890 1.00 97.00 835 LYS A N 1
ATOM 6428 C CA . LYS A 1 835 ? 27.761 -4.512 -33.557 1.00 97.00 835 LYS A CA 1
ATOM 6429 C C . LYS A 1 835 ? 28.528 -3.528 -32.674 1.00 97.00 835 LYS A C 1
ATOM 6431 O O . LYS A 1 835 ? 27.987 -2.494 -32.294 1.00 97.00 835 LYS A O 1
ATOM 6436 N N . LEU A 1 836 ? 29.804 -3.814 -32.412 1.00 97.44 836 LEU A N 1
ATOM 6437 C CA . LEU A 1 836 ? 30.710 -2.878 -31.741 1.00 97.44 836 LEU A CA 1
ATOM 6438 C C . LEU A 1 836 ? 30.861 -1.599 -32.581 1.00 97.44 836 LEU A C 1
ATOM 6440 O O . LEU A 1 836 ? 31.212 -1.668 -33.761 1.00 97.44 836 LEU A O 1
ATOM 6444 N N . LEU A 1 837 ? 30.610 -0.448 -31.960 1.00 97.88 837 LEU A N 1
ATOM 6445 C CA . LEU A 1 837 ? 30.760 0.876 -32.563 1.00 97.88 837 LEU A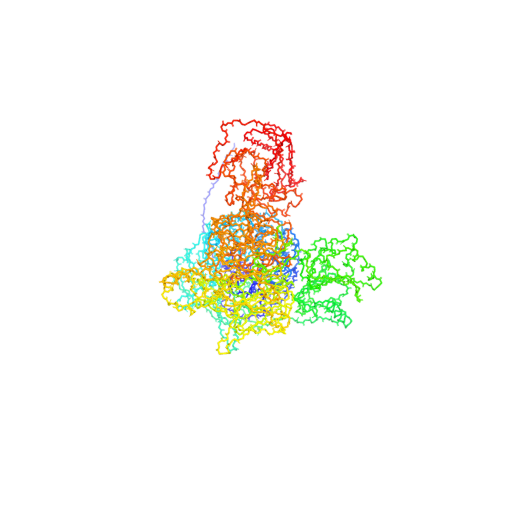 CA 1
ATOM 6446 C C . LEU A 1 837 ? 32.141 1.450 -32.261 1.00 97.88 837 LEU A C 1
ATOM 6448 O O . LEU A 1 837 ? 32.885 1.790 -33.176 1.00 97.88 837 LEU A O 1
ATOM 6452 N N . TRP A 1 838 ? 32.503 1.504 -30.979 1.00 97.62 838 TRP A N 1
ATOM 6453 C CA . TRP A 1 838 ? 33.774 2.060 -30.528 1.00 97.62 838 TRP A CA 1
ATOM 6454 C C . TRP A 1 838 ? 34.191 1.516 -29.160 1.00 97.62 838 TRP A C 1
ATOM 6456 O O . TRP A 1 838 ? 33.420 0.868 -28.446 1.00 97.62 838 TRP A O 1
ATOM 6466 N N . ARG A 1 839 ? 35.449 1.790 -28.802 1.00 95.69 839 ARG A N 1
ATOM 6467 C CA . ARG A 1 839 ? 36.064 1.458 -27.515 1.00 95.69 839 ARG A CA 1
ATOM 6468 C C . ARG A 1 839 ? 36.949 2.613 -27.043 1.00 95.69 839 ARG A C 1
ATOM 6470 O O . ARG A 1 839 ? 37.740 3.129 -27.826 1.00 95.69 839 ARG A O 1
ATOM 6477 N N . ALA A 1 840 ? 36.850 2.969 -25.765 1.00 94.75 840 ALA A N 1
ATOM 6478 C CA . ALA A 1 840 ? 37.661 3.989 -25.109 1.00 94.75 840 ALA A CA 1
ATOM 6479 C C . ALA A 1 840 ? 38.371 3.406 -23.876 1.00 94.75 840 ALA A C 1
ATOM 6481 O O . ALA A 1 840 ? 37.728 2.848 -22.989 1.00 94.75 840 ALA A O 1
ATOM 6482 N N . GLU A 1 841 ? 39.695 3.547 -23.804 1.00 93.62 841 GLU A N 1
ATOM 6483 C CA . GLU A 1 841 ? 40.502 3.077 -22.667 1.00 93.62 841 GLU A CA 1
ATOM 6484 C C . GLU A 1 841 ? 40.505 4.092 -21.514 1.00 93.62 841 GLU A C 1
ATOM 6486 O O . GLU A 1 841 ? 40.625 5.306 -21.736 1.00 93.62 841 GLU A O 1
ATOM 6491 N N . ALA A 1 842 ? 40.427 3.602 -20.273 1.00 93.94 842 ALA A N 1
ATOM 6492 C CA . ALA A 1 842 ? 40.645 4.444 -19.101 1.00 93.94 842 ALA A CA 1
ATOM 6493 C C . ALA A 1 842 ? 42.148 4.685 -18.893 1.00 93.94 842 ALA A C 1
ATOM 6495 O O . ALA A 1 842 ? 42.969 3.781 -19.054 1.00 93.94 842 ALA A O 1
ATOM 6496 N N . ARG A 1 843 ? 42.527 5.894 -18.467 1.00 92.44 843 ARG A N 1
ATOM 6497 C CA . ARG A 1 843 ? 43.885 6.156 -17.961 1.00 92.44 843 ARG A CA 1
ATOM 6498 C C . ARG A 1 843 ? 44.071 5.491 -16.599 1.00 92.44 843 ARG A C 1
ATOM 6500 O O . ARG A 1 843 ? 45.119 4.908 -16.323 1.00 92.44 843 ARG A O 1
ATOM 6507 N N . HIS A 1 844 ? 43.030 5.545 -15.771 1.00 91.06 844 HIS A N 1
ATOM 6508 C CA . HIS A 1 844 ? 42.988 4.973 -14.431 1.00 91.06 844 HIS A CA 1
ATOM 6509 C C . HIS A 1 844 ? 41.840 3.982 -14.322 1.00 91.06 844 HIS A C 1
ATOM 6511 O O . HIS A 1 844 ? 42.086 2.780 -14.300 1.00 91.06 844 HIS A O 1
ATOM 6517 N N . SER A 1 845 ? 40.602 4.465 -14.295 1.00 92.88 845 SER A N 1
ATOM 6518 C CA . SER A 1 845 ? 39.397 3.633 -14.221 1.00 92.88 845 SER A CA 1
ATOM 6519 C C . SER A 1 845 ? 38.153 4.506 -14.349 1.00 92.88 845 SER A C 1
ATOM 6521 O O . SER A 1 845 ? 38.049 5.507 -13.636 1.00 92.88 845 SER A O 1
ATOM 6523 N N . PHE A 1 846 ? 37.205 4.106 -15.197 1.00 96.12 846 PHE A N 1
ATOM 6524 C CA . PHE A 1 846 ? 35.929 4.803 -15.362 1.00 96.12 846 PHE A CA 1
ATOM 6525 C C . PHE A 1 846 ? 34.937 4.403 -14.268 1.00 96.12 846 PHE A C 1
ATOM 6527 O O . PHE A 1 846 ? 34.514 3.248 -14.206 1.00 96.12 846 PHE A O 1
ATOM 6534 N N . TRP A 1 847 ? 34.559 5.345 -13.407 1.00 94.81 847 TRP A N 1
ATOM 6535 C CA . TRP A 1 847 ? 33.622 5.106 -12.303 1.00 94.81 847 TRP A CA 1
ATOM 6536 C C . TRP A 1 847 ? 32.204 4.864 -12.799 1.00 94.81 847 TRP A C 1
ATOM 6538 O O . TRP A 1 847 ? 31.678 5.682 -13.540 1.00 94.81 847 TRP A O 1
ATOM 6548 N N . HIS A 1 848 ? 31.539 3.804 -12.334 1.00 95.44 848 HIS A N 1
ATOM 6549 C CA . HIS A 1 848 ? 30.194 3.460 -12.815 1.00 95.44 848 HIS A CA 1
ATOM 6550 C C . HIS A 1 848 ? 29.155 4.550 -12.502 1.00 95.44 848 HIS A C 1
ATOM 6552 O O . HIS A 1 848 ? 28.370 4.920 -13.368 1.00 95.44 848 HIS A O 1
ATOM 6558 N N . ASN A 1 849 ? 29.204 5.131 -11.298 1.00 92.81 849 ASN A N 1
ATOM 6559 C CA . ASN A 1 849 ? 28.364 6.277 -10.910 1.00 92.81 849 ASN A CA 1
ATOM 6560 C C . ASN A 1 849 ? 28.821 7.614 -11.539 1.00 92.81 849 ASN A C 1
ATOM 6562 O O . ASN A 1 849 ? 28.164 8.642 -11.382 1.00 92.81 849 ASN A O 1
ATOM 6566 N N . GLY A 1 850 ? 29.955 7.601 -12.239 1.00 95.50 850 GLY A N 1
ATOM 6567 C CA . GLY A 1 850 ? 30.520 8.725 -12.974 1.00 95.50 850 GLY A CA 1
ATOM 6568 C C . GLY A 1 850 ? 30.491 8.514 -14.487 1.00 95.50 850 GLY A C 1
ATOM 6569 O O . GLY A 1 850 ? 31.254 9.179 -15.179 1.00 95.50 850 GLY A O 1
ATOM 6570 N N . ILE A 1 851 ? 29.671 7.585 -14.994 1.00 97.62 851 ILE A N 1
ATOM 6571 C CA . ILE A 1 851 ? 29.364 7.432 -16.420 1.00 97.62 851 ILE A CA 1
ATOM 6572 C C . ILE A 1 851 ? 27.923 7.890 -16.634 1.00 97.62 851 ILE A C 1
ATOM 6574 O O . ILE A 1 851 ? 26.998 7.311 -16.061 1.00 97.62 851 ILE A O 1
ATOM 6578 N N . VAL A 1 852 ? 27.743 8.921 -17.457 1.00 98.12 852 VAL A N 1
ATOM 6579 C CA . VAL A 1 852 ? 26.429 9.448 -17.850 1.00 98.12 852 VAL A CA 1
ATOM 6580 C C . VAL A 1 852 ? 26.385 9.744 -19.343 1.00 98.12 852 VAL A C 1
ATOM 6582 O O . VAL A 1 852 ? 27.420 10.001 -19.956 1.00 98.12 852 VAL A O 1
ATOM 6585 N N . ALA A 1 853 ? 25.193 9.738 -19.935 1.00 97.88 853 ALA A N 1
ATOM 6586 C CA . ALA A 1 853 ? 25.008 10.074 -21.345 1.00 97.88 853 ALA A CA 1
ATOM 6587 C C . ALA A 1 853 ? 23.870 11.080 -21.559 1.00 97.88 853 ALA A C 1
ATOM 6589 O O . ALA A 1 853 ? 22.911 11.136 -20.788 1.00 97.88 853 ALA A O 1
ATOM 6590 N N . GLY A 1 854 ? 23.998 11.885 -22.612 1.00 96.19 854 GLY A N 1
ATOM 6591 C CA . GLY A 1 854 ? 22.997 12.860 -23.039 1.00 96.19 854 GLY A CA 1
ATOM 6592 C C . GLY A 1 854 ? 23.585 13.936 -23.955 1.00 96.19 854 GLY A C 1
ATOM 6593 O O . GLY A 1 854 ? 24.802 14.120 -24.029 1.00 96.19 854 GLY A O 1
ATOM 6594 N N . GLY A 1 855 ? 22.725 14.630 -24.707 1.00 94.69 855 GLY A N 1
ATOM 6595 C CA . GLY A 1 855 ? 23.160 15.661 -25.659 1.00 94.69 855 GLY A CA 1
ATOM 6596 C C . GLY A 1 855 ? 24.068 15.128 -26.779 1.00 94.69 855 GLY A C 1
ATOM 6597 O O . GLY A 1 855 ? 24.928 15.865 -27.269 1.00 94.69 855 GLY A O 1
ATOM 6598 N N . GLY A 1 856 ? 23.914 13.845 -27.138 1.00 96.50 856 GLY A N 1
ATOM 6599 C CA . GLY A 1 856 ? 24.737 13.140 -28.128 1.00 96.50 856 GLY A CA 1
ATOM 6600 C C . GLY A 1 856 ? 26.138 12.749 -27.643 1.00 96.50 856 GLY A C 1
ATOM 6601 O O . GLY A 1 856 ? 27.007 12.476 -28.464 1.00 96.50 856 GLY A O 1
ATOM 6602 N N . ARG A 1 857 ? 26.399 12.761 -26.328 1.00 97.69 857 ARG A N 1
ATOM 6603 C CA . ARG A 1 857 ? 27.719 12.454 -25.752 1.00 97.69 857 ARG A CA 1
ATOM 6604 C C . ARG A 1 857 ? 27.635 11.470 -24.596 1.00 97.69 857 ARG A C 1
ATOM 6606 O O . ARG A 1 857 ? 26.612 11.380 -23.918 1.00 97.69 857 ARG A O 1
ATOM 6613 N N . VAL A 1 858 ? 28.758 10.806 -24.339 1.00 98.25 858 VAL A N 1
ATOM 6614 C CA . VAL A 1 858 ? 29.027 10.076 -23.096 1.00 98.25 858 VAL A CA 1
ATOM 6615 C C . VAL A 1 858 ? 30.080 10.835 -22.303 1.00 98.25 858 VAL A C 1
ATOM 6617 O O . VAL A 1 858 ? 31.114 11.214 -22.853 1.00 98.25 858 VAL A O 1
ATOM 6620 N N . TYR A 1 859 ? 29.826 11.023 -21.013 1.00 98.31 859 TYR A N 1
ATOM 6621 C CA . TYR A 1 859 ? 30.739 11.640 -20.060 1.00 98.31 859 TYR A CA 1
ATOM 6622 C C . TYR A 1 859 ? 31.192 10.583 -19.056 1.00 98.31 859 TYR A C 1
ATOM 6624 O O . TYR A 1 859 ? 30.354 9.906 -18.461 1.00 98.31 859 TYR A O 1
ATOM 6632 N N . ALA A 1 860 ? 32.501 10.438 -18.861 1.00 97.81 860 ALA A N 1
ATOM 6633 C CA . ALA A 1 860 ? 33.070 9.412 -17.995 1.00 97.81 860 ALA A CA 1
ATOM 6634 C C . ALA A 1 860 ? 34.162 9.977 -17.078 1.00 97.81 860 ALA A C 1
ATOM 6636 O O . ALA A 1 860 ? 35.155 10.549 -17.536 1.00 97.81 860 ALA A O 1
ATOM 6637 N N . LEU A 1 861 ? 33.987 9.784 -15.771 1.00 96.50 861 LEU A N 1
ATOM 6638 C CA . LEU A 1 861 ? 34.949 10.149 -14.736 1.00 96.50 861 LEU A CA 1
ATOM 6639 C C . LEU A 1 861 ? 36.052 9.087 -14.614 1.00 96.50 861 LEU A C 1
ATOM 6641 O O . LEU A 1 861 ? 35.781 7.946 -14.244 1.00 96.50 861 LEU A O 1
ATOM 6645 N N . ASP A 1 862 ? 37.297 9.482 -14.868 1.00 95.62 862 ASP A N 1
ATOM 6646 C CA . ASP A 1 862 ? 38.471 8.608 -14.948 1.00 95.62 862 ASP A CA 1
ATOM 6647 C C . ASP A 1 862 ? 39.514 8.982 -13.884 1.00 95.62 862 ASP A C 1
ATOM 6649 O O . ASP A 1 862 ? 40.269 9.952 -14.037 1.00 95.62 862 ASP A O 1
ATOM 6653 N N . ARG A 1 863 ? 39.538 8.228 -12.778 1.00 92.44 863 ARG A N 1
ATOM 6654 C CA . ARG A 1 863 ? 40.455 8.455 -11.644 1.00 92.44 863 ARG A CA 1
ATOM 6655 C C . ARG A 1 863 ? 40.560 7.252 -10.707 1.00 92.44 863 ARG A C 1
ATOM 6657 O O . ARG A 1 863 ? 39.647 6.429 -10.665 1.00 92.44 863 ARG A O 1
ATOM 6664 N N . ASN A 1 864 ? 41.607 7.202 -9.877 1.00 88.38 864 ASN A N 1
ATOM 6665 C CA . ASN A 1 864 ? 41.673 6.250 -8.760 1.00 88.38 864 ASN A CA 1
ATOM 6666 C C . ASN A 1 864 ? 40.907 6.775 -7.529 1.00 88.38 864 ASN A C 1
ATOM 6668 O O . ASN A 1 864 ? 40.734 7.984 -7.372 1.00 88.38 864 ASN A O 1
ATOM 6672 N N . PRO A 1 865 ? 40.449 5.887 -6.630 1.00 85.19 865 PRO A N 1
ATOM 6673 C CA . PRO A 1 865 ? 39.870 6.289 -5.352 1.00 85.19 865 PRO A CA 1
ATOM 6674 C C . PRO A 1 865 ? 40.934 6.759 -4.352 1.00 85.19 865 PRO A C 1
ATOM 6676 O O . PRO A 1 865 ? 42.072 6.283 -4.354 1.00 85.19 865 PRO A O 1
ATOM 6679 N N . LYS A 1 866 ? 40.527 7.619 -3.410 1.00 81.62 866 LYS A N 1
ATOM 6680 C CA . LYS A 1 866 ? 41.410 8.226 -2.398 1.00 81.62 866 LYS A CA 1
ATOM 6681 C C . LYS A 1 866 ? 42.262 7.211 -1.602 1.00 81.62 866 LYS A C 1
ATOM 6683 O O . LYS A 1 866 ? 43.461 7.450 -1.469 1.00 81.62 866 LYS A O 1
ATOM 6688 N N . PRO A 1 867 ? 41.731 6.062 -1.125 1.00 79.62 867 PRO A N 1
ATOM 6689 C CA . PRO A 1 867 ? 42.556 5.061 -0.441 1.00 79.62 867 PRO A CA 1
ATOM 6690 C C . PRO A 1 867 ? 43.672 4.469 -1.315 1.00 79.62 867 PRO A C 1
ATOM 6692 O O . PRO A 1 867 ? 44.766 4.204 -0.820 1.00 79.62 867 PRO A O 1
ATOM 6695 N N . VAL A 1 868 ? 43.422 4.286 -2.617 1.00 81.69 868 VAL A N 1
ATOM 6696 C CA . VAL A 1 868 ? 44.431 3.790 -3.567 1.00 81.69 868 VAL A CA 1
ATOM 6697 C C . VAL A 1 868 ? 45.485 4.866 -3.816 1.00 81.69 868 VAL A C 1
ATOM 6699 O O . VAL A 1 868 ? 46.674 4.567 -3.768 1.00 81.69 868 VAL A O 1
ATOM 6702 N N . GLU A 1 869 ? 45.079 6.127 -3.978 1.00 82.25 869 GLU A N 1
ATOM 6703 C CA . GLU A 1 869 ? 46.008 7.263 -4.075 1.00 82.25 869 GLU A CA 1
ATOM 6704 C C . GLU A 1 869 ? 46.943 7.350 -2.867 1.00 82.25 869 GLU A C 1
ATOM 6706 O O . GLU A 1 869 ? 48.157 7.471 -3.024 1.00 82.25 869 GLU A O 1
ATOM 6711 N N . ASP A 1 870 ? 46.394 7.259 -1.653 1.00 81.94 870 ASP A N 1
ATOM 6712 C CA . ASP A 1 870 ? 47.184 7.305 -0.423 1.00 81.94 870 ASP A CA 1
ATOM 6713 C C . ASP A 1 870 ? 48.153 6.119 -0.324 1.00 81.94 870 ASP A C 1
ATOM 6715 O O . ASP A 1 870 ? 49.291 6.282 0.129 1.00 81.94 870 ASP A O 1
ATOM 6719 N N . ALA A 1 871 ? 47.744 4.932 -0.780 1.00 79.31 871 ALA A N 1
ATOM 6720 C CA . ALA A 1 871 ? 48.602 3.753 -0.834 1.00 79.31 871 ALA A CA 1
ATOM 6721 C C . ALA A 1 871 ? 49.761 3.913 -1.831 1.00 79.31 871 ALA A C 1
ATOM 6723 O O . ALA A 1 871 ? 50.910 3.634 -1.486 1.00 79.31 871 ALA A O 1
ATOM 6724 N N . LEU A 1 872 ? 49.483 4.408 -3.040 1.00 82.69 872 LEU A N 1
ATOM 6725 C CA . LEU A 1 872 ? 50.503 4.670 -4.058 1.00 82.69 872 LEU A CA 1
ATOM 6726 C C . LEU A 1 872 ? 51.467 5.780 -3.612 1.00 82.69 872 LEU A C 1
ATOM 6728 O O . LEU A 1 872 ? 52.683 5.628 -3.746 1.00 82.69 872 LEU A O 1
ATOM 6732 N N . ARG A 1 873 ? 50.952 6.835 -2.966 1.00 83.19 873 ARG A N 1
ATOM 6733 C CA . ARG A 1 873 ? 51.766 7.920 -2.397 1.00 83.19 873 ARG A CA 1
ATOM 6734 C C . ARG A 1 873 ? 52.748 7.424 -1.343 1.00 83.19 873 ARG A C 1
ATOM 6736 O O . ARG A 1 873 ? 53.909 7.823 -1.351 1.00 83.19 873 ARG A O 1
ATOM 6743 N N . ARG A 1 874 ? 52.320 6.514 -0.464 1.00 81.25 874 ARG A N 1
ATOM 6744 C CA . ARG A 1 874 ? 53.209 5.878 0.528 1.00 81.25 874 ARG A CA 1
ATOM 6745 C C . ARG A 1 874 ? 54.317 5.037 -0.105 1.00 81.25 874 ARG A C 1
ATOM 6747 O O . ARG A 1 874 ? 55.373 4.886 0.497 1.00 81.25 874 ARG A O 1
ATOM 6754 N N . ARG A 1 875 ? 54.102 4.536 -1.323 1.00 83.06 875 ARG A N 1
ATOM 6755 C CA . ARG A 1 875 ? 55.106 3.822 -2.129 1.00 83.06 875 ARG A CA 1
ATOM 6756 C C . ARG A 1 875 ? 55.978 4.761 -2.976 1.00 83.06 875 ARG A C 1
ATOM 6758 O O . ARG A 1 875 ? 56.704 4.288 -3.844 1.00 83.06 875 ARG A O 1
ATOM 6765 N N . GLY A 1 876 ? 55.911 6.073 -2.739 1.00 79.62 876 GLY A N 1
ATOM 6766 C CA . GLY A 1 876 ? 56.720 7.076 -3.434 1.00 79.62 876 GLY A CA 1
ATOM 6767 C C . GLY A 1 876 ? 56.203 7.470 -4.821 1.00 79.62 876 GLY A C 1
ATOM 6768 O O . GLY A 1 876 ? 56.932 8.125 -5.559 1.00 79.62 876 GLY A O 1
ATOM 6769 N N . GLN A 1 877 ? 54.974 7.094 -5.192 1.00 79.62 877 GLN A N 1
ATOM 6770 C CA . GLN A 1 877 ? 54.358 7.530 -6.451 1.00 79.62 877 GLN A CA 1
ATOM 6771 C C . GLN A 1 877 ? 53.626 8.865 -6.249 1.00 79.62 877 GLN A C 1
ATOM 6773 O O . GLN A 1 877 ? 52.918 9.046 -5.260 1.00 79.62 877 GLN A O 1
ATOM 6778 N N . SER A 1 878 ? 53.798 9.827 -7.156 1.00 67.44 878 SER A N 1
ATOM 6779 C CA . SER A 1 878 ? 53.108 11.121 -7.075 1.00 67.44 878 SER A CA 1
ATOM 6780 C C . SER A 1 878 ? 51.612 10.988 -7.379 1.00 67.44 878 SER A C 1
ATOM 6782 O O . SER A 1 878 ? 51.170 10.022 -8.003 1.00 67.44 878 SER A O 1
ATOM 6784 N N . HIS A 1 879 ? 50.824 11.979 -6.950 1.00 68.56 879 HIS A N 1
ATOM 6785 C CA . HIS A 1 879 ? 49.429 12.085 -7.376 1.00 68.56 879 HIS A CA 1
ATOM 6786 C C . HIS A 1 879 ? 49.380 12.188 -8.913 1.00 68.56 879 HIS A C 1
ATOM 6788 O O . HIS A 1 879 ? 50.168 12.954 -9.472 1.00 68.56 879 HIS A O 1
ATOM 6794 N N . PRO A 1 880 ? 48.513 11.439 -9.618 1.00 72.31 880 PRO A N 1
ATOM 6795 C CA . PRO A 1 880 ? 48.457 11.529 -11.070 1.00 72.31 880 PRO A CA 1
ATOM 6796 C C . PRO A 1 880 ? 47.867 12.875 -11.512 1.00 72.31 880 PRO A C 1
ATOM 6798 O O . PRO A 1 880 ? 46.722 13.176 -11.184 1.00 72.31 880 PRO A O 1
ATOM 6801 N N . ASP A 1 881 ? 48.593 13.639 -12.330 1.00 73.56 881 ASP A N 1
ATOM 6802 C CA . ASP A 1 881 ? 48.071 14.848 -13.006 1.00 73.56 881 ASP A CA 1
ATOM 6803 C C . ASP A 1 881 ? 47.197 14.501 -14.233 1.00 73.56 881 ASP A C 1
ATOM 6805 O O . ASP A 1 881 ? 46.869 15.343 -15.065 1.00 73.56 881 ASP A O 1
ATOM 6809 N N . THR A 1 882 ? 46.855 13.218 -14.383 1.00 86.38 882 THR A N 1
ATOM 6810 C CA . THR A 1 882 ? 46.215 12.638 -15.570 1.00 86.38 882 THR A CA 1
ATOM 6811 C C . THR A 1 882 ? 44.769 12.207 -15.343 1.00 86.38 882 THR A C 1
ATOM 6813 O O . THR A 1 882 ? 44.166 11.644 -16.263 1.00 86.38 882 THR A O 1
ATOM 6816 N N . TYR A 1 883 ? 44.214 12.451 -14.149 1.00 93.69 883 TYR A N 1
ATOM 6817 C CA . TYR A 1 883 ? 42.777 12.307 -13.897 1.00 93.69 883 TYR A CA 1
ATOM 6818 C C . TYR A 1 883 ? 41.980 13.177 -14.841 1.00 93.69 883 TYR A C 1
ATOM 6820 O O . TYR A 1 883 ? 42.444 14.251 -15.214 1.00 93.69 883 TYR A O 1
ATOM 6828 N N . ARG A 1 884 ? 40.796 12.705 -15.233 1.00 95.19 884 ARG A N 1
ATOM 6829 C CA . ARG A 1 884 ? 39.964 13.437 -16.182 1.00 95.19 884 ARG A CA 1
ATOM 6830 C C . ARG A 1 884 ? 38.474 13.191 -16.036 1.00 95.19 884 ARG A C 1
ATOM 6832 O O . ARG A 1 884 ? 38.050 12.155 -15.529 1.00 95.19 884 ARG A O 1
ATOM 6839 N N . ILE A 1 885 ? 37.697 14.113 -16.590 1.00 97.19 885 ILE A N 1
ATOM 6840 C CA . ILE A 1 885 ? 36.383 13.808 -17.154 1.00 97.19 885 ILE A CA 1
ATOM 6841 C C . ILE A 1 885 ? 36.551 13.760 -18.671 1.00 97.19 885 ILE A C 1
ATOM 6843 O O . ILE A 1 885 ? 36.979 14.737 -19.286 1.00 97.19 885 ILE A O 1
ATOM 6847 N N . LEU A 1 886 ? 36.244 12.610 -19.262 1.00 97.44 886 LEU A N 1
ATOM 6848 C CA . LEU A 1 886 ? 36.272 12.399 -20.703 1.00 97.44 886 LEU A CA 1
ATOM 6849 C C . LEU A 1 886 ? 34.868 12.598 -21.273 1.00 97.44 886 LEU A C 1
ATOM 6851 O O . LEU A 1 886 ? 33.939 11.952 -20.796 1.00 97.44 886 LEU A O 1
ATOM 6855 N N . ALA A 1 887 ? 34.731 13.420 -22.313 1.00 97.94 887 ALA A N 1
ATOM 6856 C CA . ALA A 1 887 ? 33.528 13.483 -23.132 1.00 97.94 887 ALA A CA 1
ATOM 6857 C C . ALA A 1 887 ? 33.816 12.954 -24.538 1.00 97.94 887 ALA A C 1
ATOM 6859 O O . ALA A 1 887 ? 34.718 13.448 -25.220 1.00 97.94 887 ALA A O 1
ATOM 6860 N N . VAL A 1 888 ? 33.034 11.976 -24.985 1.00 98.06 888 VAL A N 1
ATOM 6861 C CA . VAL A 1 888 ? 33.106 11.410 -26.340 1.00 98.06 888 VAL A CA 1
ATOM 6862 C C . VAL A 1 888 ? 31.756 11.507 -27.031 1.00 98.06 888 VAL A C 1
ATOM 6864 O O . VAL A 1 888 ? 30.717 11.535 -26.368 1.00 98.06 888 VAL A O 1
ATOM 6867 N N . ASP A 1 889 ? 31.770 11.560 -28.357 1.00 98.00 889 ASP A N 1
ATOM 6868 C CA . ASP A 1 889 ? 30.569 11.376 -29.167 1.00 98.00 889 ASP A CA 1
ATOM 6869 C C . ASP A 1 889 ? 29.935 10.002 -28.892 1.00 98.00 889 ASP A C 1
ATOM 6871 O O . ASP A 1 889 ? 30.635 8.991 -28.784 1.00 98.00 889 ASP A O 1
ATOM 6875 N N . LEU A 1 890 ? 28.608 9.971 -28.751 1.00 97.81 890 LEU A N 1
ATOM 6876 C CA . LEU A 1 890 ? 27.869 8.765 -28.381 1.00 97.81 890 LEU A CA 1
ATOM 6877 C C . LEU A 1 890 ? 27.987 7.651 -29.435 1.00 97.81 890 LEU A C 1
ATOM 6879 O O . LEU A 1 890 ? 28.071 6.476 -29.075 1.00 97.81 890 LEU A O 1
ATOM 6883 N N . HIS A 1 891 ? 28.030 7.997 -30.722 1.00 97.50 891 HIS A N 1
ATOM 6884 C CA . HIS A 1 891 ? 27.973 7.039 -31.828 1.00 97.50 891 HIS A CA 1
ATOM 6885 C C . HIS A 1 891 ? 29.349 6.672 -32.369 1.00 97.50 891 HIS A C 1
ATOM 6887 O O . HIS A 1 891 ? 29.550 5.528 -32.776 1.00 97.50 891 HIS A O 1
ATOM 6893 N N . THR A 1 892 ? 30.296 7.611 -32.380 1.00 97.56 892 THR A N 1
ATOM 6894 C CA . THR A 1 892 ? 31.631 7.405 -32.967 1.00 97.56 892 THR A CA 1
ATOM 6895 C C . THR A 1 892 ? 32.722 7.156 -31.929 1.00 97.56 892 THR A C 1
ATOM 6897 O O . THR A 1 892 ? 33.752 6.570 -32.261 1.00 97.56 892 THR A O 1
ATOM 6900 N N . GLY A 1 893 ? 32.519 7.584 -30.678 1.00 96.44 893 GLY A N 1
ATOM 6901 C CA . GLY A 1 893 ? 33.538 7.529 -29.631 1.00 96.44 893 GLY A CA 1
ATOM 6902 C C . GLY A 1 893 ? 34.662 8.551 -29.819 1.00 96.44 893 GLY A C 1
ATOM 6903 O O . GLY A 1 893 ? 35.647 8.520 -29.076 1.00 96.44 893 GLY A O 1
ATOM 6904 N N . GLU A 1 894 ? 34.543 9.457 -30.796 1.00 96.69 894 GLU A N 1
ATOM 6905 C CA . GLU A 1 894 ? 35.517 10.523 -31.010 1.00 96.69 894 GLU A CA 1
ATOM 6906 C C . GLU A 1 894 ? 35.537 11.475 -29.800 1.00 96.69 894 GLU A C 1
ATOM 6908 O O . GLU A 1 894 ? 34.475 11.899 -29.329 1.00 96.69 894 GLU A O 1
ATOM 6913 N N . PRO A 1 895 ? 36.720 11.831 -29.263 1.00 94.00 895 PRO A N 1
ATOM 6914 C CA . PRO A 1 895 ? 36.813 12.760 -28.143 1.00 94.00 895 PRO A CA 1
ATOM 6915 C C . PRO A 1 895 ? 36.260 14.142 -28.504 1.00 94.00 895 PRO A C 1
ATOM 6917 O O . PRO A 1 895 ? 36.773 14.808 -29.401 1.00 94.00 895 PRO A O 1
ATOM 6920 N N . ALA A 1 896 ? 35.255 14.599 -27.757 1.00 94.50 896 ALA A N 1
ATOM 6921 C CA . ALA A 1 896 ? 34.743 15.962 -27.851 1.00 94.50 896 ALA A CA 1
ATOM 6922 C C . ALA A 1 896 ? 35.609 16.925 -27.025 1.00 94.50 896 ALA A C 1
ATOM 6924 O O . ALA A 1 896 ? 35.978 17.998 -27.499 1.00 94.50 896 ALA A O 1
ATOM 6925 N N . TRP A 1 897 ? 35.938 16.534 -25.790 1.00 95.81 897 TRP A N 1
ATOM 6926 C CA . TRP A 1 897 ? 36.853 17.248 -24.899 1.00 95.81 897 TRP A CA 1
ATOM 6927 C C . TRP A 1 897 ? 37.311 16.343 -23.740 1.00 95.81 897 TRP A C 1
ATOM 6929 O O . TRP A 1 897 ? 36.702 15.316 -23.439 1.00 95.81 897 TRP A O 1
ATOM 6939 N N . ASP A 1 898 ? 38.410 16.726 -23.089 1.00 91.94 898 ASP A N 1
ATOM 6940 C CA . ASP A 1 898 ? 39.007 16.050 -21.928 1.00 91.94 898 ASP A CA 1
ATOM 6941 C C . ASP A 1 898 ? 39.374 17.127 -20.893 1.00 91.94 898 ASP A C 1
ATOM 6943 O O . ASP A 1 898 ? 40.109 18.066 -21.210 1.00 91.94 898 ASP A O 1
ATOM 6947 N N . LEU A 1 899 ? 38.827 17.021 -19.679 1.00 92.81 899 LEU A N 1
ATOM 6948 C CA . LEU A 1 899 ? 39.060 17.962 -18.582 1.00 92.81 899 LEU A CA 1
ATOM 6949 C C . LEU A 1 899 ? 39.954 17.320 -17.517 1.00 92.81 899 LEU A C 1
ATOM 6951 O O . LEU A 1 899 ? 39.476 16.455 -16.789 1.00 92.81 899 LEU A O 1
ATOM 6955 N N . THR A 1 900 ? 41.201 17.782 -17.367 1.00 89.25 900 THR A N 1
ATOM 6956 C CA . THR A 1 900 ? 42.169 17.217 -16.401 1.00 89.25 900 THR A CA 1
ATOM 6957 C C . THR A 1 900 ? 42.355 18.021 -15.111 1.00 89.25 900 THR A C 1
ATOM 6959 O O . THR A 1 900 ? 42.731 17.475 -14.075 1.00 89.25 900 THR A O 1
ATOM 6962 N N . GLY A 1 901 ? 42.072 19.324 -15.136 1.00 77.31 901 GLY A N 1
ATOM 6963 C CA . GLY A 1 901 ? 42.069 20.167 -13.941 1.00 77.31 901 GLY A CA 1
ATOM 6964 C C . GLY A 1 901 ? 40.703 20.131 -13.260 1.00 77.31 901 GLY A C 1
ATOM 6965 O O . GLY A 1 901 ? 39.695 20.287 -13.937 1.00 77.31 901 GLY A O 1
ATOM 6966 N N . GLN A 1 902 ? 40.671 20.020 -11.926 1.00 78.56 902 GLN A N 1
ATOM 6967 C CA . GLN A 1 902 ? 39.448 20.080 -11.095 1.00 78.56 902 GLN A CA 1
ATOM 6968 C C . GLN A 1 902 ? 38.608 18.792 -11.047 1.00 78.56 902 GLN A C 1
ATOM 6970 O O . GLN A 1 902 ? 37.410 18.841 -10.801 1.00 78.56 902 GLN A O 1
ATOM 6975 N N . VAL A 1 903 ? 39.244 17.629 -11.203 1.00 91.31 903 VAL A N 1
ATOM 6976 C CA . VAL A 1 903 ? 38.575 16.326 -11.110 1.00 91.31 903 VAL A CA 1
ATOM 6977 C C . VAL A 1 903 ? 38.526 15.832 -9.660 1.00 91.31 903 VAL A C 1
ATOM 6979 O O . VAL A 1 903 ? 39.561 15.573 -9.049 1.00 91.31 903 VAL A O 1
ATOM 6982 N N . PHE A 1 904 ? 37.326 15.663 -9.111 1.00 91.06 904 PHE A N 1
ATOM 6983 C CA . PHE A 1 904 ? 37.075 15.134 -7.770 1.00 91.06 904 PHE A CA 1
ATOM 6984 C C . PHE A 1 904 ? 35.786 14.289 -7.714 1.00 91.06 904 PHE A C 1
ATOM 6986 O O . PHE A 1 904 ? 35.063 14.156 -8.700 1.00 91.06 904 PHE A O 1
ATOM 6993 N N . GLY A 1 905 ? 35.508 13.702 -6.546 1.00 89.50 905 GLY A N 1
ATOM 6994 C CA . GLY A 1 905 ? 34.293 12.916 -6.315 1.00 89.50 905 GLY A CA 1
ATOM 6995 C C . GLY A 1 905 ? 34.223 11.625 -7.129 1.00 89.50 905 GLY A C 1
ATOM 6996 O O . GLY A 1 905 ? 35.248 11.121 -7.597 1.00 89.50 905 GLY A O 1
ATOM 6997 N N . THR A 1 906 ? 33.024 11.063 -7.231 1.00 90.19 906 THR A N 1
ATOM 6998 C CA . THR A 1 906 ? 32.719 9.810 -7.954 1.00 90.19 906 THR A CA 1
ATOM 6999 C C . THR A 1 906 ? 31.425 9.918 -8.771 1.00 90.19 906 THR A C 1
ATOM 7001 O O . THR A 1 906 ? 31.051 8.958 -9.445 1.00 90.19 906 THR A O 1
ATOM 7004 N N . TRP A 1 907 ? 30.730 11.058 -8.692 1.00 94.38 907 TRP A N 1
ATOM 7005 C CA . TRP A 1 907 ? 29.380 11.230 -9.208 1.00 94.38 907 TRP A CA 1
ATOM 7006 C C . TRP A 1 907 ? 29.356 12.236 -10.350 1.00 94.38 907 TRP A C 1
ATOM 7008 O O . TRP A 1 907 ? 29.790 13.379 -10.177 1.00 94.38 907 TRP A O 1
ATOM 7018 N N . LEU A 1 908 ? 28.799 11.814 -11.485 1.00 97.19 908 LEU A N 1
ATOM 7019 C CA . LEU A 1 908 ? 28.377 12.710 -12.556 1.00 97.19 908 LEU A CA 1
ATOM 7020 C C . LEU A 1 908 ? 26.855 12.650 -12.711 1.00 97.19 908 LEU A C 1
ATOM 7022 O O . LEU A 1 908 ? 26.259 11.580 -12.591 1.00 97.19 908 LEU A O 1
ATOM 7026 N N . GLY A 1 909 ? 26.251 13.796 -13.013 1.00 97.62 909 GLY A N 1
ATOM 7027 C CA . GLY A 1 909 ? 24.862 13.916 -13.455 1.00 97.62 909 GLY A CA 1
ATOM 7028 C C . GLY A 1 909 ? 24.777 14.865 -14.645 1.00 97.62 909 GLY A C 1
ATOM 7029 O O . GLY A 1 909 ? 25.530 15.833 -14.706 1.00 97.62 909 GLY A O 1
ATOM 7030 N N . TYR A 1 910 ? 23.887 14.611 -15.598 1.00 97.94 910 TYR A N 1
ATOM 7031 C CA . TYR A 1 910 ? 23.718 15.471 -16.772 1.00 97.94 910 TYR A CA 1
ATOM 7032 C C . TYR A 1 910 ? 22.285 15.996 -16.864 1.00 97.94 910 TYR A C 1
ATOM 7034 O O . TYR A 1 910 ? 21.332 15.249 -16.656 1.00 97.94 910 TYR A O 1
ATOM 7042 N N . SER A 1 911 ? 22.137 17.282 -17.183 1.00 97.25 911 SER A N 1
ATOM 7043 C CA . SER A 1 911 ? 20.854 17.914 -17.488 1.00 97.25 911 SER A CA 1
ATOM 7044 C C . SER A 1 911 ? 20.751 18.149 -18.999 1.00 97.25 911 SER A C 1
ATOM 7046 O O . SER A 1 911 ? 21.405 19.066 -19.512 1.00 97.25 911 SER A O 1
ATOM 7048 N N . PRO A 1 912 ? 19.953 17.341 -19.727 1.00 92.44 912 PRO A N 1
ATOM 7049 C CA . PRO A 1 912 ? 19.759 17.514 -21.165 1.00 92.44 912 PRO A CA 1
ATOM 7050 C C . PRO A 1 912 ? 19.140 18.865 -21.530 1.00 92.44 912 PRO A C 1
ATOM 7052 O O . PRO A 1 912 ? 19.577 19.488 -22.495 1.00 92.44 912 PRO A O 1
ATOM 7055 N N . ASP A 1 913 ? 18.185 19.342 -20.730 1.00 92.06 913 ASP A N 1
ATOM 7056 C CA . ASP A 1 913 ? 17.436 20.575 -21.006 1.00 92.06 913 ASP A CA 1
ATOM 7057 C C . ASP A 1 913 ? 18.318 21.831 -20.956 1.00 92.06 913 ASP A C 1
ATOM 7059 O O . ASP A 1 913 ? 18.064 22.809 -21.662 1.00 92.06 913 ASP A O 1
ATOM 7063 N N . HIS A 1 914 ? 19.384 21.797 -20.152 1.00 96.38 914 HIS A N 1
ATOM 7064 C CA . HIS A 1 914 ? 20.302 22.923 -19.971 1.00 96.38 914 HIS A CA 1
ATOM 7065 C C . HIS A 1 914 ? 21.678 22.715 -20.622 1.00 96.38 914 HIS A C 1
ATOM 7067 O O . HIS A 1 914 ? 22.470 23.657 -20.679 1.00 96.38 914 HIS A O 1
ATOM 7073 N N . ASP A 1 915 ? 21.970 21.510 -21.123 1.00 97.12 915 ASP A N 1
ATOM 7074 C CA . ASP A 1 915 ? 23.299 21.092 -21.589 1.00 97.12 915 ASP A CA 1
ATOM 7075 C C . ASP A 1 915 ? 24.392 21.342 -20.529 1.00 97.12 915 ASP A C 1
ATOM 7077 O O . ASP A 1 915 ? 25.453 21.917 -20.802 1.00 97.12 915 ASP A O 1
ATOM 7081 N N . LEU A 1 916 ? 24.111 20.929 -19.286 1.00 98.25 916 LEU A N 1
ATOM 7082 C CA . LEU A 1 916 ? 24.986 21.109 -18.122 1.00 98.25 916 LEU A CA 1
ATOM 7083 C C . LEU A 1 916 ? 25.344 19.768 -17.471 1.00 98.25 916 LEU A C 1
ATOM 7085 O O . LEU A 1 916 ? 24.486 18.914 -17.259 1.00 98.25 916 LEU A O 1
ATOM 7089 N N . LEU A 1 917 ? 26.623 19.604 -17.132 1.00 98.12 917 LEU A N 1
ATOM 7090 C CA . LEU A 1 917 ? 27.193 18.434 -16.470 1.00 98.12 917 LEU A CA 1
ATOM 7091 C C . LEU A 1 917 ? 27.569 18.788 -15.028 1.00 98.12 917 LEU A C 1
ATOM 7093 O O . LEU A 1 917 ? 28.435 19.631 -14.798 1.00 98.12 917 LEU A O 1
ATOM 7097 N N . LEU A 1 918 ? 26.942 18.116 -14.070 1.00 97.81 918 LEU A N 1
ATOM 7098 C CA . LEU A 1 918 ? 27.244 18.178 -12.646 1.00 97.81 918 LEU A CA 1
ATOM 7099 C C . LEU A 1 918 ? 28.353 17.182 -12.296 1.00 97.81 918 LEU A C 1
ATOM 7101 O O . LEU A 1 918 ? 28.225 15.990 -12.569 1.00 97.81 918 LEU A O 1
ATOM 7105 N N . GLN A 1 919 ? 29.385 17.661 -11.606 1.00 96.94 919 GLN A N 1
ATOM 7106 C CA . GLN A 1 919 ? 30.358 16.855 -10.879 1.00 96.94 919 GLN A CA 1
ATOM 7107 C C . GLN A 1 919 ? 30.175 17.044 -9.373 1.00 96.94 919 GLN A C 1
ATOM 7109 O O . GLN A 1 919 ? 30.206 18.167 -8.859 1.00 96.94 919 GLN A O 1
ATOM 7114 N N . ALA A 1 920 ? 30.011 15.929 -8.665 1.00 95.12 920 ALA A N 1
ATOM 7115 C CA . ALA A 1 920 ? 29.690 15.928 -7.248 1.00 95.12 920 ALA A CA 1
ATOM 7116 C C . ALA A 1 920 ? 30.308 14.737 -6.495 1.00 95.12 920 ALA A C 1
ATOM 7118 O O . ALA A 1 920 ? 30.864 13.786 -7.058 1.00 95.12 920 ALA A O 1
ATOM 7119 N N . GLY A 1 921 ? 30.196 14.813 -5.175 1.00 91.12 921 GLY A N 1
ATOM 7120 C CA . GLY A 1 921 ? 30.303 13.689 -4.268 1.00 91.12 921 GLY A CA 1
ATOM 7121 C C . GLY A 1 921 ? 28.965 13.013 -4.040 1.00 91.12 921 GLY A C 1
ATOM 7122 O O . GLY A 1 921 ? 27.895 13.528 -4.366 1.00 91.12 921 GLY A O 1
ATOM 7123 N N . ALA A 1 922 ? 29.042 11.830 -3.455 1.00 90.56 922 ALA A N 1
ATOM 7124 C CA . ALA A 1 922 ? 27.910 10.941 -3.353 1.00 90.56 922 ALA A CA 1
ATOM 7125 C C . ALA A 1 922 ? 27.794 10.329 -1.947 1.00 90.56 922 ALA A C 1
ATOM 7127 O O . ALA A 1 922 ? 27.154 9.296 -1.791 1.00 90.56 922 ALA A O 1
ATOM 7128 N N . ALA A 1 923 ? 28.409 10.948 -0.933 1.00 89.31 923 ALA A N 1
ATOM 7129 C CA . ALA A 1 923 ? 28.536 10.389 0.410 1.00 89.31 923 ALA A CA 1
ATOM 7130 C C . ALA A 1 923 ? 27.192 10.229 1.140 1.00 89.31 923 ALA A C 1
ATOM 7132 O O . ALA A 1 923 ? 26.452 11.197 1.329 1.00 89.31 923 ALA A O 1
ATOM 7133 N N . ALA A 1 924 ? 26.937 9.006 1.609 1.00 84.00 924 ALA A N 1
ATOM 7134 C CA . ALA A 1 924 ? 25.834 8.624 2.488 1.00 84.00 924 ALA A CA 1
ATOM 7135 C C . ALA A 1 924 ? 26.209 7.369 3.298 1.00 84.00 924 ALA A C 1
ATOM 7137 O O . ALA A 1 924 ? 27.206 6.703 3.009 1.00 84.00 924 ALA A O 1
ATOM 7138 N N . GLY A 1 925 ? 25.418 7.049 4.328 1.00 77.00 925 GLY A N 1
ATOM 7139 C CA . GLY A 1 925 ? 25.703 5.947 5.258 1.00 77.00 925 GLY A CA 1
ATOM 7140 C C . GLY A 1 925 ? 25.682 4.540 4.642 1.00 77.00 925 GLY A C 1
ATOM 7141 O O . GLY A 1 925 ? 26.194 3.608 5.256 1.00 77.00 925 GLY A O 1
ATOM 7142 N N . ASP A 1 926 ? 25.111 4.386 3.449 1.00 78.81 926 ASP A N 1
ATOM 7143 C CA . ASP A 1 926 ? 24.967 3.142 2.687 1.00 78.81 926 ASP A CA 1
ATOM 7144 C C . ASP A 1 926 ? 25.878 3.069 1.443 1.00 78.81 926 ASP A C 1
ATOM 7146 O O . ASP A 1 926 ? 25.687 2.224 0.562 1.00 78.81 926 ASP A O 1
ATOM 7150 N N . ARG A 1 927 ? 26.868 3.962 1.344 1.00 84.75 927 ARG A N 1
ATOM 7151 C CA . ARG A 1 927 ? 27.782 4.068 0.197 1.00 84.75 927 ARG A CA 1
ATOM 7152 C C . ARG A 1 927 ? 29.236 3.817 0.591 1.00 84.75 927 ARG A C 1
ATOM 7154 O O . ARG A 1 927 ? 29.554 3.536 1.744 1.00 84.75 927 ARG A O 1
ATOM 7161 N N . LEU A 1 928 ? 30.136 3.866 -0.393 1.00 82.31 928 LEU A N 1
ATOM 7162 C CA . LEU A 1 928 ? 31.570 3.686 -0.161 1.00 82.31 928 LEU A CA 1
ATOM 7163 C C . LEU A 1 928 ? 32.105 4.773 0.782 1.00 82.31 928 LEU A C 1
ATOM 7165 O O . LEU A 1 928 ? 31.816 5.954 0.623 1.00 82.31 928 LEU A O 1
ATOM 7169 N N . THR A 1 929 ? 32.963 4.392 1.725 1.00 76.25 929 THR A N 1
ATOM 7170 C CA . THR A 1 929 ? 33.587 5.331 2.676 1.00 76.25 929 THR A CA 1
ATOM 7171 C C . THR A 1 929 ? 34.544 6.327 2.014 1.00 76.25 929 THR A C 1
ATOM 7173 O O . THR A 1 929 ? 34.913 7.322 2.629 1.00 76.25 929 THR A O 1
ATOM 7176 N N . SER A 1 930 ? 34.953 6.066 0.768 1.00 75.94 930 SER A N 1
ATOM 7177 C CA . SER A 1 930 ? 35.792 6.950 -0.048 1.00 75.94 930 SER A CA 1
ATOM 7178 C C . SER A 1 930 ? 35.018 8.054 -0.773 1.00 75.94 930 SER A C 1
ATOM 7180 O O . SER A 1 930 ? 35.635 8.843 -1.489 1.00 75.94 930 SER A O 1
ATOM 7182 N N . GLU A 1 931 ? 33.691 8.084 -0.645 1.00 87.38 931 GLU A N 1
ATOM 7183 C CA . GLU A 1 931 ? 32.857 9.149 -1.191 1.00 87.38 931 GLU A CA 1
ATOM 7184 C C . GLU A 1 931 ? 33.204 10.510 -0.579 1.00 87.38 931 GLU A C 1
ATOM 7186 O O . GLU A 1 931 ? 33.417 10.631 0.628 1.00 87.38 931 GLU A O 1
ATOM 7191 N N . VAL A 1 932 ? 33.252 11.553 -1.412 1.00 88.00 932 VAL A N 1
ATOM 7192 C CA . VAL A 1 932 ? 33.531 12.915 -0.929 1.00 88.00 932 VAL A CA 1
ATOM 7193 C C . VAL A 1 932 ? 32.259 13.557 -0.373 1.00 88.00 932 VAL A C 1
ATOM 7195 O O . VAL A 1 932 ? 31.167 13.365 -0.907 1.00 88.00 932 VAL A O 1
ATOM 7198 N N . THR A 1 933 ? 32.407 14.319 0.710 1.00 85.69 933 THR A N 1
ATOM 7199 C CA . THR A 1 933 ? 31.309 14.957 1.466 1.00 85.69 933 THR A CA 1
ATOM 7200 C C . THR A 1 933 ? 31.175 16.459 1.201 1.00 85.69 933 THR A C 1
ATOM 7202 O O . THR A 1 933 ? 30.322 17.125 1.790 1.00 85.69 933 THR A O 1
ATOM 7205 N N . GLN A 1 934 ? 32.049 17.014 0.360 1.00 92.25 934 GLN A N 1
ATOM 7206 C CA . GLN A 1 934 ? 32.103 18.439 0.061 1.00 92.25 934 GLN A CA 1
ATOM 7207 C C . GLN A 1 934 ? 32.590 18.687 -1.367 1.00 92.25 934 GLN A C 1
ATOM 7209 O O . GLN A 1 934 ? 33.323 17.863 -1.924 1.00 92.25 934 GLN A O 1
ATOM 7214 N N . GLY A 1 935 ? 32.206 19.834 -1.920 1.00 93.56 935 GLY A N 1
ATOM 7215 C CA . GLY A 1 935 ? 32.598 20.275 -3.254 1.00 93.56 935 GLY A CA 1
ATOM 7216 C C . GLY A 1 935 ? 31.554 19.956 -4.323 1.00 93.56 935 GLY A C 1
ATOM 7217 O O . GLY A 1 935 ? 30.999 18.855 -4.368 1.00 93.56 935 GLY A O 1
ATOM 7218 N N . MET A 1 936 ? 31.285 20.921 -5.199 1.00 95.69 936 MET A N 1
ATOM 7219 C CA . MET A 1 936 ? 30.387 20.779 -6.347 1.00 95.69 936 MET A CA 1
ATOM 7220 C C . MET A 1 936 ? 30.883 21.638 -7.512 1.00 95.69 936 MET A C 1
ATOM 7222 O O . MET A 1 936 ? 31.338 22.762 -7.297 1.00 95.69 936 MET A O 1
ATOM 7226 N N . ALA A 1 937 ? 30.803 21.118 -8.734 1.00 97.12 937 ALA A N 1
ATOM 7227 C CA . ALA A 1 937 ? 31.146 21.861 -9.942 1.00 97.12 937 ALA A CA 1
ATOM 7228 C C . ALA A 1 937 ? 30.151 21.565 -11.063 1.00 97.12 937 ALA A C 1
ATOM 7230 O O . ALA A 1 937 ? 29.697 20.430 -11.212 1.00 97.12 937 ALA A O 1
ATOM 7231 N N . VAL A 1 938 ? 29.838 22.582 -11.862 1.00 98.00 938 VAL A N 1
ATOM 7232 C CA . VAL A 1 938 ? 28.992 22.446 -13.049 1.00 98.00 938 VAL A CA 1
ATOM 7233 C C . VAL A 1 938 ? 29.755 22.924 -14.275 1.00 98.00 938 VAL A C 1
ATOM 7235 O O . VAL A 1 938 ? 30.381 23.986 -14.269 1.00 98.00 938 VAL A O 1
ATOM 7238 N N . TYR A 1 939 ? 29.679 22.139 -15.343 1.00 97.75 939 TYR A N 1
ATOM 7239 C CA . TYR A 1 939 ? 30.342 22.378 -16.620 1.00 97.75 939 TYR A CA 1
ATOM 7240 C C . TYR A 1 939 ? 29.313 22.438 -17.744 1.00 97.75 939 TYR A C 1
ATOM 7242 O O . TYR A 1 939 ? 28.259 21.812 -17.673 1.00 97.75 939 TYR A O 1
ATOM 7250 N N . ARG A 1 940 ? 29.630 23.140 -18.831 1.00 97.31 940 ARG A N 1
ATOM 7251 C CA . ARG A 1 940 ? 28.860 23.011 -20.074 1.00 97.31 940 ARG A CA 1
ATOM 7252 C C . ARG A 1 940 ? 29.121 21.648 -20.706 1.00 97.31 940 ARG A C 1
ATOM 7254 O O . ARG A 1 940 ? 30.270 21.346 -21.021 1.00 97.31 940 ARG A O 1
ATOM 7261 N N . GLY A 1 941 ? 28.076 20.867 -20.969 1.00 96.12 941 GLY A N 1
ATOM 7262 C CA . GLY A 1 941 ? 28.193 19.532 -21.567 1.00 96.12 941 GLY A CA 1
ATOM 7263 C C . GLY A 1 941 ? 28.893 19.552 -22.927 1.00 96.12 941 GLY A C 1
ATOM 7264 O O . GLY A 1 941 ? 29.820 18.786 -23.180 1.00 96.12 941 GLY A O 1
ATOM 7265 N N . ARG A 1 942 ? 28.542 20.502 -23.796 1.00 95.69 942 ARG A N 1
ATOM 7266 C CA . ARG A 1 942 ? 29.149 20.611 -25.132 1.00 95.69 942 ARG A CA 1
ATOM 7267 C C . ARG A 1 942 ? 30.638 20.951 -25.155 1.00 95.69 942 ARG A C 1
ATOM 7269 O O . ARG A 1 942 ? 31.324 20.500 -26.067 1.00 95.69 942 ARG A O 1
ATOM 7276 N N . THR A 1 943 ? 31.129 21.760 -24.218 1.00 95.75 943 THR A N 1
ATOM 7277 C CA . THR A 1 943 ? 32.481 22.354 -24.294 1.00 95.75 943 THR A CA 1
ATOM 7278 C C . THR A 1 943 ? 33.404 21.967 -23.142 1.00 95.75 943 THR A C 1
ATOM 7280 O O . THR A 1 943 ? 34.595 22.250 -23.220 1.00 95.75 943 THR A O 1
ATOM 7283 N N . GLY A 1 944 ? 32.877 21.402 -22.054 1.00 95.12 944 GLY A N 1
ATOM 7284 C CA . GLY A 1 944 ? 33.631 21.108 -20.832 1.00 95.12 944 GLY A CA 1
ATOM 7285 C C . GLY A 1 944 ? 34.044 22.353 -20.038 1.00 95.12 944 GLY A C 1
ATOM 7286 O O . GLY A 1 944 ? 34.749 22.245 -19.039 1.00 95.12 944 GLY A O 1
ATOM 7287 N N . SER A 1 945 ? 33.625 23.554 -20.458 1.00 95.69 945 SER A N 1
ATOM 7288 C CA . SER A 1 945 ? 33.982 24.799 -19.773 1.00 95.69 945 SER A CA 1
ATOM 7289 C C . SER A 1 945 ? 33.253 24.910 -18.437 1.00 95.69 945 SER A C 1
ATOM 7291 O O . SER A 1 945 ? 32.033 24.726 -18.394 1.00 95.69 945 SER A O 1
ATOM 7293 N N . LEU A 1 946 ? 33.987 25.269 -17.381 1.00 97.00 946 LEU A N 1
ATOM 7294 C CA . LEU A 1 946 ? 33.431 25.513 -16.052 1.00 97.00 946 LEU A CA 1
ATOM 7295 C C . LEU A 1 946 ? 32.380 26.630 -16.100 1.00 97.00 946 LEU A C 1
ATOM 7297 O O . LEU A 1 946 ? 32.634 27.698 -16.655 1.00 97.00 946 LEU A O 1
ATOM 7301 N N . VAL A 1 947 ? 31.220 26.372 -15.503 1.00 97.56 947 VAL A N 1
ATOM 7302 C CA . VAL A 1 947 ? 30.162 27.365 -15.286 1.00 97.56 947 VAL A CA 1
ATOM 7303 C C . VAL A 1 947 ? 30.330 27.975 -13.901 1.00 97.56 947 VAL A C 1
ATOM 7305 O O . VAL A 1 947 ? 30.524 29.180 -13.776 1.00 97.56 947 VAL A O 1
ATOM 7308 N N . TRP A 1 948 ? 30.339 27.133 -12.868 1.00 97.81 948 TRP A N 1
ATOM 7309 C CA . TRP A 1 948 ? 30.613 27.535 -11.493 1.00 97.81 948 TRP A CA 1
ATOM 7310 C C . TRP A 1 948 ? 31.143 26.353 -10.679 1.00 97.81 948 TRP A C 1
ATOM 7312 O O . TRP A 1 948 ? 30.981 25.186 -11.047 1.00 97.81 948 TRP A O 1
ATOM 7322 N N . LYS A 1 949 ? 31.795 26.672 -9.559 1.00 96.44 949 LYS A N 1
ATOM 7323 C CA . LYS A 1 949 ? 32.334 25.707 -8.601 1.00 96.44 949 LYS A CA 1
ATOM 7324 C C . LYS A 1 949 ? 32.187 26.240 -7.183 1.00 96.44 949 LYS A C 1
ATOM 7326 O O . LYS A 1 949 ? 32.437 27.418 -6.946 1.00 96.44 949 LYS A O 1
ATOM 7331 N N . ASN A 1 950 ? 31.831 25.365 -6.250 1.00 95.75 950 ASN A N 1
ATOM 7332 C CA . ASN A 1 950 ? 31.817 25.650 -4.823 1.00 95.75 950 ASN A CA 1
ATOM 7333 C C . ASN A 1 950 ? 32.531 24.517 -4.078 1.00 95.75 950 ASN A C 1
ATOM 7335 O O . ASN A 1 950 ? 31.975 23.433 -3.916 1.00 95.75 950 ASN A O 1
ATOM 7339 N N . ASP A 1 951 ? 33.771 24.765 -3.657 1.00 93.62 951 ASP A N 1
ATOM 7340 C CA . ASP A 1 951 ? 34.616 23.779 -2.969 1.00 93.62 951 ASP A CA 1
ATOM 7341 C C . ASP A 1 951 ? 34.228 23.565 -1.498 1.00 93.62 951 ASP A C 1
ATOM 7343 O O . ASP A 1 951 ? 34.478 22.495 -0.940 1.00 93.62 951 ASP A O 1
ATOM 7347 N N . ASP A 1 952 ? 33.575 24.556 -0.890 1.00 94.31 952 ASP A N 1
ATOM 7348 C CA . ASP A 1 952 ? 33.265 24.580 0.541 1.00 94.31 952 ASP A CA 1
ATOM 7349 C C . ASP A 1 952 ? 31.853 24.063 0.861 1.00 94.31 952 ASP A C 1
ATOM 7351 O O . ASP A 1 952 ? 31.514 23.852 2.030 1.00 94.31 952 ASP A O 1
ATOM 7355 N N . LEU A 1 953 ? 31.018 23.832 -0.161 1.00 94.31 953 LEU A N 1
ATOM 7356 C CA . LEU A 1 953 ? 29.664 23.318 0.019 1.00 94.31 953 LEU A CA 1
ATOM 7357 C C . LEU A 1 953 ? 29.705 21.893 0.577 1.00 94.31 953 LEU A C 1
ATOM 7359 O O . LEU A 1 953 ? 30.106 20.955 -0.113 1.00 94.31 953 LEU A O 1
ATOM 7363 N N . LYS A 1 954 ? 29.233 21.732 1.814 1.00 94.44 954 LYS A N 1
ATOM 7364 C CA . LYS A 1 954 ? 29.057 20.438 2.483 1.00 94.44 954 LYS A CA 1
ATOM 7365 C C . LYS A 1 954 ? 27.630 19.951 2.308 1.00 94.44 954 LYS A C 1
ATOM 7367 O O . LYS A 1 954 ? 26.690 20.691 2.583 1.00 94.44 954 LYS A O 1
ATOM 7372 N N . TYR A 1 955 ? 27.469 18.702 1.892 1.00 93.38 955 TYR A N 1
ATOM 7373 C CA . TYR A 1 955 ? 26.163 18.090 1.664 1.00 93.38 955 TYR A CA 1
ATOM 7374 C C . TYR A 1 955 ? 26.243 16.569 1.796 1.00 93.38 955 TYR A C 1
ATOM 7376 O O . TYR A 1 955 ? 27.322 15.983 1.874 1.00 93.38 955 TYR A O 1
ATOM 7384 N N . SER A 1 956 ? 25.077 15.927 1.836 1.00 89.81 956 SER A N 1
ATOM 7385 C CA . SER A 1 956 ? 24.957 14.474 1.689 1.00 89.81 956 SER A CA 1
ATOM 7386 C C . SER A 1 956 ? 24.459 14.162 0.283 1.00 89.81 956 SER A C 1
ATOM 7388 O O . SER A 1 956 ? 23.670 14.925 -0.279 1.00 89.81 956 SER A O 1
ATOM 7390 N N . GLY A 1 957 ? 24.941 13.069 -0.299 1.00 82.75 957 GLY A N 1
ATOM 7391 C CA . GLY A 1 957 ? 24.679 12.702 -1.689 1.00 82.75 957 GLY A CA 1
ATOM 7392 C C . GLY A 1 957 ? 24.081 11.300 -1.827 1.00 82.75 957 GLY A C 1
ATOM 7393 O O . GLY A 1 957 ? 23.939 10.593 -0.831 1.00 82.75 957 GLY A O 1
ATOM 7394 N N . PRO A 1 958 ? 23.707 10.878 -3.043 1.00 91.25 958 PRO A N 1
ATOM 7395 C CA . PRO A 1 958 ? 23.821 11.615 -4.306 1.00 91.25 958 PRO A CA 1
ATOM 7396 C C . PRO A 1 958 ? 22.812 12.774 -4.432 1.00 91.25 958 PRO A C 1
ATOM 7398 O O . PRO A 1 958 ? 21.839 12.832 -3.681 1.00 91.25 958 PRO A O 1
ATOM 7401 N N . CYS A 1 959 ? 23.066 13.701 -5.362 1.00 93.25 959 CYS A N 1
ATOM 7402 C CA . CYS A 1 959 ? 22.202 14.855 -5.642 1.00 93.25 959 CYS A CA 1
ATOM 7403 C C . CYS A 1 959 ? 21.197 14.551 -6.755 1.00 93.25 959 CYS A C 1
ATOM 7405 O O . CYS A 1 959 ? 21.557 13.929 -7.752 1.00 93.25 959 CYS A O 1
ATOM 7407 N N . VAL A 1 960 ? 19.973 15.051 -6.610 1.00 96.31 960 VAL A N 1
ATOM 7408 C CA . VAL A 1 960 ? 18.922 14.947 -7.630 1.00 96.31 960 VAL A CA 1
ATOM 7409 C C . VAL A 1 960 ? 19.031 16.123 -8.600 1.00 96.31 960 VAL A C 1
ATOM 7411 O O . VAL A 1 960 ? 19.231 17.258 -8.165 1.00 96.31 960 VAL A O 1
ATOM 7414 N N . LEU A 1 961 ? 18.859 15.863 -9.895 1.00 97.38 961 LEU A N 1
ATOM 7415 C CA . LEU A 1 961 ? 18.654 16.894 -10.912 1.00 97.38 961 LEU A CA 1
ATOM 7416 C C . LEU A 1 961 ? 17.154 17.015 -11.202 1.00 97.38 961 LEU A C 1
ATOM 7418 O O . LEU A 1 961 ? 16.540 16.076 -11.709 1.00 97.38 961 LEU A O 1
ATOM 7422 N N . HIS A 1 962 ? 16.561 18.159 -10.866 1.00 95.88 962 HIS A N 1
ATOM 7423 C CA . HIS A 1 962 ? 15.134 18.432 -11.051 1.00 95.88 962 HIS A CA 1
ATOM 7424 C C . HIS A 1 962 ? 14.957 19.773 -11.762 1.00 95.88 962 HIS A C 1
ATOM 7426 O O . HIS A 1 962 ? 15.151 20.825 -11.160 1.00 95.88 962 HIS A O 1
ATOM 7432 N N . GLY A 1 963 ? 14.649 19.727 -13.062 1.00 93.50 963 GLY A N 1
ATOM 7433 C CA . GLY A 1 963 ? 14.593 20.925 -13.900 1.00 93.50 963 GLY A CA 1
ATOM 7434 C C . GLY A 1 963 ? 15.931 21.666 -13.900 1.00 93.50 963 GLY A C 1
ATOM 7435 O O . GLY A 1 963 ? 16.968 21.092 -14.245 1.00 93.50 963 GLY A O 1
ATOM 7436 N N . ASP A 1 964 ? 15.907 22.923 -13.462 1.00 95.62 964 ASP A N 1
ATOM 7437 C CA . ASP A 1 964 ? 17.081 23.781 -13.322 1.00 95.62 964 ASP A CA 1
ATOM 7438 C C . ASP A 1 964 ? 17.765 23.664 -11.947 1.00 95.62 964 ASP A C 1
ATOM 7440 O O . ASP A 1 964 ? 18.692 24.421 -11.669 1.00 95.62 964 ASP A O 1
ATOM 7444 N N . LEU A 1 965 ? 17.346 22.730 -11.086 1.00 97.50 965 LEU A N 1
ATOM 7445 C CA . LEU A 1 965 ? 17.823 22.606 -9.709 1.00 97.50 965 LEU A CA 1
ATOM 7446 C C . LEU A 1 965 ? 18.682 21.361 -9.472 1.00 97.50 965 LEU A C 1
ATOM 7448 O O . LEU A 1 965 ? 18.400 20.260 -9.948 1.00 97.50 965 LEU A O 1
ATOM 7452 N N . ILE A 1 966 ? 19.687 21.536 -8.618 1.00 97.69 966 ILE A N 1
ATOM 7453 C CA . ILE A 1 966 ? 20.413 20.482 -7.915 1.00 97.69 966 ILE A CA 1
ATOM 7454 C C . ILE A 1 966 ? 19.835 20.396 -6.505 1.00 97.69 966 ILE A C 1
ATOM 7456 O O . ILE A 1 966 ? 20.010 21.321 -5.712 1.00 97.69 966 ILE A O 1
ATOM 7460 N N . ILE A 1 967 ? 19.176 19.292 -6.164 1.00 96.69 967 ILE A N 1
ATOM 7461 C CA . ILE A 1 967 ? 18.620 19.060 -4.826 1.00 96.69 967 ILE A CA 1
ATOM 7462 C C . ILE A 1 967 ? 19.564 18.139 -4.047 1.00 96.69 967 ILE A C 1
ATOM 7464 O O . ILE A 1 967 ? 19.891 17.034 -4.490 1.00 96.69 967 ILE A O 1
ATOM 7468 N N . THR A 1 968 ? 20.022 18.591 -2.878 1.00 94.88 968 THR A N 1
ATOM 7469 C CA . THR A 1 968 ? 20.910 17.801 -2.008 1.00 94.88 968 THR A CA 1
ATOM 7470 C C . THR A 1 968 ? 20.136 16.840 -1.105 1.00 94.88 968 THR A C 1
ATOM 7472 O O . THR A 1 968 ? 18.979 17.076 -0.760 1.00 94.88 968 THR A O 1
ATOM 7475 N N . ASN A 1 969 ? 20.779 15.739 -0.707 1.00 91.25 969 ASN A N 1
ATOM 7476 C CA . ASN A 1 969 ? 20.169 14.739 0.165 1.00 91.25 969 ASN A CA 1
ATOM 7477 C C . ASN A 1 969 ? 20.171 15.212 1.637 1.00 91.25 969 ASN A C 1
ATOM 7479 O O . ASN A 1 969 ? 20.975 16.062 2.030 1.00 91.25 969 ASN A O 1
ATOM 7483 N N . ALA A 1 970 ? 19.313 14.621 2.469 1.00 89.06 970 ALA A N 1
ATOM 7484 C CA . ALA A 1 970 ? 19.286 14.820 3.919 1.00 89.06 970 ALA A CA 1
ATOM 7485 C C . ALA A 1 970 ? 19.701 13.524 4.630 1.00 89.06 970 ALA A C 1
ATOM 7487 O O . ALA A 1 970 ? 19.276 12.442 4.237 1.00 89.06 970 ALA A O 1
ATOM 7488 N N . ASN A 1 971 ? 20.506 13.581 5.690 1.00 85.56 971 ASN A N 1
ATOM 7489 C CA . ASN A 1 971 ? 20.772 12.395 6.517 1.00 85.56 971 ASN A CA 1
ATOM 7490 C C . ASN A 1 971 ? 19.665 12.181 7.558 1.00 85.56 971 ASN A C 1
ATOM 7492 O O . ASN A 1 971 ? 18.810 13.038 7.759 1.00 85.56 971 ASN A O 1
ATOM 7496 N N . SER A 1 972 ? 19.671 11.016 8.211 1.00 87.25 972 SER A N 1
ATOM 7497 C CA . SER A 1 972 ? 18.746 10.736 9.317 1.00 87.25 972 SER A CA 1
ATOM 7498 C C . SER A 1 972 ? 18.845 11.819 10.396 1.00 87.25 972 SER A C 1
ATOM 7500 O O . SER A 1 972 ? 19.930 12.028 10.938 1.00 87.25 972 SER A O 1
ATOM 7502 N N . ASN A 1 973 ? 17.715 12.443 10.736 1.00 86.31 973 ASN A N 1
ATOM 7503 C CA . ASN A 1 973 ? 17.600 13.511 11.737 1.00 86.31 973 ASN A CA 1
ATOM 7504 C C . ASN A 1 973 ? 18.471 14.745 11.426 1.00 86.31 973 ASN A C 1
ATOM 7506 O O . ASN A 1 973 ? 19.003 15.376 12.337 1.00 86.31 973 ASN A O 1
ATOM 7510 N N . ALA A 1 974 ? 18.650 15.066 10.142 1.00 85.31 974 ALA A N 1
ATOM 7511 C CA . ALA A 1 974 ? 19.394 16.236 9.687 1.00 85.31 974 ALA A CA 1
ATOM 7512 C C . ALA A 1 974 ? 18.643 16.973 8.570 1.00 85.31 974 ALA A C 1
ATOM 7514 O O . ALA A 1 974 ? 17.847 16.376 7.840 1.00 85.31 974 ALA A O 1
ATOM 7515 N N . GLU A 1 975 ? 18.929 18.265 8.417 1.00 88.00 975 GLU A N 1
ATOM 7516 C CA . GLU A 1 975 ? 18.508 19.039 7.249 1.00 88.00 975 GLU A CA 1
ATOM 7517 C C . GLU A 1 975 ? 19.463 18.815 6.069 1.00 88.00 975 GLU A C 1
ATOM 7519 O O . GLU A 1 975 ? 20.668 18.610 6.239 1.00 88.00 975 GLU A O 1
ATOM 7524 N N . SER A 1 976 ? 18.924 18.881 4.854 1.00 92.31 976 SER A N 1
ATOM 7525 C CA . SER A 1 976 ? 19.712 18.981 3.625 1.00 92.31 976 SER A CA 1
ATOM 7526 C C . SER A 1 976 ? 20.496 20.297 3.568 1.00 92.31 976 SER A C 1
ATOM 7528 O O . SER A 1 976 ? 20.080 21.293 4.163 1.00 92.31 976 SER A O 1
ATOM 7530 N N . ALA A 1 977 ? 21.531 20.361 2.728 1.00 93.44 977 ALA A N 1
ATOM 7531 C CA . ALA A 1 977 ? 22.195 21.629 2.403 1.00 93.44 977 ALA A CA 1
ATOM 7532 C C . ALA A 1 977 ? 21.306 22.587 1.577 1.00 93.44 977 ALA A C 1
ATOM 7534 O O . ALA A 1 977 ? 21.601 23.778 1.498 1.00 93.44 977 ALA A O 1
ATOM 7535 N N . GLY A 1 978 ? 20.214 22.074 1.002 1.00 94.00 978 GLY A N 1
ATOM 7536 C CA . GLY A 1 978 ? 19.218 22.813 0.232 1.00 94.00 978 GLY A CA 1
ATOM 7537 C C . GLY A 1 978 ? 19.207 22.442 -1.249 1.00 94.00 978 GLY A C 1
ATOM 7538 O O . GLY A 1 978 ? 19.685 21.367 -1.635 1.00 94.00 978 GLY A O 1
ATOM 7539 N N . ALA A 1 979 ? 18.642 23.330 -2.065 1.00 96.44 979 ALA A N 1
ATOM 7540 C CA . ALA A 1 979 ? 18.629 23.227 -3.521 1.00 96.44 979 ALA A CA 1
ATOM 7541 C C . ALA A 1 979 ? 19.356 24.418 -4.161 1.00 96.44 979 ALA A C 1
ATOM 7543 O O . ALA A 1 979 ? 19.312 25.524 -3.622 1.00 96.44 979 ALA A O 1
ATOM 7544 N N . PHE A 1 980 ? 20.009 24.194 -5.302 1.00 97.94 980 PHE A N 1
ATOM 7545 C CA . PHE A 1 980 ? 20.857 25.182 -5.979 1.00 97.94 980 PHE A CA 1
ATOM 7546 C C . PHE A 1 980 ? 20.570 25.215 -7.479 1.00 97.94 980 PHE A C 1
ATOM 7548 O O . PHE A 1 980 ? 20.399 24.159 -8.083 1.00 97.94 980 PHE A O 1
ATOM 7555 N N . HIS A 1 981 ? 20.554 26.395 -8.092 1.00 98.12 981 HIS A N 1
ATOM 7556 C CA . HIS A 1 981 ? 20.355 26.530 -9.533 1.00 98.12 981 HIS A CA 1
ATOM 7557 C C . HIS A 1 981 ? 21.569 25.998 -10.309 1.00 98.12 981 HIS A C 1
ATOM 7559 O O . HIS A 1 981 ? 22.716 26.364 -10.049 1.00 98.12 981 HIS A O 1
ATOM 7565 N N . LEU A 1 982 ? 21.319 25.154 -11.310 1.00 97.00 982 LEU A N 1
ATOM 7566 C CA . LEU A 1 982 ? 22.333 24.569 -12.188 1.00 97.00 982 LEU A CA 1
ATOM 7567 C C . LEU A 1 982 ? 23.138 25.640 -12.932 1.00 97.00 982 LEU A C 1
ATOM 7569 O O . LEU A 1 982 ? 24.329 25.452 -13.171 1.00 97.00 982 LEU A O 1
ATOM 7573 N N . ALA A 1 983 ? 22.505 26.757 -13.293 1.00 96.62 983 ALA A N 1
ATOM 7574 C CA . ALA A 1 983 ? 23.111 27.789 -14.129 1.00 96.62 983 ALA A CA 1
ATOM 7575 C C . ALA A 1 983 ? 24.197 28.615 -13.417 1.00 96.62 983 ALA A C 1
ATOM 7577 O O . ALA A 1 983 ? 25.133 29.060 -14.079 1.00 96.62 983 ALA A O 1
ATOM 7578 N N . ASP A 1 984 ? 24.095 28.824 -12.101 1.00 97.00 984 ASP A N 1
ATOM 7579 C CA . ASP A 1 984 ? 24.982 29.744 -11.369 1.00 97.00 984 ASP A CA 1
ATOM 7580 C C . ASP A 1 984 ? 25.344 29.319 -9.932 1.00 97.00 984 ASP A C 1
ATOM 7582 O O . ASP A 1 984 ? 26.198 29.948 -9.307 1.00 97.00 984 ASP A O 1
ATOM 7586 N N . GLY A 1 985 ? 24.744 28.248 -9.407 1.00 96.69 985 GLY A N 1
ATOM 7587 C CA . GLY A 1 985 ? 24.997 27.745 -8.057 1.00 96.69 985 GLY A CA 1
ATOM 7588 C C . GLY A 1 985 ? 24.323 28.557 -6.951 1.00 96.69 985 GLY A C 1
ATOM 7589 O O . GLY A 1 985 ? 24.583 28.304 -5.772 1.00 96.69 985 GLY A O 1
ATOM 7590 N N . SER A 1 986 ? 23.464 29.521 -7.296 1.00 97.19 986 SER A N 1
ATOM 7591 C CA . SER A 1 986 ? 22.689 30.282 -6.317 1.00 97.19 986 SER A CA 1
ATOM 7592 C C . SER A 1 986 ? 21.660 29.380 -5.615 1.00 97.19 986 SER A C 1
ATOM 7594 O O . SER A 1 986 ? 21.107 28.467 -6.235 1.00 97.19 986 SER A O 1
ATOM 7596 N N . PRO A 1 987 ? 21.413 29.562 -4.304 1.00 96.25 987 PRO A N 1
ATOM 7597 C CA . PRO A 1 987 ? 20.440 28.750 -3.581 1.00 96.25 987 PRO A CA 1
ATOM 7598 C C . PRO A 1 987 ? 19.008 29.076 -4.028 1.00 96.25 987 PRO A C 1
ATOM 7600 O O . PRO A 1 987 ? 18.656 30.246 -4.172 1.00 96.25 987 PRO A O 1
ATOM 7603 N N . LYS A 1 988 ? 18.153 28.053 -4.149 1.00 95.50 988 LYS A N 1
ATOM 7604 C CA . LYS A 1 988 ? 16.706 28.238 -4.316 1.00 95.50 988 LYS A CA 1
ATOM 7605 C C . LYS A 1 988 ? 16.155 28.919 -3.066 1.00 95.50 988 LYS A C 1
ATOM 7607 O O . LYS A 1 988 ? 16.238 28.359 -1.970 1.00 95.50 988 LYS A O 1
ATOM 7612 N N . LEU A 1 989 ? 15.570 30.099 -3.238 1.00 93.12 989 LEU A N 1
ATOM 7613 C CA . LEU A 1 989 ? 14.869 30.808 -2.173 1.00 93.12 989 LEU A CA 1
ATOM 7614 C C . LEU A 1 989 ? 13.371 30.505 -2.227 1.00 93.12 989 LEU A C 1
ATOM 7616 O O . LEU A 1 989 ? 12.788 30.418 -3.305 1.00 93.12 989 LEU A O 1
ATOM 7620 N N . VAL A 1 990 ? 12.757 30.371 -1.057 1.00 89.56 990 VAL A N 1
ATOM 7621 C CA . VAL A 1 990 ? 11.309 30.240 -0.870 1.00 89.56 990 VAL A CA 1
ATOM 7622 C C . VAL A 1 990 ? 10.830 31.267 0.146 1.00 89.56 990 VAL A C 1
ATOM 7624 O O . VAL A 1 990 ? 11.564 31.635 1.065 1.00 89.56 990 VAL A O 1
ATOM 7627 N N . GLU A 1 991 ? 9.613 31.764 -0.051 1.00 87.44 991 GLU A N 1
ATOM 7628 C CA . GLU A 1 991 ? 8.958 32.689 0.874 1.00 87.44 991 GLU A CA 1
ATOM 7629 C C . GLU A 1 991 ? 8.431 31.911 2.086 1.00 87.44 991 GLU A C 1
ATOM 7631 O O . GLU A 1 991 ? 7.705 30.928 1.925 1.00 87.44 991 GLU A O 1
ATOM 7636 N N . ASN A 1 992 ? 8.783 32.357 3.295 1.00 86.75 992 ASN A N 1
ATOM 7637 C CA . ASN A 1 992 ? 8.172 31.890 4.535 1.00 86.75 992 ASN A CA 1
ATOM 7638 C C . ASN A 1 992 ? 6.667 32.195 4.492 1.00 86.75 992 ASN A C 1
ATOM 7640 O O . ASN A 1 992 ? 6.271 33.358 4.381 1.00 86.75 992 ASN A O 1
ATOM 7644 N N . ALA A 1 993 ? 5.828 31.166 4.606 1.00 88.00 993 ALA A N 1
ATOM 7645 C CA . ALA A 1 993 ? 4.382 31.279 4.435 1.00 88.00 993 ALA A CA 1
ATOM 7646 C C . ALA A 1 993 ? 3.695 32.144 5.510 1.00 88.00 993 ALA A C 1
ATOM 7648 O O . ALA A 1 993 ? 2.567 32.592 5.298 1.00 88.00 993 ALA A O 1
ATOM 7649 N N . ILE A 1 994 ? 4.368 32.375 6.644 1.00 89.31 994 ILE A N 1
ATOM 7650 C CA . ILE A 1 994 ? 3.850 33.112 7.800 1.00 89.31 994 ILE A CA 1
ATOM 7651 C C . ILE A 1 994 ? 4.304 34.576 7.789 1.00 89.31 994 ILE A C 1
ATOM 7653 O O . ILE A 1 994 ? 3.490 35.484 7.993 1.00 89.31 994 ILE A O 1
ATOM 7657 N N . THR A 1 995 ? 5.599 34.820 7.553 1.00 86.94 995 THR A N 1
ATOM 7658 C CA . THR A 1 995 ? 6.218 36.158 7.655 1.00 86.94 995 THR A CA 1
ATOM 7659 C C . THR A 1 995 ? 6.404 36.857 6.307 1.00 86.94 995 THR A C 1
ATOM 7661 O O . THR A 1 995 ? 6.401 38.086 6.251 1.00 86.94 995 THR A O 1
ATOM 7664 N N . GLY A 1 996 ? 6.530 36.105 5.209 1.00 86.88 996 GLY A N 1
ATOM 7665 C CA . GLY A 1 996 ? 6.886 36.626 3.885 1.00 86.88 996 GLY A CA 1
ATOM 7666 C C . GLY A 1 996 ? 8.393 36.803 3.644 1.00 86.88 996 GLY A C 1
ATOM 7667 O O . GLY A 1 996 ? 8.794 37.324 2.605 1.00 86.88 996 GLY A O 1
ATOM 7668 N N . GLU A 1 997 ? 9.250 36.408 4.588 1.00 86.00 997 GLU A N 1
ATOM 7669 C CA . GLU A 1 997 ? 10.706 36.508 4.434 1.00 86.00 997 GLU A CA 1
ATOM 7670 C C . GLU A 1 997 ? 11.255 35.416 3.504 1.00 86.00 997 GLU A C 1
ATOM 7672 O O . GLU A 1 997 ? 10.855 34.254 3.583 1.00 86.00 997 GLU A O 1
ATOM 7677 N N . LEU A 1 998 ? 12.204 35.774 2.635 1.00 87.75 998 LEU A N 1
ATOM 7678 C CA . LEU A 1 998 ? 12.874 34.818 1.752 1.00 87.75 998 LEU A CA 1
ATOM 7679 C C . LEU A 1 998 ? 13.962 34.043 2.498 1.00 87.75 998 LEU A C 1
ATOM 7681 O O . LEU A 1 998 ? 14.802 34.627 3.182 1.00 87.75 998 LEU A O 1
ATOM 7685 N N . ARG A 1 999 ? 13.995 32.727 2.296 1.00 86.25 999 ARG A N 1
ATOM 7686 C CA . ARG A 1 999 ? 14.932 31.797 2.942 1.00 86.25 999 ARG A CA 1
ATOM 7687 C C . ARG A 1 999 ? 15.356 30.682 1.987 1.00 86.25 999 ARG A C 1
ATOM 7689 O O . ARG A 1 999 ? 14.588 30.335 1.092 1.00 86.25 999 ARG A O 1
ATOM 7696 N N . PRO A 1 1000 ? 16.545 30.080 2.161 1.00 90.06 1000 PRO A N 1
ATOM 7697 C CA . PRO A 1 1000 ? 16.928 28.904 1.389 1.00 90.06 1000 PRO A CA 1
ATOM 7698 C C . PRO A 1 1000 ? 15.955 27.738 1.601 1.00 90.06 1000 PRO A C 1
ATOM 7700 O O . PRO A 1 1000 ? 15.614 27.403 2.738 1.00 90.06 1000 PRO A O 1
ATOM 7703 N N . TRP A 1 1001 ? 15.548 27.086 0.513 1.00 92.38 1001 TRP A N 1
ATOM 7704 C CA . TRP A 1 1001 ? 14.755 25.860 0.574 1.00 92.38 1001 TRP A CA 1
ATOM 7705 C C . TRP A 1 1001 ? 15.589 24.709 1.147 1.00 92.38 1001 TRP A C 1
ATOM 7707 O O . TRP A 1 1001 ? 16.733 24.499 0.732 1.00 92.38 1001 TRP A O 1
ATOM 7717 N N . ARG A 1 1002 ? 15.016 23.948 2.084 1.00 90.88 1002 ARG A N 1
ATOM 7718 C CA . ARG A 1 1002 ? 15.633 22.769 2.709 1.00 90.88 1002 ARG A CA 1
ATOM 7719 C C . ARG A 1 1002 ? 14.584 21.713 3.024 1.00 90.88 1002 ARG A C 1
ATOM 7721 O O . ARG A 1 1002 ? 13.418 22.030 3.237 1.00 90.88 1002 ARG A O 1
ATOM 7728 N N . ILE A 1 1003 ? 15.041 20.471 3.137 1.00 90.31 1003 ILE A N 1
ATOM 7729 C CA . ILE A 1 1003 ? 14.246 19.327 3.575 1.00 90.31 1003 ILE A CA 1
ATOM 7730 C C . ILE A 1 1003 ? 14.887 18.652 4.791 1.00 90.31 1003 ILE A C 1
ATOM 7732 O O . ILE A 1 1003 ? 16.112 18.574 4.896 1.00 90.31 1003 ILE A O 1
ATOM 7736 N N . SER A 1 1004 ? 14.058 18.130 5.692 1.00 87.44 1004 SER A N 1
ATOM 7737 C CA . SER A 1 1004 ? 14.466 17.290 6.818 1.00 87.44 1004 SER A CA 1
ATOM 7738 C C . SER A 1 1004 ? 13.785 15.923 6.746 1.00 87.44 1004 SER A C 1
ATOM 7740 O O . SER A 1 1004 ? 12.707 15.764 6.170 1.00 87.44 1004 SER A O 1
ATOM 7742 N N . ARG A 1 1005 ? 14.414 14.905 7.335 1.00 87.38 1005 ARG A N 1
ATOM 7743 C CA . ARG A 1 1005 ? 13.787 13.593 7.530 1.00 87.38 1005 ARG A CA 1
ATOM 7744 C C . ARG A 1 1005 ? 14.200 12.978 8.857 1.00 87.38 1005 ARG A C 1
ATOM 7746 O O . ARG A 1 1005 ? 15.315 13.197 9.331 1.00 87.38 1005 ARG A O 1
ATOM 7753 N N . ALA A 1 1006 ? 13.318 12.158 9.416 1.00 88.06 1006 ALA A N 1
ATOM 7754 C CA . ALA A 1 1006 ? 13.642 11.274 10.526 1.00 88.06 1006 ALA A CA 1
ATOM 7755 C C . ALA A 1 1006 ? 14.563 10.130 10.045 1.00 88.06 1006 ALA A C 1
ATOM 7757 O O . ALA A 1 1006 ? 15.193 10.194 8.987 1.00 88.06 1006 ALA A O 1
ATOM 7758 N N . TYR A 1 1007 ? 14.658 9.048 10.815 1.00 87.62 1007 TYR A N 1
ATOM 7759 C CA . TYR A 1 1007 ? 15.499 7.901 10.472 1.00 87.62 1007 TYR A CA 1
ATOM 7760 C C . TYR A 1 1007 ? 15.193 7.308 9.080 1.00 87.62 1007 TYR A C 1
ATOM 7762 O O . TYR A 1 1007 ? 14.062 6.912 8.791 1.00 87.62 1007 TYR A O 1
ATOM 7770 N N . GLY A 1 1008 ? 16.220 7.149 8.245 1.00 83.81 1008 GLY A N 1
ATOM 7771 C CA . GLY A 1 1008 ? 16.108 6.605 6.894 1.00 83.81 1008 GLY A CA 1
ATOM 7772 C C . GLY A 1 1008 ? 17.457 6.200 6.304 1.00 83.81 1008 GLY A C 1
ATOM 7773 O O . GLY A 1 1008 ? 18.479 6.822 6.584 1.00 83.81 1008 GLY A O 1
ATOM 7774 N N . CYS A 1 1009 ? 17.457 5.135 5.498 1.00 76.56 1009 CYS A N 1
ATOM 7775 C CA . CYS A 1 1009 ? 18.670 4.537 4.927 1.00 76.56 1009 CYS A CA 1
ATOM 7776 C C . CYS A 1 1009 ? 18.747 4.603 3.395 1.00 76.56 1009 CYS A C 1
ATOM 7778 O O . CYS A 1 1009 ? 19.757 4.179 2.858 1.00 76.56 1009 CYS A O 1
ATOM 7780 N N . ASN A 1 1010 ? 17.706 5.083 2.704 1.00 83.69 1010 ASN A N 1
ATOM 7781 C CA . ASN A 1 1010 ? 17.700 5.207 1.244 1.00 83.69 1010 ASN A CA 1
ATOM 7782 C C . ASN A 1 1010 ? 18.072 6.632 0.788 1.00 83.69 1010 ASN A C 1
ATOM 7784 O O . ASN A 1 1010 ? 18.086 7.580 1.584 1.00 83.69 1010 ASN A O 1
ATOM 7788 N N . SER A 1 1011 ? 18.360 6.788 -0.504 1.00 86.56 1011 SER A N 1
ATOM 7789 C CA . SER A 1 1011 ? 18.522 8.103 -1.137 1.00 86.56 1011 SER A CA 1
ATOM 7790 C C . SER A 1 1011 ? 17.165 8.760 -1.400 1.00 86.56 1011 SER A C 1
ATOM 7792 O O . SER A 1 1011 ? 16.174 8.057 -1.597 1.00 86.56 1011 SER A O 1
ATOM 7794 N N . ILE A 1 1012 ? 17.125 10.096 -1.397 1.00 91.62 1012 ILE A N 1
ATOM 7795 C CA . ILE A 1 1012 ? 15.953 10.847 -1.866 1.00 91.62 1012 ILE A CA 1
ATOM 7796 C C . ILE A 1 1012 ? 15.802 10.634 -3.372 1.00 91.62 1012 ILE A C 1
ATOM 7798 O O . ILE A 1 1012 ? 16.792 10.664 -4.101 1.00 91.62 1012 ILE A O 1
ATOM 7802 N N . ILE A 1 1013 ? 14.564 10.427 -3.814 1.00 93.06 1013 ILE A N 1
ATOM 7803 C CA . ILE A 1 1013 ? 14.186 10.273 -5.220 1.00 93.06 1013 ILE A CA 1
ATOM 7804 C C . ILE A 1 1013 ? 13.131 11.309 -5.559 1.00 93.06 1013 ILE A C 1
ATOM 7806 O O . ILE A 1 1013 ? 12.246 11.563 -4.742 1.00 93.06 1013 ILE A O 1
ATOM 7810 N N . ALA A 1 1014 ? 13.191 11.868 -6.763 1.00 95.50 1014 ALA A N 1
ATOM 7811 C CA . ALA A 1 1014 ? 12.175 12.792 -7.244 1.00 95.50 1014 ALA A CA 1
ATOM 7812 C C . ALA A 1 1014 ? 11.233 12.165 -8.282 1.00 95.50 1014 ALA A C 1
ATOM 7814 O O . ALA A 1 1014 ? 11.655 11.434 -9.178 1.00 95.50 1014 ALA A O 1
ATOM 7815 N N . GLY A 1 1015 ? 9.951 12.503 -8.184 1.00 95.25 1015 GLY A N 1
ATOM 7816 C CA . GLY A 1 1015 ? 9.080 12.656 -9.351 1.00 95.25 1015 GLY A CA 1
ATOM 7817 C C . GLY A 1 1015 ? 9.009 14.131 -9.755 1.00 95.25 1015 GLY A C 1
ATOM 7818 O O . GLY A 1 1015 ? 9.735 14.964 -9.207 1.00 95.25 1015 GLY A O 1
ATOM 7819 N N . GLU A 1 1016 ? 8.097 14.496 -10.657 1.00 95.25 1016 GLU A N 1
ATOM 7820 C CA . GLU A 1 1016 ? 7.891 15.917 -10.966 1.00 95.25 1016 GLU A CA 1
ATOM 7821 C C . GLU A 1 1016 ? 7.328 16.675 -9.753 1.00 95.25 1016 GLU A C 1
ATOM 7823 O O . GLU A 1 1016 ? 7.814 17.751 -9.413 1.00 95.25 1016 GLU A O 1
ATOM 7828 N N . ASN A 1 1017 ? 6.333 16.089 -9.077 1.00 96.06 1017 ASN A N 1
ATOM 7829 C CA . ASN A 1 1017 ? 5.515 16.785 -8.077 1.00 96.06 1017 ASN A CA 1
ATOM 7830 C C . ASN A 1 1017 ? 5.894 16.490 -6.617 1.00 96.06 1017 ASN A C 1
ATOM 7832 O O . ASN A 1 1017 ? 5.354 17.120 -5.714 1.00 96.06 1017 ASN A O 1
ATOM 7836 N N . LEU A 1 1018 ? 6.757 15.510 -6.346 1.00 95.56 1018 LEU A N 1
ATOM 7837 C CA . LEU A 1 1018 ? 7.097 15.109 -4.979 1.00 95.56 1018 LEU A CA 1
ATOM 7838 C C . LEU A 1 1018 ? 8.477 14.460 -4.888 1.00 95.56 1018 LEU A C 1
ATOM 7840 O O . LEU A 1 1018 ? 8.957 13.844 -5.841 1.00 95.56 1018 LEU A O 1
ATOM 7844 N N . LEU A 1 1019 ? 9.071 14.541 -3.701 1.00 95.69 1019 LEU A N 1
ATOM 7845 C CA . LEU A 1 1019 ? 10.222 13.740 -3.297 1.00 95.69 1019 LEU A CA 1
ATOM 7846 C C . LEU A 1 1019 ? 9.753 12.554 -2.454 1.00 95.69 1019 LEU A C 1
ATOM 7848 O O . LEU A 1 1019 ? 8.817 12.683 -1.666 1.00 95.69 1019 LEU A O 1
ATOM 7852 N N . THR A 1 1020 ? 10.430 11.415 -2.569 1.00 94.88 1020 THR A N 1
ATOM 7853 C CA . THR A 1 1020 ? 10.166 10.217 -1.762 1.00 94.88 1020 THR A CA 1
ATOM 7854 C C . THR A 1 1020 ? 11.448 9.681 -1.137 1.00 94.88 1020 THR A C 1
ATOM 7856 O O . THR A 1 1020 ? 12.546 9.809 -1.684 1.00 94.88 1020 THR A O 1
ATOM 7859 N N . PHE A 1 1021 ? 11.321 9.140 0.073 1.00 92.81 1021 PHE A N 1
ATOM 7860 C CA . PHE A 1 1021 ? 12.439 8.650 0.879 1.00 92.81 1021 PHE A CA 1
ATOM 7861 C C . PHE A 1 1021 ? 11.916 7.852 2.080 1.00 92.81 1021 PHE A C 1
ATOM 7863 O O . PHE A 1 1021 ? 10.719 7.660 2.268 1.00 92.81 1021 PHE A O 1
ATOM 7870 N N . ARG A 1 1022 ? 12.818 7.341 2.917 1.00 89.62 1022 ARG A N 1
ATOM 7871 C CA . ARG A 1 1022 ? 12.489 6.770 4.224 1.00 89.62 1022 ARG A CA 1
ATOM 7872 C C . ARG A 1 1022 ? 12.615 7.839 5.308 1.00 89.62 1022 ARG A C 1
ATOM 7874 O O . ARG A 1 1022 ? 13.646 8.502 5.381 1.00 89.62 1022 ARG A O 1
ATOM 7881 N N . SER A 1 1023 ? 11.594 7.962 6.152 1.00 90.19 1023 SER A N 1
ATOM 7882 C CA . SER A 1 1023 ? 11.561 8.864 7.312 1.00 90.19 1023 SER A CA 1
ATOM 7883 C C . SER A 1 1023 ? 10.727 8.217 8.420 1.00 90.19 1023 SER A C 1
ATOM 7885 O O . SER A 1 1023 ? 9.532 8.458 8.517 1.00 90.19 1023 SER A O 1
ATOM 7887 N N . GLY A 1 1024 ? 11.308 7.287 9.181 1.00 88.62 1024 GLY A N 1
ATOM 7888 C CA . GLY A 1 1024 ? 10.585 6.414 10.119 1.00 88.62 1024 GLY A CA 1
ATOM 7889 C C . GLY A 1 1024 ? 9.757 5.332 9.413 1.00 88.62 1024 GLY A C 1
ATOM 7890 O O . GLY A 1 1024 ? 10.019 4.143 9.598 1.00 88.62 1024 GLY A O 1
ATOM 7891 N N . ALA A 1 1025 ? 8.847 5.733 8.529 1.00 89.69 1025 ALA A N 1
ATOM 7892 C CA . ALA A 1 1025 ? 8.082 4.906 7.593 1.00 89.69 1025 ALA A CA 1
ATOM 7893 C C . ALA A 1 1025 ? 8.400 5.304 6.132 1.00 89.69 1025 ALA A C 1
ATOM 7895 O O . ALA A 1 1025 ? 9.417 5.961 5.870 1.00 89.69 1025 ALA A O 1
ATOM 7896 N N . ALA A 1 1026 ? 7.566 4.897 5.169 1.00 93.12 1026 ALA A N 1
ATOM 7897 C CA . ALA A 1 1026 ? 7.596 5.488 3.830 1.00 93.12 1026 ALA A CA 1
ATOM 7898 C C . ALA A 1 1026 ? 7.294 6.995 3.940 1.00 93.12 1026 ALA A C 1
ATOM 7900 O O . ALA A 1 1026 ? 6.315 7.384 4.573 1.00 93.12 1026 ALA A O 1
ATOM 7901 N N . GLY A 1 1027 ? 8.177 7.844 3.418 1.00 93.62 1027 GLY A N 1
ATOM 7902 C CA . GLY A 1 1027 ? 8.136 9.296 3.583 1.00 93.62 1027 GLY A CA 1
ATOM 7903 C C . GLY A 1 1027 ? 8.074 10.034 2.252 1.00 93.62 1027 GLY A C 1
ATOM 7904 O O . GLY A 1 1027 ? 8.525 9.520 1.223 1.00 93.62 1027 GLY A O 1
ATOM 7905 N N . PHE A 1 1028 ? 7.525 11.243 2.292 1.00 94.75 1028 PHE A N 1
ATOM 7906 C CA . PHE A 1 1028 ? 7.424 12.128 1.139 1.00 94.75 1028 PHE A CA 1
ATOM 7907 C C . PHE A 1 1028 ? 7.669 13.589 1.520 1.00 94.75 1028 PHE A C 1
ATOM 7909 O O . PHE A 1 1028 ? 7.558 13.966 2.686 1.00 94.75 1028 PHE A O 1
ATOM 7916 N N . TYR A 1 1029 ? 7.946 14.408 0.511 1.00 94.19 1029 TYR A N 1
ATOM 7917 C CA . TYR A 1 1029 ? 7.871 15.865 0.574 1.00 94.19 1029 TYR A CA 1
ATOM 7918 C C . TYR A 1 1029 ? 7.145 16.363 -0.677 1.00 94.19 1029 TYR A C 1
ATOM 7920 O O . TYR A 1 1029 ? 7.527 15.999 -1.792 1.00 94.19 1029 TYR A O 1
ATOM 7928 N N . ASP A 1 1030 ? 6.093 17.158 -0.501 1.00 93.38 1030 ASP A N 1
ATOM 7929 C CA . ASP A 1 1030 ? 5.300 17.695 -1.610 1.00 93.38 1030 ASP A CA 1
ATOM 7930 C C . ASP A 1 1030 ? 6.001 18.902 -2.243 1.00 93.38 1030 ASP A C 1
ATOM 7932 O O . ASP A 1 1030 ? 6.193 19.920 -1.580 1.00 93.38 1030 ASP A O 1
ATOM 7936 N N . LEU A 1 1031 ? 6.379 18.810 -3.520 1.00 92.94 1031 LEU A N 1
ATOM 7937 C CA . LEU A 1 1031 ? 7.013 19.924 -4.232 1.00 92.94 1031 LEU A CA 1
ATOM 7938 C C . LEU A 1 1031 ? 5.993 20.950 -4.746 1.00 92.94 1031 LEU A C 1
ATOM 7940 O O . LEU A 1 1031 ? 6.397 22.050 -5.110 1.00 92.94 1031 LEU A O 1
ATOM 7944 N N . LEU A 1 1032 ? 4.696 20.618 -4.786 1.00 91.31 1032 LEU A N 1
ATOM 7945 C CA . LEU A 1 1032 ? 3.656 21.548 -5.240 1.00 91.31 1032 LEU A CA 1
ATOM 7946 C C . LEU A 1 1032 ? 3.276 22.555 -4.156 1.00 91.31 1032 LEU A C 1
ATOM 7948 O O . LEU A 1 1032 ? 3.076 23.730 -4.452 1.00 91.31 1032 LEU A O 1
ATOM 7952 N N . THR A 1 1033 ? 3.155 22.088 -2.913 1.00 88.81 1033 THR A N 1
ATOM 7953 C CA . THR A 1 1033 ? 2.786 22.935 -1.769 1.00 88.81 1033 THR A CA 1
ATOM 7954 C C . THR A 1 1033 ? 3.984 23.334 -0.915 1.00 88.81 1033 THR A C 1
ATOM 7956 O O . THR A 1 1033 ? 3.908 24.329 -0.199 1.00 88.81 1033 THR A O 1
ATOM 7959 N N . GLU A 1 1034 ? 5.090 22.584 -0.974 1.00 89.06 1034 GLU A N 1
ATOM 7960 C CA . GLU A 1 1034 ? 6.279 22.778 -0.133 1.00 89.06 1034 GLU A CA 1
ATOM 7961 C C . GLU A 1 1034 ? 5.952 22.762 1.375 1.00 89.06 1034 GLU A C 1
ATOM 7963 O O . GLU A 1 1034 ? 6.579 23.459 2.169 1.00 89.06 1034 GLU A O 1
ATOM 7968 N N . GLY A 1 1035 ? 4.943 21.976 1.774 1.00 84.50 1035 GLY A N 1
ATOM 7969 C CA . GLY A 1 1035 ? 4.384 21.981 3.132 1.00 84.50 1035 GLY A CA 1
ATOM 7970 C C . GLY A 1 1035 ? 5.203 21.263 4.209 1.00 84.50 1035 GLY A C 1
ATOM 7971 O O . GLY A 1 1035 ? 4.857 21.357 5.379 1.00 84.50 1035 GLY A O 1
ATOM 7972 N N . GLY A 1 1036 ? 6.277 20.558 3.843 1.00 89.56 1036 GLY A N 1
ATOM 7973 C CA . GLY A 1 1036 ? 7.111 19.806 4.784 1.00 89.56 1036 GLY A CA 1
ATOM 7974 C C . GLY A 1 1036 ? 7.162 18.306 4.500 1.00 89.56 1036 GLY A C 1
ATOM 7975 O O . GLY A 1 1036 ? 6.806 17.838 3.416 1.00 89.56 1036 GLY A O 1
ATOM 7976 N N . THR A 1 1037 ? 7.645 17.547 5.483 1.00 91.88 1037 THR A N 1
ATOM 7977 C CA . THR A 1 1037 ? 7.842 16.094 5.366 1.00 91.88 1037 THR A CA 1
ATOM 7978 C C . THR A 1 1037 ? 6.637 15.346 5.923 1.00 91.88 1037 THR A C 1
ATOM 7980 O O . THR A 1 1037 ? 6.237 15.578 7.059 1.00 91.88 1037 THR A O 1
ATOM 7983 N N . GLY A 1 1038 ? 6.073 14.420 5.148 1.00 93.19 1038 GLY A N 1
ATOM 7984 C CA . GLY A 1 1038 ? 4.963 13.557 5.562 1.00 93.19 1038 GLY A CA 1
ATOM 7985 C C . GLY A 1 1038 ? 5.295 12.070 5.446 1.00 93.19 1038 GLY A C 1
ATOM 7986 O O . GLY A 1 1038 ? 6.383 11.687 5.000 1.00 93.19 1038 GLY A O 1
ATOM 7987 N N . ASN A 1 1039 ? 4.357 11.210 5.854 1.00 93.19 1039 ASN A N 1
ATOM 7988 C CA . ASN A 1 1039 ? 4.537 9.758 5.841 1.00 93.19 1039 ASN A CA 1
ATOM 7989 C C . ASN A 1 1039 ? 3.293 8.986 5.396 1.00 93.19 1039 ASN A C 1
ATOM 7991 O O . ASN A 1 1039 ? 2.176 9.303 5.794 1.00 93.19 1039 ASN A O 1
ATOM 7995 N N . PHE A 1 1040 ? 3.512 7.890 4.668 1.00 92.69 1040 PHE A N 1
ATOM 7996 C CA . PHE A 1 1040 ? 2.509 6.848 4.466 1.00 92.69 1040 PHE A CA 1
ATOM 7997 C C . PHE A 1 1040 ? 2.656 5.798 5.579 1.00 92.69 1040 PHE A C 1
ATOM 7999 O O . PHE A 1 1040 ? 3.534 4.933 5.530 1.00 92.69 1040 PHE A O 1
ATOM 8006 N N . GLY A 1 1041 ? 1.826 5.907 6.620 1.00 89.12 1041 GLY A N 1
ATOM 8007 C CA . GLY A 1 1041 ? 1.813 4.969 7.747 1.00 89.12 1041 GLY A CA 1
ATOM 8008 C C . GLY A 1 1041 ? 1.424 3.538 7.342 1.00 89.12 1041 GLY A C 1
ATOM 8009 O O . GLY A 1 1041 ? 0.803 3.305 6.312 1.00 89.12 1041 GLY A O 1
ATOM 8010 N N . GLY A 1 1042 ? 1.765 2.538 8.155 1.00 88.31 1042 GLY A N 1
ATOM 8011 C CA . GLY A 1 1042 ? 1.347 1.144 7.931 1.00 88.31 1042 GLY A CA 1
ATOM 8012 C C . GLY A 1 1042 ? 2.314 0.254 7.155 1.00 88.31 1042 GLY A C 1
ATOM 8013 O O . GLY A 1 1042 ? 2.265 -0.963 7.326 1.00 88.31 1042 GLY A O 1
ATOM 8014 N N . PHE A 1 1043 ? 3.245 0.819 6.384 1.00 89.75 1043 PHE A N 1
ATOM 8015 C CA . PHE A 1 1043 ? 4.302 0.052 5.718 1.00 89.75 1043 PHE A CA 1
ATOM 8016 C C . PHE A 1 1043 ? 5.646 0.784 5.740 1.00 89.75 1043 PHE A C 1
ATOM 8018 O O . PHE A 1 1043 ? 5.761 1.943 6.143 1.00 89.75 1043 PHE A O 1
ATOM 8025 N N . ARG A 1 1044 ? 6.694 0.078 5.317 1.00 86.62 1044 ARG A N 1
ATOM 8026 C CA . ARG A 1 1044 ? 8.051 0.616 5.202 1.00 86.62 1044 ARG A CA 1
ATOM 8027 C C . ARG A 1 1044 ? 8.535 0.563 3.762 1.00 86.62 1044 ARG A C 1
ATOM 8029 O O . ARG A 1 1044 ? 8.303 -0.416 3.063 1.00 86.62 1044 ARG A O 1
ATOM 8036 N N . SER A 1 1045 ? 9.312 1.564 3.373 1.00 85.50 1045 SER A N 1
ATOM 8037 C CA . SER A 1 1045 ? 10.178 1.472 2.204 1.00 85.50 1045 SER A CA 1
ATOM 8038 C C . SER A 1 1045 ? 11.371 0.528 2.451 1.00 85.50 1045 SER A C 1
ATOM 8040 O O . SER A 1 1045 ? 11.739 0.174 3.586 1.00 85.50 1045 SER A O 1
ATOM 8042 N N . GLY A 1 1046 ? 11.959 0.077 1.351 1.00 78.19 1046 GL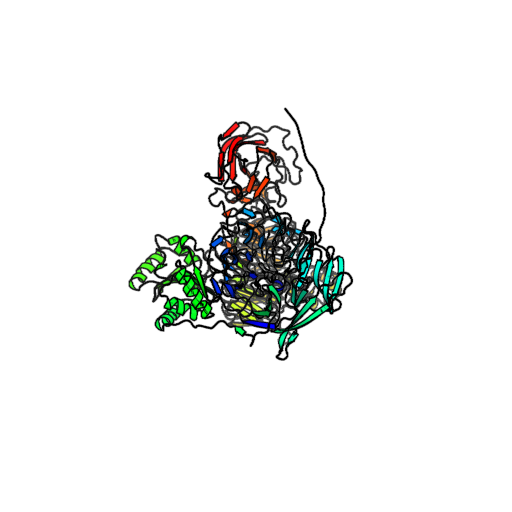Y A N 1
ATOM 8043 C CA . GLY A 1 1046 ? 13.183 -0.699 1.261 1.00 78.19 1046 GLY A CA 1
ATOM 8044 C C . GLY A 1 1046 ? 14.412 0.142 1.597 1.00 78.19 1046 GLY A C 1
ATOM 8045 O O . GLY A 1 1046 ? 14.330 1.321 1.942 1.00 78.19 1046 GLY A O 1
ATOM 8046 N N . CYS A 1 1047 ? 15.578 -0.499 1.565 1.00 73.69 1047 CYS A N 1
ATOM 8047 C CA . CYS A 1 1047 ? 16.850 0.165 1.856 1.00 73.69 1047 CYS A CA 1
ATOM 8048 C C . CYS A 1 1047 ? 17.462 0.859 0.627 1.00 73.69 1047 CYS A C 1
ATOM 8050 O O . CYS A 1 1047 ? 18.382 1.654 0.779 1.00 73.69 1047 CYS A O 1
ATOM 8052 N N . THR A 1 1048 ? 16.930 0.581 -0.560 1.00 75.00 1048 THR A N 1
ATOM 8053 C CA . THR A 1 1048 ? 17.316 1.138 -1.861 1.00 75.00 1048 THR A CA 1
ATOM 8054 C C . THR A 1 1048 ? 16.245 2.110 -2.359 1.00 75.00 1048 THR A C 1
ATOM 8056 O O . THR A 1 1048 ? 15.294 2.430 -1.637 1.00 75.00 1048 THR A O 1
ATOM 8059 N N . ALA A 1 1049 ? 16.405 2.615 -3.581 1.00 71.75 1049 ALA A N 1
ATOM 8060 C CA . ALA A 1 1049 ? 15.354 3.365 -4.243 1.00 71.75 1049 ALA A CA 1
ATOM 8061 C C . ALA A 1 1049 ? 14.181 2.434 -4.574 1.00 71.75 1049 ALA A C 1
ATOM 8063 O O . ALA A 1 1049 ? 14.313 1.645 -5.494 1.00 71.75 1049 ALA A O 1
ATOM 8064 N N . ASN A 1 1050 ? 13.105 2.483 -3.775 1.00 80.38 1050 ASN A N 1
ATOM 8065 C CA . ASN A 1 1050 ? 11.942 1.597 -3.921 1.00 80.38 1050 ASN A CA 1
ATOM 8066 C C . ASN A 1 1050 ? 10.576 2.312 -3.788 1.00 80.38 1050 ASN A C 1
ATOM 8068 O O . ASN A 1 1050 ? 9.573 1.692 -3.441 1.00 80.38 1050 ASN A O 1
ATOM 8072 N N . LEU A 1 1051 ? 10.564 3.639 -3.937 1.00 92.81 1051 LEU A N 1
ATOM 8073 C CA . LEU A 1 1051 ? 9.365 4.481 -3.989 1.00 92.81 1051 LEU A CA 1
ATOM 8074 C C . LEU A 1 1051 ? 9.415 5.280 -5.295 1.00 92.81 1051 LEU A C 1
ATOM 8076 O O . LEU A 1 1051 ? 9.642 6.488 -5.302 1.00 92.81 1051 LEU A O 1
ATOM 8080 N N . VAL A 1 1052 ? 9.292 4.583 -6.420 1.00 94.44 1052 VAL A N 1
ATOM 8081 C CA . VAL A 1 1052 ? 9.524 5.159 -7.748 1.00 94.44 1052 VAL A CA 1
ATOM 8082 C C . VAL A 1 1052 ? 8.208 5.597 -8.386 1.00 94.44 1052 VAL A C 1
ATOM 8084 O O . VAL A 1 1052 ? 7.331 4.779 -8.667 1.00 94.44 1052 VAL A O 1
ATOM 8087 N N . ALA A 1 1053 ? 8.072 6.899 -8.643 1.00 96.88 1053 ALA A N 1
ATOM 8088 C CA . ALA A 1 1053 ? 6.996 7.439 -9.469 1.00 96.88 1053 ALA A CA 1
ATOM 8089 C C . ALA A 1 1053 ? 7.301 7.141 -10.943 1.00 96.88 1053 ALA A C 1
ATOM 8091 O O . ALA A 1 1053 ? 8.267 7.676 -11.471 1.00 96.88 1053 ALA A O 1
ATOM 8092 N N . ALA A 1 1054 ? 6.528 6.266 -11.584 1.00 97.06 1054 ALA A N 1
ATOM 8093 C CA . ALA A 1 1054 ? 6.685 5.916 -12.996 1.00 97.06 1054 ALA A CA 1
ATOM 8094 C C . ALA A 1 1054 ? 5.433 5.194 -13.517 1.00 97.06 1054 ALA A C 1
ATOM 8096 O O . ALA A 1 1054 ? 4.711 4.549 -12.754 1.00 97.06 1054 ALA A O 1
ATOM 8097 N N . ASP A 1 1055 ? 5.184 5.282 -14.824 1.00 96.81 1055 ASP A N 1
ATOM 8098 C CA . ASP A 1 1055 ? 4.008 4.735 -15.513 1.00 96.81 1055 ASP A CA 1
ATOM 8099 C C . ASP A 1 1055 ? 2.657 5.230 -14.945 1.00 96.81 1055 ASP A C 1
ATOM 8101 O O . ASP A 1 1055 ? 1.607 4.599 -15.118 1.00 96.81 1055 ASP A O 1
ATOM 8105 N N . GLY A 1 1056 ? 2.666 6.408 -14.314 1.00 96.44 1056 GLY A N 1
ATOM 8106 C CA . GLY A 1 1056 ? 1.511 7.074 -13.723 1.00 96.44 1056 GLY A CA 1
ATOM 8107 C C . GLY A 1 1056 ? 1.155 6.615 -12.309 1.00 96.44 1056 GLY A C 1
ATOM 8108 O O . GLY A 1 1056 ? 0.085 6.987 -11.823 1.00 96.44 1056 GLY A O 1
ATOM 8109 N N . VAL A 1 1057 ? 2.007 5.817 -11.656 1.00 97.25 1057 VAL A N 1
ATOM 8110 C CA . VAL A 1 1057 ? 1.793 5.315 -10.290 1.00 97.25 1057 VAL A CA 1
ATOM 8111 C C . VAL A 1 1057 ? 3.052 5.472 -9.435 1.00 97.25 1057 VAL A C 1
ATOM 8113 O O . VAL A 1 1057 ? 4.171 5.505 -9.948 1.00 97.25 1057 VAL A O 1
ATOM 8116 N N . LEU A 1 1058 ? 2.886 5.546 -8.113 1.00 97.56 1058 LEU A N 1
ATOM 8117 C CA . LEU A 1 1058 ? 4.000 5.407 -7.177 1.00 97.56 1058 LEU A CA 1
ATOM 8118 C C . LEU A 1 1058 ? 4.187 3.923 -6.851 1.00 97.56 1058 LEU A C 1
ATOM 8120 O O . LEU A 1 1058 ? 3.359 3.324 -6.164 1.00 97.56 1058 LEU A O 1
ATOM 8124 N N . ASN A 1 1059 ? 5.267 3.341 -7.358 1.00 95.81 1059 ASN A N 1
ATOM 8125 C CA . ASN A 1 1059 ? 5.613 1.937 -7.186 1.00 95.81 1059 ASN A CA 1
ATOM 8126 C C . ASN A 1 1059 ? 6.319 1.730 -5.845 1.00 95.81 1059 ASN A C 1
ATOM 8128 O O . ASN A 1 1059 ? 7.291 2.425 -5.555 1.00 95.81 1059 ASN A O 1
ATOM 8132 N N . ALA A 1 1060 ? 5.847 0.770 -5.046 1.00 93.62 1060 ALA A N 1
ATOM 8133 C CA . ALA A 1 1060 ? 6.450 0.407 -3.767 1.00 93.62 1060 ALA A CA 1
ATOM 8134 C C . ALA A 1 1060 ? 6.629 -1.118 -3.645 1.00 93.62 1060 ALA A C 1
ATOM 8136 O O . ALA A 1 1060 ? 5.888 -1.777 -2.905 1.00 93.62 1060 ALA A O 1
ATOM 8137 N N . PRO A 1 1061 ? 7.582 -1.719 -4.384 1.00 91.06 1061 PRO A N 1
ATOM 8138 C CA . PRO A 1 1061 ? 7.892 -3.133 -4.232 1.00 91.06 1061 PRO A CA 1
ATOM 8139 C C . PRO A 1 1061 ? 8.479 -3.440 -2.845 1.00 91.06 1061 PRO A C 1
ATOM 8141 O O . PRO A 1 1061 ? 9.282 -2.671 -2.298 1.00 91.06 1061 PRO A O 1
ATOM 8144 N N . ASP A 1 1062 ? 8.100 -4.588 -2.277 1.00 86.69 1062 ASP A N 1
ATOM 8145 C CA . ASP A 1 1062 ? 8.610 -5.026 -0.979 1.00 86.69 1062 ASP A CA 1
ATOM 8146 C C . ASP A 1 1062 ? 9.988 -5.687 -1.097 1.00 86.69 1062 ASP A C 1
ATOM 8148 O O . ASP A 1 1062 ? 10.130 -6.850 -1.467 1.00 86.69 1062 ASP A O 1
ATOM 8152 N N . TYR A 1 1063 ? 11.015 -4.935 -0.707 1.00 82.56 1063 TYR A N 1
ATOM 8153 C CA . TYR A 1 1063 ? 12.384 -5.423 -0.518 1.00 82.56 1063 TYR A CA 1
ATOM 8154 C C . TYR A 1 1063 ? 12.678 -5.799 0.938 1.00 82.56 1063 TYR A C 1
ATOM 8156 O O . TYR A 1 1063 ? 13.826 -5.771 1.377 1.00 82.56 1063 TYR A O 1
ATOM 8164 N N . THR A 1 1064 ? 11.658 -6.066 1.752 1.00 78.38 1064 THR A N 1
ATOM 8165 C CA . THR A 1 1064 ? 11.798 -6.166 3.208 1.00 78.38 1064 THR A CA 1
ATOM 8166 C C . THR A 1 1064 ? 11.645 -7.582 3.742 1.00 78.38 1064 THR A C 1
ATOM 8168 O O . THR A 1 1064 ? 11.690 -7.733 4.957 1.00 78.38 1064 THR A O 1
ATOM 8171 N N . ARG A 1 1065 ? 11.594 -8.619 2.883 1.00 76.62 1065 ARG A N 1
ATOM 8172 C CA . ARG A 1 1065 ? 11.504 -10.064 3.224 1.00 76.62 1065 ARG A CA 1
ATOM 8173 C C . ARG A 1 1065 ? 12.194 -10.454 4.540 1.00 76.62 1065 ARG A C 1
ATOM 8175 O O . ARG A 1 1065 ? 11.594 -11.088 5.398 1.00 76.62 1065 ARG A O 1
ATOM 8182 N N . THR A 1 1066 ? 13.435 -10.021 4.755 1.00 75.12 1066 THR A N 1
ATOM 8183 C CA . THR A 1 1066 ? 14.245 -10.358 5.944 1.00 75.12 1066 THR A CA 1
ATOM 8184 C C . THR A 1 1066 ? 14.087 -9.382 7.124 1.00 75.12 1066 THR A C 1
ATOM 8186 O O . THR A 1 1066 ? 14.970 -9.218 7.970 1.00 75.12 1066 THR A O 1
ATOM 8189 N N . CYS A 1 1067 ? 12.990 -8.631 7.181 1.00 77.81 1067 CYS A N 1
ATOM 8190 C CA . CYS A 1 1067 ? 12.741 -7.624 8.203 1.00 77.81 1067 CYS A CA 1
ATOM 8191 C C . CYS A 1 1067 ? 12.008 -8.192 9.426 1.00 77.81 1067 CYS A C 1
ATOM 8193 O O . CYS A 1 1067 ? 11.022 -8.918 9.311 1.00 77.81 1067 CYS A O 1
ATOM 8195 N N . SER A 1 1068 ? 12.459 -7.777 10.615 1.00 78.56 1068 SER A N 1
ATOM 8196 C CA . SER A 1 1068 ? 11.832 -8.060 11.914 1.00 78.56 1068 SER A CA 1
ATOM 8197 C C . SER A 1 1068 ? 11.183 -6.860 12.608 1.00 78.56 1068 SER A C 1
ATOM 8199 O O . SER A 1 1068 ? 10.759 -6.958 13.757 1.00 78.56 1068 SER A O 1
ATOM 8201 N N . CYS A 1 1069 ? 11.081 -5.725 11.921 1.00 81.50 1069 CYS A N 1
ATOM 8202 C CA . CYS A 1 1069 ? 10.383 -4.546 12.420 1.00 81.50 1069 CYS A CA 1
ATOM 8203 C C . CYS A 1 1069 ? 8.862 -4.749 12.351 1.00 81.50 1069 CYS A C 1
ATOM 8205 O O . CYS A 1 1069 ? 8.351 -5.335 11.395 1.00 81.50 1069 CYS A O 1
ATOM 8207 N N . ALA A 1 1070 ? 8.158 -4.204 13.341 1.00 83.62 1070 ALA A N 1
ATOM 8208 C CA . ALA A 1 1070 ? 6.714 -4.330 13.536 1.00 83.62 1070 ALA A CA 1
ATOM 8209 C C . ALA A 1 1070 ? 5.882 -3.368 12.658 1.00 83.62 1070 ALA A C 1
ATOM 8211 O O . ALA A 1 1070 ? 4.863 -2.847 13.100 1.00 83.62 1070 ALA A O 1
ATOM 8212 N N . TYR A 1 1071 ? 6.324 -3.095 11.422 1.00 88.19 1071 TYR A N 1
ATOM 8213 C CA . TYR A 1 1071 ? 5.462 -2.404 10.456 1.00 88.19 1071 TYR A CA 1
ATOM 8214 C C . TYR A 1 1071 ? 4.304 -3.332 10.095 1.00 88.19 1071 TYR A C 1
ATOM 8216 O O . TYR A 1 1071 ? 4.523 -4.524 9.882 1.00 88.19 1071 TYR A O 1
ATOM 8224 N N . GLN A 1 1072 ? 3.097 -2.778 10.057 1.00 89.75 1072 GLN A N 1
ATOM 8225 C CA . GLN A 1 1072 ? 1.838 -3.522 10.133 1.00 89.75 1072 GLN A CA 1
ATOM 8226 C C . GLN A 1 1072 ? 1.583 -4.375 8.890 1.00 89.75 1072 GLN A C 1
ATOM 8228 O O . GLN A 1 1072 ? 1.175 -5.528 9.019 1.00 89.75 1072 GLN A O 1
ATOM 8233 N N . ASN A 1 1073 ? 1.902 -3.831 7.712 1.00 89.88 1073 ASN A N 1
ATOM 8234 C CA . ASN A 1 1073 ? 1.795 -4.502 6.423 1.00 89.88 1073 ASN A CA 1
ATOM 8235 C C . ASN A 1 1073 ? 3.183 -4.654 5.791 1.00 89.88 1073 ASN A C 1
ATOM 8237 O O . ASN A 1 1073 ? 3.871 -3.669 5.515 1.00 89.88 1073 ASN A O 1
ATOM 8241 N N . GLN A 1 1074 ? 3.585 -5.899 5.546 1.00 87.75 1074 GLN A N 1
ATOM 8242 C CA . GLN A 1 1074 ? 4.772 -6.239 4.767 1.00 87.75 1074 GLN A CA 1
ATOM 8243 C C . GLN A 1 1074 ? 4.309 -6.793 3.420 1.00 87.75 1074 GLN A C 1
ATOM 8245 O O . GLN A 1 1074 ? 3.862 -7.935 3.360 1.00 87.75 1074 GLN A O 1
ATOM 8250 N N . THR A 1 1075 ? 4.312 -5.955 2.381 1.00 89.62 1075 THR A N 1
ATOM 8251 C CA . THR A 1 1075 ? 3.827 -6.331 1.050 1.00 89.62 1075 THR A CA 1
ATOM 8252 C C . THR A 1 1075 ? 4.195 -5.299 -0.013 1.00 89.62 1075 THR A C 1
ATOM 8254 O O . THR A 1 1075 ? 4.440 -4.138 0.320 1.00 89.62 1075 THR A O 1
ATOM 8257 N N . SER A 1 1076 ? 4.204 -5.705 -1.287 1.00 91.81 1076 SER A N 1
ATOM 8258 C CA . SER A 1 1076 ? 4.256 -4.753 -2.401 1.00 91.81 1076 SER A CA 1
ATOM 8259 C C . SER A 1 1076 ? 2.921 -4.039 -2.541 1.00 91.81 1076 SER A C 1
ATOM 8261 O O . SER A 1 1076 ? 1.864 -4.657 -2.384 1.00 91.81 1076 SER A O 1
ATOM 8263 N N . LEU A 1 1077 ? 2.977 -2.770 -2.930 1.00 94.69 1077 LEU A N 1
ATOM 8264 C CA . LEU A 1 1077 ? 1.804 -2.002 -3.315 1.00 94.69 1077 LEU A CA 1
ATOM 8265 C C . LEU A 1 1077 ? 2.133 -0.964 -4.395 1.00 94.69 1077 LEU A C 1
ATOM 8267 O O . LEU A 1 1077 ? 3.298 -0.641 -4.637 1.00 94.69 1077 LEU A O 1
ATOM 8271 N N . ALA A 1 1078 ? 1.089 -0.412 -5.005 1.00 96.56 1078 ALA A N 1
ATOM 8272 C CA . ALA A 1 1078 ? 1.178 0.797 -5.816 1.00 96.56 1078 ALA A CA 1
ATOM 8273 C C . ALA A 1 1078 ? 0.163 1.835 -5.337 1.00 96.56 1078 ALA A C 1
ATOM 8275 O O . ALA A 1 1078 ? -0.939 1.479 -4.908 1.00 96.56 1078 ALA A O 1
ATOM 8276 N N . LEU A 1 1079 ? 0.528 3.114 -5.433 1.00 97.56 1079 LEU A N 1
ATOM 8277 C CA . LEU A 1 1079 ? -0.338 4.236 -5.078 1.00 97.56 1079 LEU A CA 1
ATOM 8278 C C . LEU A 1 1079 ? -0.668 5.099 -6.300 1.00 97.56 1079 LEU A C 1
ATOM 8280 O O . LEU A 1 1079 ? 0.162 5.290 -7.190 1.00 97.56 1079 LEU A O 1
ATOM 8284 N N . VAL A 1 1080 ? -1.872 5.662 -6.309 1.00 96.38 1080 VAL A N 1
ATOM 8285 C CA . VAL A 1 1080 ? -2.362 6.613 -7.317 1.00 96.38 1080 VAL A CA 1
ATOM 8286 C C . VAL A 1 1080 ? -2.912 7.859 -6.643 1.00 96.38 1080 VAL A C 1
ATOM 8288 O O . VAL A 1 1080 ? -3.281 7.826 -5.469 1.00 96.38 1080 VAL A O 1
ATOM 8291 N N . HIS A 1 1081 ? -2.969 8.965 -7.384 1.00 94.81 1081 HIS A N 1
ATOM 8292 C CA . HIS A 1 1081 ? -3.562 10.202 -6.887 1.00 94.81 1081 HIS A CA 1
ATOM 8293 C C . HIS A 1 1081 ? -5.030 9.978 -6.496 1.00 94.81 1081 HIS A C 1
ATOM 8295 O O . HIS A 1 1081 ? -5.838 9.550 -7.321 1.00 94.81 1081 HIS A O 1
ATOM 8301 N N . MET A 1 1082 ? -5.353 10.253 -5.232 1.00 91.12 1082 MET A N 1
ATOM 8302 C CA . MET A 1 1082 ? -6.698 10.147 -4.663 1.00 91.12 1082 MET A CA 1
ATOM 8303 C C . MET A 1 1082 ? -7.003 11.447 -3.910 1.00 91.12 1082 MET A C 1
ATOM 8305 O O . MET A 1 1082 ? -6.668 11.555 -2.730 1.00 91.12 1082 MET A O 1
ATOM 8309 N N . PRO A 1 1083 ? -7.562 12.465 -4.588 1.00 87.38 1083 PRO A N 1
ATOM 8310 C CA . PRO A 1 1083 ? -7.704 13.815 -4.043 1.00 87.38 1083 PRO A CA 1
ATOM 8311 C C . PRO A 1 1083 ? -8.608 13.909 -2.809 1.00 87.38 1083 PRO A C 1
ATOM 8313 O O . PRO A 1 1083 ? -8.522 14.888 -2.076 1.00 87.38 1083 PRO A O 1
ATOM 8316 N N . GLU A 1 1084 ? -9.462 12.916 -2.570 1.00 83.00 1084 GLU A N 1
ATOM 8317 C CA . GLU A 1 1084 ? -10.327 12.853 -1.393 1.00 83.00 1084 GLU A CA 1
ATOM 8318 C C . GLU A 1 1084 ? -9.619 12.398 -0.104 1.00 83.00 1084 GLU A C 1
ATOM 8320 O O . GLU A 1 1084 ? -10.227 12.443 0.963 1.00 83.00 1084 GLU A O 1
ATOM 8325 N N . LEU A 1 1085 ? -8.380 11.898 -0.190 1.00 87.69 1085 LEU A N 1
ATOM 8326 C CA . LEU A 1 1085 ? -7.623 11.430 0.972 1.00 87.69 1085 LEU A CA 1
ATOM 8327 C C . LEU A 1 1085 ? -6.857 12.559 1.658 1.00 87.69 1085 LEU A C 1
ATOM 8329 O O . LEU A 1 1085 ? -6.588 13.617 1.089 1.00 87.69 1085 LEU A O 1
ATOM 8333 N N . ASP A 1 1086 ? -6.442 12.277 2.885 1.00 82.31 1086 ASP A N 1
ATOM 8334 C CA . ASP A 1 1086 ? -5.636 13.180 3.682 1.00 82.31 1086 ASP A CA 1
ATOM 8335 C C . ASP A 1 1086 ? -4.138 12.953 3.558 1.00 82.31 1086 ASP A C 1
ATOM 8337 O O . ASP A 1 1086 ? -3.655 11.854 3.289 1.00 82.31 1086 ASP A O 1
ATOM 8341 N N . ALA A 1 1087 ? -3.396 14.027 3.812 1.00 88.00 1087 ALA A N 1
ATOM 8342 C CA . ALA A 1 1087 ? -1.958 14.001 3.985 1.00 88.00 1087 ALA A CA 1
ATOM 8343 C C . ALA A 1 1087 ? -1.572 15.066 5.015 1.00 88.00 1087 ALA A C 1
ATOM 8345 O O . ALA A 1 1087 ? -1.942 16.233 4.871 1.00 88.00 1087 ALA A O 1
ATOM 8346 N N . TRP A 1 1088 ? -0.822 14.644 6.030 1.00 91.44 1088 TRP A N 1
ATOM 8347 C CA . TRP A 1 1088 ? -0.294 15.500 7.087 1.00 91.44 1088 TRP A CA 1
ATOM 8348 C C . TRP A 1 1088 ? 1.226 15.535 7.008 1.00 91.44 1088 TRP A C 1
ATOM 8350 O O . TRP A 1 1088 ? 1.869 14.561 6.594 1.00 91.44 1088 TRP A O 1
ATOM 8360 N N . THR A 1 1089 ? 1.790 16.676 7.375 1.00 92.38 1089 THR A N 1
ATOM 8361 C CA . THR A 1 1089 ? 3.222 16.947 7.286 1.00 92.38 1089 THR A CA 1
ATOM 8362 C C . THR A 1 1089 ? 3.738 17.525 8.597 1.00 92.38 1089 THR A C 1
ATOM 8364 O O . THR A 1 1089 ? 2.970 17.931 9.459 1.00 92.38 1089 THR A O 1
ATOM 8367 N N . VAL A 1 1090 ? 5.056 17.541 8.750 1.00 89.56 1090 VAL A N 1
ATOM 8368 C CA . VAL A 1 1090 ? 5.751 18.366 9.740 1.00 89.56 1090 VAL A CA 1
ATOM 8369 C C . VAL A 1 1090 ? 6.580 19.403 8.990 1.00 89.56 1090 VAL A C 1
ATOM 8371 O O . VAL A 1 1090 ? 7.344 19.039 8.083 1.00 89.56 1090 VAL A O 1
ATOM 8374 N N . SER A 1 1091 ? 6.421 20.687 9.327 1.00 80.38 1091 SER A N 1
ATOM 8375 C CA . SER A 1 1091 ? 7.143 21.771 8.652 1.00 80.38 1091 SER A CA 1
ATOM 8376 C C . SER A 1 1091 ? 8.212 22.390 9.545 1.00 80.38 1091 SER A C 1
ATOM 8378 O O . SER A 1 1091 ? 7.931 23.095 10.505 1.00 80.38 1091 SER A O 1
ATOM 8380 N N . ASN A 1 1092 ? 9.472 22.245 9.129 1.00 68.62 1092 ASN A N 1
ATOM 8381 C CA . ASN A 1 1092 ? 10.572 23.087 9.619 1.00 68.62 1092 ASN A CA 1
ATOM 8382 C C . ASN A 1 1092 ? 10.758 24.333 8.722 1.00 68.62 1092 ASN A C 1
ATOM 8384 O O . ASN A 1 1092 ? 11.624 25.182 8.981 1.00 68.62 1092 ASN A O 1
ATOM 8388 N N . ALA A 1 1093 ? 9.984 24.407 7.628 1.00 60.00 1093 ALA A N 1
ATOM 8389 C CA . ALA A 1 1093 ? 10.138 25.332 6.511 1.00 60.00 1093 ALA A CA 1
ATOM 8390 C C . ALA A 1 1093 ? 9.579 26.739 6.793 1.00 60.00 1093 ALA A C 1
ATOM 8392 O O . ALA A 1 1093 ? 9.850 27.652 6.023 1.00 60.00 1093 ALA A O 1
ATOM 8393 N N . ASP A 1 1094 ? 8.866 26.936 7.906 1.00 67.81 1094 ASP A N 1
ATOM 8394 C CA . ASP A 1 1094 ? 8.199 28.211 8.210 1.00 67.81 1094 ASP A CA 1
ATOM 8395 C C . ASP A 1 1094 ? 8.552 28.793 9.588 1.00 67.81 1094 ASP A C 1
ATOM 8397 O O . ASP A 1 1094 ? 8.107 29.888 9.929 1.00 67.81 1094 ASP A O 1
ATOM 8401 N N . VAL A 1 1095 ? 9.437 28.139 10.352 1.00 69.94 1095 VAL A N 1
ATOM 8402 C CA . VAL A 1 1095 ? 10.009 28.710 11.586 1.00 69.94 1095 VAL A CA 1
ATOM 8403 C C . VAL A 1 1095 ? 11.130 29.693 11.220 1.00 69.94 1095 VAL A C 1
ATOM 8405 O O . VAL A 1 1095 ? 12.107 29.249 10.599 1.00 69.94 1095 VAL A O 1
ATOM 8408 N N . PRO A 1 1096 ? 11.018 30.998 11.536 1.00 67.62 1096 PRO A N 1
ATOM 8409 C CA . PRO A 1 1096 ? 12.059 31.975 11.233 1.00 67.62 1096 PRO A CA 1
ATOM 8410 C C . PRO A 1 1096 ? 13.273 31.830 12.161 1.00 67.62 1096 PRO A C 1
ATOM 8412 O O . PRO A 1 1096 ? 13.156 31.442 13.325 1.00 67.62 1096 PRO A O 1
ATOM 8415 N N . ASP A 1 1097 ? 14.455 32.160 11.637 1.00 66.62 1097 ASP A N 1
ATOM 8416 C CA . ASP A 1 1097 ? 15.715 32.085 12.390 1.00 66.62 1097 ASP A CA 1
ATOM 8417 C C . ASP A 1 1097 ? 15.829 33.214 13.432 1.00 66.62 1097 ASP A C 1
ATOM 8419 O O . ASP A 1 1097 ? 16.433 33.038 14.490 1.00 66.62 1097 ASP A O 1
ATOM 8423 N N . SER A 1 1098 ? 15.214 34.369 13.157 1.00 66.50 1098 SER A N 1
ATOM 8424 C CA . SER A 1 1098 ? 15.097 35.507 14.072 1.00 66.50 1098 SER A CA 1
ATOM 8425 C C . SER A 1 1098 ? 13.651 35.705 14.525 1.00 66.50 1098 SER A C 1
ATOM 8427 O O . SER A 1 1098 ? 12.730 35.653 13.716 1.00 66.50 1098 SER A O 1
ATOM 8429 N N . GLY A 1 1099 ? 13.448 35.961 15.817 1.00 66.69 1099 GLY A N 1
ATOM 8430 C CA . GLY A 1 1099 ? 12.128 36.256 16.377 1.00 66.69 1099 GLY A CA 1
ATOM 8431 C C . GLY A 1 1099 ? 11.706 37.715 16.214 1.00 66.69 1099 GLY A C 1
ATOM 8432 O O . GLY A 1 1099 ? 12.532 38.587 15.952 1.00 66.69 1099 GLY A O 1
ATOM 8433 N N . GLY A 1 1100 ? 10.419 37.983 16.438 1.00 68.50 1100 GLY A N 1
ATOM 8434 C CA . GLY A 1 1100 ? 9.838 39.329 16.449 1.00 68.50 1100 GLY A CA 1
ATOM 8435 C C . GLY A 1 1100 ? 9.220 39.777 15.124 1.00 68.50 1100 GLY A C 1
ATOM 8436 O O . GLY A 1 1100 ? 8.702 40.886 15.053 1.00 68.50 1100 GLY A O 1
ATOM 8437 N N . ALA A 1 1101 ? 9.236 38.936 14.085 1.00 80.06 1101 ALA A N 1
ATOM 8438 C CA . ALA A 1 1101 ? 8.482 39.197 12.864 1.00 80.06 1101 ALA A CA 1
ATOM 8439 C C . ALA A 1 1101 ? 6.975 39.072 13.139 1.00 80.06 1101 ALA A C 1
ATOM 8441 O O . ALA A 1 1101 ? 6.520 38.085 13.721 1.00 80.06 1101 ALA A O 1
ATOM 8442 N N . ARG A 1 1102 ? 6.192 40.062 12.710 1.00 85.50 1102 ARG A N 1
ATOM 8443 C CA . ARG A 1 1102 ? 4.733 40.038 12.855 1.00 85.50 1102 ARG A CA 1
ATOM 8444 C C . ARG A 1 1102 ? 4.097 39.152 11.790 1.00 85.50 1102 ARG A C 1
ATOM 8446 O O . ARG A 1 1102 ? 4.482 39.211 10.622 1.00 85.50 1102 ARG A O 1
ATOM 8453 N N . ILE A 1 1103 ? 3.091 38.375 12.182 1.00 89.88 1103 ILE A N 1
ATOM 8454 C CA . ILE A 1 1103 ? 2.345 37.486 11.287 1.00 89.88 1103 ILE A CA 1
ATOM 8455 C C . ILE A 1 1103 ? 1.741 38.289 10.126 1.00 89.88 1103 ILE A C 1
ATOM 8457 O O . ILE A 1 1103 ? 1.021 39.272 10.332 1.00 89.88 1103 ILE A O 1
ATOM 8461 N N . ARG A 1 1104 ? 2.004 37.841 8.894 1.00 91.62 1104 ARG A N 1
ATOM 8462 C CA . ARG A 1 1104 ? 1.377 38.363 7.672 1.00 91.62 1104 ARG A CA 1
ATOM 8463 C C . ARG A 1 1104 ? 0.169 37.525 7.274 1.00 91.62 1104 ARG A C 1
ATOM 8465 O O . ARG A 1 1104 ? -0.883 38.082 6.965 1.00 91.62 1104 ARG A O 1
ATOM 8472 N N . ARG A 1 1105 ? 0.302 36.199 7.282 1.00 92.94 1105 ARG A N 1
ATOM 8473 C CA . ARG A 1 1105 ? -0.794 35.258 7.025 1.00 92.94 1105 ARG A CA 1
ATOM 8474 C C . ARG A 1 1105 ? -0.564 33.982 7.831 1.00 92.94 1105 ARG A C 1
ATOM 8476 O O . ARG A 1 1105 ? 0.571 33.554 7.944 1.00 92.94 1105 ARG A O 1
ATOM 8483 N N . LEU A 1 1106 ? -1.600 33.385 8.406 1.00 93.12 1106 LEU A N 1
ATOM 8484 C CA . LEU A 1 1106 ? -1.465 32.156 9.192 1.00 93.12 1106 LEU A CA 1
ATOM 8485 C C . LEU A 1 1106 ? -2.796 31.410 9.267 1.00 93.12 1106 LEU A C 1
ATOM 8487 O O . LEU A 1 1106 ? -3.833 32.036 9.467 1.00 93.12 1106 LEU A O 1
ATOM 8491 N N . GLY A 1 1107 ? -2.755 30.086 9.152 1.00 95.12 1107 GLY A N 1
ATOM 8492 C CA . GLY A 1 1107 ? -3.821 29.197 9.595 1.00 95.12 1107 GLY A CA 1
ATOM 8493 C C . GLY A 1 1107 ? -3.445 28.526 10.917 1.00 95.12 1107 GLY A C 1
ATOM 8494 O O . GLY A 1 1107 ? -2.315 28.075 11.078 1.00 95.12 1107 GLY A O 1
ATOM 8495 N N . ILE A 1 1108 ? -4.382 28.418 11.853 1.00 95.62 1108 ILE A N 1
ATOM 8496 C CA . ILE A 1 1108 ? -4.284 27.504 12.999 1.00 95.62 1108 ILE A CA 1
ATOM 8497 C C . ILE A 1 1108 ? -5.386 26.472 12.838 1.00 95.62 1108 ILE A C 1
ATOM 8499 O O . ILE A 1 1108 ? -6.560 26.842 12.780 1.00 95.62 1108 ILE A O 1
ATOM 8503 N N . ASN A 1 1109 ? -5.011 25.200 12.751 1.00 96.12 1109 ASN A N 1
ATOM 8504 C CA . ASN A 1 1109 ? -5.935 24.080 12.720 1.00 96.12 1109 ASN A CA 1
ATOM 8505 C C . ASN A 1 1109 ? -5.957 23.400 14.094 1.00 96.12 1109 ASN A C 1
ATOM 8507 O O . ASN A 1 1109 ? -5.014 22.724 14.507 1.00 96.12 1109 ASN A O 1
ATOM 8511 N N . LEU A 1 1110 ? -7.041 23.629 14.824 1.00 96.44 1110 LEU A N 1
ATOM 8512 C CA . LEU A 1 1110 ? -7.236 23.113 16.166 1.00 96.44 1110 LEU A CA 1
ATOM 8513 C C . LEU A 1 1110 ? -7.559 21.611 16.100 1.00 96.44 1110 LEU A C 1
ATOM 8515 O O . LEU A 1 1110 ? -8.316 21.178 15.244 1.00 96.44 1110 LEU A O 1
ATOM 8519 N N . GLY A 1 1111 ? -7.000 20.811 17.005 1.00 93.81 1111 GLY A N 1
ATOM 8520 C CA . GLY A 1 1111 ? -7.136 19.352 17.046 1.00 93.81 1111 GLY A CA 1
ATOM 8521 C C . GLY A 1 1111 ? -6.408 18.593 15.928 1.00 93.81 1111 GLY A C 1
ATOM 8522 O O . GLY A 1 1111 ? -6.520 17.372 15.881 1.00 93.81 1111 GLY A O 1
ATOM 8523 N N . ALA A 1 1112 ? -5.703 19.281 15.025 1.00 94.31 1112 ALA A N 1
ATOM 8524 C CA . ALA A 1 1112 ? -5.034 18.646 13.894 1.00 94.31 1112 ALA A CA 1
ATOM 8525 C C . ALA A 1 1112 ? -3.851 17.770 14.342 1.00 94.31 1112 ALA A C 1
ATOM 8527 O O . ALA A 1 1112 ? -3.182 18.106 15.318 1.00 94.31 1112 ALA A O 1
ATOM 8528 N N . PRO A 1 1113 ? -3.551 16.678 13.618 1.00 92.38 1113 PRO A N 1
ATOM 8529 C CA . PRO A 1 1113 ? -2.454 15.781 13.971 1.00 92.38 1113 PRO A CA 1
ATOM 8530 C C . PRO A 1 1113 ? -1.077 16.274 13.506 1.00 92.38 1113 PRO A C 1
ATOM 8532 O O . PRO A 1 1113 ? -0.086 15.622 13.821 1.00 92.38 1113 PRO A O 1
ATOM 8535 N N . GLY A 1 1114 ? -1.018 17.324 12.682 1.00 93.38 1114 GLY A N 1
ATOM 8536 C CA . GLY A 1 1114 ? 0.205 17.844 12.076 1.00 93.38 1114 GLY A CA 1
ATOM 8537 C C . GLY A 1 1114 ? -0.028 19.109 11.254 1.00 93.38 1114 GLY A C 1
ATOM 8538 O O . GLY A 1 1114 ? -1.172 19.493 10.993 1.00 93.38 1114 GLY A O 1
ATOM 8539 N N . ASP A 1 1115 ? 1.059 19.728 10.803 1.00 92.88 1115 ASP A N 1
ATOM 8540 C CA . ASP A 1 1115 ? 1.020 20.903 9.932 1.00 92.88 1115 ASP A CA 1
ATOM 8541 C C . ASP A 1 1115 ? 0.568 20.541 8.508 1.00 92.88 1115 ASP A C 1
ATOM 8543 O O . ASP A 1 1115 ? 0.793 19.427 8.006 1.00 92.88 1115 ASP A O 1
ATOM 8547 N N . ARG A 1 1116 ? -0.028 21.509 7.805 1.00 91.44 1116 ARG A N 1
ATOM 8548 C CA . ARG A 1 1116 ? -0.398 21.359 6.392 1.00 91.44 1116 ARG A CA 1
ATOM 8549 C C . ARG A 1 1116 ? -0.368 22.693 5.658 1.00 91.44 1116 ARG A C 1
ATOM 8551 O O . ARG A 1 1116 ? -0.980 23.667 6.087 1.00 91.44 1116 ARG A O 1
ATOM 8558 N N . ARG A 1 1117 ? 0.270 22.726 4.486 1.00 90.62 1117 ARG A N 1
ATOM 8559 C CA . ARG A 1 1117 ? 0.189 23.874 3.572 1.00 90.62 1117 ARG A CA 1
ATOM 8560 C C . ARG A 1 1117 ? -0.913 23.656 2.545 1.00 90.62 1117 ARG A C 1
ATOM 8562 O O . ARG A 1 1117 ? -0.964 22.611 1.897 1.00 90.62 1117 ARG A O 1
ATOM 8569 N N . ASP A 1 1118 ? -1.822 24.619 2.425 1.00 90.00 1118 ASP A N 1
ATOM 8570 C CA . ASP A 1 1118 ? -2.915 24.532 1.458 1.00 90.00 1118 ASP A CA 1
ATOM 8571 C C . ASP A 1 1118 ? -2.449 24.888 0.027 1.00 90.00 1118 ASP A C 1
ATOM 8573 O O . ASP A 1 1118 ? -1.375 25.470 -0.156 1.00 90.00 1118 ASP A O 1
ATOM 8577 N N . PRO A 1 1119 ? -3.241 24.575 -1.018 1.00 88.31 1119 PRO A N 1
ATOM 8578 C CA . PRO A 1 1119 ? -2.889 24.912 -2.401 1.00 88.31 1119 PRO A CA 1
ATOM 8579 C C . PRO A 1 1119 ? -2.746 26.416 -2.691 1.00 88.31 1119 PRO A C 1
ATOM 8581 O O . PRO A 1 1119 ? -2.195 26.782 -3.725 1.00 88.31 1119 PRO A O 1
ATOM 8584 N N . ASN A 1 1120 ? -3.237 27.291 -1.806 1.00 88.94 1120 ASN A N 1
ATOM 8585 C CA . ASN A 1 1120 ? -3.079 28.746 -1.896 1.00 88.94 1120 ASN A CA 1
ATOM 8586 C C . ASN A 1 1120 ? -1.848 29.243 -1.115 1.00 88.94 1120 ASN A C 1
ATOM 8588 O O . ASN A 1 1120 ? -1.710 30.449 -0.885 1.00 88.94 1120 ASN A O 1
ATOM 8592 N N . GLY A 1 1121 ? -0.991 28.326 -0.658 1.00 88.56 1121 GLY A N 1
ATOM 8593 C CA . GLY A 1 1121 ? 0.249 28.609 0.049 1.00 88.56 1121 GLY A CA 1
ATOM 8594 C C . GLY A 1 1121 ? 0.085 28.992 1.520 1.00 88.56 1121 GLY A C 1
ATOM 8595 O O . GLY A 1 1121 ? 1.094 29.341 2.134 1.00 88.56 1121 GLY A O 1
ATOM 8596 N N . LEU A 1 1122 ? -1.123 28.935 2.099 1.00 91.81 1122 LEU A N 1
ATOM 8597 C CA . LEU A 1 1122 ? -1.334 29.199 3.526 1.00 91.81 1122 LEU A CA 1
ATOM 8598 C C . LEU A 1 1122 ? -0.787 28.042 4.356 1.00 91.81 1122 LEU A C 1
ATOM 8600 O O . LEU A 1 1122 ? -1.217 26.903 4.172 1.00 91.81 1122 LEU A O 1
ATOM 8604 N N . MET A 1 1123 ? 0.119 28.340 5.286 1.00 92.69 1123 MET A N 1
ATOM 8605 C CA . MET A 1 1123 ? 0.541 27.363 6.282 1.00 92.69 1123 MET A CA 1
ATOM 8606 C C . MET A 1 1123 ? -0.496 27.278 7.401 1.00 92.69 1123 MET A C 1
ATOM 8608 O O . MET A 1 1123 ? -0.799 28.287 8.043 1.00 92.69 1123 MET A O 1
ATOM 8612 N N . TRP A 1 1124 ? -1.024 26.075 7.616 1.00 94.00 1124 TRP A N 1
ATOM 8613 C CA . TRP A 1 1124 ? -1.870 25.732 8.746 1.00 94.00 1124 TRP A CA 1
ATOM 8614 C C . TRP A 1 1124 ? -1.049 24.968 9.772 1.00 94.00 1124 TRP A C 1
ATOM 8616 O O . TRP A 1 1124 ? -0.624 23.843 9.512 1.00 94.00 1124 TRP A O 1
ATOM 8626 N N . LEU A 1 1125 ? -0.842 25.598 10.923 1.00 93.06 1125 LEU A N 1
ATOM 8627 C CA . LEU A 1 1125 ? -0.168 24.989 12.060 1.00 93.06 1125 LEU A CA 1
ATOM 8628 C C . LEU A 1 1125 ? -1.157 24.163 12.868 1.00 93.06 1125 LEU A C 1
ATOM 8630 O O . LEU A 1 1125 ? -2.299 24.583 13.077 1.00 93.06 1125 LEU A O 1
ATOM 8634 N N . GLU A 1 1126 ? -0.714 23.011 13.341 1.00 93.19 1126 GLU A N 1
ATOM 8635 C CA . GLU A 1 1126 ? -1.477 22.226 14.306 1.00 93.19 1126 GLU A CA 1
ATOM 8636 C C . GLU A 1 1126 ? -1.573 22.922 15.672 1.00 93.19 1126 GLU A C 1
ATOM 8638 O O . GLU A 1 1126 ? -0.693 23.677 16.090 1.00 93.19 1126 GLU A O 1
ATOM 8643 N N . TYR A 1 1127 ? -2.643 22.635 16.410 1.00 92.19 1127 TYR A N 1
ATOM 8644 C CA . TYR A 1 1127 ? -2.703 22.936 17.834 1.00 92.19 1127 TYR A CA 1
ATOM 8645 C C . TYR A 1 1127 ? -3.637 21.967 18.577 1.00 92.19 1127 TYR A C 1
ATOM 8647 O O . TYR A 1 1127 ? -4.788 21.827 18.169 1.00 92.19 1127 TYR A O 1
ATOM 8655 N N . PRO A 1 1128 ? -3.248 21.384 19.725 1.00 90.69 1128 PRO A N 1
ATOM 8656 C CA . PRO A 1 1128 ? -1.930 21.500 20.347 1.00 90.69 1128 PRO A CA 1
ATOM 8657 C C . PRO A 1 1128 ? -0.843 20.896 19.452 1.00 90.69 1128 PRO A C 1
ATOM 8659 O O . PRO A 1 1128 ? -1.139 20.019 18.652 1.00 90.69 1128 PRO A O 1
ATOM 8662 N N . ALA A 1 1129 ? 0.398 21.362 19.593 1.00 88.56 1129 ALA A N 1
ATOM 8663 C CA . ALA A 1 1129 ? 1.525 20.795 18.858 1.00 88.56 1129 ALA A CA 1
ATOM 8664 C C . ALA A 1 1129 ? 1.789 19.357 19.332 1.00 88.56 1129 ALA A C 1
ATOM 8666 O O . ALA A 1 1129 ? 2.299 19.142 20.437 1.00 88.56 1129 ALA A O 1
ATOM 8667 N N . VAL A 1 1130 ? 1.388 18.379 18.520 1.00 88.62 1130 VAL A N 1
ATOM 8668 C CA . VAL A 1 1130 ? 1.537 16.941 18.776 1.00 88.62 1130 VAL A CA 1
ATOM 8669 C C . VAL A 1 1130 ? 2.462 16.260 17.768 1.00 88.62 1130 VAL A C 1
ATOM 8671 O O . VAL A 1 1130 ? 2.959 15.169 18.069 1.00 88.62 1130 VAL A O 1
ATOM 8674 N N . ALA A 1 1131 ? 2.752 16.889 16.624 1.00 87.00 1131 ALA A N 1
ATOM 8675 C CA . ALA A 1 1131 ? 3.729 16.414 15.658 1.00 87.00 1131 ALA A CA 1
ATOM 8676 C C . ALA A 1 1131 ? 4.950 17.333 15.496 1.00 87.00 1131 ALA A C 1
ATOM 8678 O O . ALA A 1 1131 ? 4.899 18.556 15.541 1.00 87.00 1131 ALA A O 1
ATOM 8679 N N . GLY A 1 1132 ? 6.099 16.685 15.279 1.00 79.44 1132 GLY A N 1
ATOM 8680 C CA . GLY A 1 1132 ? 7.368 17.347 14.969 1.00 79.44 1132 GLY A CA 1
ATOM 8681 C C . GLY A 1 1132 ? 7.741 18.491 15.920 1.00 79.44 1132 GLY A C 1
ATOM 8682 O O . GLY A 1 1132 ? 7.466 18.433 17.116 1.00 79.44 1132 GLY A O 1
ATOM 8683 N N . ASP A 1 1133 ? 8.389 19.507 15.350 1.00 76.19 1133 ASP A N 1
ATOM 8684 C CA . ASP A 1 1133 ? 8.772 20.751 16.018 1.00 76.19 1133 ASP A CA 1
ATOM 8685 C C . ASP A 1 1133 ? 7.979 21.922 15.395 1.00 76.19 1133 ASP A C 1
ATOM 8687 O O . ASP A 1 1133 ? 8.568 22.853 14.838 1.00 76.19 1133 ASP A O 1
ATOM 8691 N N . SER A 1 1134 ? 6.639 21.839 15.415 1.00 79.81 1134 SER A N 1
ATOM 8692 C CA . SER A 1 1134 ? 5.754 22.893 14.881 1.00 79.81 1134 SER A CA 1
ATOM 8693 C C . SER A 1 1134 ? 5.991 24.245 15.583 1.00 79.81 1134 SER A C 1
ATOM 8695 O O . SER A 1 1134 ? 6.478 24.313 16.719 1.00 79.81 1134 SER A O 1
ATOM 8697 N N . LEU A 1 1135 ? 5.677 25.354 14.901 1.00 80.75 1135 LEU A N 1
ATOM 8698 C CA . LEU A 1 1135 ? 5.939 26.705 15.404 1.00 80.75 1135 LEU A CA 1
ATOM 8699 C C . LEU A 1 1135 ? 5.130 26.982 16.685 1.00 80.75 1135 LEU A C 1
ATOM 8701 O O . LEU A 1 1135 ? 3.904 27.072 16.671 1.00 80.75 1135 LEU A O 1
ATOM 8705 N N . ASN A 1 1136 ? 5.839 27.193 17.792 1.00 77.31 1136 ASN A N 1
ATOM 8706 C CA . ASN A 1 1136 ? 5.249 27.360 19.118 1.00 77.31 1136 ASN A CA 1
ATOM 8707 C C . ASN A 1 1136 ? 4.743 28.796 19.370 1.00 77.31 1136 ASN A C 1
ATOM 8709 O O . ASN A 1 1136 ? 5.415 29.593 20.023 1.00 77.31 1136 ASN A O 1
ATOM 8713 N N . LEU A 1 1137 ? 3.577 29.140 18.819 1.00 82.94 1137 LEU A N 1
ATOM 8714 C CA . LEU A 1 1137 ? 2.934 30.447 19.010 1.00 82.94 1137 LEU A CA 1
ATOM 8715 C C . LEU A 1 1137 ? 2.353 30.624 20.423 1.00 82.94 1137 LEU A C 1
ATOM 8717 O O . LEU A 1 1137 ? 1.926 29.667 21.069 1.00 82.94 1137 LEU A O 1
ATOM 8721 N N . GLU A 1 1138 ? 2.268 31.875 20.883 1.00 85.62 1138 GLU A N 1
ATOM 8722 C CA . GLU A 1 1138 ? 1.583 32.234 22.129 1.00 85.62 1138 GLU A CA 1
ATOM 8723 C C . GLU A 1 1138 ? 0.061 32.079 21.954 1.00 85.62 1138 GLU A C 1
ATOM 8725 O O . GLU A 1 1138 ? -0.607 32.984 21.461 1.00 85.62 1138 GLU A O 1
ATOM 8730 N N . LEU A 1 1139 ? -0.486 30.915 22.318 1.00 90.25 1139 LEU A N 1
ATOM 8731 C CA . LEU A 1 1139 ? -1.915 30.607 22.219 1.00 90.25 1139 LEU A CA 1
ATOM 8732 C C . LEU A 1 1139 ? -2.477 30.136 23.568 1.00 90.25 1139 LEU A C 1
ATOM 8734 O O . LEU A 1 1139 ? -2.159 29.047 24.050 1.00 90.25 1139 LEU A O 1
ATOM 8738 N N . GLU A 1 1140 ? -3.353 30.950 24.158 1.00 93.75 1140 GLU A N 1
ATOM 8739 C CA . GLU A 1 1140 ? -4.100 30.642 25.379 1.00 93.75 1140 GLU A CA 1
ATOM 8740 C C . GLU A 1 1140 ? -5.528 30.198 25.031 1.00 93.75 1140 GLU A C 1
ATOM 8742 O O . GLU A 1 1140 ? -6.220 30.847 24.245 1.00 93.75 1140 GLU A O 1
ATOM 8747 N N . ILE A 1 1141 ? -5.982 29.097 25.633 1.00 94.50 1141 ILE A N 1
ATOM 8748 C CA . ILE A 1 1141 ? -7.308 28.506 25.416 1.00 94.50 1141 ILE A CA 1
ATOM 8749 C C . ILE A 1 1141 ? -8.159 28.672 26.672 1.00 94.50 1141 ILE A C 1
ATOM 8751 O O . ILE A 1 1141 ? -7.747 28.288 27.766 1.00 94.50 1141 ILE A O 1
ATOM 8755 N N . PHE A 1 1142 ? -9.380 29.180 26.509 1.00 94.00 1142 PHE A N 1
ATOM 8756 C CA . PHE A 1 1142 ? -10.336 29.353 27.600 1.00 94.00 1142 PHE A CA 1
ATOM 8757 C C . PHE A 1 1142 ? -11.461 28.312 27.538 1.00 94.00 1142 PHE A C 1
ATOM 8759 O O . PHE A 1 1142 ? -12.024 28.028 26.477 1.00 94.00 1142 PHE A O 1
ATOM 8766 N N . GLY A 1 1143 ? -11.840 27.793 28.709 1.00 90.88 1143 GLY A N 1
ATOM 8767 C CA . GLY A 1 1143 ? -12.903 26.797 28.876 1.00 90.88 1143 GLY A CA 1
ATOM 8768 C C . GLY A 1 1143 ? -12.376 25.370 29.061 1.00 90.88 1143 GLY A C 1
ATOM 8769 O O . GLY A 1 1143 ? -11.175 25.117 29.037 1.00 90.88 1143 GLY A O 1
ATOM 8770 N N . ALA A 1 1144 ? -13.284 24.412 29.261 1.00 89.69 1144 ALA A N 1
ATOM 8771 C CA . ALA A 1 1144 ? -12.951 22.989 29.401 1.00 89.69 1144 ALA A CA 1
ATOM 8772 C C . ALA A 1 1144 ? -12.874 22.301 28.024 1.00 89.69 1144 ALA A C 1
ATOM 8774 O O . ALA A 1 1144 ? -13.545 21.293 27.785 1.00 89.69 1144 ALA A O 1
ATOM 8775 N N . ALA A 1 1145 ? -12.106 22.904 27.116 1.00 92.38 1145 ALA A N 1
ATOM 8776 C CA . ALA A 1 1145 ? -12.037 22.513 25.719 1.00 92.38 1145 ALA A CA 1
ATOM 8777 C C . ALA A 1 1145 ? -11.282 21.185 25.538 1.00 92.38 1145 ALA A C 1
ATOM 8779 O O . ALA A 1 1145 ? -10.282 20.936 26.214 1.00 92.38 1145 ALA A O 1
ATOM 8780 N N . ARG A 1 1146 ? -11.756 20.322 24.635 1.00 92.38 1146 ARG A N 1
ATOM 8781 C CA . ARG A 1 1146 ? -11.126 19.031 24.318 1.00 92.38 1146 ARG A CA 1
ATOM 8782 C C . ARG A 1 1146 ? -10.862 18.916 22.819 1.00 92.38 1146 ARG A C 1
ATOM 8784 O O . ARG A 1 1146 ? -11.783 19.206 22.055 1.00 92.38 1146 ARG A O 1
ATOM 8791 N N . PRO A 1 1147 ? -9.661 18.486 22.401 1.00 94.19 1147 PRO A N 1
ATOM 8792 C CA . PRO A 1 1147 ? -9.397 18.224 20.997 1.00 94.19 1147 PRO A CA 1
ATOM 8793 C C . PRO A 1 1147 ? -10.230 17.043 20.501 1.00 94.19 1147 PRO A C 1
ATOM 8795 O O . PRO A 1 1147 ? -10.492 16.101 21.253 1.00 94.19 1147 PRO A O 1
ATOM 8798 N N . TYR A 1 1148 ? -10.634 17.112 19.240 1.00 93.19 1148 TYR A N 1
ATOM 8799 C CA . TYR A 1 1148 ? -11.204 16.000 18.492 1.00 93.19 1148 TYR A CA 1
ATOM 8800 C C . TYR A 1 1148 ? -10.628 15.992 17.076 1.00 93.19 1148 TYR A C 1
ATOM 8802 O O . TYR A 1 1148 ? -10.222 17.036 16.555 1.00 93.19 1148 TYR A O 1
ATOM 8810 N N . GLN A 1 1149 ? -10.634 14.811 16.468 1.00 92.94 1149 GLN A N 1
ATOM 8811 C CA . GLN A 1 1149 ? -10.224 14.589 15.092 1.00 92.94 1149 GLN A CA 1
ATOM 8812 C C . GLN A 1 1149 ? -11.130 13.522 14.473 1.00 92.94 1149 GLN A C 1
ATOM 8814 O O . GLN A 1 1149 ? -11.270 12.431 15.012 1.00 92.94 1149 GLN A O 1
ATOM 8819 N N . ASP A 1 1150 ? -11.701 13.839 13.321 1.00 91.75 1150 ASP A N 1
ATOM 8820 C CA . ASP A 1 1150 ? -12.495 12.963 12.474 1.00 91.75 1150 ASP A CA 1
ATOM 8821 C C . ASP A 1 1150 ? -11.807 12.834 11.104 1.00 91.75 1150 ASP A C 1
ATOM 8823 O O . ASP A 1 1150 ? -11.030 13.699 10.681 1.00 91.75 1150 ASP A O 1
ATOM 8827 N N . HIS A 1 1151 ? -12.118 11.772 10.361 1.00 91.69 1151 HIS A N 1
ATOM 8828 C CA . HIS A 1 1151 ? -11.620 11.640 8.992 1.00 91.69 1151 HIS A CA 1
ATOM 8829 C C . HIS A 1 1151 ? -12.374 12.604 8.049 1.00 91.69 1151 HIS A C 1
ATOM 8831 O O . HIS A 1 1151 ? -13.609 12.567 7.989 1.00 91.69 1151 HIS A O 1
ATOM 8837 N N . PRO A 1 1152 ? -11.702 13.440 7.238 1.00 89.62 1152 PRO A N 1
ATOM 8838 C CA . PRO A 1 1152 ? -12.380 14.524 6.520 1.00 89.62 1152 PRO A CA 1
ATOM 8839 C C . PRO A 1 1152 ? -13.253 14.082 5.362 1.00 89.62 1152 PRO A C 1
ATOM 8841 O O . PRO A 1 1152 ? -14.099 14.853 4.919 1.00 89.62 1152 PRO A O 1
ATOM 8844 N N . THR A 1 1153 ? -13.133 12.834 4.906 1.00 87.69 1153 THR A N 1
ATOM 8845 C CA . THR A 1 1153 ? -14.043 12.291 3.887 1.00 87.69 1153 THR A CA 1
ATOM 8846 C C . THR A 1 1153 ? -15.514 12.316 4.315 1.00 87.69 1153 THR A C 1
ATOM 8848 O O . THR A 1 1153 ? -16.388 12.157 3.467 1.00 87.69 1153 THR A O 1
ATOM 8851 N N . PHE A 1 1154 ? -15.809 12.477 5.612 1.00 85.31 1154 PHE A N 1
ATOM 8852 C CA . PHE A 1 1154 ? -17.176 12.635 6.127 1.00 85.31 1154 PHE A CA 1
ATOM 8853 C C . PHE A 1 1154 ? -17.675 14.087 6.122 1.00 85.31 1154 PHE A C 1
ATOM 8855 O O . PHE A 1 1154 ? -18.859 14.317 6.348 1.00 85.31 1154 PHE A O 1
ATOM 8862 N N . LEU A 1 1155 ? -16.802 15.054 5.827 1.00 86.00 1155 LEU A N 1
ATOM 8863 C CA . LEU A 1 1155 ? -17.101 16.485 5.730 1.00 86.00 1155 LEU A CA 1
ATOM 8864 C C . LEU A 1 1155 ? -16.697 17.046 4.357 1.00 86.00 1155 LEU A C 1
ATOM 8866 O O . LEU A 1 1155 ? -16.284 18.196 4.252 1.00 86.00 1155 LEU A O 1
ATOM 8870 N N . ASN A 1 1156 ? -16.835 16.251 3.290 1.00 81.50 1156 ASN A N 1
ATOM 8871 C CA . ASN A 1 1156 ? -16.466 16.654 1.924 1.00 81.50 1156 ASN A CA 1
ATOM 8872 C C . ASN A 1 1156 ? -17.218 17.893 1.407 1.00 81.50 1156 ASN A C 1
ATOM 8874 O O . ASN A 1 1156 ? -16.718 18.570 0.514 1.00 81.50 1156 ASN A O 1
ATOM 8878 N N . ASP A 1 1157 ? -18.390 18.198 1.971 1.00 84.00 1157 ASP A N 1
ATOM 8879 C CA . ASP A 1 1157 ? -19.171 19.394 1.628 1.00 84.00 1157 ASP A CA 1
ATOM 8880 C C . ASP A 1 1157 ? -18.672 20.664 2.349 1.00 84.00 1157 ASP A C 1
ATOM 8882 O O . ASP A 1 1157 ? -19.132 21.770 2.059 1.00 84.00 1157 ASP A O 1
ATOM 8886 N N . ALA A 1 1158 ? -17.741 20.535 3.303 1.00 88.50 1158 ALA A N 1
ATOM 8887 C CA . ALA A 1 1158 ? -17.129 21.673 3.977 1.00 88.50 1158 ALA A CA 1
ATOM 8888 C C . ALA A 1 1158 ? -16.164 22.417 3.040 1.00 88.50 1158 ALA A C 1
ATOM 8890 O O . ALA A 1 1158 ? -15.521 21.825 2.177 1.00 88.50 1158 ALA A O 1
ATOM 8891 N N . ALA A 1 1159 ? -15.991 23.724 3.263 1.00 88.62 1159 ALA A N 1
ATOM 8892 C CA . ALA A 1 1159 ? -15.090 24.547 2.449 1.00 88.62 1159 ALA A CA 1
ATOM 8893 C C . ALA A 1 1159 ? -13.629 24.058 2.485 1.00 88.62 1159 ALA A C 1
ATOM 8895 O O . ALA A 1 1159 ? -12.933 24.110 1.474 1.00 88.62 1159 ALA A O 1
ATOM 8896 N N . ILE A 1 1160 ? -13.173 23.590 3.653 1.00 92.12 1160 ILE A N 1
ATOM 8897 C CA . ILE A 1 1160 ? -11.870 22.945 3.845 1.00 92.12 1160 ILE A CA 1
ATOM 8898 C C . ILE A 1 1160 ? -12.096 21.717 4.747 1.00 92.12 1160 ILE A C 1
ATOM 8900 O O . ILE A 1 1160 ? -12.074 21.860 5.973 1.00 92.12 1160 ILE A O 1
ATOM 8904 N N . PRO A 1 1161 ? -12.363 20.525 4.172 1.00 92.56 1161 PRO A N 1
ATOM 8905 C CA . PRO A 1 1161 ? -12.790 19.342 4.926 1.00 92.56 1161 PRO A CA 1
ATOM 8906 C C . PRO A 1 1161 ? -11.862 18.954 6.079 1.00 92.56 1161 PRO A C 1
ATOM 8908 O O . PRO A 1 1161 ? -12.332 18.721 7.185 1.00 92.56 1161 PRO A O 1
ATOM 8911 N N . TRP A 1 1162 ? -10.549 18.970 5.848 1.00 92.19 1162 TRP A N 1
ATOM 8912 C CA . TRP A 1 1162 ? -9.525 18.605 6.836 1.00 92.19 1162 TRP A CA 1
ATOM 8913 C C . TRP A 1 1162 ? -9.288 19.658 7.928 1.00 92.19 1162 TRP A C 1
ATOM 8915 O O . TRP A 1 1162 ? -8.675 19.348 8.943 1.00 92.19 1162 TRP A O 1
ATOM 8925 N N . VAL A 1 1163 ? -9.761 20.898 7.745 1.00 95.25 1163 VAL A N 1
ATOM 8926 C CA . VAL A 1 1163 ? -9.836 21.870 8.850 1.00 95.25 1163 VAL A CA 1
ATOM 8927 C C . VAL A 1 1163 ? -11.101 21.602 9.650 1.00 95.25 1163 VAL A C 1
ATOM 8929 O O . VAL A 1 1163 ? -11.046 21.511 10.863 1.00 95.25 1163 VAL A O 1
ATOM 8932 N N . ALA A 1 1164 ? -12.248 21.433 8.987 1.00 94.62 1164 ALA A N 1
ATOM 8933 C CA . ALA A 1 1164 ? -13.524 21.204 9.666 1.00 94.62 1164 ALA A CA 1
ATOM 8934 C C . ALA A 1 1164 ? -13.595 19.864 10.423 1.00 94.62 1164 ALA A C 1
ATOM 8936 O O . ALA A 1 1164 ? -14.442 19.716 11.299 1.00 94.62 1164 ALA A O 1
ATOM 8937 N N . SER A 1 1165 ? -12.742 18.896 10.086 1.00 94.06 1165 SER A N 1
ATOM 8938 C CA . SER A 1 1165 ? -12.711 17.578 10.721 1.00 94.06 1165 SER A CA 1
ATOM 8939 C C . SER A 1 1165 ? -11.852 17.515 11.981 1.00 94.06 1165 SER A C 1
ATOM 8941 O O . SER A 1 1165 ? -11.794 16.469 12.612 1.00 94.06 1165 SER A O 1
ATOM 8943 N N . SER A 1 1166 ? -11.203 18.602 12.382 1.00 95.56 1166 SER A N 1
ATOM 8944 C CA . SER A 1 1166 ? -10.522 18.700 13.671 1.00 95.56 1166 SER A CA 1
ATOM 8945 C C . SER A 1 1166 ? -10.962 19.960 14.407 1.00 95.56 1166 SER A C 1
ATOM 8947 O O . SER A 1 1166 ? -11.424 20.924 13.796 1.00 95.56 1166 SER A O 1
ATOM 8949 N N . GLY A 1 1167 ? -10.893 19.955 15.736 1.00 95.81 1167 GLY A N 1
ATOM 8950 C CA . GLY A 1 1167 ? -11.182 21.164 16.501 1.00 95.81 1167 GLY A CA 1
ATOM 8951 C C . GLY A 1 1167 ? -11.085 21.004 18.007 1.00 95.81 1167 GLY A C 1
ATOM 8952 O O . GLY A 1 1167 ? -10.693 19.961 18.524 1.00 95.81 1167 GLY A O 1
ATOM 8953 N N . LEU A 1 1168 ? -11.490 22.055 18.721 1.00 96.75 1168 LEU A N 1
ATOM 8954 C CA . LEU A 1 1168 ? -11.698 22.045 20.167 1.00 96.75 1168 LEU A CA 1
ATOM 8955 C C . LEU A 1 1168 ? -13.198 22.108 20.493 1.00 96.75 1168 LEU A C 1
ATOM 8957 O O . LEU A 1 1168 ? -13.856 23.107 20.197 1.00 96.75 1168 LEU A O 1
ATOM 8961 N N . ASP A 1 1169 ? -13.733 21.074 21.146 1.00 94.25 1169 ASP A N 1
ATOM 8962 C CA . ASP A 1 1169 ? -15.108 21.038 21.668 1.00 94.25 1169 ASP A CA 1
ATOM 8963 C C . ASP A 1 1169 ? -15.153 21.559 23.116 1.00 94.25 1169 ASP A C 1
ATOM 8965 O O . ASP A 1 1169 ? -14.450 21.048 23.990 1.00 94.25 1169 ASP A O 1
ATOM 8969 N N . GLY A 1 1170 ? -15.990 22.562 23.392 1.00 94.50 1170 GLY A N 1
ATOM 8970 C CA . GLY A 1 1170 ? -16.138 23.184 24.713 1.00 94.50 1170 GLY A CA 1
ATOM 8971 C C . GLY A 1 1170 ? -15.322 24.462 24.921 1.00 94.50 1170 GLY A C 1
ATOM 8972 O O . GLY A 1 1170 ? -15.177 24.903 26.063 1.00 94.50 1170 GLY A O 1
ATOM 8973 N N . LEU A 1 1171 ? -14.801 25.052 23.842 1.00 94.88 1171 LEU A N 1
ATOM 8974 C CA . LEU A 1 1171 ? -14.067 26.320 23.850 1.00 94.88 1171 LEU A CA 1
ATOM 8975 C C . LEU A 1 1171 ? -14.993 27.493 24.218 1.00 94.88 1171 LEU A C 1
ATOM 8977 O O . LEU A 1 1171 ? -16.063 27.638 23.633 1.00 94.88 1171 LEU A O 1
ATOM 8981 N N . THR A 1 1172 ? -14.581 28.373 25.133 1.00 96.12 1172 THR A N 1
ATOM 8982 C CA . THR A 1 1172 ? -15.293 29.641 25.418 1.00 96.12 1172 THR A CA 1
ATOM 8983 C C . THR A 1 1172 ? -14.544 30.875 24.923 1.00 96.12 1172 THR A C 1
ATOM 8985 O O . THR A 1 1172 ? -15.084 31.978 24.930 1.00 96.12 1172 THR A O 1
ATOM 8988 N N . GLY A 1 1173 ? -13.307 30.708 24.472 1.00 95.25 1173 GLY A N 1
ATOM 8989 C CA . GLY A 1 1173 ? -12.512 31.756 23.851 1.00 95.25 1173 GLY A CA 1
ATOM 8990 C C . GLY A 1 1173 ? -11.058 31.337 23.681 1.00 95.25 1173 GLY A C 1
ATOM 8991 O O . GLY A 1 1173 ? -10.653 30.298 24.197 1.00 95.25 1173 GLY A O 1
ATOM 8992 N N . LEU A 1 1174 ? -10.274 32.165 23.001 1.00 96.25 1174 LEU A N 1
ATOM 8993 C CA . LEU A 1 1174 ? -8.820 32.026 22.924 1.00 96.25 1174 LEU A CA 1
ATOM 8994 C C . LEU A 1 1174 ? -8.139 33.386 22.772 1.00 96.25 1174 LEU A C 1
ATOM 8996 O O . LEU A 1 1174 ? -8.770 34.349 22.326 1.00 96.25 1174 LEU A O 1
ATOM 9000 N N . ARG A 1 1175 ? -6.850 33.440 23.109 1.00 95.56 1175 ARG A N 1
ATOM 9001 C CA . ARG A 1 1175 ? -5.962 34.577 22.848 1.00 95.56 1175 ARG A CA 1
ATOM 9002 C C . ARG A 1 1175 ? -4.744 34.097 22.064 1.00 95.56 1175 ARG A C 1
ATOM 9004 O O . ARG A 1 1175 ? -4.096 33.150 22.493 1.00 95.56 1175 ARG A O 1
ATOM 9011 N N . LEU A 1 1176 ? -4.445 34.739 20.937 1.00 93.38 1176 LEU A N 1
ATOM 9012 C CA . LEU A 1 1176 ? -3.323 34.402 20.056 1.00 93.38 1176 LEU A CA 1
ATOM 9013 C C . LEU A 1 1176 ? -2.386 35.601 19.886 1.00 93.38 1176 LEU A C 1
ATOM 9015 O O . LEU A 1 1176 ? -2.814 36.635 19.374 1.00 93.38 1176 LEU A O 1
ATOM 9019 N N . GLY A 1 1177 ? -1.112 35.447 20.240 1.00 91.00 1177 GLY A N 1
ATOM 9020 C CA . GLY A 1 1177 ? -0.056 36.416 19.956 1.00 91.00 1177 GLY A CA 1
ATOM 9021 C C . GLY A 1 1177 ? 0.268 36.499 18.460 1.00 91.00 1177 GLY A C 1
ATOM 9022 O O . GLY A 1 1177 ? 0.309 35.492 17.755 1.00 91.00 1177 GLY A O 1
ATOM 9023 N N . LEU A 1 1178 ? 0.500 37.718 17.966 1.00 89.69 1178 LEU A N 1
ATOM 9024 C CA . LEU A 1 1178 ? 0.718 38.008 16.542 1.00 89.69 1178 LEU A CA 1
ATOM 9025 C C . LEU A 1 1178 ? 2.191 38.165 16.144 1.00 89.69 1178 LEU A C 1
ATOM 9027 O O . LEU A 1 1178 ? 2.481 38.470 14.986 1.00 89.69 1178 LEU A O 1
ATOM 9031 N N . ASN A 1 1179 ? 3.112 37.945 17.079 1.00 86.44 1179 ASN A N 1
ATOM 9032 C CA . ASN A 1 1179 ? 4.551 37.989 16.846 1.00 86.44 1179 ASN A CA 1
ATOM 9033 C C . ASN A 1 1179 ? 5.120 36.575 16.831 1.00 86.44 1179 ASN A C 1
ATOM 9035 O O . ASN A 1 1179 ? 4.832 35.769 17.713 1.00 86.44 1179 ASN A O 1
ATOM 9039 N N . VAL A 1 1180 ? 5.945 36.281 15.831 1.00 82.25 1180 VAL A N 1
ATOM 9040 C CA . VAL A 1 1180 ? 6.568 34.971 15.682 1.00 82.25 1180 VAL A CA 1
ATOM 9041 C C . VAL A 1 1180 ? 7.798 34.879 16.599 1.00 82.25 1180 VAL A C 1
ATOM 9043 O O . VAL A 1 1180 ? 8.692 35.729 16.497 1.00 82.25 1180 VAL A O 1
ATOM 9046 N N . PRO A 1 1181 ? 7.883 33.882 17.498 1.00 76.00 1181 PRO A N 1
ATOM 9047 C CA . PRO A 1 1181 ? 9.065 33.688 18.332 1.00 76.00 1181 PRO A CA 1
ATOM 9048 C C . PRO A 1 1181 ? 10.255 33.152 17.510 1.00 76.00 1181 PRO A C 1
ATOM 9050 O O . PRO A 1 1181 ? 10.053 32.543 16.458 1.00 76.00 1181 PRO A O 1
ATOM 9053 N N . PRO A 1 1182 ? 11.507 33.361 17.965 1.00 69.44 1182 PRO A N 1
ATOM 9054 C CA . PRO A 1 1182 ? 12.667 32.731 17.340 1.00 69.44 1182 PRO A CA 1
ATOM 9055 C C . PRO A 1 1182 ? 12.631 31.208 17.509 1.00 69.44 1182 PRO A C 1
ATOM 9057 O O . PRO A 1 1182 ? 12.064 30.695 18.477 1.00 69.44 1182 PRO A O 1
ATOM 9060 N N . ARG A 1 1183 ? 13.327 30.495 16.616 1.00 67.56 1183 ARG A N 1
ATOM 9061 C CA . ARG A 1 1183 ? 13.617 29.062 16.769 1.00 67.56 1183 ARG A CA 1
ATOM 9062 C C . ARG A 1 1183 ? 14.216 28.778 18.162 1.00 67.56 1183 ARG A C 1
ATOM 9064 O O . ARG A 1 1183 ? 15.082 29.516 18.625 1.00 67.56 1183 ARG A O 1
ATOM 9071 N N . ASP A 1 1184 ? 13.729 27.730 18.826 1.00 63.38 1184 ASP A N 1
ATOM 9072 C CA . ASP A 1 1184 ? 14.144 27.265 20.166 1.00 63.38 1184 ASP A CA 1
ATOM 9073 C C . ASP A 1 1184 ? 13.828 28.195 21.358 1.00 63.38 1184 ASP A C 1
ATOM 9075 O O . ASP A 1 1184 ? 14.217 27.906 22.495 1.00 63.38 1184 ASP A O 1
ATOM 9079 N N . ALA A 1 1185 ? 13.097 29.294 21.151 1.00 63.34 1185 ALA A N 1
ATOM 9080 C CA . ALA A 1 1185 ? 12.603 30.094 22.264 1.00 63.34 1185 ALA A CA 1
ATOM 9081 C C . ALA A 1 1185 ? 11.439 29.383 22.973 1.00 63.34 1185 ALA A C 1
ATOM 9083 O O . ALA A 1 1185 ? 10.499 28.899 22.342 1.00 63.34 1185 ALA A O 1
ATOM 9084 N N . ALA A 1 1186 ? 11.469 29.370 24.311 1.00 57.69 1186 ALA A N 1
ATOM 9085 C CA . ALA A 1 1186 ? 10.253 29.142 25.088 1.00 57.69 1186 ALA A CA 1
ATOM 9086 C C . ALA A 1 1186 ? 9.197 30.187 24.672 1.00 57.69 1186 ALA A C 1
ATOM 9088 O O . ALA A 1 1186 ? 9.598 31.283 24.264 1.00 57.69 1186 ALA A O 1
ATOM 9089 N N . PRO A 1 1187 ? 7.886 29.899 24.796 1.00 52.56 1187 PRO A N 1
ATOM 9090 C CA . PRO A 1 1187 ? 6.857 30.906 24.583 1.00 52.56 1187 PRO A CA 1
ATOM 9091 C C . PRO A 1 1187 ? 7.070 31.997 25.635 1.00 52.56 1187 PRO A C 1
ATOM 9093 O O . PRO A 1 1187 ? 6.713 31.861 26.803 1.00 52.56 1187 PRO A O 1
ATOM 9096 N N . ALA A 1 1188 ? 7.804 33.028 25.246 1.00 48.16 1188 ALA A N 1
ATOM 9097 C CA . ALA A 1 1188 ? 8.053 34.213 26.032 1.00 48.16 1188 ALA A CA 1
ATOM 9098 C C . ALA A 1 1188 ? 7.045 35.257 25.572 1.00 48.16 1188 ALA A C 1
ATOM 9100 O O . ALA A 1 1188 ? 6.721 35.290 24.389 1.00 48.16 1188 ALA A O 1
ATOM 9101 N N . GLU A 1 1189 ? 6.604 36.120 26.489 1.00 48.97 1189 GLU A N 1
ATOM 9102 C CA . GLU A 1 1189 ? 5.811 37.319 26.195 1.00 48.97 1189 GLU A CA 1
ATOM 9103 C C . GLU A 1 1189 ? 6.535 38.183 25.137 1.00 48.97 1189 GLU A C 1
ATOM 9105 O O . GLU A 1 1189 ? 7.275 39.122 25.459 1.00 48.97 1189 GLU A O 1
ATOM 9110 N N . THR A 1 1190 ? 6.373 37.878 23.850 1.00 47.97 1190 THR A N 1
ATOM 9111 C CA . THR A 1 1190 ? 6.898 38.680 22.744 1.00 47.97 1190 THR A CA 1
ATOM 9112 C C . THR A 1 1190 ? 5.960 39.858 22.534 1.00 47.97 1190 THR A C 1
ATOM 9114 O O . THR A 1 1190 ? 5.215 39.925 21.561 1.00 47.97 1190 THR A O 1
ATOM 9117 N N . GLY A 1 1191 ? 5.951 40.786 23.493 1.00 51.91 1191 GLY A N 1
ATOM 9118 C CA . GLY A 1 1191 ? 4.958 41.854 23.478 1.00 51.91 1191 GLY A CA 1
ATOM 9119 C C . GLY A 1 1191 ? 5.024 42.861 24.618 1.00 51.91 1191 GLY A C 1
ATOM 9120 O O . GLY A 1 1191 ? 3.979 43.334 25.045 1.00 51.91 1191 GLY A O 1
ATOM 9121 N N . LYS A 1 1192 ? 6.208 43.242 25.123 1.00 52.41 1192 LYS A N 1
ATOM 9122 C CA . LYS A 1 1192 ? 6.284 44.366 26.087 1.00 52.41 1192 LYS A CA 1
ATOM 9123 C C . LYS A 1 1192 ? 6.139 45.744 25.435 1.00 52.41 1192 LYS A C 1
ATOM 9125 O O . LYS A 1 1192 ? 5.854 46.715 26.132 1.00 52.41 1192 LYS A O 1
ATOM 9130 N N . THR A 1 1193 ? 6.294 45.836 24.116 1.00 60.62 1193 THR A N 1
ATOM 9131 C CA . THR A 1 1193 ? 6.079 47.067 23.346 1.00 60.62 1193 THR A CA 1
ATOM 9132 C C . THR A 1 1193 ? 4.750 46.965 22.589 1.00 60.62 1193 THR A C 1
ATOM 9134 O O . THR A 1 1193 ? 4.585 46.031 21.804 1.00 60.62 1193 THR A O 1
ATOM 9137 N N . PRO A 1 1194 ? 3.783 47.872 22.817 1.00 67.94 1194 PRO A N 1
ATOM 9138 C CA . PRO A 1 1194 ? 2.535 47.899 22.059 1.00 67.94 1194 PRO A CA 1
ATOM 9139 C C . PRO A 1 1194 ? 2.806 48.219 20.586 1.00 67.94 1194 PRO A C 1
ATOM 9141 O O . PRO A 1 1194 ? 3.367 49.275 20.285 1.00 67.94 1194 PRO A O 1
ATOM 9144 N N . GLU A 1 1195 ? 2.395 47.345 19.670 1.00 75.50 1195 GLU A N 1
ATOM 9145 C CA . GLU A 1 1195 ? 2.376 47.669 18.247 1.00 75.50 1195 GLU A CA 1
ATOM 9146 C C . GLU A 1 1195 ? 1.081 48.386 17.839 1.00 75.50 1195 GLU A C 1
ATOM 9148 O O . GLU A 1 1195 ? 0.018 48.145 18.424 1.00 75.50 1195 GLU A O 1
ATOM 9153 N N . PRO A 1 1196 ? 1.126 49.256 16.811 1.00 81.12 1196 PRO A N 1
ATOM 9154 C CA . PRO A 1 1196 ? -0.077 49.879 16.281 1.00 81.12 1196 PRO A CA 1
ATOM 9155 C C . PRO A 1 1196 ? -1.067 48.819 15.751 1.00 81.12 1196 PRO A C 1
ATOM 9157 O O . PRO A 1 1196 ? -0.642 47.824 15.137 1.00 81.12 1196 PRO A O 1
ATOM 9160 N N . PRO A 1 1197 ? -2.386 49.022 15.958 1.00 88.12 1197 PRO A N 1
ATOM 9161 C CA . PRO A 1 1197 ? -3.406 48.160 15.385 1.00 88.12 1197 PRO A CA 1
ATOM 9162 C C . PRO A 1 1197 ? -3.321 48.147 13.859 1.00 88.12 1197 PRO A C 1
ATOM 9164 O O . PRO A 1 1197 ? -3.318 49.205 13.234 1.00 88.12 1197 PRO A O 1
ATOM 9167 N N . THR A 1 1198 ? -3.276 46.958 13.264 1.00 91.31 1198 THR A N 1
ATOM 9168 C CA . THR A 1 1198 ? -3.294 46.781 11.803 1.00 91.31 1198 THR A CA 1
ATOM 9169 C C . THR A 1 1198 ? -4.537 45.997 11.384 1.00 91.31 1198 THR A C 1
ATOM 9171 O O . THR A 1 1198 ? -5.051 45.207 12.183 1.00 91.31 1198 THR A O 1
ATOM 9174 N N . PRO A 1 1199 ? -5.088 46.243 10.181 1.00 94.38 1199 PRO A N 1
ATOM 9175 C CA . PRO A 1 1199 ? -6.292 45.561 9.732 1.00 94.38 1199 PRO A CA 1
ATOM 9176 C C . PRO A 1 1199 ? -5.988 44.122 9.297 1.00 94.38 1199 PRO A C 1
ATOM 9178 O O . PRO A 1 1199 ? -5.105 43.872 8.480 1.00 94.38 1199 PRO A O 1
ATOM 9181 N N . PHE A 1 1200 ? -6.778 43.175 9.795 1.00 95.31 1200 PHE A N 1
ATOM 9182 C CA . PHE A 1 1200 ? -6.757 41.772 9.392 1.00 95.31 1200 PHE A CA 1
ATOM 9183 C C . PHE A 1 1200 ? -8.114 41.337 8.837 1.00 95.31 1200 PHE A C 1
ATOM 9185 O O . PHE A 1 1200 ? -9.171 41.769 9.298 1.00 95.31 1200 PHE A O 1
ATOM 9192 N N . ARG A 1 1201 ? -8.086 40.428 7.868 1.00 96.81 1201 ARG A N 1
ATOM 9193 C CA . ARG A 1 1201 ? -9.191 39.514 7.587 1.00 96.81 1201 ARG A CA 1
ATOM 9194 C C . ARG A 1 1201 ? -9.036 38.306 8.505 1.00 96.81 1201 ARG A C 1
ATOM 9196 O O . ARG A 1 1201 ? -7.990 37.659 8.491 1.00 96.81 1201 ARG A O 1
ATOM 9203 N N . VAL A 1 1202 ? -10.077 38.015 9.278 1.00 97.12 1202 VAL A N 1
ATOM 9204 C CA . VAL A 1 1202 ? -10.149 36.853 10.171 1.00 97.12 1202 VAL A CA 1
ATOM 9205 C C . VAL A 1 1202 ? -11.217 35.908 9.642 1.00 97.12 1202 VAL A C 1
ATOM 9207 O O . VAL A 1 1202 ? -12.364 36.326 9.461 1.00 97.12 1202 VAL A O 1
ATOM 9210 N N . ARG A 1 1203 ? -10.871 34.640 9.402 1.00 97.25 1203 ARG A N 1
ATOM 9211 C CA . ARG A 1 1203 ? -11.864 33.587 9.156 1.00 97.25 1203 ARG A CA 1
ATOM 9212 C C . ARG A 1 1203 ? -11.876 32.581 10.291 1.00 97.25 1203 ARG A C 1
ATOM 9214 O O . ARG A 1 1203 ? -10.828 32.101 10.703 1.00 97.25 1203 ARG A O 1
ATOM 9221 N N . LEU A 1 1204 ? -13.065 32.258 10.780 1.00 97.50 1204 LEU A N 1
ATOM 9222 C CA . LEU A 1 1204 ? -13.290 31.233 11.791 1.00 97.50 1204 LEU A CA 1
ATOM 9223 C C . LEU A 1 1204 ? -13.961 30.037 11.128 1.00 97.50 1204 LEU A C 1
ATOM 9225 O O . LEU A 1 1204 ? -15.014 30.176 10.501 1.00 97.50 1204 LEU A O 1
ATOM 9229 N N . HIS A 1 1205 ? -13.340 28.875 11.268 1.00 97.38 1205 HIS A N 1
ATOM 9230 C CA . HIS A 1 1205 ? -13.833 27.608 10.754 1.00 97.38 1205 HIS A CA 1
ATOM 9231 C C . HIS A 1 1205 ? -14.465 26.833 11.899 1.00 97.38 1205 HIS A C 1
ATOM 9233 O O . HIS A 1 1205 ? -13.853 26.668 12.954 1.00 97.38 1205 HIS A O 1
ATOM 9239 N N . PHE A 1 1206 ? -15.674 26.334 11.681 1.00 96.00 1206 PHE A N 1
ATOM 9240 C CA . PHE A 1 1206 ? -16.404 25.550 12.660 1.00 96.00 1206 PHE A CA 1
ATOM 9241 C C . PHE A 1 1206 ? -16.801 24.210 12.053 1.00 96.00 1206 PHE A C 1
ATOM 9243 O O . PHE A 1 1206 ? -17.423 24.186 10.992 1.00 96.00 1206 PHE A O 1
ATOM 9250 N N . GLY A 1 1207 ? -16.489 23.120 12.743 1.00 94.50 1207 GLY A N 1
ATOM 9251 C CA . GLY A 1 1207 ? -16.954 21.769 12.454 1.00 94.50 1207 GLY A CA 1
ATOM 9252 C C . GLY A 1 1207 ? -17.466 21.105 13.726 1.00 94.50 1207 GLY A C 1
ATOM 9253 O O . GLY A 1 1207 ? -17.001 21.417 14.823 1.00 94.50 1207 GLY A O 1
ATOM 9254 N N . VAL A 1 1208 ? -18.479 20.252 13.605 1.00 92.75 1208 VAL A N 1
ATOM 9255 C CA . VAL A 1 1208 ? -19.041 19.500 14.734 1.00 92.75 1208 VAL A CA 1
ATOM 9256 C C . VAL A 1 1208 ? -18.416 18.102 14.771 1.00 92.75 1208 VAL A C 1
ATOM 9258 O O . VAL A 1 1208 ? -18.458 17.428 13.741 1.00 92.75 1208 VAL A O 1
ATOM 9261 N N . PRO A 1 1209 ? -17.923 17.629 15.936 1.00 91.50 1209 PRO A N 1
ATOM 9262 C CA . PRO A 1 1209 ? -17.378 16.281 16.065 1.00 91.50 1209 PRO A CA 1
ATOM 9263 C C . PRO A 1 1209 ? -18.403 15.229 15.646 1.00 91.50 1209 PRO A C 1
ATOM 9265 O O . PRO A 1 1209 ? -19.559 15.283 16.091 1.00 91.50 1209 PRO A O 1
ATOM 9268 N N . ARG A 1 1210 ? -17.977 14.228 14.874 1.00 89.31 1210 ARG A N 1
ATOM 9269 C CA . ARG A 1 1210 ? -18.841 13.207 14.264 1.00 89.31 1210 ARG A CA 1
ATOM 9270 C C . ARG A 1 1210 ? -19.735 12.483 15.268 1.00 89.31 1210 ARG A C 1
ATOM 9272 O O . ARG A 1 1210 ? -20.933 12.338 15.028 1.00 89.31 1210 ARG A O 1
ATOM 9279 N N . ASN A 1 1211 ? -19.191 12.100 16.425 1.00 89.19 1211 ASN A N 1
ATOM 9280 C CA . ASN A 1 1211 ? -19.942 11.439 17.505 1.00 89.19 1211 ASN A CA 1
ATOM 9281 C C . ASN A 1 1211 ? -21.035 12.328 18.144 1.00 89.19 1211 ASN A C 1
ATOM 9283 O O . ASN A 1 1211 ? -21.857 11.832 18.908 1.00 89.19 1211 ASN A O 1
ATOM 9287 N N . SER A 1 1212 ? -21.068 13.627 17.828 1.00 86.25 1212 SER A N 1
ATOM 9288 C CA . SER A 1 1212 ? -22.042 14.610 18.329 1.00 86.25 1212 SER A CA 1
ATOM 9289 C C . SER A 1 1212 ? -22.757 15.389 17.217 1.00 86.25 1212 SER A C 1
ATOM 9291 O O . SER A 1 1212 ? -23.411 16.393 17.490 1.00 86.25 1212 SER A O 1
ATOM 9293 N N . ALA A 1 1213 ? -22.658 14.945 15.958 1.00 79.81 1213 ALA A N 1
ATOM 9294 C CA . ALA A 1 1213 ? -23.228 15.655 14.808 1.00 79.81 1213 ALA A CA 1
ATOM 9295 C C . ALA A 1 1213 ? -24.760 15.830 14.889 1.00 79.81 1213 ALA A C 1
ATOM 9297 O O . ALA A 1 1213 ? -25.311 16.768 14.313 1.00 79.81 1213 ALA A O 1
ATOM 9298 N N . GLY A 1 1214 ? -25.450 14.955 15.631 1.00 82.44 1214 GLY A N 1
ATOM 9299 C CA . GLY A 1 1214 ? -26.892 15.046 15.882 1.00 82.44 1214 GLY A CA 1
ATOM 9300 C C . GLY A 1 1214 ? -27.309 16.113 16.903 1.00 82.44 1214 GLY A C 1
ATOM 9301 O O . GLY A 1 1214 ? -28.499 16.414 16.997 1.00 82.44 1214 GLY A O 1
ATOM 9302 N N . ASP A 1 1215 ? -26.365 16.702 17.639 1.00 89.19 1215 ASP A N 1
ATOM 9303 C CA . ASP A 1 1215 ? -26.651 17.687 18.679 1.00 89.19 1215 ASP A CA 1
ATOM 9304 C C . ASP A 1 1215 ? -26.597 19.114 18.115 1.00 89.19 1215 ASP A C 1
ATOM 9306 O O . ASP A 1 1215 ? -25.578 19.550 17.579 1.00 89.19 1215 ASP A O 1
ATOM 9310 N N . GLU A 1 1216 ? -27.682 19.876 18.278 1.00 93.12 1216 GLU A N 1
ATOM 9311 C CA . GLU A 1 1216 ? -27.710 21.298 17.917 1.00 93.12 1216 GLU A CA 1
ATOM 9312 C C . GLU A 1 1216 ? -26.894 22.136 18.915 1.00 93.12 1216 GLU A C 1
ATOM 9314 O O . GLU A 1 1216 ? -27.094 22.066 20.136 1.00 93.12 1216 GLU A O 1
ATOM 9319 N N . ARG A 1 1217 ? -26.007 22.977 18.381 1.00 93.62 1217 ARG A N 1
ATOM 9320 C CA . ARG A 1 1217 ? -25.122 23.877 19.127 1.00 93.62 1217 ARG A CA 1
ATOM 9321 C C . ARG A 1 1217 ? -25.326 25.303 18.627 1.00 93.62 1217 ARG A C 1
ATOM 9323 O O . ARG A 1 1217 ? -25.209 25.537 17.430 1.00 93.62 1217 ARG A O 1
ATOM 9330 N N . THR A 1 1218 ? -25.578 26.246 19.534 1.00 95.19 1218 THR A N 1
ATOM 9331 C CA . THR A 1 1218 ? -25.761 27.672 19.221 1.00 95.19 1218 THR A CA 1
ATOM 9332 C C . THR A 1 1218 ? -24.952 28.541 20.179 1.00 95.19 1218 THR A C 1
ATOM 9334 O O . THR A 1 1218 ? -25.011 28.341 21.395 1.00 95.19 1218 THR A O 1
ATOM 9337 N N . PHE A 1 1219 ? -24.198 29.510 19.660 1.00 96.50 1219 PHE A N 1
ATOM 9338 C CA . PHE A 1 1219 ? -23.364 30.416 20.461 1.00 96.50 1219 PHE A CA 1
ATOM 9339 C C . PHE A 1 1219 ? -23.114 31.767 19.769 1.00 96.50 1219 PHE A C 1
ATOM 9341 O O . PHE A 1 1219 ? -23.283 31.905 18.558 1.00 96.50 1219 PHE A O 1
ATOM 9348 N N . ARG A 1 1220 ? -22.700 32.770 20.556 1.00 96.69 1220 ARG A N 1
ATOM 9349 C CA . ARG A 1 1220 ? -22.272 34.101 20.084 1.00 96.69 1220 ARG A CA 1
ATOM 9350 C C . ARG A 1 1220 ? -20.775 34.139 19.847 1.00 96.69 1220 ARG A C 1
ATOM 9352 O O . ARG A 1 1220 ? -20.035 33.494 20.587 1.00 96.69 1220 ARG A O 1
ATOM 9359 N N . VAL A 1 1221 ? -20.344 34.970 18.904 1.00 96.94 1221 VAL A N 1
ATOM 9360 C CA . VAL A 1 1221 ? -18.929 35.218 18.601 1.00 96.94 1221 VAL A CA 1
ATOM 9361 C C . VAL A 1 1221 ? -18.614 36.697 18.803 1.00 96.94 1221 VAL A C 1
ATOM 9363 O O . VAL A 1 1221 ? -19.308 37.556 18.255 1.00 96.94 1221 VAL A O 1
ATOM 9366 N N . ALA A 1 1222 ? -17.553 36.995 19.550 1.00 96.19 1222 ALA A N 1
ATOM 9367 C CA . ALA A 1 1222 ? -16.966 38.329 19.649 1.00 96.19 1222 ALA A CA 1
ATOM 9368 C C . ALA A 1 1222 ? -15.458 38.273 19.373 1.00 96.19 1222 ALA A C 1
ATOM 9370 O O . ALA A 1 1222 ? -14.793 37.332 19.804 1.00 96.19 1222 ALA A O 1
ATOM 9371 N N . ILE A 1 1223 ? -14.930 39.275 18.666 1.00 94.62 1223 ILE A N 1
ATOM 9372 C CA . ILE A 1 1223 ? -13.501 39.410 18.351 1.00 94.62 1223 ILE A CA 1
ATOM 9373 C C . ILE A 1 1223 ? -13.016 40.775 18.828 1.00 94.62 1223 ILE A C 1
ATOM 9375 O O . ILE A 1 1223 ? -13.664 41.783 18.547 1.00 94.62 1223 ILE A O 1
ATOM 9379 N N . ALA A 1 1224 ? -11.893 40.810 19.550 1.00 88.38 1224 ALA A N 1
ATOM 9380 C CA . ALA A 1 1224 ? -11.325 42.028 20.137 1.00 88.38 1224 ALA A CA 1
ATOM 9381 C C . ALA A 1 1224 ? -12.371 42.843 20.935 1.00 88.38 1224 ALA A C 1
ATOM 9383 O O . ALA A 1 1224 ? -12.491 44.062 20.800 1.00 88.38 1224 ALA A O 1
ATOM 9384 N N . GLY A 1 1225 ? -13.208 42.141 21.708 1.00 84.62 1225 GLY A N 1
ATOM 9385 C CA . GLY A 1 1225 ? -14.298 42.727 22.496 1.00 84.62 1225 GLY A CA 1
ATOM 9386 C C . GLY A 1 1225 ? -15.508 43.234 21.695 1.00 84.62 1225 GLY A C 1
ATOM 9387 O O . GLY A 1 1225 ? -16.475 43.692 22.302 1.00 84.62 1225 GLY A O 1
ATOM 9388 N N . GLN A 1 1226 ? -15.501 43.145 20.360 1.00 89.75 1226 GLN A N 1
ATOM 9389 C CA . GLN A 1 1226 ? -16.612 43.572 19.503 1.00 89.75 1226 GLN A CA 1
ATOM 9390 C C . GLN A 1 1226 ? -17.498 42.384 19.094 1.00 89.75 1226 GLN A C 1
ATOM 9392 O O . GLN A 1 1226 ? -16.970 41.351 18.672 1.00 89.75 1226 GLN A O 1
ATOM 9397 N N . PRO A 1 1227 ? -18.840 42.497 19.169 1.00 90.94 1227 PRO A N 1
ATOM 9398 C CA . PRO A 1 1227 ? -19.741 41.458 18.675 1.00 90.94 1227 PRO A CA 1
ATOM 9399 C C . PRO A 1 1227 ? -19.548 41.218 17.173 1.00 90.94 1227 PRO A C 1
ATOM 9401 O O . PRO A 1 1227 ? -19.683 42.143 16.376 1.00 90.94 1227 PRO A O 1
ATOM 9404 N N . ALA A 1 1228 ? -19.277 39.970 16.791 1.00 91.00 1228 ALA A N 1
ATOM 9405 C CA . ALA A 1 1228 ? -19.090 39.563 15.400 1.00 91.00 1228 ALA A CA 1
ATOM 9406 C C . ALA A 1 1228 ? -20.292 38.761 14.862 1.00 91.00 1228 ALA A C 1
ATOM 9408 O O . ALA A 1 1228 ? -20.700 38.966 13.721 1.00 91.00 1228 ALA A O 1
ATOM 9409 N N . ALA A 1 1229 ? -20.888 37.874 15.670 1.00 91.50 1229 ALA A N 1
ATOM 9410 C CA . ALA A 1 1229 ? -22.116 37.143 15.334 1.00 91.50 1229 ALA A CA 1
ATOM 9411 C C . ALA A 1 1229 ? -22.984 36.892 16.575 1.00 91.50 1229 ALA A C 1
ATOM 9413 O O . ALA A 1 1229 ? -22.470 36.573 17.649 1.00 91.50 1229 ALA A O 1
ATOM 9414 N N . GLN A 1 1230 ? -24.305 37.015 16.410 1.00 87.75 1230 GLN A N 1
ATOM 9415 C CA . GLN A 1 1230 ? -25.279 36.818 17.490 1.00 87.75 1230 GLN A CA 1
ATOM 9416 C C . GLN A 1 1230 ? -25.770 35.370 17.609 1.00 87.75 1230 GLN A C 1
ATOM 9418 O O . GLN A 1 1230 ? -26.020 34.936 18.723 1.00 87.75 1230 GLN A O 1
ATOM 9423 N N . ASP A 1 1231 ? -25.858 34.615 16.510 1.00 91.12 1231 ASP A N 1
ATOM 9424 C CA . ASP A 1 1231 ? -26.320 33.222 16.527 1.00 91.12 1231 ASP A CA 1
ATOM 9425 C C . ASP A 1 1231 ? -25.545 32.397 15.482 1.00 91.12 1231 ASP A C 1
ATOM 9427 O O . ASP A 1 1231 ? -25.862 32.421 14.293 1.00 91.12 1231 ASP A O 1
ATOM 9431 N N . VAL A 1 1232 ? -24.499 31.684 15.910 1.00 93.06 1232 VAL A N 1
ATOM 9432 C CA . VAL A 1 1232 ? -23.838 30.649 15.096 1.00 93.06 1232 VAL A CA 1
ATOM 9433 C C . VAL A 1 1232 ? -24.432 29.301 15.486 1.00 93.06 1232 VAL A C 1
ATOM 9435 O O . VAL A 1 1232 ? -24.199 28.854 16.608 1.00 93.06 1232 VAL A O 1
ATOM 9438 N N . THR A 1 1233 ? -25.194 28.674 14.584 1.00 94.06 1233 THR A N 1
ATOM 9439 C CA . THR A 1 1233 ? -25.863 27.381 14.814 1.00 94.06 1233 THR A CA 1
ATOM 9440 C C . THR A 1 1233 ? -25.280 26.275 13.937 1.00 94.06 1233 THR A C 1
ATOM 9442 O O . THR A 1 1233 ? -25.146 26.448 12.726 1.00 94.06 1233 THR A O 1
ATOM 9445 N N . LEU A 1 1234 ? -24.954 25.134 14.549 1.00 92.88 1234 LEU A N 1
ATOM 9446 C CA . LEU A 1 1234 ? -24.330 23.967 13.920 1.00 92.88 1234 LEU A CA 1
ATOM 9447 C C . LEU A 1 1234 ? -24.932 22.659 14.452 1.00 92.88 1234 LEU A C 1
ATOM 9449 O O . LEU A 1 1234 ? -25.392 22.614 15.594 1.00 92.88 1234 LEU A O 1
ATOM 9453 N N . GLY A 1 1235 ? -24.861 21.592 13.652 1.00 89.62 1235 GLY A N 1
ATOM 9454 C CA . GLY A 1 1235 ? -25.322 20.251 14.035 1.00 89.62 1235 GLY A CA 1
ATOM 9455 C C . GLY A 1 1235 ? -26.848 20.112 14.130 1.00 89.62 1235 GLY A C 1
ATOM 9456 O O . GLY A 1 1235 ? -27.608 21.062 13.920 1.00 89.62 1235 GLY A O 1
ATOM 9457 N N . GLY A 1 1236 ? -27.321 18.899 14.421 1.00 88.69 1236 GLY A N 1
ATOM 9458 C CA . GLY A 1 1236 ? -28.751 18.585 14.426 1.00 88.69 1236 GLY A CA 1
ATOM 9459 C C . GLY A 1 1236 ? -29.368 18.738 13.032 1.00 88.69 1236 GLY A C 1
ATOM 9460 O O . GLY A 1 1236 ? -29.037 17.985 12.122 1.00 88.69 1236 GLY A O 1
ATOM 9461 N N . ALA A 1 1237 ? -30.279 19.702 12.864 1.00 86.69 1237 ALA A N 1
ATOM 9462 C CA . ALA A 1 1237 ? -30.864 20.036 11.559 1.00 86.69 1237 ALA A CA 1
ATOM 9463 C C . ALA A 1 1237 ? -30.052 21.084 10.768 1.00 86.69 1237 ALA A C 1
ATOM 9465 O O . ALA A 1 1237 ? -30.351 21.331 9.599 1.00 86.69 1237 ALA A O 1
ATOM 9466 N N . ALA A 1 1238 ? -29.062 21.727 11.397 1.00 85.75 1238 ALA A N 1
ATOM 9467 C CA . ALA A 1 1238 ? -28.168 22.684 10.751 1.00 85.75 1238 ALA A CA 1
ATOM 9468 C C . ALA A 1 1238 ? -26.965 21.980 10.096 1.00 85.75 1238 ALA A C 1
ATOM 9470 O O . ALA A 1 1238 ? -26.728 20.790 10.301 1.00 85.75 1238 ALA A O 1
ATOM 9471 N N . SER A 1 1239 ? -26.182 22.730 9.313 1.00 86.81 1239 SER A N 1
ATOM 9472 C CA . SER A 1 1239 ? -24.938 22.217 8.726 1.00 86.81 1239 SER A CA 1
ATOM 9473 C C . SER A 1 1239 ? -23.970 21.730 9.813 1.00 86.81 1239 SER A C 1
ATOM 9475 O O . SER A 1 1239 ? -23.851 22.341 10.878 1.00 86.81 1239 SER A O 1
ATOM 9477 N N . ALA A 1 1240 ? -23.242 20.649 9.526 1.00 88.88 1240 ALA A N 1
ATOM 9478 C CA . ALA A 1 1240 ? -22.185 20.133 10.397 1.00 88.88 1240 ALA A CA 1
ATOM 9479 C C . ALA A 1 1240 ? -20.923 21.013 10.386 1.00 88.88 1240 ALA A C 1
ATOM 9481 O O . ALA A 1 1240 ? -20.073 20.871 11.262 1.00 88.88 1240 ALA A O 1
ATOM 9482 N N . SER A 1 1241 ? -20.796 21.928 9.419 1.00 94.44 1241 SER A N 1
ATOM 9483 C CA . SER A 1 1241 ? -19.700 22.896 9.369 1.00 94.44 1241 SER A CA 1
ATOM 9484 C C . SER A 1 1241 ? -20.131 24.256 8.815 1.00 94.44 1241 SER A C 1
ATOM 9486 O O . SER A 1 1241 ? -21.109 24.361 8.070 1.00 94.44 1241 SER A O 1
ATOM 9488 N N . THR A 1 1242 ? -19.406 25.313 9.177 1.00 94.88 1242 THR A N 1
ATOM 9489 C CA . THR A 1 1242 ? -19.558 26.647 8.580 1.00 94.88 1242 THR A CA 1
ATOM 9490 C C . THR A 1 1242 ? -18.258 27.445 8.662 1.00 94.88 1242 THR A C 1
ATOM 9492 O O . THR A 1 1242 ? -17.378 27.137 9.468 1.00 94.88 1242 THR A O 1
ATOM 9495 N N . VAL A 1 1243 ? -18.140 28.487 7.838 1.00 96.06 1243 VAL A N 1
ATOM 9496 C CA . VAL A 1 1243 ? -17.013 29.429 7.861 1.00 96.06 1243 VAL A CA 1
ATOM 9497 C C . VAL A 1 1243 ? -17.549 30.844 8.008 1.00 96.06 1243 VAL A C 1
ATOM 9499 O O . VAL A 1 1243 ? -18.403 31.285 7.240 1.00 96.06 1243 VAL A O 1
ATOM 9502 N N . MET A 1 1244 ? -17.016 31.577 8.978 1.00 95.38 1244 MET A N 1
ATOM 9503 C CA . MET A 1 1244 ? -17.338 32.978 9.216 1.00 95.38 1244 MET A CA 1
ATOM 9504 C C . MET A 1 1244 ? -16.148 33.847 8.817 1.00 95.38 1244 MET A C 1
ATOM 9506 O O . MET A 1 1244 ? -15.056 33.632 9.324 1.00 95.38 1244 MET A O 1
ATOM 9510 N N . THR A 1 1245 ? -16.343 34.832 7.936 1.00 96.31 1245 THR A N 1
ATOM 9511 C CA . THR A 1 1245 ? -15.298 35.796 7.539 1.00 96.31 1245 THR A CA 1
ATOM 9512 C C . THR A 1 1245 ? -15.627 37.182 8.076 1.00 96.31 1245 THR A C 1
ATOM 9514 O O . THR A 1 1245 ? -16.746 37.660 7.896 1.00 96.31 1245 THR A O 1
ATOM 9517 N N . ILE A 1 1246 ? -14.650 37.831 8.706 1.00 95.00 1246 ILE A N 1
ATOM 9518 C CA . ILE A 1 1246 ? -14.757 39.189 9.239 1.00 95.00 1246 ILE A CA 1
ATOM 9519 C C . ILE A 1 1246 ? -13.589 39.999 8.683 1.00 95.00 1246 ILE A C 1
ATOM 9521 O O . ILE A 1 1246 ? -12.423 39.672 8.908 1.00 95.00 1246 ILE A O 1
ATOM 9525 N N . ASP A 1 1247 ? -13.914 41.054 7.944 1.00 93.75 1247 ASP A N 1
ATOM 9526 C CA . ASP A 1 1247 ? -12.929 41.913 7.297 1.00 93.75 1247 ASP A CA 1
ATOM 9527 C C . ASP A 1 1247 ? -12.563 43.119 8.159 1.00 93.75 1247 ASP A C 1
ATOM 9529 O O . ASP A 1 1247 ? -13.406 43.693 8.848 1.00 93.75 1247 ASP A O 1
ATOM 9533 N N . ARG A 1 1248 ? -11.295 43.534 8.054 1.00 92.88 1248 ARG A N 1
ATOM 9534 C CA . ARG A 1 1248 ? -10.731 44.731 8.697 1.00 92.88 1248 ARG A CA 1
ATOM 9535 C C . ARG A 1 1248 ? -10.858 44.743 10.229 1.00 92.88 1248 ARG A C 1
ATOM 9537 O O . ARG A 1 1248 ? -11.108 45.790 10.823 1.00 92.88 1248 ARG A O 1
ATOM 9544 N N . VAL A 1 1249 ? -10.622 43.603 10.878 1.00 93.75 1249 VAL A N 1
ATOM 9545 C CA . VAL A 1 1249 ? -10.442 43.529 12.335 1.00 93.75 1249 VAL A CA 1
ATOM 9546 C C . VAL A 1 1249 ? -9.125 44.217 12.702 1.00 93.75 1249 VAL A C 1
ATOM 9548 O O . VAL A 1 1249 ? -8.070 43.814 12.221 1.00 93.75 1249 VAL A O 1
ATOM 9551 N N . LEU A 1 1250 ? -9.172 45.262 13.530 1.00 92.69 1250 LEU A N 1
ATOM 9552 C CA . LEU A 1 1250 ? -7.974 45.981 13.972 1.00 92.69 1250 LEU A CA 1
ATOM 9553 C C . LEU A 1 1250 ? -7.324 45.246 15.146 1.00 92.69 1250 LEU A C 1
ATOM 9555 O O . LEU A 1 1250 ? -7.886 45.220 16.240 1.00 92.69 1250 LEU A O 1
ATOM 9559 N N . LEU A 1 1251 ? -6.143 44.670 14.923 1.00 92.38 1251 LEU A N 1
ATOM 9560 C CA . LEU A 1 1251 ? -5.429 43.871 15.922 1.00 92.38 1251 LEU A CA 1
ATOM 9561 C C . LEU A 1 1251 ? -4.092 44.515 16.291 1.00 92.38 1251 LEU A C 1
ATOM 9563 O O . LEU A 1 1251 ? -3.337 44.913 15.403 1.00 92.38 1251 LEU A O 1
ATOM 9567 N N . GLY A 1 1252 ? -3.806 44.616 17.593 1.00 88.88 1252 GLY A N 1
ATOM 9568 C CA . GLY A 1 1252 ? -2.517 45.056 18.142 1.00 88.88 1252 GLY A CA 1
ATOM 9569 C C . GLY A 1 1252 ? -1.512 43.901 18.185 1.00 88.88 1252 GLY A C 1
ATOM 9570 O O . GLY A 1 1252 ? -1.162 43.354 17.141 1.00 88.88 1252 GLY A O 1
ATOM 9571 N N . ASN A 1 1253 ? -1.082 43.517 19.390 1.00 87.88 1253 ASN A N 1
ATOM 9572 C CA . ASN A 1 1253 ? -0.156 42.395 19.604 1.00 87.88 1253 ASN A CA 1
ATOM 9573 C C . ASN A 1 1253 ? -0.851 41.025 19.620 1.00 87.88 1253 ASN A C 1
ATOM 9575 O O . ASN A 1 1253 ? -0.180 40.013 19.449 1.00 87.88 1253 ASN A O 1
ATOM 9579 N N . GLU A 1 1254 ? -2.168 40.984 19.823 1.00 91.88 1254 GLU A N 1
ATOM 9580 C CA . GLU A 1 1254 ? -2.924 39.743 19.992 1.00 91.88 1254 GLU A CA 1
ATOM 9581 C C . GLU A 1 1254 ? -4.297 39.786 19.308 1.00 91.88 1254 GLU A C 1
ATOM 9583 O O . GLU A 1 1254 ? -4.884 40.852 19.093 1.00 91.88 1254 GLU A O 1
ATOM 9588 N N . LEU A 1 1255 ? -4.807 38.600 18.985 1.00 94.44 1255 LEU A N 1
ATOM 9589 C CA . LEU A 1 1255 ? -6.201 38.325 18.661 1.00 94.44 1255 LEU A CA 1
ATOM 9590 C C . LEU A 1 1255 ? -6.886 37.750 19.903 1.00 94.44 1255 LEU A C 1
ATOM 9592 O O . LEU A 1 1255 ? -6.494 36.687 20.375 1.00 94.44 1255 LEU A O 1
ATOM 9596 N N . GLU A 1 1256 ? -7.954 38.394 20.370 1.00 95.62 1256 GLU A N 1
ATOM 9597 C CA . GLU A 1 1256 ? -8.848 37.852 21.400 1.00 95.62 1256 GLU A CA 1
ATOM 9598 C C . GLU A 1 1256 ? -10.177 37.417 20.766 1.00 95.62 1256 GLU A C 1
ATOM 9600 O O . GLU A 1 1256 ? -10.846 38.209 20.097 1.00 95.62 1256 GLU A O 1
ATOM 9605 N N . LEU A 1 1257 ? -10.568 36.162 20.987 1.00 97.00 1257 LEU A N 1
ATOM 9606 C CA . LEU A 1 1257 ? -11.822 35.566 20.526 1.00 97.00 1257 LEU A CA 1
ATOM 9607 C C . LEU A 1 1257 ? -12.637 35.092 21.731 1.00 97.00 1257 LEU A C 1
ATOM 9609 O O . LEU A 1 1257 ? -12.122 34.388 22.595 1.00 97.00 1257 LEU A O 1
ATOM 9613 N N . THR A 1 1258 ? -13.931 35.407 21.766 1.00 97.19 1258 THR A N 1
ATOM 9614 C CA . THR A 1 1258 ? -14.870 34.912 22.784 1.00 97.19 1258 THR A CA 1
ATOM 9615 C C . THR A 1 1258 ? -16.040 34.185 22.130 1.00 97.19 1258 THR A C 1
ATOM 9617 O O . THR A 1 1258 ? -16.690 34.721 21.231 1.00 97.19 1258 THR A O 1
ATOM 9620 N N . LEU A 1 1259 ? -16.339 32.982 22.627 1.00 96.69 1259 LEU A N 1
ATOM 9621 C CA . LEU A 1 1259 ? -17.485 32.159 22.248 1.00 96.69 1259 LEU A CA 1
ATOM 9622 C C . LEU A 1 1259 ? -18.432 32.023 23.445 1.00 96.69 1259 LEU A C 1
ATOM 9624 O O . LEU A 1 1259 ? -18.112 31.367 24.435 1.00 96.69 1259 LEU A O 1
ATOM 9628 N N . THR A 1 1260 ? -19.611 32.643 23.374 1.00 96.31 1260 THR A N 1
ATOM 9629 C CA . THR A 1 1260 ? -20.590 32.585 24.475 1.00 96.31 1260 THR A CA 1
ATOM 9630 C C . THR A 1 1260 ? -21.688 31.568 24.160 1.00 96.31 1260 THR A C 1
ATOM 9632 O O . THR A 1 1260 ? -22.475 31.821 23.244 1.00 96.31 1260 THR A O 1
ATOM 9635 N N . PRO A 1 1261 ? -21.788 30.441 24.891 1.00 95.50 1261 PRO A N 1
ATOM 9636 C CA . PRO A 1 1261 ? -22.802 29.423 24.629 1.00 95.50 1261 PRO A CA 1
ATOM 9637 C C . PRO A 1 1261 ? -24.226 29.953 24.835 1.00 95.50 1261 PRO A C 1
ATOM 9639 O O . PRO A 1 1261 ? -24.514 30.620 25.827 1.00 95.50 1261 PRO A O 1
ATOM 9642 N N . ILE A 1 1262 ? -25.122 29.605 23.910 1.00 96.00 1262 ILE A N 1
ATOM 9643 C CA . ILE A 1 1262 ? -26.580 29.759 24.038 1.00 96.00 1262 ILE A CA 1
ATOM 9644 C C . ILE A 1 1262 ? -27.215 28.378 24.262 1.00 96.00 1262 ILE A C 1
ATOM 9646 O O . ILE A 1 1262 ? -28.015 28.203 25.180 1.00 96.00 1262 ILE A O 1
ATOM 9650 N N . ARG A 1 1263 ? -26.829 27.383 23.452 1.00 93.81 1263 ARG A N 1
ATOM 9651 C CA . ARG A 1 1263 ? -27.268 25.983 23.534 1.00 93.81 1263 ARG A CA 1
ATOM 9652 C C . ARG A 1 1263 ? -26.113 25.056 23.159 1.00 93.81 1263 ARG A C 1
ATOM 9654 O O . ARG A 1 1263 ? -25.428 25.301 22.174 1.00 93.81 1263 ARG A O 1
ATOM 9661 N N . GLY A 1 1264 ? -25.918 23.976 23.913 1.00 91.06 1264 GLY A N 1
ATOM 9662 C CA . GLY A 1 1264 ? -24.809 23.049 23.674 1.00 91.06 1264 GLY A CA 1
ATOM 9663 C C . GLY A 1 1264 ? -23.439 23.664 23.988 1.00 91.06 1264 GLY A C 1
ATOM 9664 O O . GLY A 1 1264 ? -23.337 24.721 24.614 1.00 91.06 1264 GLY A O 1
ATOM 9665 N N . ARG A 1 1265 ? -22.372 22.968 23.588 1.00 92.62 1265 ARG A N 1
ATOM 9666 C CA . ARG A 1 1265 ? -20.987 23.423 23.768 1.00 92.62 1265 ARG A CA 1
ATOM 9667 C C . ARG A 1 1265 ? -20.496 24.108 22.489 1.00 92.62 1265 ARG A C 1
ATOM 9669 O O . ARG A 1 1265 ? -20.706 23.532 21.415 1.00 92.62 1265 ARG A O 1
ATOM 9676 N N . PRO A 1 1266 ? -19.854 25.289 22.569 1.00 95.00 1266 PRO A N 1
ATOM 9677 C CA . PRO A 1 1266 ? -19.239 25.889 21.398 1.00 95.00 1266 PRO A CA 1
ATOM 9678 C C . PRO A 1 1266 ? -18.089 25.016 20.902 1.00 95.00 1266 PRO A C 1
ATOM 9680 O O . PRO A 1 1266 ? -17.473 24.275 21.670 1.00 95.00 1266 PRO A O 1
ATOM 9683 N N . VAL A 1 1267 ? -17.812 25.117 19.611 1.00 95.31 1267 VAL A N 1
ATOM 9684 C CA . VAL A 1 1267 ? -16.727 24.406 18.941 1.00 95.31 1267 VAL A CA 1
ATOM 9685 C C . VAL A 1 1267 ? -15.969 25.399 18.076 1.00 95.31 1267 VAL A C 1
ATOM 9687 O O . VAL A 1 1267 ? -16.545 26.404 17.671 1.00 95.31 1267 VAL A O 1
ATOM 9690 N N . LEU A 1 1268 ? -14.693 25.147 17.812 1.00 97.19 1268 LEU A N 1
ATOM 9691 C CA . LEU A 1 1268 ? -13.913 25.872 16.814 1.00 97.19 1268 LEU A CA 1
ATOM 9692 C C . LEU A 1 1268 ? -12.901 24.908 16.205 1.00 97.19 1268 LEU A C 1
ATOM 9694 O O . LEU A 1 1268 ? -12.221 24.188 16.935 1.00 97.19 1268 LEU A O 1
ATOM 9698 N N . SER A 1 1269 ? -12.821 24.908 14.883 1.00 97.25 1269 SER A N 1
ATOM 9699 C CA . SER A 1 1269 ? -11.948 24.025 14.114 1.00 97.25 1269 SER A CA 1
ATOM 9700 C C . SER A 1 1269 ? -10.679 24.722 13.656 1.00 97.25 1269 SER A C 1
ATOM 9702 O O . SER A 1 1269 ? -9.596 24.164 13.737 1.00 97.25 1269 SER A O 1
ATOM 9704 N N . GLY A 1 1270 ? -10.773 25.983 13.241 1.00 97.31 1270 GLY A N 1
ATOM 9705 C CA . GLY A 1 1270 ? -9.579 26.703 12.829 1.00 97.31 1270 GLY A CA 1
ATOM 9706 C C . GLY A 1 1270 ? -9.762 28.198 12.686 1.00 97.31 1270 GLY A C 1
ATOM 9707 O O . GLY A 1 1270 ? -10.883 28.715 12.683 1.00 97.31 1270 GLY A O 1
ATOM 9708 N N . ILE A 1 1271 ? -8.632 28.887 12.577 1.00 97.06 1271 ILE A N 1
ATOM 9709 C CA . ILE A 1 1271 ? -8.549 30.337 12.424 1.00 97.06 1271 ILE A CA 1
ATOM 9710 C C . ILE A 1 1271 ? -7.628 30.642 11.250 1.00 97.06 1271 ILE A C 1
ATOM 9712 O O . ILE A 1 1271 ? -6.478 30.220 11.260 1.00 97.06 1271 ILE A O 1
ATOM 9716 N N . GLU A 1 1272 ? -8.109 31.406 10.273 1.00 96.56 1272 GLU A N 1
ATOM 9717 C CA . GLU A 1 1272 ? -7.277 32.021 9.237 1.00 96.56 1272 GLU A CA 1
ATOM 9718 C C . GLU A 1 1272 ? -7.099 33.507 9.550 1.00 96.56 1272 GLU A C 1
ATOM 9720 O O . GLU A 1 1272 ? -8.071 34.241 9.745 1.00 96.56 1272 GLU A O 1
ATOM 9725 N N . LEU A 1 1273 ? -5.849 33.954 9.546 1.00 95.81 1273 LEU A N 1
ATOM 9726 C CA . LEU A 1 1273 ? -5.451 35.349 9.628 1.00 95.81 1273 LEU A CA 1
ATOM 9727 C C . LEU A 1 1273 ? -4.783 35.768 8.329 1.00 95.81 1273 LEU A C 1
ATOM 9729 O O . LEU A 1 1273 ? -3.881 35.095 7.834 1.00 95.81 1273 LEU A O 1
ATOM 9733 N N . GLN A 1 1274 ? -5.188 36.919 7.806 1.00 95.44 1274 GLN A N 1
ATOM 9734 C CA . GLN A 1 1274 ? -4.527 37.582 6.691 1.00 95.44 1274 GLN A CA 1
ATOM 9735 C C . GLN A 1 1274 ? -4.449 39.077 6.984 1.00 95.44 1274 GLN A C 1
ATOM 9737 O O . GLN A 1 1274 ? -5.481 39.742 7.081 1.00 95.44 1274 GLN A O 1
ATOM 9742 N N . ARG A 1 1275 ? -3.236 39.618 7.111 1.00 93.38 1275 ARG A N 1
ATOM 9743 C CA . ARG A 1 1275 ? -3.024 41.062 7.211 1.00 93.38 1275 ARG A CA 1
ATOM 9744 C C . ARG A 1 1275 ? -3.466 41.712 5.903 1.00 93.38 1275 ARG A C 1
ATOM 9746 O O . ARG A 1 1275 ? -3.132 41.228 4.821 1.00 93.38 1275 ARG A O 1
ATOM 9753 N N . LEU A 1 1276 ? -4.247 42.775 6.011 1.00 92.00 1276 LEU A N 1
ATOM 9754 C CA . LEU A 1 1276 ? -4.667 43.585 4.880 1.00 92.00 1276 LEU A CA 1
ATOM 9755 C C . LEU A 1 1276 ? -3.657 44.723 4.757 1.00 92.00 1276 LEU A C 1
ATOM 9757 O O . LEU A 1 1276 ? -3.465 45.481 5.706 1.00 92.00 1276 LEU A O 1
ATOM 9761 N N . ASP A 1 1277 ? -2.975 44.798 3.621 1.00 79.75 1277 ASP A N 1
ATOM 9762 C CA . ASP A 1 1277 ? -2.215 45.998 3.287 1.00 79.75 1277 ASP A CA 1
ATOM 9763 C C . ASP A 1 1277 ? -3.232 47.106 2.926 1.00 79.75 1277 ASP A C 1
ATOM 9765 O O . ASP A 1 1277 ? -4.306 46.799 2.392 1.00 79.75 1277 ASP A O 1
ATOM 9769 N N . ASP A 1 1278 ? -2.948 48.353 3.316 1.00 51.91 1278 ASP A N 1
ATOM 9770 C CA . ASP A 1 1278 ? -3.886 49.489 3.216 1.00 51.91 1278 ASP A CA 1
ATOM 9771 C C . ASP A 1 1278 ? -4.347 49.825 1.788 1.00 51.91 1278 ASP A C 1
ATOM 9773 O O . ASP A 1 1278 ? -3.514 49.775 0.849 1.00 51.91 1278 ASP A O 1
#

pLDDT: mean 89.51, std 12.3, range [25.48, 98.75]

=== Feature glossary ===
Key to the feature types in this record:

— What the protein is —

Primary structure: the covalent order of the twenty standard amino acids along the backbone. Two proteins with the same sequence will (almost always) fold to the same structure; two with 30% identity often share a fold but not the details.

Database cross-references. InterPro integrates a dozen domain/family signature databases into unified entries with residue-range hits. GO terms attach function/process/location labels with evidence codes. CATH codes position the fold in a four-level structural taxonomy. Organism is the NCBI-taxonomy species name.

— Where its atoms are —

The mmCIF block holds the 3D Cartesian coordinates of each backbone atom (N, Cα, C, O) in ångströms. mmCIF is the PDB's canonical archive format — a tagged-loop text representation of the atomic model.

Six rendered views show the 3D structure from the faces of a cube — i.e. along ±x, ±y, ±z. Rendering representation is drawn randomly per protein from cartoon (secondary-structure ribbons), sticks (backbone bonds), or molecular surface; coloring is either N→C rainbow (blue at the N-terminus through red at the C-terminus) or one color per chain.

— Local backbone conformation —

DSSP 8-state secondary structure assigns each residue one of H (α-helix), G (3₁₀-helix), I (π-helix), E (extended β-strand), B (isolated β-bridge), T (hydrogen-bonded turn), S (bend), or '-' (coil). The assignment is computed from backbone hydrogen-bond geometry via the Kabsch–Sander algorithm.

P-SEA three-state annotation labels each residue as helix, strand, or coil based purely on the geometry of the Cα trace. It serves as a fallback when the full backbone (and thus DSSP) is unavailable.

The φ/ψ torsion pair specifies the backbone conformation at each residue. φ rotates about the N–Cα bond, ψ about the Cα–C bond. Steric clashes forbid most of the (φ, ψ) plane — the allowed regions (α-helix basin, β-sheet basin, left-handed helix) are the Ramachandran-allowed regions.

— Global shape and packing —

The geometric summary reports three shape descriptors. Rg (radius of gyration) measures how spread out the Cα atoms are about their centre of mass; compact globular proteins have small Rg, elongated or unfolded ones large. Cα contacts (<8 Å, |i−j|>4) count long-range residue pairs in spatial proximity — high for tightly packed folds, near zero for rods or random coil. The bounding-box extents give the protein's footprint along x, y, z in Å.

Accessible surface area quantifies burial. A residue with SASA near zero is packed into the hydrophobic core; one with SASA >100 Å² sits on the surface. Computed here via the Shrake–Rupley numerical algorithm with a 1.4 Å probe.

Plot images: a contact map (which residues are close in 3D, as an N×N binary image), a Ramachandran scatter (backbone torsion angles, revealing secondary-structure composition at a glance), and — for AlphaFold structures — a PAE heatmap (pairwise prediction confidence).

— Structural neighborhood —

The Foldseek 3Di string encodes local tertiary geometry as a 20-letter alphabet — one character per residue — derived from the relative positions of nearby Cα atoms. Unlike the amino-acid sequence, 3Di is a direct function of the 3D structure, so two proteins with the same fold have similar 3Di strings even at low sequence identity.

Nearest PDB neighbors are the top structural matches found by Foldseek when searching this structure against the entire Protein Data Bank. Each hit reports a TM-score (0 to 1; >0.5 almost always implies the same fold) and an E-value. These are *structural* homologs — they may share no detectable sequence similarity.

— Confidence and disorder —

For AlphaFold models, the B-factor field carries pLDDT — the model's own estimate of local accuracy on a 0–100 scale. Regions with pLDDT<50 should be treated as essentially unmodeled; they often correspond to intrinsically disordered segments.

B-factor (Debye–Waller factor) reflects atomic displacement in the crystal lattice. It is an experimental observable (units Å²), not a prediction; low values mean the atom is pinned down, high values mean it moves or is heterogeneous across the crystal.

Predicted aligned error is AlphaFold's pairwise confidence. Unlike pLDDT (per-residue), PAE is per-residue-pair and captures whether two parts of the structure are correctly placed relative to each other. Units are ångströms of expected positional error.